Protein AF-0000000070071320 (afdb_homodimer)

Organism: Cricetulus griseus (NCBI:txid10029)

Structure (mmCIF, N/CA/C/O backbone):
data_AF-0000000070071320-model_v1
#
loop_
_entity.id
_entity.type
_entity.pdbx_description
1 polymer 'Interferon-induced protein with tetratricopeptide repeats 3-like isoform X3'
#
loop_
_atom_site.group_PDB
_atom_site.id
_atom_site.type_symbol
_atom_site.label_atom_id
_atom_site.label_alt_id
_atom_site.label_comp_id
_atom_site.label_asym_id
_atom_site.label_entity_id
_atom_site.label_seq_id
_atom_site.pdbx_PDB_ins_code
_atom_site.Cartn_x
_atom_site.Cartn_y
_atom_site.Cartn_z
_atom_site.occupancy
_atom_site.B_iso_or_equiv
_atom_site.auth_seq_id
_atom_site.auth_comp_id
_atom_site.auth_asym_id
_atom_site.auth_atom_id
_atom_site.pdbx_PDB_model_num
ATOM 1 N N . MET A 1 1 ? -38.062 -22 3.24 1 57.62 1 MET A N 1
ATOM 2 C CA . MET A 1 1 ? -36.844 -22.266 4.016 1 57.62 1 MET A CA 1
ATOM 3 C C . MET A 1 1 ? -35.594 -21.984 3.188 1 57.62 1 MET A C 1
ATOM 5 O O . MET A 1 1 ? -34.656 -21.344 3.66 1 57.62 1 MET A O 1
ATOM 9 N N . SER A 1 2 ? -35.719 -22.266 1.84 1 74.75 2 SER A N 1
ATOM 10 C CA . SER A 1 2 ? -34.594 -22.141 0.928 1 74.75 2 SER A CA 1
ATOM 11 C C . SER A 1 2 ? -34.312 -20.672 0.579 1 74.75 2 SER A C 1
ATOM 13 O O . SER A 1 2 ? -33.156 -20.234 0.573 1 74.75 2 SER A O 1
ATOM 15 N N . GLU A 1 3 ? -35.438 -19.891 0.581 1 81.62 3 GLU A N 1
ATOM 16 C CA . GLU A 1 3 ? -35.281 -18.5 0.172 1 81.62 3 GLU A CA 1
ATOM 17 C C . GLU A 1 3 ? -34.719 -17.656 1.31 1 81.62 3 GLU A C 1
ATOM 19 O O . GLU A 1 3 ? -33.906 -16.75 1.077 1 81.62 3 GLU A O 1
ATOM 24 N N . VAL A 1 4 ? -35.188 -18.062 2.486 1 84.44 4 VAL A N 1
ATOM 25 C CA . VAL A 1 4 ? -34.719 -17.359 3.668 1 84.44 4 VAL A CA 1
ATOM 26 C C . VAL A 1 4 ? -33.219 -17.594 3.844 1 84.44 4 VAL A C 1
ATOM 28 O O . VAL A 1 4 ? -32.469 -16.672 4.125 1 84.44 4 VAL A O 1
ATOM 31 N N . THR A 1 5 ? -32.875 -18.797 3.646 1 88.5 5 THR A N 1
ATOM 32 C CA . THR A 1 5 ? -31.469 -19.156 3.754 1 88.5 5 THR A CA 1
ATOM 33 C C . THR A 1 5 ? -30.656 -18.438 2.688 1 88.5 5 THR A C 1
ATOM 35 O O . THR A 1 5 ? -29.562 -17.953 2.967 1 88.5 5 THR A O 1
ATOM 38 N N . ARG A 1 6 ? -31.25 -18.344 1.583 1 90.88 6 ARG A N 1
ATOM 39 C CA . ARG A 1 6 ? -30.547 -17.688 0.484 1 90.88 6 ARG A CA 1
ATOM 40 C C . ARG A 1 6 ? -30.344 -16.203 0.784 1 90.88 6 ARG A C 1
ATOM 42 O O . ARG A 1 6 ? -29.25 -15.68 0.581 1 90.88 6 ARG A O 1
ATOM 49 N N . ASN A 1 7 ? -31.344 -15.586 1.256 1 91.19 7 ASN A N 1
ATOM 50 C CA . ASN A 1 7 ? -31.25 -14.164 1.584 1 91.19 7 ASN A CA 1
ATOM 51 C C . ASN A 1 7 ? -30.234 -13.906 2.697 1 91.19 7 ASN A C 1
ATOM 53 O O . ASN A 1 7 ? -29.5 -12.922 2.658 1 91.19 7 ASN A O 1
ATOM 57 N N . SER A 1 8 ? -30.281 -14.836 3.562 1 94.06 8 SER A N 1
ATOM 58 C CA . SER A 1 8 ? -29.328 -14.719 4.664 1 94.06 8 SER A CA 1
ATOM 59 C C . SER A 1 8 ? -27.891 -14.875 4.172 1 94.06 8 SER A C 1
ATOM 61 O O . SER A 1 8 ? -27.016 -14.086 4.531 1 94.06 8 SER A O 1
ATOM 63 N N . LEU A 1 9 ? -27.688 -15.852 3.346 1 95.75 9 LEU A N 1
ATOM 64 C CA . LEU A 1 9 ? -26.359 -16.125 2.818 1 95.75 9 LEU A CA 1
ATOM 65 C C . LEU A 1 9 ? -25.859 -14.961 1.966 1 95.75 9 LEU A C 1
ATOM 67 O O . LEU A 1 9 ? -24.672 -14.633 1.978 1 95.75 9 LEU A O 1
ATOM 71 N N . GLU A 1 10 ? -26.703 -14.297 1.288 1 94.81 10 GLU A N 1
ATOM 72 C CA . GLU A 1 10 ? -26.328 -13.18 0.43 1 94.81 10 GLU A CA 1
ATOM 73 C C . GLU A 1 10 ? -25.797 -12.008 1.25 1 94.81 10 GLU A C 1
ATOM 75 O O . GLU A 1 10 ? -24.984 -11.227 0.768 1 94.81 10 GLU A O 1
ATOM 80 N N . LYS A 1 11 ? -26.234 -11.969 2.469 1 93.81 11 LYS A N 1
ATOM 81 C CA . LYS A 1 11 ? -25.766 -10.906 3.357 1 93.81 11 LYS A CA 1
ATOM 82 C C . LYS A 1 11 ? -24.469 -11.297 4.043 1 93.81 11 LYS A C 1
ATOM 84 O O . LYS A 1 11 ? -23.641 -10.438 4.359 1 93.81 11 LYS A O 1
ATOM 89 N N . ILE A 1 12 ? -24.297 -12.555 4.211 1 96.06 12 ILE A N 1
ATOM 90 C CA . ILE A 1 12 ? -23.188 -13.039 5.012 1 96.06 12 ILE A CA 1
ATOM 91 C C . ILE A 1 12 ? -21.969 -13.258 4.121 1 96.06 12 ILE A C 1
ATOM 93 O O . ILE A 1 12 ? -20.844 -12.938 4.512 1 96.06 12 ILE A O 1
ATOM 97 N N . LEU A 1 13 ? -22.125 -13.75 2.904 1 96.38 13 LEU A N 1
ATOM 98 C CA . LEU A 1 13 ? -21.047 -14.203 2.029 1 96.38 13 LEU A CA 1
ATOM 99 C C . LEU A 1 13 ? -20.078 -13.07 1.722 1 96.38 13 LEU A C 1
ATOM 101 O O . LEU A 1 13 ? -18.859 -13.258 1.774 1 96.38 13 LEU A O 1
ATOM 105 N N . PRO A 1 14 ? -20.562 -11.852 1.537 1 93.38 14 PRO A N 1
ATOM 106 C CA . PRO A 1 14 ? -19.625 -10.758 1.247 1 93.38 14 PRO A CA 1
ATOM 107 C C . PRO A 1 14 ? -18.766 -10.383 2.447 1 93.38 14 PRO A C 1
ATOM 109 O O . PRO A 1 14 ? -17.781 -9.656 2.303 1 93.38 14 PRO A O 1
ATOM 112 N N . GLN A 1 15 ? -19.062 -10.898 3.609 1 93 15 GLN A N 1
ATOM 113 C CA . GLN A 1 15 ? -18.344 -10.555 4.824 1 93 15 GLN A CA 1
ATOM 114 C C . GLN A 1 15 ? -17.172 -11.516 5.051 1 93 15 GLN A C 1
ATOM 116 O O . GLN A 1 15 ? -16.312 -11.258 5.895 1 93 15 GLN A O 1
ATOM 121 N N . LEU A 1 16 ? -17.109 -12.586 4.289 1 95.38 16 LEU A N 1
ATOM 122 C CA . LEU A 1 16 ? -16.047 -13.578 4.434 1 95.38 16 LEU A CA 1
ATOM 123 C C . LEU A 1 16 ? -14.742 -13.07 3.812 1 95.38 16 LEU A C 1
ATOM 125 O O . LEU A 1 16 ? -14.766 -12.281 2.869 1 95.38 16 LEU A O 1
ATOM 129 N N . LYS A 1 17 ? -13.641 -13.43 4.383 1 93.94 17 LYS A N 1
ATOM 130 C CA . LYS A 1 17 ? -12.336 -13.117 3.809 1 93.94 17 LYS A CA 1
ATOM 131 C C . LYS A 1 17 ? -11.82 -14.281 2.969 1 93.94 17 LYS A C 1
ATOM 133 O O . LYS A 1 17 ? -11.281 -15.25 3.508 1 93.94 17 LYS A O 1
ATOM 138 N N . CYS A 1 18 ? -11.969 -14.141 1.734 1 96.56 18 CYS A N 1
ATOM 139 C CA . CYS A 1 18 ? -11.547 -15.172 0.799 1 96.56 18 CYS A CA 1
ATOM 140 C C . CYS A 1 18 ? -11.391 -14.609 -0.609 1 96.56 18 CYS A C 1
ATOM 142 O O . CYS A 1 18 ? -11.453 -13.398 -0.805 1 96.56 18 CYS A O 1
ATOM 144 N N . HIS A 1 19 ? -11.125 -15.461 -1.589 1 95.56 19 HIS A N 1
ATOM 145 C CA . HIS A 1 19 ? -10.797 -15.047 -2.949 1 95.56 19 HIS A CA 1
ATOM 146 C C . HIS A 1 19 ? -11.984 -14.352 -3.611 1 95.56 19 HIS A C 1
ATOM 148 O O . HIS A 1 19 ? -11.805 -13.484 -4.465 1 95.56 19 HIS A O 1
ATOM 154 N N . PHE A 1 20 ? -13.227 -14.688 -3.24 1 94 20 PHE A N 1
ATOM 155 C CA . PHE A 1 20 ? -14.438 -14.133 -3.836 1 94 20 PHE A CA 1
ATOM 156 C C . PHE A 1 20 ? -14.664 -12.703 -3.363 1 94 20 PHE A C 1
ATOM 158 O O . PHE A 1 20 ? -15.422 -11.953 -3.984 1 94 20 PHE A O 1
ATOM 165 N N . THR A 1 21 ? -14 -12.328 -2.262 1 92.69 21 THR A N 1
ATOM 166 C CA . THR A 1 21 ? -14.266 -11.023 -1.669 1 92.69 21 THR A CA 1
ATOM 167 C C . THR A 1 21 ? -13.031 -10.133 -1.742 1 92.69 21 THR A C 1
ATOM 169 O O . THR A 1 21 ? -13.086 -8.953 -1.389 1 92.69 21 THR A O 1
ATOM 172 N N . TRP A 1 22 ? -11.875 -10.602 -2.209 1 89.31 22 TRP A N 1
ATOM 173 C CA . TRP A 1 22 ? -10.625 -9.836 -2.268 1 89.31 22 TRP A CA 1
ATOM 174 C C . TRP A 1 22 ? -10.547 -9.031 -3.559 1 89.31 22 TRP A C 1
ATOM 176 O O . TRP A 1 22 ? -9.578 -8.305 -3.779 1 89.31 22 TRP A O 1
ATOM 186 N N . ASN A 1 23 ? -11.43 -8.992 -4.34 1 81.5 23 ASN A N 1
ATOM 187 C CA . ASN A 1 23 ? -11.438 -8.211 -5.574 1 81.5 23 ASN A CA 1
ATOM 188 C C . ASN A 1 23 ? -10.109 -8.328 -6.316 1 81.5 23 ASN A C 1
ATOM 190 O O . ASN A 1 23 ? -9.469 -7.312 -6.609 1 81.5 23 ASN A O 1
ATOM 194 N N . LEU A 1 24 ? -9.68 -9.5 -6.715 1 82.62 24 LEU A N 1
ATOM 195 C CA . LEU A 1 24 ? -8.352 -9.852 -7.211 1 82.62 24 LEU A CA 1
ATOM 196 C C . LEU A 1 24 ? -8.18 -9.414 -8.664 1 82.62 24 LEU A C 1
ATOM 198 O O . LEU A 1 24 ? -7.07 -9.117 -9.102 1 82.62 24 LEU A O 1
ATOM 202 N N . PHE A 1 25 ? -9.156 -9.555 -9.453 1 69.25 25 PHE A N 1
ATOM 203 C CA . PHE A 1 25 ? -8.945 -9.352 -10.883 1 69.25 25 PHE A CA 1
ATOM 204 C C . PHE A 1 25 ? -9.609 -8.055 -11.344 1 69.25 25 PHE A C 1
ATOM 206 O O . PHE A 1 25 ? -10.789 -7.82 -11.062 1 69.25 25 PHE A O 1
ATOM 213 N N . TRP A 1 26 ? -8.633 -6.953 -11.234 1 56.84 26 TRP A N 1
ATOM 214 C CA . TRP A 1 26 ? -9.078 -5.688 -11.82 1 56.84 26 TRP A CA 1
ATOM 215 C C . TRP A 1 26 ? -8.547 -5.527 -13.234 1 56.84 26 TRP A C 1
ATOM 217 O O . TRP A 1 26 ? -7.625 -6.234 -13.648 1 56.84 26 TRP A O 1
ATOM 227 N N . GLU A 1 27 ? -9.062 -4.555 -13.961 1 49.12 27 GLU A N 1
ATOM 228 C CA . GLU A 1 27 ? -8.625 -4.207 -15.312 1 49.12 27 GLU A CA 1
ATOM 229 C C . GLU A 1 27 ? -7.137 -3.861 -15.328 1 49.12 27 GLU A C 1
ATOM 231 O O . GLU A 1 27 ? -6.672 -3.043 -14.531 1 49.12 27 GLU A O 1
ATOM 236 N N . GLY A 1 28 ? -6.312 -4.574 -16.078 1 49.91 28 GLY A N 1
ATOM 237 C CA . GLY A 1 28 ? -4.961 -4.168 -16.422 1 49.91 28 GLY A CA 1
ATOM 238 C C . GLY A 1 28 ? -3.893 -4.883 -15.625 1 49.91 28 GLY A C 1
ATOM 239 O O . GLY A 1 28 ? -2.701 -4.754 -15.914 1 49.91 28 GLY A O 1
ATOM 240 N N . SER A 1 29 ? -4.422 -5.551 -14.523 1 54.91 29 SER A N 1
ATOM 241 C CA . SER A 1 29 ? -3.305 -5.98 -13.688 1 54.91 29 SER A CA 1
ATOM 242 C C . SER A 1 29 ? -3.172 -7.5 -13.688 1 54.91 29 SER A C 1
ATOM 244 O O . SER A 1 29 ? -2.445 -8.062 -12.859 1 54.91 29 SER A O 1
ATOM 246 N N . LEU A 1 30 ? -3.789 -8.117 -14.648 1 60.88 30 LEU A N 1
ATOM 247 C CA . LEU A 1 30 ? -3.682 -9.562 -14.5 1 60.88 30 LEU A CA 1
ATOM 248 C C . LEU A 1 30 ? -2.373 -10.078 -15.086 1 60.88 30 LEU A C 1
ATOM 250 O O . LEU A 1 30 ? -2.01 -9.719 -16.203 1 60.88 30 LEU A O 1
ATOM 254 N N . SER A 1 31 ? -1.612 -10.703 -14.203 1 62.91 31 SER A N 1
ATOM 255 C CA . SER A 1 31 ? -0.414 -11.391 -14.68 1 62.91 31 SER A CA 1
ATOM 256 C C . SER A 1 31 ? -0.754 -12.43 -15.742 1 62.91 31 SER A C 1
ATOM 258 O O . SER A 1 31 ? -1.836 -13.016 -15.719 1 62.91 31 SER A O 1
ATOM 260 N N . SER A 1 32 ? 0.033 -12.461 -16.672 1 65.75 32 SER A N 1
ATOM 261 C CA . SER A 1 32 ? -0.142 -13.438 -17.734 1 65.75 32 SER A CA 1
ATOM 262 C C . SER A 1 32 ? 0.033 -14.859 -17.219 1 65.75 32 SER A C 1
ATOM 264 O O . SER A 1 32 ? 0.873 -15.109 -16.359 1 65.75 32 SER A O 1
ATOM 266 N N . HIS A 1 33 ? -0.82 -15.789 -17.656 1 79.75 33 HIS A N 1
ATOM 267 C CA . HIS A 1 33 ? -0.725 -17.234 -17.422 1 79.75 33 HIS A CA 1
ATOM 268 C C . HIS A 1 33 ? -0.83 -17.547 -15.938 1 79.75 33 HIS A C 1
ATOM 270 O O . HIS A 1 33 ? -0.042 -18.344 -15.414 1 79.75 33 HIS A O 1
ATOM 276 N N . VAL A 1 34 ? -1.775 -16.938 -15.312 1 81.25 34 VAL A N 1
ATOM 277 C CA . VAL A 1 34 ? -1.874 -17.047 -13.859 1 81.25 34 VAL A CA 1
ATOM 278 C C . VAL A 1 34 ? -2.137 -18.5 -13.477 1 81.25 34 VAL A C 1
ATOM 280 O O . VAL A 1 34 ? -1.518 -19.016 -12.547 1 81.25 34 VAL A O 1
ATOM 283 N N . GLU A 1 35 ? -3.012 -19.203 -14.172 1 85.69 35 GLU A N 1
ATOM 284 C CA . GLU A 1 35 ? -3.346 -20.578 -13.828 1 85.69 35 GLU A CA 1
ATOM 285 C C . GLU A 1 35 ? -2.117 -21.484 -13.898 1 85.69 35 GLU A C 1
ATOM 287 O O . GLU A 1 35 ? -1.839 -22.25 -12.969 1 85.69 35 GLU A O 1
ATOM 292 N N . ASP A 1 36 ? -1.4 -21.406 -15.008 1 86.19 36 ASP A N 1
ATOM 293 C CA . ASP A 1 36 ? -0.208 -22.219 -15.188 1 86.19 36 ASP A CA 1
ATOM 294 C C . ASP A 1 36 ? 0.85 -21.891 -14.141 1 86.19 36 ASP A C 1
ATOM 296 O O . ASP A 1 36 ? 1.521 -22.797 -13.625 1 86.19 36 ASP A O 1
ATOM 300 N N . ARG A 1 37 ? 0.966 -20.688 -13.883 1 85.06 37 ARG A N 1
ATOM 301 C CA . ARG A 1 37 ? 1.95 -20.266 -12.891 1 85.06 37 ARG A CA 1
ATOM 302 C C . ARG A 1 37 ? 1.598 -20.797 -11.508 1 85.06 37 ARG A C 1
ATOM 304 O O . ARG A 1 37 ? 2.479 -21.234 -10.766 1 85.06 37 ARG A O 1
ATOM 311 N N . VAL A 1 38 ? 0.337 -20.75 -11.195 1 89.44 38 VAL A N 1
ATOM 312 C CA . VAL A 1 38 ? -0.12 -21.25 -9.898 1 89.44 38 VAL A CA 1
ATOM 313 C C . VAL A 1 38 ? 0.089 -22.75 -9.82 1 89.44 38 VAL A C 1
ATOM 315 O O . VAL A 1 38 ? 0.542 -23.281 -8.797 1 89.44 38 VAL A O 1
ATOM 318 N N . ARG A 1 39 ? -0.155 -23.438 -10.875 1 88.25 39 ARG A N 1
ATOM 319 C CA . ARG A 1 39 ? 0.037 -24.875 -10.914 1 88.25 39 ARG A CA 1
ATOM 320 C C . ARG A 1 39 ? 1.507 -25.25 -10.734 1 88.25 39 ARG A C 1
ATOM 322 O O . ARG A 1 39 ? 1.833 -26.203 -10.016 1 88.25 39 ARG A O 1
ATOM 329 N N . ASN A 1 40 ? 2.279 -24.516 -11.438 1 87 40 ASN A N 1
ATOM 330 C CA . ASN A 1 40 ? 3.713 -24.781 -11.328 1 87 40 ASN A CA 1
ATOM 331 C C . ASN A 1 40 ? 4.223 -24.516 -9.914 1 87 40 ASN A C 1
ATOM 333 O O . ASN A 1 40 ? 5.141 -25.188 -9.445 1 87 40 ASN A O 1
ATOM 337 N N . GLN A 1 41 ? 3.648 -23.5 -9.32 1 86.06 41 GLN A N 1
ATOM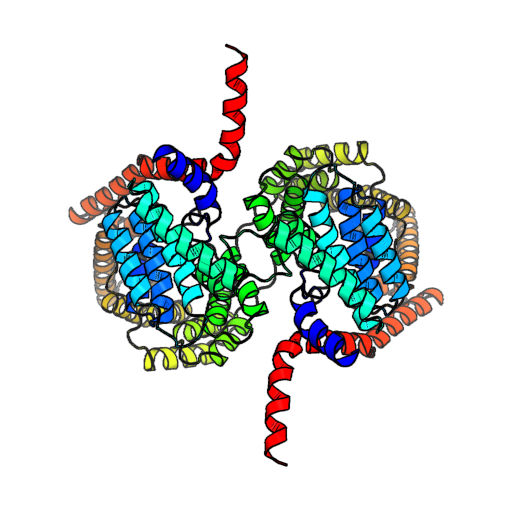 338 C CA . GLN A 1 41 ? 4.035 -23.203 -7.949 1 86.06 41 GLN A CA 1
ATOM 339 C C . GLN A 1 41 ? 3.625 -24.328 -7.004 1 86.06 41 GLN A C 1
ATOM 341 O O . GLN A 1 41 ? 4.34 -24.641 -6.047 1 86.06 41 GLN A O 1
ATOM 346 N N . ILE A 1 42 ? 2.494 -24.891 -7.164 1 86.31 42 ILE A N 1
ATOM 347 C CA . ILE A 1 42 ? 2.014 -26 -6.352 1 86.31 42 ILE A CA 1
ATOM 348 C C . ILE A 1 42 ? 2.994 -27.172 -6.441 1 86.31 42 ILE A C 1
ATOM 350 O O . ILE A 1 42 ? 3.283 -27.828 -5.438 1 86.31 42 ILE A O 1
ATOM 354 N N . ASP A 1 43 ? 3.592 -27.344 -7.52 1 81.88 43 ASP A N 1
ATOM 355 C CA . ASP A 1 43 ? 4.488 -28.469 -7.758 1 81.88 43 ASP A CA 1
ATOM 356 C C . ASP A 1 43 ? 5.832 -28.266 -7.062 1 81.88 43 ASP A C 1
ATOM 358 O O . ASP A 1 43 ? 6.469 -29.234 -6.637 1 81.88 43 ASP A O 1
ATOM 362 N N . ILE A 1 44 ? 6.199 -27 -6.953 1 74.81 44 ILE A N 1
ATOM 363 C CA . ILE A 1 44 ? 7.543 -26.719 -6.461 1 74.81 44 ILE A CA 1
ATOM 364 C C . ILE A 1 44 ? 7.484 -26.375 -4.973 1 74.81 44 ILE A C 1
ATOM 366 O O . ILE A 1 44 ? 8.469 -26.547 -4.254 1 74.81 44 ILE A O 1
ATOM 370 N N . LEU A 1 45 ? 6.367 -25.859 -4.547 1 65.88 45 LEU A N 1
ATOM 371 C CA . LEU A 1 45 ? 6.293 -25.25 -3.223 1 65.88 45 LEU A CA 1
ATOM 372 C C . LEU A 1 45 ? 6.129 -26.312 -2.146 1 65.88 45 LEU A C 1
ATOM 374 O O . LEU A 1 45 ? 5.684 -27.438 -2.434 1 65.88 45 LEU A O 1
ATOM 378 N N . ASN A 1 46 ? 6.617 -25.859 -0.958 1 63.47 46 ASN A N 1
ATOM 379 C CA . ASN A 1 46 ? 6.418 -26.672 0.237 1 63.47 46 ASN A CA 1
ATOM 380 C C . ASN A 1 46 ? 4.949 -26.703 0.655 1 63.47 46 ASN A C 1
ATOM 382 O O . ASN A 1 46 ? 4.148 -25.891 0.191 1 63.47 46 ASN A O 1
ATOM 386 N N . SER A 1 47 ? 4.57 -27.547 1.629 1 59.25 47 SER A N 1
ATOM 387 C CA . SER A 1 47 ? 3.223 -27.938 2.029 1 59.25 47 SER A CA 1
ATOM 388 C C . SER A 1 47 ? 2.436 -26.734 2.549 1 59.25 47 SER A C 1
ATOM 390 O O . SER A 1 47 ? 1.284 -26.531 2.16 1 59.25 47 SER A O 1
ATOM 392 N N . GLU A 1 48 ? 3.049 -25.875 3.336 1 62.28 48 GLU A N 1
ATOM 393 C CA . GLU A 1 48 ? 2.264 -24.828 3.977 1 62.28 48 GLU A CA 1
ATOM 394 C C . GLU A 1 48 ? 1.831 -23.766 2.965 1 62.28 48 GLU A C 1
ATOM 396 O O . GLU A 1 48 ? 0.75 -23.188 3.09 1 62.28 48 GLU A O 1
ATOM 401 N N . HIS A 1 49 ? 2.391 -23.734 1.912 1 78.38 49 HIS A N 1
ATOM 402 C CA . HIS A 1 49 ? 2.037 -22.703 0.931 1 78.38 49 HIS A CA 1
ATOM 403 C C . HIS A 1 49 ? 1.215 -23.297 -0.207 1 78.38 49 HIS A C 1
ATOM 405 O O . HIS A 1 49 ? 0.561 -22.562 -0.953 1 78.38 49 HIS A O 1
ATOM 411 N N . LYS A 1 50 ? 1.122 -24.625 -0.056 1 87.94 50 LYS A N 1
ATOM 412 C CA . LYS A 1 50 ? 0.375 -25.281 -1.123 1 87.94 50 LYS A CA 1
ATOM 413 C C . LYS A 1 50 ? -1.12 -25 -1.001 1 87.94 50 LYS A C 1
ATOM 415 O O . LYS A 1 50 ? -1.812 -24.844 -2.01 1 87.94 50 LYS A O 1
ATOM 420 N N . ALA A 1 51 ? -1.484 -24.953 0.289 1 91.56 51 ALA A N 1
ATOM 421 C CA . ALA A 1 51 ? -2.902 -24.688 0.519 1 91.56 51 ALA A CA 1
ATOM 422 C C . ALA A 1 51 ? -3.326 -23.359 -0.096 1 91.56 51 ALA A C 1
ATOM 424 O O . ALA A 1 51 ? -4.387 -23.266 -0.717 1 91.56 51 ALA A O 1
ATOM 425 N N . THR A 1 52 ? -2.506 -22.344 0.028 1 93.19 52 THR A N 1
ATOM 426 C CA . THR A 1 52 ? -2.781 -21.031 -0.515 1 93.19 52 THR A CA 1
ATOM 427 C C . THR A 1 52 ? -2.926 -21.078 -2.033 1 93.19 52 THR A C 1
ATOM 429 O O . THR A 1 52 ? -3.83 -20.469 -2.6 1 93.19 52 THR A O 1
ATOM 432 N N . MET A 1 53 ? -2.082 -21.875 -2.67 1 93.62 53 MET A N 1
ATOM 433 C CA . MET A 1 53 ? -2.109 -21.984 -4.125 1 93.62 53 MET A CA 1
ATOM 434 C C . MET A 1 53 ? -3.324 -22.781 -4.594 1 93.62 53 MET A C 1
ATOM 436 O O . MET A 1 53 ? -3.938 -22.438 -5.609 1 93.62 53 MET A O 1
ATOM 440 N N . PHE A 1 54 ? -3.623 -23.781 -3.842 1 95.5 54 PHE A N 1
ATOM 441 C CA . PHE A 1 54 ? -4.816 -24.547 -4.184 1 95.5 54 PHE A CA 1
ATOM 442 C C . PHE A 1 54 ? -6.066 -23.688 -4.043 1 95.5 54 PHE A C 1
ATOM 444 O O . PHE A 1 54 ? -6.992 -23.797 -4.848 1 95.5 54 PHE A O 1
ATOM 451 N N . ASN A 1 55 ? -6.102 -22.922 -3.037 1 96.69 55 ASN A N 1
ATOM 452 C CA . ASN A 1 55 ? -7.23 -22.031 -2.859 1 96.69 55 ASN A CA 1
ATOM 453 C C . ASN A 1 55 ? -7.371 -21.062 -4.035 1 96.69 55 ASN A C 1
ATOM 455 O O . ASN A 1 55 ? -8.477 -20.828 -4.531 1 96.69 55 ASN A O 1
ATOM 459 N N . LEU A 1 56 ? -6.285 -20.5 -4.441 1 95.12 56 LEU A N 1
ATOM 460 C CA . LEU A 1 56 ? -6.312 -19.594 -5.582 1 95.12 56 LEU A CA 1
ATOM 461 C C . LEU A 1 56 ? -6.723 -20.344 -6.852 1 95.12 56 LEU A C 1
ATOM 463 O O . LEU A 1 56 ? -7.516 -19.828 -7.645 1 95.12 56 LEU A O 1
ATOM 467 N N . LEU A 1 57 ? -6.16 -21.547 -7.004 1 94.56 57 LEU A N 1
ATOM 468 C CA . LEU A 1 57 ? -6.516 -22.344 -8.164 1 94.56 57 LEU A CA 1
ATOM 469 C C . LEU A 1 57 ? -8.016 -22.641 -8.188 1 94.56 57 LEU A C 1
ATOM 471 O O . LEU A 1 57 ? -8.633 -22.656 -9.258 1 94.56 57 LEU A O 1
ATOM 475 N N . ALA A 1 58 ? -8.547 -22.875 -7.02 1 97 58 ALA A N 1
ATOM 476 C CA . ALA A 1 58 ? -9.977 -23.125 -6.918 1 97 58 ALA A CA 1
ATOM 477 C C . ALA A 1 58 ? -10.781 -21.938 -7.434 1 97 58 ALA A C 1
ATOM 479 O O . ALA A 1 58 ? -11.766 -22.109 -8.164 1 97 58 ALA A O 1
ATOM 480 N N . TYR A 1 59 ? -10.398 -20.797 -7.098 1 95.44 59 TYR A N 1
ATOM 481 C CA . TYR A 1 59 ? -11.078 -19.594 -7.547 1 95.44 59 TYR A CA 1
ATOM 482 C C . TYR A 1 59 ? -10.953 -19.422 -9.055 1 95.44 59 TYR A C 1
ATOM 484 O O . TYR A 1 59 ? -11.914 -19.047 -9.727 1 95.44 59 TYR A O 1
ATOM 492 N N . ILE A 1 60 ? -9.781 -19.688 -9.602 1 90.06 60 ILE A N 1
ATOM 493 C CA . ILE A 1 60 ? -9.547 -19.594 -11.039 1 90.06 60 ILE A CA 1
ATOM 494 C C . ILE A 1 60 ? -10.438 -20.594 -11.766 1 90.06 60 ILE A C 1
ATOM 496 O O . ILE A 1 60 ? -11.062 -20.25 -12.773 1 90.06 60 ILE A O 1
ATOM 500 N N . LYS A 1 61 ? -10.508 -21.812 -11.258 1 92.75 61 LYS A N 1
ATOM 501 C CA . LYS A 1 61 ? -11.367 -22.828 -11.859 1 92.75 61 LYS A CA 1
ATOM 502 C C . LYS A 1 61 ? -12.836 -22.406 -11.82 1 92.75 61 LYS A C 1
ATOM 504 O O . LYS A 1 61 ? -13.578 -22.625 -12.773 1 92.75 61 LYS A O 1
ATOM 509 N N . TYR A 1 62 ? -13.219 -21.844 -10.719 1 93.62 62 TYR A N 1
ATOM 510 C CA . TYR A 1 62 ? -14.586 -21.328 -10.609 1 93.62 62 TYR A CA 1
ATOM 511 C C . TYR A 1 62 ? -14.867 -20.297 -11.68 1 93.62 62 TYR A C 1
ATOM 513 O O . TYR A 1 62 ? -15.922 -20.328 -12.32 1 93.62 62 TYR A O 1
ATOM 521 N N . LEU A 1 63 ? -13.914 -19.344 -11.891 1 86.12 63 LEU A N 1
ATOM 522 C CA . LEU A 1 63 ? -14.086 -18.297 -12.891 1 86.12 63 LEU A CA 1
ATOM 523 C C . LEU A 1 63 ? -14.227 -18.891 -14.289 1 86.12 63 LEU A C 1
ATOM 525 O O . LEU A 1 63 ? -14.914 -18.344 -15.141 1 86.12 63 LEU A O 1
ATOM 529 N N . ASP A 1 64 ? -13.594 -20.047 -14.453 1 83.94 64 ASP A N 1
ATOM 530 C CA . ASP A 1 64 ? -13.656 -20.719 -15.75 1 83.94 64 ASP A CA 1
ATOM 531 C C . ASP A 1 64 ? -14.922 -21.562 -15.867 1 83.94 64 ASP A C 1
ATOM 533 O O . ASP A 1 64 ? -15.125 -22.25 -16.875 1 83.94 64 ASP A O 1
ATOM 537 N N . GLY A 1 65 ? -15.727 -21.578 -14.867 1 87.88 65 GLY A N 1
ATOM 538 C CA . GLY A 1 65 ? -16.984 -22.297 -14.891 1 87.88 65 GLY A CA 1
ATOM 539 C C . GLY A 1 65 ? -16.844 -23.75 -14.469 1 87.88 65 GLY A C 1
ATOM 540 O O . GLY A 1 65 ? -17.812 -24.516 -14.555 1 87.88 65 GLY A O 1
ATOM 541 N N . GLU A 1 66 ? -15.672 -24.125 -14.094 1 92.75 66 GLU A N 1
ATOM 542 C CA . GLU A 1 66 ? -15.422 -25.5 -13.672 1 92.75 66 GLU A CA 1
ATOM 543 C C . GLU A 1 66 ? -15.617 -25.641 -12.164 1 92.75 66 GLU A C 1
ATOM 545 O O . GLU A 1 66 ? -14.648 -25.891 -11.438 1 92.75 66 GLU A O 1
ATOM 550 N N . LYS A 1 67 ? -16.812 -25.703 -11.695 1 96.25 67 LYS A N 1
ATOM 551 C CA . LYS A 1 67 ? -17.141 -25.656 -10.273 1 96.25 67 LYS A CA 1
ATOM 552 C C . LYS A 1 67 ? -16.703 -26.938 -9.562 1 96.25 67 LYS A C 1
ATOM 554 O O . LYS A 1 67 ? -16.203 -26.875 -8.438 1 96.25 67 LYS A O 1
ATOM 559 N N . GLU A 1 68 ? -16.875 -28.078 -10.234 1 97 68 GLU A N 1
ATOM 560 C CA . GLU A 1 68 ? -16.469 -29.328 -9.609 1 97 68 GLU A CA 1
ATOM 561 C C . GLU A 1 68 ? -14.953 -29.406 -9.445 1 97 68 GLU A C 1
ATOM 563 O O . GLU A 1 68 ? -14.453 -29.891 -8.43 1 97 68 GLU A O 1
ATOM 568 N N . ALA A 1 69 ? -14.305 -28.938 -10.508 1 96.38 69 ALA A N 1
ATOM 569 C CA . ALA A 1 69 ? -12.852 -28.875 -10.414 1 96.38 69 ALA A CA 1
ATOM 570 C C . ALA A 1 69 ? -12.406 -27.938 -9.305 1 96.38 69 ALA A C 1
ATOM 572 O O . ALA A 1 69 ? -11.398 -28.188 -8.633 1 96.38 69 ALA A O 1
ATOM 573 N N . ALA A 1 70 ? -13.148 -26.859 -9.125 1 97.62 70 ALA A N 1
ATOM 574 C CA . ALA A 1 70 ? -12.859 -25.922 -8.047 1 97.62 70 ALA A CA 1
ATOM 575 C C . ALA A 1 70 ? -12.969 -26.594 -6.684 1 97.62 70 ALA A C 1
ATOM 577 O O . ALA A 1 70 ? -12.102 -26.422 -5.824 1 97.62 70 ALA A O 1
ATOM 578 N N . LEU A 1 71 ? -14 -27.391 -6.473 1 98.44 71 LEU A N 1
ATOM 579 C CA . LEU A 1 71 ? -14.203 -28.078 -5.207 1 98.44 71 LEU A CA 1
ATOM 580 C C . LEU A 1 71 ? -13.078 -29.078 -4.945 1 98.44 71 LEU A C 1
ATOM 582 O O . LEU A 1 71 ? -12.656 -29.266 -3.803 1 98.44 71 LEU A O 1
ATOM 586 N N . GLU A 1 72 ? -12.664 -29.703 -6.012 1 98.06 72 GLU A N 1
ATOM 587 C CA . GLU A 1 72 ? -11.547 -30.625 -5.867 1 98.06 72 GLU A CA 1
ATOM 588 C C . GLU A 1 72 ? -10.281 -29.906 -5.41 1 98.06 72 GLU A C 1
ATOM 590 O O . GLU A 1 72 ? -9.531 -30.438 -4.582 1 98.06 72 GLU A O 1
ATOM 595 N N . CYS A 1 73 ? -10.016 -28.766 -6.012 1 97.56 73 CYS A N 1
ATOM 596 C CA . CYS A 1 73 ? -8.875 -27.969 -5.59 1 97.56 73 CYS A CA 1
ATOM 597 C C . CYS A 1 73 ? -8.977 -27.594 -4.117 1 97.56 73 CYS A C 1
ATOM 599 O O . CYS A 1 73 ? -7.98 -27.609 -3.396 1 97.56 73 CYS A O 1
ATOM 601 N N . LEU A 1 74 ? -10.188 -27.281 -3.607 1 98.12 74 LEU A N 1
ATOM 602 C CA . LEU A 1 74 ? -10.375 -26.922 -2.207 1 98.12 74 LEU A CA 1
ATOM 603 C C . LEU A 1 74 ? -10.125 -28.125 -1.297 1 98.12 74 LEU A C 1
ATOM 605 O O . LEU A 1 74 ? -9.594 -27.969 -0.194 1 98.12 74 LEU A O 1
ATOM 609 N N . ARG A 1 75 ? -10.516 -29.297 -1.72 1 97.12 75 ARG A N 1
ATOM 610 C CA . ARG A 1 75 ? -10.211 -30.5 -0.958 1 97.12 75 ARG A CA 1
ATOM 611 C C . ARG A 1 75 ? -8.711 -30.688 -0.792 1 97.12 75 ARG A C 1
ATOM 613 O O . ARG A 1 75 ? -8.234 -31.031 0.291 1 97.12 75 ARG A O 1
ATOM 620 N N . GLN A 1 76 ? -8.008 -30.453 -1.885 1 94.88 76 GLN A N 1
ATOM 621 C CA . GLN A 1 76 ? -6.551 -30.547 -1.833 1 94.88 76 GLN A CA 1
ATOM 622 C C . GLN A 1 76 ? -5.961 -29.484 -0.9 1 94.88 76 GLN A C 1
ATOM 624 O O . GLN A 1 76 ? -4.969 -29.75 -0.216 1 94.88 76 GLN A O 1
ATOM 629 N N . ALA A 1 77 ? -6.586 -28.25 -0.916 1 94.94 77 ALA A N 1
ATOM 630 C CA . ALA A 1 77 ? -6.141 -27.203 -0 1 94.94 77 ALA A CA 1
ATOM 631 C C . ALA A 1 77 ? -6.305 -27.641 1.453 1 94.94 77 ALA A C 1
ATOM 633 O O . ALA A 1 77 ? -5.406 -27.438 2.273 1 94.94 77 ALA A O 1
ATOM 634 N N . GLU A 1 78 ? -7.375 -28.25 1.777 1 92.62 78 GLU A N 1
ATOM 635 C CA . GLU A 1 78 ? -7.652 -28.703 3.137 1 92.62 78 GLU A CA 1
ATOM 636 C C . GLU A 1 78 ? -6.641 -29.75 3.584 1 92.62 78 GLU A C 1
ATOM 638 O O . GLU A 1 78 ? -6.172 -29.719 4.723 1 92.62 78 GLU A O 1
ATOM 643 N N . VAL A 1 79 ? -6.34 -30.641 2.689 1 90.38 79 VAL A N 1
ATOM 644 C CA . VAL A 1 79 ? -5.434 -31.75 3.002 1 90.38 79 VAL A CA 1
ATOM 645 C C . VAL A 1 79 ? -4.012 -31.219 3.166 1 90.38 79 VAL A C 1
ATOM 647 O O . VAL A 1 79 ? -3.23 -31.75 3.959 1 90.38 79 VAL A O 1
ATOM 650 N N . SER A 1 80 ? -3.709 -30.172 2.451 1 88.94 80 SER A N 1
ATOM 651 C CA . SER A 1 80 ? -2.354 -29.641 2.432 1 88.94 80 SER A CA 1
ATOM 652 C C . SER A 1 80 ? -2.039 -28.875 3.719 1 88.94 80 SER A C 1
ATOM 654 O O . SER A 1 80 ? -0.877 -28.578 4.004 1 88.94 80 SER A O 1
ATOM 656 N N . VAL A 1 81 ? -3.074 -28.453 4.449 1 85.88 81 VAL A N 1
ATOM 657 C CA . VAL A 1 81 ? -2.844 -27.75 5.711 1 85.88 81 VAL A CA 1
ATOM 658 C C . VAL A 1 81 ? -2.377 -28.75 6.773 1 85.88 81 VAL A C 1
ATOM 660 O O . VAL A 1 81 ? -3.051 -29.75 7.035 1 85.88 81 VAL A O 1
ATOM 663 N N . GLU A 1 82 ? -1.088 -28.656 7.156 1 73.38 82 GLU A N 1
ATOM 664 C CA . GLU A 1 82 ? -0.512 -29.562 8.148 1 73.38 82 GLU A CA 1
ATOM 665 C C . GLU A 1 82 ? -1.241 -29.453 9.484 1 73.38 82 GLU A C 1
ATOM 667 O O . GLU A 1 82 ? -1.521 -28.344 9.961 1 73.38 82 GLU A O 1
ATOM 672 N N . PRO A 1 83 ? -1.654 -30.609 9.859 1 67.62 83 PRO A N 1
ATOM 673 C CA . PRO A 1 83 ? -2.248 -30.578 11.203 1 67.62 83 PRO A CA 1
ATOM 674 C C . PRO A 1 83 ? -1.251 -30.141 12.273 1 67.62 83 PRO A C 1
ATOM 676 O O . PRO A 1 83 ? -0.225 -30.797 12.469 1 67.62 83 PRO A O 1
ATOM 679 N N . LYS A 1 84 ? -0.883 -28.984 12.234 1 61.78 84 LYS A N 1
ATOM 680 C CA . LYS A 1 84 ? -0.061 -28.594 13.375 1 61.78 84 LYS A CA 1
ATOM 681 C C . LYS A 1 84 ? -0.88 -28.578 14.664 1 61.78 84 LYS A C 1
ATOM 683 O O . LYS A 1 84 ? -2.078 -28.281 14.641 1 61.78 84 LYS A O 1
ATOM 688 N N . GLN A 1 85 ? -0.428 -29.297 15.609 1 57.69 85 GLN A N 1
ATOM 689 C CA . GLN A 1 85 ? -1.075 -29.453 16.906 1 57.69 85 GLN A CA 1
ATOM 690 C C . GLN A 1 85 ? -1.421 -28.094 17.516 1 57.69 85 GLN A C 1
ATOM 692 O O . GLN A 1 85 ? -1.944 -28.016 18.625 1 57.69 85 GLN A O 1
ATOM 697 N N . ASP A 1 86 ? -1.163 -27.031 16.797 1 62.44 86 ASP A N 1
ATOM 698 C CA . ASP A 1 86 ? -1.411 -25.781 17.516 1 62.44 86 ASP A CA 1
ATOM 699 C C . ASP A 1 86 ? -2.807 -25.25 17.203 1 62.44 86 ASP A C 1
ATOM 701 O O . ASP A 1 86 ? -3.428 -25.641 16.219 1 62.44 86 ASP A O 1
ATOM 705 N N . ASP A 1 87 ? -3.414 -24.766 18.156 1 60.41 87 ASP A N 1
ATOM 706 C CA . ASP A 1 87 ? -4.746 -24.172 18.188 1 60.41 87 ASP A CA 1
ATOM 707 C C . ASP A 1 87 ? -4.961 -23.234 17 1 60.41 87 ASP A C 1
ATOM 709 O O . ASP A 1 87 ? -6.094 -23.031 16.562 1 60.41 87 ASP A O 1
ATOM 713 N N . GLN A 1 88 ? -3.873 -22.984 16.266 1 72.56 88 GLN A N 1
ATOM 714 C CA . GLN A 1 88 ? -4.035 -21.969 15.219 1 72.56 88 GLN A CA 1
ATOM 715 C C . GLN A 1 88 ? -4.203 -22.625 13.852 1 72.56 88 GLN A C 1
ATOM 717 O O . GLN A 1 88 ? -4.398 -21.922 12.852 1 72.56 88 GLN A O 1
ATOM 722 N N . ALA A 1 89 ? -4.434 -23.938 13.906 1 80.5 89 ALA A N 1
ATOM 723 C CA . ALA A 1 89 ? -4.602 -24.656 12.648 1 80.5 89 ALA A CA 1
ATOM 724 C C . ALA A 1 89 ? -5.949 -24.328 12.008 1 80.5 89 ALA A C 1
ATOM 726 O O . ALA A 1 89 ? -6.055 -24.25 10.781 1 80.5 89 ALA A O 1
ATOM 727 N N . GLU A 1 90 ? -6.902 -24.078 12.875 1 88.38 90 GLU A N 1
ATOM 728 C CA . GLU A 1 90 ? -8.242 -23.812 12.367 1 88.38 90 GLU A CA 1
ATOM 729 C C . GLU A 1 90 ? -8.273 -22.516 11.57 1 88.38 90 GLU A C 1
ATOM 731 O O . GLU A 1 90 ? -9.016 -22.391 10.594 1 88.38 90 GLU A O 1
ATOM 736 N N . ILE A 1 91 ? -7.438 -21.625 11.938 1 91.12 91 ILE A N 1
ATOM 737 C CA . ILE A 1 91 ? -7.391 -20.328 11.281 1 91.12 91 ILE A CA 1
ATOM 738 C C . ILE A 1 91 ? -6.926 -20.484 9.836 1 91.12 91 ILE A C 1
ATOM 740 O O . ILE A 1 91 ? -7.402 -19.781 8.945 1 91.12 91 ILE A O 1
ATOM 744 N N . ARG A 1 92 ? -6.125 -21.516 9.625 1 90.19 92 ARG A N 1
ATOM 745 C CA . ARG A 1 92 ? -5.539 -21.734 8.305 1 90.19 92 ARG A CA 1
ATOM 746 C C . ARG A 1 92 ? -6.566 -22.297 7.332 1 90.19 92 ARG A C 1
ATOM 748 O O . ARG A 1 92 ? -6.34 -22.312 6.121 1 90.19 92 ARG A O 1
ATOM 755 N N . HIS A 1 93 ? -7.699 -22.688 7.898 1 93.88 93 HIS A N 1
ATOM 756 C CA . HIS A 1 93 ? -8.742 -23.25 7.055 1 93.88 93 HIS A CA 1
ATOM 757 C C . HIS A 1 93 ? -9.789 -22.203 6.695 1 93.88 93 HIS A C 1
ATOM 759 O O . HIS A 1 93 ? -10.664 -22.453 5.855 1 93.88 93 HIS A O 1
ATOM 765 N N . LEU A 1 94 ? -9.703 -21.031 7.242 1 95.62 94 LEU A N 1
ATOM 766 C CA . LEU A 1 94 ? -10.758 -20.031 7.113 1 95.62 94 LEU A CA 1
ATOM 767 C C . LEU A 1 94 ? -10.969 -19.656 5.652 1 95.62 94 LEU A C 1
ATOM 769 O O . LEU A 1 94 ? -12.109 -19.625 5.176 1 95.62 94 LEU A O 1
ATOM 773 N N . VAL A 1 95 ? -9.898 -19.406 4.926 1 96.5 95 VAL A N 1
ATOM 774 C CA . VAL A 1 95 ? -10.008 -18.984 3.535 1 96.5 95 VAL A CA 1
ATOM 775 C C . VAL A 1 95 ? -10.602 -20.109 2.695 1 96.5 95 VAL A C 1
ATOM 777 O O . VAL A 1 95 ? -11.477 -19.875 1.862 1 96.5 95 VAL A O 1
ATOM 780 N N . THR A 1 96 ? -10.102 -21.359 2.971 1 97.31 96 THR A N 1
ATOM 781 C CA . THR A 1 96 ? -10.617 -22.516 2.258 1 97.31 96 THR A CA 1
ATOM 782 C C . THR A 1 96 ? -12.117 -22.672 2.48 1 97.31 96 THR A C 1
ATOM 784 O O . THR A 1 96 ? -12.875 -22.875 1.528 1 97.31 96 THR A O 1
ATOM 787 N N . TRP A 1 97 ? -12.547 -22.547 3.715 1 98 97 TRP A N 1
ATOM 788 C CA . TRP A 1 97 ? -13.953 -22.688 4.059 1 98 97 TRP A CA 1
ATOM 789 C C . TRP A 1 97 ? -14.781 -21.562 3.457 1 98 97 TRP A C 1
ATOM 791 O O . TRP A 1 97 ? -15.922 -21.766 3.037 1 98 97 TRP A O 1
ATOM 801 N N . GLY A 1 98 ? -14.219 -20.359 3.473 1 98.31 98 GLY A N 1
ATOM 802 C CA . GLY A 1 98 ? -14.898 -19.266 2.787 1 98.31 98 GLY A CA 1
ATOM 803 C C . GLY A 1 98 ? -15.125 -19.547 1.311 1 98.31 98 GLY A C 1
ATOM 804 O O . GLY A 1 98 ? -16.219 -19.297 0.787 1 98.31 98 GLY A O 1
ATOM 805 N N . ASN A 1 99 ? -14.117 -20.047 0.629 1 98.44 99 ASN A N 1
ATOM 806 C CA . ASN A 1 99 ? -14.234 -20.391 -0.783 1 98.44 99 ASN A CA 1
ATOM 807 C C . ASN A 1 99 ? -15.281 -21.484 -1.007 1 98.44 99 ASN A C 1
ATOM 809 O O . ASN A 1 99 ? -16.062 -21.406 -1.955 1 98.44 99 ASN A O 1
ATOM 813 N N . TYR A 1 100 ? -15.273 -22.516 -0.095 1 98.62 100 TYR A N 1
ATOM 814 C CA . TYR A 1 100 ? -16.312 -23.531 -0.166 1 98.62 100 TYR A CA 1
ATOM 815 C C . TYR A 1 100 ? -17.703 -22.922 -0.118 1 98.62 100 TYR A C 1
ATOM 817 O O . TYR A 1 100 ? -18.562 -23.25 -0.929 1 98.62 100 TYR A O 1
ATOM 825 N N . ALA A 1 101 ? -17.906 -22.047 0.806 1 98.5 101 ALA A N 1
ATOM 826 C CA . ALA A 1 101 ? -19.219 -21.438 1.003 1 98.5 101 ALA A CA 1
ATOM 827 C C . ALA A 1 101 ? -19.688 -20.734 -0.266 1 98.5 101 ALA A C 1
ATOM 829 O O . ALA A 1 101 ? -20.828 -20.922 -0.701 1 98.5 101 ALA A O 1
ATOM 830 N N . TRP A 1 102 ? -18.797 -19.953 -0.896 1 97.88 102 TRP A N 1
ATOM 831 C CA . TRP A 1 102 ? -19.141 -19.219 -2.109 1 97.88 102 TRP A CA 1
ATOM 832 C C . TRP A 1 102 ? -19.453 -20.172 -3.252 1 97.88 102 TRP A C 1
ATOM 834 O O . TRP A 1 102 ? -20.453 -20 -3.955 1 97.88 102 TRP A O 1
ATOM 844 N N . ILE A 1 103 ? -18.625 -21.203 -3.467 1 98.25 103 ILE A N 1
ATOM 845 C CA . ILE A 1 103 ? -18.797 -22.109 -4.59 1 98.25 103 ILE A CA 1
ATOM 846 C C . ILE A 1 103 ? -20.094 -22.891 -4.418 1 98.25 103 ILE A C 1
ATOM 848 O O . ILE A 1 103 ? -20.891 -23.016 -5.355 1 98.25 103 ILE A O 1
ATOM 852 N N . TYR A 1 104 ? -20.391 -23.406 -3.23 1 98.19 104 TYR A N 1
ATOM 853 C CA . TYR A 1 104 ? -21.641 -24.125 -2.982 1 98.19 104 TYR A CA 1
ATOM 854 C C . TYR A 1 104 ? -22.844 -23.219 -3.176 1 98.19 104 TYR A C 1
ATOM 856 O O . TYR A 1 104 ? -23.875 -23.656 -3.705 1 98.19 104 TYR A O 1
ATOM 864 N N . TYR A 1 105 ? -22.781 -22 -2.713 1 97.81 105 TYR A N 1
ATOM 865 C CA . TYR A 1 105 ? -23.859 -21.047 -2.932 1 97.81 105 TYR A CA 1
ATOM 866 C C . TYR A 1 105 ? -24.172 -20.891 -4.418 1 97.81 105 TYR A C 1
ATOM 868 O O . TYR A 1 105 ? -25.328 -20.953 -4.828 1 97.81 105 TYR A O 1
ATOM 876 N N . HIS A 1 106 ? -23.078 -20.734 -5.246 1 96.38 106 HIS A N 1
ATOM 877 C CA . HIS A 1 106 ? -23.266 -20.531 -6.68 1 96.38 106 HIS A CA 1
ATOM 878 C C . HIS A 1 106 ? -23.734 -21.812 -7.363 1 96.38 106 HIS A C 1
ATOM 880 O O . HIS A 1 106 ? -24.328 -21.75 -8.445 1 96.38 106 HIS A O 1
ATOM 886 N N . MET A 1 107 ? -23.469 -22.969 -6.746 1 96.5 107 MET A N 1
ATOM 887 C CA . MET A 1 107 ? -23.953 -24.234 -7.266 1 96.5 107 MET A CA 1
ATOM 888 C C . MET A 1 107 ? -25.406 -24.469 -6.859 1 96.5 107 MET A C 1
ATOM 890 O O . MET A 1 107 ? -26.031 -25.438 -7.293 1 96.5 107 MET A O 1
ATOM 894 N N . GLY A 1 108 ? -25.938 -23.594 -5.996 1 95.12 108 GLY A N 1
ATOM 895 C CA . GLY A 1 108 ? -27.297 -23.734 -5.523 1 95.12 108 GLY A CA 1
ATOM 896 C C . GLY A 1 108 ? -27.438 -24.688 -4.355 1 95.12 108 GLY A C 1
ATOM 897 O O . GLY A 1 108 ? -28.547 -25.031 -3.945 1 95.12 108 GLY A O 1
ATOM 898 N N . ARG A 1 109 ? -26.344 -25.172 -3.816 1 96.75 109 ARG A N 1
ATOM 899 C CA . ARG A 1 109 ? -26.328 -26.047 -2.645 1 96.75 109 ARG A CA 1
ATOM 900 C C . ARG A 1 109 ? -26.234 -25.219 -1.359 1 96.75 109 ARG A C 1
ATOM 902 O O . ARG A 1 109 ? -25.188 -25.219 -0.695 1 96.75 109 ARG A O 1
ATOM 909 N N . LEU A 1 110 ? -27.281 -24.688 -0.867 1 97.19 110 LEU A N 1
ATOM 910 C CA . LEU A 1 110 ? -27.328 -23.672 0.177 1 97.19 110 LEU A CA 1
ATOM 911 C C . LEU A 1 110 ? -27.031 -24.266 1.543 1 97.19 110 LEU A C 1
ATOM 913 O O . LEU A 1 110 ? -26.438 -23.609 2.4 1 97.19 110 LEU A O 1
ATOM 917 N N . SER A 1 111 ? -27.453 -25.531 1.759 1 96.75 111 SER A N 1
ATOM 918 C CA . SER A 1 111 ? -27.203 -26.188 3.043 1 96.75 111 SER A CA 1
ATOM 919 C C . SER A 1 111 ? -25.703 -26.344 3.281 1 96.75 111 SER A C 1
ATOM 921 O O . SER A 1 111 ? -25.203 -26.094 4.383 1 96.75 111 SER A O 1
ATOM 923 N N . GLU A 1 112 ? -25 -26.797 2.273 1 97.31 112 GLU A N 1
ATOM 924 C CA . GLU A 1 112 ? -23.547 -26.938 2.375 1 97.31 112 GLU A CA 1
ATOM 925 C C . GLU A 1 112 ? -22.875 -25.578 2.555 1 97.31 112 GLU A C 1
ATOM 927 O O . GLU A 1 112 ? -21.938 -25.438 3.348 1 97.31 112 GLU A O 1
ATOM 932 N N . ALA A 1 113 ? -23.359 -24.609 1.816 1 97.94 113 ALA A N 1
ATOM 933 C CA . ALA A 1 113 ? -22.828 -23.25 1.957 1 97.94 113 ALA A CA 1
ATOM 934 C C . ALA A 1 113 ? -22.969 -22.75 3.393 1 97.94 113 ALA A C 1
ATOM 936 O O . ALA A 1 113 ? -22.016 -22.219 3.967 1 97.94 113 ALA A O 1
ATOM 937 N N . GLN A 1 114 ? -24.141 -23.016 3.955 1 97.69 114 GLN A N 1
ATOM 938 C CA . GLN A 1 114 ? -24.406 -22.594 5.324 1 97.69 114 GLN A CA 1
ATOM 939 C C . GLN A 1 114 ? -23.5 -23.328 6.312 1 97.69 114 GLN A C 1
ATOM 941 O O . GLN A 1 114 ? -23.047 -22.734 7.297 1 97.69 114 GLN A O 1
ATOM 946 N N . ALA A 1 115 ? -23.297 -24.562 6.078 1 98 115 ALA A N 1
ATOM 947 C CA . ALA A 1 115 ? -22.438 -25.344 6.965 1 98 115 ALA A CA 1
ATOM 948 C C . ALA A 1 115 ? -21.031 -24.75 7.031 1 98 115 ALA A C 1
ATOM 950 O O . ALA A 1 115 ? -20.438 -24.672 8.109 1 98 115 ALA A O 1
ATOM 951 N N . TYR A 1 116 ? -20.5 -24.391 5.91 1 98.25 116 TYR A N 1
ATOM 952 C CA . TYR A 1 116 ? -19.156 -23.812 5.883 1 98.25 116 TYR A CA 1
ATOM 953 C C . TYR A 1 116 ? -19.141 -22.422 6.492 1 98.25 116 TYR A C 1
ATOM 955 O O . TYR A 1 116 ? -18.172 -22.031 7.148 1 98.25 116 TYR A O 1
ATOM 963 N N . VAL A 1 117 ? -20.156 -21.625 6.281 1 97.88 117 VAL A N 1
ATOM 964 C CA . VAL A 1 117 ? -20.281 -20.328 6.922 1 97.88 117 VAL A CA 1
ATOM 965 C C . VAL A 1 117 ? -20.266 -20.484 8.438 1 97.88 117 VAL A C 1
ATOM 967 O O . VAL A 1 117 ? -19.625 -19.719 9.148 1 97.88 117 VAL A O 1
ATOM 970 N N . ASP A 1 118 ? -20.953 -21.484 8.891 1 98 118 ASP A N 1
ATOM 971 C CA . ASP A 1 118 ? -21 -21.75 10.328 1 98 118 ASP A CA 1
ATOM 972 C C . ASP A 1 118 ? -19.625 -22.125 10.867 1 98 118 ASP A C 1
ATOM 974 O O . ASP A 1 118 ? -19.25 -21.734 11.977 1 98 118 ASP A O 1
ATOM 978 N N . LYS A 1 119 ? -18.875 -22.891 10.109 1 97.06 119 LYS A N 1
ATOM 979 C CA . LYS A 1 119 ? -17.5 -23.219 10.492 1 97.06 119 LYS A CA 1
ATOM 980 C C . LYS A 1 119 ? -16.656 -21.953 10.641 1 97.06 119 LYS A C 1
ATOM 982 O O . LYS A 1 119 ? -15.93 -21.797 11.617 1 97.06 119 LYS A O 1
ATOM 987 N N . VAL A 1 120 ? -16.781 -21.078 9.641 1 97.44 120 VAL A N 1
ATOM 988 C CA . VAL A 1 120 ? -16.031 -19.828 9.656 1 97.44 120 VAL A CA 1
ATOM 989 C C . VAL A 1 120 ? -16.422 -19 10.883 1 97.44 120 VAL A C 1
ATOM 991 O O . VAL A 1 120 ? -15.555 -18.5 11.602 1 97.44 120 VAL A O 1
ATOM 994 N N . ARG A 1 121 ? -17.703 -18.922 11.117 1 97 121 ARG A N 1
ATOM 995 C CA . ARG A 1 121 ? -18.203 -18.141 12.25 1 97 121 ARG A CA 1
ATOM 996 C C . ARG A 1 121 ? -17.641 -18.656 13.562 1 97 121 ARG A C 1
ATOM 998 O O . ARG A 1 121 ? -17.203 -17.875 14.406 1 97 121 ARG A O 1
ATOM 1005 N N . HIS A 1 122 ? -17.688 -19.922 13.711 1 96.31 122 HIS A N 1
ATOM 1006 C CA . HIS A 1 122 ? -17.219 -20.547 14.945 1 96.31 122 HIS A CA 1
ATOM 1007 C C . HIS A 1 122 ? -15.766 -20.219 15.211 1 96.31 122 HIS A C 1
ATOM 1009 O O . HIS A 1 122 ? -15.406 -19.812 16.328 1 96.31 122 HIS A O 1
ATOM 1015 N N . VAL A 1 123 ? -14.938 -20.328 14.25 1 94.75 123 VAL A N 1
ATOM 1016 C CA . VAL A 1 123 ? -13.508 -20.078 14.391 1 94.75 123 VAL A CA 1
ATOM 1017 C C . VAL A 1 123 ? -13.258 -18.594 14.594 1 94.75 123 VAL A C 1
ATOM 1019 O O . VAL A 1 123 ? -12.43 -18.203 15.422 1 94.75 123 VAL A O 1
ATOM 1022 N N . CYS A 1 124 ? -13.945 -17.703 13.859 1 94.19 124 CYS A N 1
ATOM 1023 C CA . CYS A 1 124 ? -13.766 -16.266 13.977 1 94.19 124 CYS A CA 1
ATOM 1024 C C . CYS A 1 124 ? -14.164 -15.781 15.367 1 94.19 124 CYS A C 1
ATOM 1026 O O . CYS A 1 124 ? -13.492 -14.922 15.945 1 94.19 124 CYS A O 1
ATOM 1028 N N . GLU A 1 125 ? -15.219 -16.328 15.867 1 92.12 125 GLU A N 1
ATOM 1029 C CA . GLU A 1 125 ? -15.648 -15.961 17.203 1 92.12 125 GLU A CA 1
ATOM 1030 C C . GLU A 1 125 ? -14.633 -16.406 18.25 1 92.12 125 GLU A C 1
ATOM 1032 O O . GLU A 1 125 ? -14.375 -15.688 19.219 1 92.12 125 GLU A O 1
ATOM 1037 N N . LYS A 1 126 ? -14.133 -17.531 18.031 1 91 126 LYS A N 1
ATOM 1038 C CA . LYS A 1 126 ? -13.188 -18.125 18.969 1 91 126 LYS A CA 1
ATOM 1039 C C . LYS A 1 126 ? -11.898 -17.312 19.031 1 91 126 LYS A C 1
ATOM 1041 O O . LYS A 1 126 ? -11.297 -17.172 20.094 1 91 126 LYS A O 1
ATOM 1046 N N . TYR A 1 127 ? -11.5 -16.719 17.953 1 90.44 127 TYR A N 1
ATOM 1047 C CA . TYR A 1 127 ? -10.188 -16.094 17.891 1 90.44 127 TYR A CA 1
ATOM 1048 C C . TYR A 1 127 ? -10.312 -14.578 17.688 1 90.44 127 TYR A C 1
ATOM 1050 O O . TYR A 1 127 ? -9.328 -13.906 17.375 1 90.44 127 TYR A O 1
ATOM 1058 N N . ALA A 1 128 ? -11.461 -14.047 17.859 1 88.69 128 ALA A N 1
ATOM 1059 C CA . ALA A 1 128 ? -11.695 -12.617 17.672 1 88.69 128 ALA A CA 1
ATOM 1060 C C . ALA A 1 128 ? -10.953 -11.797 18.734 1 88.69 128 ALA A C 1
ATOM 1062 O O . ALA A 1 128 ? -10.891 -12.203 19.906 1 88.69 128 ALA A O 1
ATOM 1063 N N . ASN A 1 129 ? -10.297 -10.711 18.297 1 88.12 129 ASN A N 1
ATOM 1064 C CA . ASN A 1 129 ? -9.781 -9.711 19.234 1 88.12 129 ASN A CA 1
ATOM 1065 C C . ASN A 1 129 ? -10.898 -8.812 19.766 1 88.12 129 ASN A C 1
ATOM 1067 O O . ASN A 1 129 ? -11.477 -8.023 19.016 1 88.12 129 ASN A O 1
ATOM 1071 N N . PRO A 1 130 ? -11.188 -8.898 21.031 1 92.31 130 PRO A N 1
ATOM 1072 C CA . PRO A 1 130 ? -12.312 -8.133 21.578 1 92.31 130 PRO A CA 1
ATOM 1073 C C . PRO A 1 130 ? -12.023 -6.633 21.656 1 92.31 130 PRO A C 1
ATOM 1075 O O . PRO A 1 130 ? -12.922 -5.84 21.938 1 92.31 130 PRO A O 1
ATOM 1078 N N . TYR A 1 131 ? -10.805 -6.211 21.359 1 92.69 131 TYR A N 1
ATOM 1079 C CA . TYR A 1 131 ? -10.43 -4.812 21.531 1 92.69 131 TYR A CA 1
ATOM 1080 C C . TYR A 1 131 ? -10.203 -4.141 20.188 1 92.69 131 TYR A C 1
ATOM 1082 O O . TYR A 1 131 ? -9.656 -3.033 20.125 1 92.69 131 TYR A O 1
ATOM 1090 N N . SER A 1 132 ? -10.5 -4.797 19.203 1 89.88 132 SER A N 1
ATOM 1091 C CA . SER A 1 132 ? -10.32 -4.227 17.875 1 89.88 132 SER A CA 1
ATOM 1092 C C . SER A 1 132 ? -11.461 -4.633 16.938 1 89.88 132 SER A C 1
ATOM 1094 O O . SER A 1 132 ? -12.062 -5.699 17.109 1 89.88 132 SER A O 1
ATOM 1096 N N . VAL A 1 133 ? -11.797 -3.707 16.094 1 90.25 133 VAL A N 1
ATOM 1097 C CA . VAL A 1 133 ? -12.836 -3.973 15.094 1 90.25 133 VAL A CA 1
ATOM 1098 C C . VAL A 1 133 ? -12.391 -3.453 13.734 1 90.25 133 VAL A C 1
ATOM 1100 O O . VAL A 1 133 ? -11.656 -2.465 13.648 1 90.25 133 VAL A O 1
ATOM 1103 N N . GLU A 1 134 ? -12.734 -4.238 12.719 1 87.5 134 GLU A N 1
ATOM 1104 C CA . GLU A 1 134 ? -12.492 -3.771 11.352 1 87.5 134 GLU A CA 1
ATOM 1105 C C . GLU A 1 134 ? -13.633 -2.881 10.867 1 87.5 134 GLU A C 1
ATOM 1107 O O . GLU A 1 134 ? -14.773 -3.322 10.773 1 87.5 134 GLU A O 1
ATOM 1112 N N . CYS A 1 135 ? -13.352 -1.623 10.578 1 90.25 135 CYS A N 1
ATOM 1113 C CA . CYS A 1 135 ? -14.367 -0.721 10.039 1 90.25 135 CYS A CA 1
ATOM 1114 C C . CYS A 1 135 ? -13.727 0.412 9.25 1 90.25 135 CYS A C 1
ATOM 1116 O O . CYS A 1 135 ? -12.586 0.803 9.523 1 90.25 135 CYS A O 1
ATOM 1118 N N . PRO A 1 136 ? -14.469 0.909 8.258 1 91.69 136 PRO A N 1
ATOM 1119 C CA . PRO A 1 136 ? -13.922 1.953 7.383 1 91.69 136 PRO A CA 1
ATOM 1120 C C . PRO A 1 136 ? -13.555 3.225 8.148 1 91.69 136 PRO A C 1
ATOM 1122 O O . PRO A 1 136 ? -12.609 3.926 7.762 1 91.69 136 PRO A O 1
ATOM 1125 N N . GLU A 1 137 ? -14.25 3.51 9.242 1 90.88 137 GLU A N 1
ATOM 1126 C CA . GLU A 1 137 ? -13.969 4.711 10.023 1 90.88 137 GLU A CA 1
ATOM 1127 C C . GLU A 1 137 ? -12.57 4.668 10.633 1 90.88 137 GLU A C 1
ATOM 1129 O O . GLU A 1 137 ? -11.836 5.66 10.594 1 90.88 137 GLU A O 1
ATOM 1134 N N . LEU A 1 138 ? -12.219 3.535 11.133 1 92.94 138 LEU A N 1
ATOM 1135 C CA . LEU A 1 138 ? -10.898 3.373 11.727 1 92.94 138 LEU A CA 1
ATOM 1136 C C . LEU A 1 138 ? -9.812 3.4 10.656 1 92.94 138 LEU A C 1
ATOM 1138 O O . LEU A 1 138 ? -8.758 4.004 10.852 1 92.94 138 LEU A O 1
ATOM 1142 N N . ASP A 1 139 ? -10.109 2.758 9.562 1 93.44 139 ASP A N 1
ATOM 1143 C CA . ASP A 1 139 ? -9.164 2.773 8.453 1 93.44 139 ASP A CA 1
ATOM 1144 C C . ASP A 1 139 ? -8.922 4.195 7.953 1 93.44 139 ASP A C 1
ATOM 1146 O O . ASP A 1 139 ? -7.785 4.574 7.668 1 93.44 139 ASP A O 1
ATOM 1150 N N . CYS A 1 140 ? -9.977 4.91 7.859 1 93.75 140 CYS A N 1
ATOM 1151 C CA . CYS A 1 140 ? -9.875 6.289 7.395 1 93.75 140 CYS A CA 1
ATOM 1152 C C . CYS A 1 140 ? -9.062 7.133 8.367 1 93.75 140 CYS A C 1
ATOM 1154 O O . CYS A 1 140 ? -8.203 7.918 7.957 1 93.75 140 CYS A O 1
ATOM 1156 N N . GLU A 1 141 ? -9.328 7.012 9.633 1 93.69 141 GLU A N 1
ATOM 1157 C CA . GLU A 1 141 ? -8.586 7.762 10.648 1 93.69 141 GLU A CA 1
ATOM 1158 C C . GLU A 1 141 ? -7.102 7.418 10.617 1 93.69 141 GLU A C 1
ATOM 1160 O O . GLU A 1 141 ? -6.25 8.305 10.695 1 93.69 141 GLU A O 1
ATOM 1165 N N . GLU A 1 142 ? -6.848 6.184 10.555 1 94.25 142 GLU A N 1
ATOM 1166 C CA . GLU A 1 142 ? -5.453 5.762 10.438 1 94.25 142 GLU A CA 1
ATOM 1167 C C . GLU A 1 142 ? -4.809 6.324 9.18 1 94.25 142 GLU A C 1
ATOM 1169 O O . GLU A 1 142 ? -3.65 6.742 9.203 1 94.25 142 GLU A O 1
ATOM 1174 N N . GLY A 1 143 ? -5.559 6.285 8.086 1 95 143 GLY A N 1
ATOM 1175 C CA . GLY A 1 143 ? -5.07 6.84 6.832 1 95 143 GLY A CA 1
ATOM 1176 C C . GLY A 1 143 ? -4.668 8.297 6.941 1 95 143 GLY A C 1
ATOM 1177 O O . GLY A 1 143 ? -3.564 8.672 6.539 1 95 143 GLY A O 1
ATOM 1178 N N . TRP A 1 144 ? -5.543 9.047 7.512 1 93.31 144 TRP A N 1
ATOM 1179 C CA . TRP A 1 144 ? -5.262 10.469 7.668 1 93.31 144 TRP A CA 1
ATOM 1180 C C . TRP A 1 144 ? -4.062 10.688 8.586 1 93.31 144 TRP A C 1
ATOM 1182 O O . TRP A 1 144 ? -3.232 11.57 8.336 1 93.31 144 TRP A O 1
ATOM 1192 N N . THR A 1 145 ? -4.023 9.961 9.664 1 93.25 145 THR A N 1
ATOM 1193 C CA . THR A 1 145 ? -2.898 10.055 10.586 1 93.25 145 THR A CA 1
ATOM 1194 C C . THR A 1 145 ? -1.583 9.766 9.875 1 93.25 145 THR A C 1
ATOM 1196 O O . THR A 1 145 ? -0.624 10.531 9.984 1 93.25 145 THR A O 1
ATOM 1199 N N . ARG A 1 146 ? -1.587 8.711 9.133 1 91.56 146 ARG A N 1
ATOM 1200 C CA . ARG A 1 146 ? -0.376 8.312 8.422 1 91.56 146 ARG A CA 1
ATOM 1201 C C . ARG A 1 146 ? -0.011 9.328 7.348 1 91.56 146 ARG A C 1
ATOM 1203 O O . ARG A 1 146 ? 1.169 9.602 7.117 1 91.56 146 ARG A O 1
ATOM 1210 N N . LEU A 1 147 ? -1.002 9.852 6.711 1 91.75 147 LEU A N 1
ATOM 1211 C CA . LEU A 1 147 ? -0.774 10.875 5.695 1 91.75 147 LEU A CA 1
ATOM 1212 C C . LEU A 1 147 ? -0.079 12.094 6.297 1 91.75 147 LEU A C 1
ATOM 1214 O O . LEU A 1 147 ? 0.872 12.625 5.715 1 91.75 147 LEU A O 1
ATOM 1218 N N . LYS A 1 148 ? -0.551 12.477 7.457 1 88.88 148 LYS A N 1
ATOM 1219 C CA . LYS A 1 148 ? 0.025 13.641 8.125 1 88.88 148 LYS A CA 1
ATOM 1220 C C . LYS A 1 148 ? 1.45 13.359 8.594 1 88.88 148 LYS A C 1
ATOM 1222 O O . LYS A 1 148 ? 2.277 14.266 8.664 1 88.88 148 LYS A O 1
ATOM 1227 N N . CYS A 1 149 ? 1.726 12.117 8.812 1 86.5 149 CYS A N 1
ATOM 1228 C CA . CYS A 1 149 ? 3.051 11.727 9.281 1 86.5 149 CYS A CA 1
ATOM 1229 C C . CYS A 1 149 ? 3.977 11.43 8.102 1 86.5 149 CYS A C 1
ATOM 1231 O O . CYS A 1 149 ? 5.133 11.055 8.305 1 86.5 149 CYS A O 1
ATOM 1233 N N . GLY A 1 150 ? 3.498 11.539 6.953 1 85.31 150 GLY A N 1
ATOM 1234 C CA . GLY A 1 150 ? 4.336 11.375 5.777 1 85.31 150 GLY A CA 1
ATOM 1235 C C . GLY A 1 150 ? 4.414 9.938 5.301 1 85.31 150 GLY A C 1
ATOM 1236 O O . GLY A 1 150 ? 5.203 9.609 4.41 1 85.31 150 GLY A O 1
ATOM 1237 N N . ARG A 1 151 ? 3.609 9.062 5.863 1 87.31 151 ARG A N 1
ATOM 1238 C CA . ARG A 1 151 ? 3.561 7.66 5.457 1 87.31 151 ARG A CA 1
ATOM 1239 C C . ARG A 1 151 ? 2.523 7.445 4.359 1 87.31 151 ARG A C 1
ATOM 1241 O O . ARG A 1 151 ? 1.524 6.754 4.566 1 87.31 151 ARG A O 1
ATOM 1248 N N . ASN A 1 152 ? 2.863 7.844 3.209 1 90.75 152 ASN A N 1
ATOM 1249 C CA . ASN A 1 152 ? 1.888 8.008 2.137 1 90.75 152 ASN A CA 1
ATOM 1250 C C . ASN A 1 152 ? 1.413 6.664 1.596 1 90.75 152 ASN A C 1
ATOM 1252 O O . ASN A 1 152 ? 0.229 6.496 1.297 1 90.75 152 ASN A O 1
ATOM 1256 N N . GLU A 1 153 ? 2.354 5.645 1.424 1 89 153 GLU A N 1
ATOM 1257 C CA . GLU A 1 153 ? 1.949 4.348 0.897 1 89 153 GLU A CA 1
ATOM 1258 C C . GLU A 1 153 ? 0.973 3.648 1.84 1 89 153 GLU A C 1
ATOM 1260 O O . GLU A 1 153 ? -0.047 3.113 1.4 1 89 153 GLU A O 1
ATOM 1265 N N . ARG A 1 154 ? 1.286 3.664 3.086 1 89.56 154 ARG A N 1
ATOM 1266 C CA . ARG A 1 154 ? 0.404 3.049 4.074 1 89.56 154 ARG A CA 1
ATOM 1267 C C . ARG A 1 154 ? -0.92 3.801 4.168 1 89.56 154 ARG A C 1
ATOM 1269 O O . ARG A 1 154 ? -1.977 3.188 4.34 1 89.56 154 ARG A O 1
ATOM 1276 N N . ALA A 1 155 ? -0.795 5.129 4.141 1 93.31 155 ALA A N 1
ATOM 1277 C CA . ALA A 1 155 ? -2.014 5.934 4.145 1 93.31 155 ALA A CA 1
ATOM 1278 C C . ALA A 1 155 ? -2.926 5.551 2.98 1 93.31 155 ALA A C 1
ATOM 1280 O O . ALA A 1 155 ? -4.125 5.336 3.168 1 93.31 155 ALA A O 1
ATOM 1281 N N . LYS A 1 156 ? -2.365 5.465 1.809 1 93.69 156 LYS A N 1
ATOM 1282 C CA . LYS A 1 156 ? -3.119 5.074 0.621 1 93.69 156 LYS A CA 1
ATOM 1283 C C . LYS A 1 156 ? -3.84 3.746 0.837 1 93.69 156 LYS A C 1
ATOM 1285 O O . LYS A 1 156 ? -5.008 3.602 0.478 1 93.69 156 LYS A O 1
ATOM 1290 N N . MET A 1 157 ? -3.141 2.855 1.434 1 91.19 157 MET A N 1
ATOM 1291 C CA . MET A 1 157 ? -3.709 1.529 1.66 1 91.19 157 MET A CA 1
ATOM 1292 C C . MET A 1 157 ? -4.875 1.597 2.641 1 91.19 157 MET A C 1
ATOM 1294 O O . MET A 1 157 ? -5.875 0.898 2.473 1 91.19 157 MET A O 1
ATOM 1298 N N . CYS A 1 158 ? -4.738 2.369 3.633 1 93.94 158 CYS A N 1
ATOM 1299 C CA . CYS A 1 158 ? -5.824 2.553 4.59 1 93.94 158 CYS A CA 1
ATOM 1300 C C . CYS A 1 158 ? -7.07 3.098 3.904 1 93.94 158 CYS A C 1
ATOM 1302 O O . CYS A 1 158 ? -8.18 2.605 4.137 1 93.94 158 CYS A O 1
ATOM 1304 N N . PHE A 1 159 ? -6.91 4.066 3.033 1 95.94 159 PHE A N 1
ATOM 1305 C CA . PHE A 1 159 ? -8.039 4.672 2.344 1 95.94 159 PHE A CA 1
ATOM 1306 C C . PHE A 1 159 ? -8.672 3.688 1.367 1 95.94 159 PHE A C 1
ATOM 1308 O O . PHE A 1 159 ? -9.898 3.615 1.255 1 95.94 159 PHE A O 1
ATOM 1315 N N . LEU A 1 160 ? -7.812 2.979 0.675 1 91.38 160 LEU A N 1
ATOM 1316 C CA . LEU A 1 160 ? -8.328 1.977 -0.249 1 91.38 160 LEU A CA 1
ATOM 1317 C C . LEU A 1 160 ? -9.188 0.949 0.486 1 91.38 160 LEU A C 1
ATOM 1319 O O . LEU A 1 160 ? -10.266 0.587 0.021 1 91.38 160 LEU A O 1
ATOM 1323 N N . LYS A 1 161 ? -8.68 0.505 1.554 1 88.81 161 LYS A N 1
ATOM 1324 C CA . LYS A 1 161 ? -9.422 -0.465 2.352 1 88.81 161 LYS A CA 1
ATOM 1325 C C . LYS A 1 161 ? -10.766 0.109 2.805 1 88.81 161 LYS A C 1
ATOM 1327 O O . LYS A 1 161 ? -11.789 -0.567 2.732 1 88.81 161 LYS A O 1
ATOM 1332 N N . ALA A 1 162 ? -10.734 1.312 3.309 1 93.5 162 ALA A N 1
ATOM 1333 C CA . ALA A 1 162 ? -11.961 1.97 3.748 1 93.5 162 ALA A CA 1
ATOM 1334 C C . ALA A 1 162 ? -12.969 2.074 2.607 1 93.5 162 ALA A C 1
ATOM 1336 O O . ALA A 1 162 ? -14.164 1.842 2.803 1 93.5 162 ALA A O 1
ATOM 1337 N N . LEU A 1 163 ? -12.5 2.322 1.443 1 93.06 163 LEU A N 1
ATOM 1338 C CA . LEU A 1 163 ? -13.359 2.58 0.294 1 93.06 163 LEU A CA 1
ATOM 1339 C C . LEU A 1 163 ? -13.898 1.276 -0.281 1 93.06 163 LEU A C 1
ATOM 1341 O O . LEU A 1 163 ? -14.836 1.29 -1.083 1 93.06 163 LEU A O 1
ATOM 1345 N N . GLU A 1 164 ? -13.273 0.17 0.067 1 84.44 164 GLU A N 1
ATOM 1346 C CA . GLU A 1 164 ? -13.859 -1.116 -0.296 1 84.44 164 GLU A CA 1
ATOM 1347 C C . GLU A 1 164 ? -15.234 -1.293 0.343 1 84.44 164 GLU A C 1
ATOM 1349 O O . GLU A 1 164 ? -16.141 -1.847 -0.276 1 84.44 164 GLU A O 1
ATOM 1354 N N . GLU A 1 165 ? -15.383 -0.799 1.553 1 86 165 GLU A N 1
ATOM 1355 C CA . GLU A 1 165 ? -16.641 -0.929 2.283 1 86 165 GLU A CA 1
ATOM 1356 C C . GLU A 1 165 ? -17.562 0.26 2.016 1 86 165 GLU A C 1
ATOM 1358 O O . GLU A 1 165 ? -18.781 0.106 1.958 1 86 165 GLU A O 1
ATOM 1363 N N . LYS A 1 166 ? -16.953 1.454 1.882 1 91.06 166 LYS A N 1
ATOM 1364 C CA . LYS A 1 166 ? -17.703 2.672 1.599 1 91.06 166 LYS A CA 1
ATOM 1365 C C . LYS A 1 166 ? -17.172 3.377 0.359 1 91.06 166 LYS A C 1
ATOM 1367 O O . LYS A 1 166 ? -16.516 4.418 0.466 1 91.06 166 LYS A O 1
ATOM 1372 N N . PRO A 1 167 ? -17.531 2.975 -0.777 1 90.06 167 PRO A N 1
ATOM 1373 C CA . PRO A 1 167 ? -16.906 3.434 -2.02 1 90.06 167 PRO A CA 1
ATOM 1374 C C . PRO A 1 167 ? -17.172 4.91 -2.303 1 90.06 167 PRO A C 1
ATOM 1376 O O . PRO A 1 167 ? -16.406 5.551 -3.027 1 90.06 167 PRO A O 1
ATOM 1379 N N . SER A 1 168 ? -18.219 5.508 -1.766 1 93.62 168 SER A N 1
ATOM 1380 C CA . SER A 1 168 ? -18.547 6.891 -2.078 1 93.62 168 SER A CA 1
ATOM 1381 C C . SER A 1 168 ? -18.281 7.809 -0.888 1 93.62 168 SER A C 1
ATOM 1383 O O . SER A 1 168 ? -18.891 8.867 -0.765 1 93.62 168 SER A O 1
ATOM 1385 N N . ASP A 1 169 ? -17.438 7.32 -0.014 1 93.25 169 ASP A N 1
ATOM 1386 C CA . ASP A 1 169 ? -17.094 8.18 1.114 1 93.25 169 ASP A CA 1
ATOM 1387 C C . ASP A 1 169 ? -16.219 9.352 0.667 1 93.25 169 ASP A C 1
ATOM 1389 O O . ASP A 1 169 ? -15.109 9.148 0.185 1 93.25 169 ASP A O 1
ATOM 1393 N N . PRO A 1 170 ? -16.656 10.547 0.794 1 93 170 PRO A N 1
ATOM 1394 C CA . PRO A 1 170 ? -15.922 11.703 0.264 1 93 170 PRO A CA 1
ATOM 1395 C C . PRO A 1 170 ? -14.594 11.938 0.987 1 93 170 PRO A C 1
ATOM 1397 O O . PRO A 1 170 ? -13.609 12.32 0.359 1 93 170 PRO A O 1
ATOM 1400 N N . GLU A 1 171 ? -14.578 11.734 2.244 1 91.25 171 GLU A N 1
ATOM 1401 C CA . GLU A 1 171 ? -13.383 11.992 3.037 1 91.25 171 GLU A CA 1
ATOM 1402 C C . GLU A 1 171 ? -12.258 11.023 2.672 1 91.25 171 GLU A C 1
ATOM 1404 O O . GLU A 1 171 ? -11.125 11.445 2.441 1 91.25 171 GLU A O 1
ATOM 1409 N N . CYS A 1 172 ? -12.625 9.789 2.617 1 94.12 172 CYS A N 1
ATOM 1410 C CA . CYS A 1 172 ? -11.633 8.773 2.281 1 94.12 172 CYS A CA 1
ATOM 1411 C C . CYS A 1 172 ? -11.172 8.914 0.834 1 94.12 172 CYS A C 1
ATOM 1413 O O . CYS A 1 172 ? -10.008 8.672 0.521 1 94.12 172 CYS A O 1
ATOM 1415 N N . SER A 1 173 ? -12.094 9.281 0.008 1 95.5 173 SER A N 1
ATOM 1416 C CA . SER A 1 173 ? -11.734 9.508 -1.387 1 95.5 173 SER A CA 1
ATOM 1417 C C . SER A 1 173 ? -10.742 10.656 -1.519 1 95.5 173 SER A C 1
ATOM 1419 O O . SER A 1 173 ? -9.797 10.578 -2.311 1 95.5 173 SER A O 1
ATOM 1421 N N . SER A 1 174 ? -10.953 11.695 -0.803 1 94.81 174 SER A N 1
ATOM 1422 C CA . SER A 1 174 ? -10.008 12.812 -0.795 1 94.81 174 SER A CA 1
ATOM 1423 C C . SER A 1 174 ? -8.641 12.367 -0.284 1 94.81 174 SER A C 1
ATOM 1425 O O . SER A 1 174 ? -7.613 12.734 -0.857 1 94.81 174 SER A O 1
ATOM 1427 N N . GLY A 1 175 ? -8.695 11.625 0.843 1 95.75 175 GLY A N 1
ATOM 1428 C CA . GLY A 1 175 ? -7.445 11.094 1.368 1 95.75 175 GLY A CA 1
ATOM 1429 C C . GLY A 1 175 ? -6.691 10.242 0.365 1 95.75 175 GLY A C 1
ATOM 1430 O O . GLY A 1 175 ? -5.48 10.398 0.203 1 95.75 175 GLY A O 1
ATOM 1431 N N . LEU A 1 176 ? -7.422 9.406 -0.285 1 96.06 176 LEU A N 1
ATOM 1432 C CA . LEU A 1 176 ? -6.824 8.562 -1.312 1 96.06 176 LEU A CA 1
ATOM 1433 C C . LEU A 1 176 ? -6.211 9.406 -2.424 1 96.06 176 LEU A C 1
ATOM 1435 O O . LEU A 1 176 ? -5.094 9.133 -2.869 1 96.06 176 LEU A O 1
ATOM 1439 N N . ALA A 1 177 ? -6.934 10.391 -2.883 1 96.5 177 ALA A N 1
ATOM 1440 C CA . ALA A 1 177 ? -6.469 11.258 -3.961 1 96.5 177 ALA A CA 1
ATOM 1441 C C . ALA A 1 177 ? -5.191 11.992 -3.561 1 96.5 177 ALA A C 1
ATOM 1443 O O . ALA A 1 177 ? -4.238 12.062 -4.34 1 96.5 177 ALA A O 1
ATOM 1444 N N . ILE A 1 178 ? -5.121 12.492 -2.375 1 95.75 178 ILE A N 1
ATOM 1445 C CA . ILE A 1 178 ? -3.971 13.242 -1.877 1 95.75 178 ILE A CA 1
ATOM 1446 C C . ILE A 1 178 ? -2.768 12.305 -1.748 1 95.75 178 ILE A C 1
ATOM 1448 O O . ILE A 1 178 ? -1.672 12.633 -2.213 1 95.75 178 ILE A O 1
ATOM 1452 N N . ALA A 1 179 ? -3 11.18 -1.124 1 94.69 179 ALA A N 1
ATOM 1453 C CA . ALA A 1 179 ? -1.917 10.211 -0.969 1 94.69 179 ALA A CA 1
ATOM 1454 C C . ALA A 1 179 ? -1.356 9.789 -2.324 1 94.69 179 ALA A C 1
ATOM 1456 O O . ALA A 1 179 ? -0.138 9.727 -2.506 1 94.69 179 ALA A O 1
ATOM 1457 N N . THR A 1 180 ? -2.236 9.539 -3.24 1 94.75 180 THR A N 1
ATOM 1458 C CA . THR A 1 180 ? -1.831 9.117 -4.578 1 94.75 180 THR A CA 1
ATOM 1459 C C . THR A 1 180 ? -1.037 10.219 -5.27 1 94.75 180 THR A C 1
ATOM 1461 O O . THR A 1 180 ? -0.035 9.945 -5.938 1 94.75 180 THR A O 1
ATOM 1464 N N . SER A 1 181 ? -1.503 11.383 -5.145 1 94.75 181 SER A N 1
ATOM 1465 C CA . SER A 1 181 ? -0.811 12.523 -5.727 1 94.75 181 SER A CA 1
ATOM 1466 C C . SER A 1 181 ? 0.6 12.664 -5.164 1 94.75 181 SER A C 1
ATOM 1468 O O . SER A 1 181 ? 1.549 12.914 -5.91 1 94.75 181 SER A O 1
ATOM 1470 N N . ARG A 1 182 ? 0.724 12.508 -3.877 1 92.75 182 ARG A N 1
ATOM 1471 C CA . ARG A 1 182 ? 2.027 12.625 -3.23 1 92.75 182 ARG A CA 1
ATOM 1472 C C . ARG A 1 182 ? 2.963 11.508 -3.682 1 92.75 182 ARG A C 1
ATOM 1474 O O . ARG A 1 182 ? 4.152 11.742 -3.912 1 92.75 182 ARG A O 1
ATOM 1481 N N . LEU A 1 183 ? 2.441 10.398 -3.82 1 90.81 183 LEU A N 1
ATOM 1482 C CA . LEU A 1 183 ? 3.238 9.258 -4.246 1 90.81 183 LEU A CA 1
ATOM 1483 C C . LEU A 1 183 ? 3.689 9.414 -5.695 1 90.81 183 LEU A C 1
ATOM 1485 O O . LEU A 1 183 ? 4.773 8.953 -6.066 1 90.81 183 LEU A O 1
ATOM 1489 N N . GLU A 1 184 ? 2.852 9.992 -6.461 1 89.44 184 GLU A N 1
ATOM 1490 C CA . GLU A 1 184 ? 3.242 10.258 -7.844 1 89.44 184 GLU A CA 1
ATOM 1491 C C . GLU A 1 184 ? 4.383 11.273 -7.906 1 89.44 184 GLU A C 1
ATOM 1493 O O . GLU A 1 184 ? 5.281 11.148 -8.742 1 89.44 184 GLU A O 1
ATOM 1498 N N . GLU A 1 185 ? 4.301 12.234 -7.055 1 87.44 185 GLU A N 1
ATOM 1499 C CA . GLU A 1 185 ? 5.34 13.258 -7.031 1 87.44 185 GLU A CA 1
ATOM 1500 C C . GLU A 1 185 ? 6.645 12.711 -6.469 1 87.44 185 GLU A C 1
ATOM 1502 O O . GLU A 1 185 ? 7.723 13.008 -6.98 1 87.44 185 GLU A O 1
ATOM 1507 N N . GLN A 1 186 ? 6.469 12.008 -5.418 1 85.38 186 GLN A N 1
ATOM 1508 C CA . GLN A 1 186 ? 7.629 11.398 -4.781 1 85.38 186 GLN A CA 1
ATOM 1509 C C . GLN A 1 186 ? 7.355 9.938 -4.43 1 85.38 186 GLN A C 1
ATOM 1511 O O . GLN A 1 186 ? 6.965 9.625 -3.303 1 85.38 186 GLN A O 1
ATOM 1516 N N . PRO A 1 187 ? 7.707 9.062 -5.348 1 82.56 187 PRO A N 1
ATOM 1517 C CA . PRO A 1 187 ? 7.512 7.645 -5.059 1 82.56 187 PRO A CA 1
ATOM 1518 C C . PRO A 1 187 ? 8.312 7.172 -3.85 1 82.56 187 PRO A C 1
ATOM 1520 O O . PRO A 1 187 ? 9.414 7.668 -3.604 1 82.56 187 PRO A O 1
ATOM 1523 N N . GLU A 1 188 ? 7.73 6.277 -3.145 1 80.94 188 GLU A N 1
ATOM 1524 C CA . GLU A 1 188 ? 8.422 5.719 -1.989 1 80.94 188 GLU A CA 1
ATOM 1525 C C . GLU A 1 188 ? 9.641 4.906 -2.418 1 80.94 188 GLU A C 1
ATOM 1527 O O . GLU A 1 188 ? 9.586 4.164 -3.398 1 80.94 188 GLU A O 1
ATOM 1532 N N . LYS A 1 189 ? 10.68 5.191 -1.697 1 78.75 189 LYS A N 1
ATOM 1533 C CA . LYS A 1 189 ? 11.875 4.398 -1.968 1 78.75 189 LYS A CA 1
ATOM 1534 C C . LYS A 1 189 ? 11.688 2.953 -1.512 1 78.75 189 LYS A C 1
ATOM 1536 O O . LYS A 1 189 ? 11.164 2.703 -0.421 1 78.75 189 LYS A O 1
ATOM 1541 N N . GLN A 1 190 ? 11.953 2.051 -2.424 1 79.31 190 GLN A N 1
ATOM 1542 C CA . GLN A 1 190 ? 11.906 0.63 -2.096 1 79.31 190 GLN A CA 1
ATOM 1543 C C . GLN A 1 190 ? 13.281 0.113 -1.679 1 79.31 190 GLN A C 1
ATOM 1545 O O . GLN A 1 190 ? 14.289 0.471 -2.281 1 79.31 190 GLN A O 1
ATOM 1550 N N . PHE A 1 191 ? 13.328 -0.616 -0.628 1 84 191 PHE A N 1
ATOM 1551 C CA . PHE A 1 191 ? 14.578 -1.199 -0.16 1 84 191 PHE A CA 1
ATOM 1552 C C . PHE A 1 191 ? 14.578 -2.711 -0.357 1 84 191 PHE A C 1
ATOM 1554 O O . PHE A 1 191 ? 14.633 -3.469 0.614 1 84 191 PHE A O 1
ATOM 1561 N N . ALA A 1 192 ? 14.664 -3.059 -1.608 1 91.12 192 ALA A N 1
ATOM 1562 C CA . ALA A 1 192 ? 14.516 -4.465 -1.979 1 91.12 192 ALA A CA 1
ATOM 1563 C C . ALA A 1 192 ? 15.68 -5.297 -1.458 1 91.12 192 ALA A C 1
ATOM 1565 O O . ALA A 1 192 ? 15.492 -6.414 -0.975 1 91.12 192 ALA A O 1
ATOM 1566 N N . VAL A 1 193 ? 16.891 -4.75 -1.499 1 93.75 193 VAL A N 1
ATOM 1567 C CA . VAL A 1 193 ? 18.078 -5.5 -1.087 1 93.75 193 VAL A CA 1
ATOM 1568 C C . VAL A 1 193 ? 17.969 -5.852 0.396 1 93.75 193 VAL A C 1
ATOM 1570 O O . VAL A 1 193 ? 18.203 -7 0.785 1 93.75 193 VAL A O 1
ATOM 1573 N N . ASP A 1 194 ? 17.578 -4.895 1.183 1 92.38 194 ASP A N 1
ATOM 1574 C CA . ASP A 1 194 ? 17.438 -5.121 2.617 1 92.38 194 ASP A CA 1
ATOM 1575 C C . ASP A 1 194 ? 16.359 -6.164 2.906 1 92.38 194 ASP A C 1
ATOM 1577 O O . ASP A 1 194 ? 16.547 -7.039 3.754 1 92.38 194 ASP A O 1
ATOM 1581 N N . ALA A 1 195 ? 15.281 -6.008 2.24 1 93.69 195 ALA A N 1
ATOM 1582 C CA . ALA A 1 195 ? 14.18 -6.949 2.422 1 93.69 195 ALA A CA 1
ATOM 1583 C C . ALA A 1 195 ? 14.594 -8.359 2.008 1 93.69 195 ALA A C 1
ATOM 1585 O O . ALA A 1 195 ? 14.258 -9.336 2.686 1 93.69 195 ALA A O 1
ATOM 1586 N N . LEU A 1 196 ? 15.289 -8.477 0.936 1 97 196 LEU A N 1
ATOM 1587 C CA . LEU A 1 196 ? 15.75 -9.773 0.444 1 97 196 LEU A CA 1
ATOM 1588 C C . LEU A 1 196 ? 16.766 -10.391 1.401 1 97 196 LEU A C 1
ATOM 1590 O O . LEU A 1 196 ? 16.703 -11.586 1.687 1 97 196 LEU A O 1
ATOM 1594 N N . LYS A 1 197 ? 17.656 -9.594 1.901 1 95.81 197 LYS A N 1
ATOM 1595 C CA . LYS A 1 197 ? 18.641 -10.086 2.869 1 95.81 197 LYS A CA 1
ATOM 1596 C C . LYS A 1 197 ? 17.953 -10.594 4.133 1 95.81 197 LYS A C 1
ATOM 1598 O O . LYS A 1 197 ? 18.312 -11.641 4.668 1 95.81 197 LYS A O 1
ATOM 1603 N N . GLN A 1 198 ? 17 -9.852 4.586 1 94.94 198 GLN A N 1
ATOM 1604 C CA . GLN A 1 198 ? 16.25 -10.266 5.77 1 94.94 198 GLN A CA 1
ATOM 1605 C C . GLN A 1 198 ? 15.516 -11.578 5.523 1 94.94 198 GLN A C 1
ATOM 1607 O O . GLN A 1 198 ? 15.492 -12.461 6.391 1 94.94 198 GLN A O 1
ATOM 1612 N N . ALA A 1 199 ? 14.867 -11.672 4.398 1 95.88 199 ALA A N 1
ATOM 1613 C CA . ALA A 1 199 ? 14.164 -12.906 4.047 1 95.88 199 ALA A CA 1
ATOM 1614 C C . ALA A 1 199 ? 15.117 -14.094 4.02 1 95.88 199 ALA A C 1
ATOM 1616 O O . ALA A 1 199 ? 14.781 -15.18 4.496 1 95.88 199 ALA A O 1
ATOM 1617 N N . MET A 1 200 ? 16.281 -13.883 3.512 1 95.25 200 MET A N 1
ATOM 1618 C CA . MET A 1 200 ? 17.281 -14.945 3.441 1 95.25 200 MET A CA 1
ATOM 1619 C C . MET A 1 200 ? 17.75 -15.352 4.836 1 95.25 200 MET A C 1
ATOM 1621 O O . MET A 1 200 ? 18.016 -16.531 5.09 1 95.25 200 MET A O 1
ATOM 1625 N N . GLU A 1 201 ? 17.859 -14.391 5.707 1 95.31 201 GLU A N 1
ATOM 1626 C CA . GLU A 1 201 ? 18.25 -14.664 7.086 1 95.31 201 GLU A CA 1
ATOM 1627 C C . GLU A 1 201 ? 17.219 -15.531 7.797 1 95.31 201 GLU A C 1
ATOM 1629 O O . GLU A 1 201 ? 17.562 -16.422 8.57 1 95.31 201 GLU A O 1
ATOM 1634 N N . LEU A 1 202 ? 16.047 -15.234 7.527 1 94.69 202 LEU A N 1
ATOM 1635 C CA . LEU A 1 202 ? 14.961 -15.938 8.195 1 94.69 202 LEU A CA 1
ATOM 1636 C C . LEU A 1 202 ? 14.711 -17.297 7.547 1 94.69 202 LEU A C 1
ATOM 1638 O O . LEU A 1 202 ? 14.242 -18.234 8.203 1 94.69 202 LEU A O 1
ATOM 1642 N N . ASN A 1 203 ? 14.969 -17.453 6.273 1 92.5 203 ASN A N 1
ATOM 1643 C CA . ASN A 1 203 ? 14.844 -18.703 5.531 1 92.5 203 ASN A CA 1
ATOM 1644 C C . ASN A 1 203 ? 15.961 -18.859 4.504 1 92.5 203 ASN A C 1
ATOM 1646 O O . ASN A 1 203 ? 15.773 -18.562 3.322 1 92.5 203 ASN A O 1
ATOM 1650 N N . ALA A 1 204 ? 16.938 -19.438 4.883 1 91.12 204 ALA A N 1
ATOM 1651 C CA . ALA A 1 204 ? 18.125 -19.594 4.055 1 91.12 204 ALA A CA 1
ATOM 1652 C C . ALA A 1 204 ? 17.891 -20.609 2.934 1 91.12 204 ALA A C 1
ATOM 1654 O O . ALA A 1 204 ? 18.641 -20.656 1.963 1 91.12 204 ALA A O 1
ATOM 1655 N N . GLU A 1 205 ? 16.875 -21.328 2.959 1 90.25 205 GLU A N 1
ATOM 1656 C CA . GLU A 1 205 ? 16.609 -22.391 1.985 1 90.25 205 GLU A CA 1
ATOM 1657 C C . GLU A 1 205 ? 15.805 -21.859 0.801 1 90.25 205 GLU A C 1
ATOM 1659 O O . GLU A 1 205 ? 15.609 -22.562 -0.188 1 90.25 205 GLU A O 1
ATOM 1664 N N . ASN A 1 206 ? 15.383 -20.703 0.912 1 91.56 206 ASN A N 1
ATOM 1665 C CA . ASN A 1 206 ? 14.641 -20.109 -0.192 1 91.56 206 ASN A CA 1
ATOM 1666 C C . ASN A 1 206 ? 15.57 -19.625 -1.295 1 91.56 206 ASN A C 1
ATOM 1668 O O . ASN A 1 206 ? 15.984 -18.453 -1.286 1 91.56 206 ASN A O 1
ATOM 1672 N N . GLN A 1 207 ? 15.797 -20.453 -2.275 1 94.44 207 GLN A N 1
ATOM 1673 C CA . GLN A 1 207 ? 16.766 -20.141 -3.324 1 94.44 207 GLN A CA 1
ATOM 1674 C C . GLN A 1 207 ? 16.219 -19.094 -4.285 1 94.44 207 GLN A C 1
ATOM 1676 O O . GLN A 1 207 ? 16.984 -18.391 -4.949 1 94.44 207 GLN A O 1
ATOM 1681 N N . TYR A 1 208 ? 14.938 -19.047 -4.387 1 93.69 208 TYR A N 1
ATOM 1682 C CA . TYR A 1 208 ? 14.352 -18.016 -5.242 1 93.69 208 TYR A CA 1
ATOM 1683 C C . TYR A 1 208 ? 14.695 -16.625 -4.73 1 93.69 208 TYR A C 1
ATOM 1685 O O . TYR A 1 208 ? 15.062 -15.75 -5.512 1 93.69 208 TYR A O 1
ATOM 1693 N N . VAL A 1 209 ? 14.555 -16.375 -3.461 1 95.88 209 VAL A N 1
ATOM 1694 C CA . VAL A 1 209 ? 14.898 -15.102 -2.852 1 95.88 209 VAL A CA 1
ATOM 1695 C C . VAL A 1 209 ? 16.375 -14.805 -3.066 1 95.88 209 VAL A C 1
ATOM 1697 O O . VAL A 1 209 ? 16.766 -13.664 -3.307 1 95.88 209 VAL A O 1
ATOM 1700 N N . LYS A 1 210 ? 17.156 -15.805 -3.041 1 96.62 210 LYS A N 1
ATOM 1701 C CA . LYS A 1 210 ? 18.594 -15.672 -3.229 1 96.62 210 LYS A CA 1
ATOM 1702 C C . LYS A 1 210 ? 18.922 -15.148 -4.621 1 96.62 210 LYS A C 1
ATOM 1704 O O . LYS A 1 210 ? 19.75 -14.234 -4.773 1 96.62 210 LYS A O 1
ATOM 1709 N N . VAL A 1 211 ? 18.344 -15.695 -5.59 1 97.56 211 VAL A N 1
ATOM 1710 C CA . VAL A 1 211 ? 18.641 -15.266 -6.949 1 97.56 211 VAL A CA 1
ATOM 1711 C C . VAL A 1 211 ? 18.062 -13.875 -7.199 1 97.56 211 VAL A C 1
ATOM 1713 O O . VAL A 1 211 ? 18.609 -13.094 -7.977 1 97.56 211 VAL A O 1
ATOM 1716 N N . LEU A 1 212 ? 16.969 -13.547 -6.59 1 97.44 212 LEU A N 1
ATOM 1717 C CA . LEU A 1 212 ? 16.469 -12.18 -6.68 1 97.44 212 LEU A CA 1
ATOM 1718 C C . LEU A 1 212 ? 17.469 -11.188 -6.098 1 97.44 212 LEU A C 1
ATOM 1720 O O . LEU A 1 212 ? 17.688 -10.109 -6.664 1 97.44 212 LEU A O 1
ATOM 1724 N N . LEU A 1 213 ? 18.031 -11.562 -4.949 1 97.88 213 LEU A N 1
ATOM 1725 C CA . LEU A 1 213 ? 19.062 -10.719 -4.363 1 97.88 213 LEU A CA 1
ATOM 1726 C C . LEU A 1 213 ? 20.234 -10.555 -5.32 1 97.88 213 LEU A C 1
ATOM 1728 O O . LEU A 1 213 ? 20.766 -9.453 -5.465 1 97.88 213 LEU A O 1
ATOM 1732 N N . ALA A 1 214 ? 20.578 -11.617 -5.961 1 98.25 214 ALA A N 1
ATOM 1733 C CA . ALA A 1 214 ? 21.672 -11.578 -6.926 1 98.25 214 ALA A CA 1
ATOM 1734 C C . ALA A 1 214 ? 21.391 -10.57 -8.039 1 98.25 214 ALA A C 1
ATOM 1736 O O . ALA A 1 214 ? 22.281 -9.805 -8.422 1 98.25 214 ALA A O 1
ATOM 1737 N N . LEU A 1 215 ? 20.188 -10.617 -8.555 1 97.69 215 LEU A N 1
ATOM 1738 C CA . LEU A 1 215 ? 19.781 -9.688 -9.609 1 97.69 215 LEU A CA 1
ATOM 1739 C C . LEU A 1 215 ? 19.875 -8.242 -9.117 1 97.69 215 LEU A C 1
ATOM 1741 O O . LEU A 1 215 ? 20.297 -7.355 -9.859 1 97.69 215 LEU A O 1
ATOM 1745 N N . LYS A 1 216 ? 19.5 -7.988 -7.891 1 96.62 216 LYS A N 1
ATOM 1746 C CA . LYS A 1 216 ? 19.578 -6.641 -7.332 1 96.62 216 LYS A CA 1
ATOM 1747 C C . LYS A 1 216 ? 21.016 -6.191 -7.156 1 96.62 216 LYS A C 1
ATOM 1749 O O . LYS A 1 216 ? 21.359 -5.039 -7.43 1 96.62 216 LYS A O 1
ATOM 1754 N N . LEU A 1 217 ? 21.828 -7.078 -6.699 1 96.94 217 LEU A N 1
ATOM 1755 C CA . LEU A 1 217 ? 23.25 -6.773 -6.535 1 96.94 217 LEU A CA 1
ATOM 1756 C C . LEU A 1 217 ? 23.891 -6.465 -7.879 1 96.94 217 LEU A C 1
ATOM 1758 O O . LEU A 1 217 ? 24.734 -5.566 -7.98 1 96.94 217 LEU A O 1
ATOM 1762 N N . GLN A 1 218 ? 23.484 -7.195 -8.883 1 97 218 GLN A N 1
ATOM 1763 C CA . GLN A 1 218 ? 23.969 -6.918 -10.227 1 97 218 GLN A CA 1
ATOM 1764 C C . GLN A 1 218 ? 23.625 -5.488 -10.648 1 97 218 GLN A C 1
ATOM 1766 O O . GLN A 1 218 ? 24.484 -4.777 -11.18 1 97 218 GLN A O 1
ATOM 1771 N N . LYS A 1 219 ? 22.469 -5.09 -10.492 1 94.62 219 LYS A N 1
ATOM 1772 C CA . LYS A 1 219 ? 22.016 -3.75 -10.844 1 94.62 219 LYS A CA 1
ATOM 1773 C C . LYS A 1 219 ? 22.797 -2.682 -10.086 1 94.62 219 LYS A C 1
ATOM 1775 O O . LYS A 1 219 ? 23.047 -1.592 -10.609 1 94.62 219 LYS A O 1
ATOM 1780 N N . MET A 1 220 ? 23.266 -3.061 -8.922 1 94.19 220 MET A N 1
ATOM 1781 C CA . MET A 1 220 ? 23.984 -2.125 -8.07 1 94.19 220 MET A CA 1
ATOM 1782 C C . MET A 1 220 ? 25.484 -2.158 -8.375 1 94.19 220 MET A C 1
ATOM 1784 O O . MET A 1 220 ? 26.266 -1.483 -7.707 1 94.19 220 MET A O 1
ATOM 1788 N N . GLY A 1 221 ? 25.922 -3.014 -9.234 1 95.31 221 GLY A N 1
ATOM 1789 C CA . GLY A 1 221 ? 27.312 -3.074 -9.656 1 95.31 221 GLY A CA 1
ATOM 1790 C C . GLY A 1 221 ? 28.125 -4.102 -8.898 1 95.31 221 GLY A C 1
ATOM 1791 O O . GLY A 1 221 ? 29.344 -4.195 -9.078 1 95.31 221 GLY A O 1
ATOM 1792 N N . GLU A 1 222 ? 27.453 -4.762 -8.031 1 96.25 222 GLU A N 1
ATOM 1793 C CA . GLU A 1 222 ? 28.109 -5.836 -7.301 1 96.25 222 GLU A CA 1
ATOM 1794 C C . GLU A 1 222 ? 27.906 -7.18 -7.988 1 96.25 222 GLU A C 1
ATOM 1796 O O . GLU A 1 222 ? 27.484 -8.148 -7.355 1 96.25 222 GLU A O 1
ATOM 1801 N N . GLU A 1 223 ? 28.234 -7.32 -9.195 1 96.62 223 GLU A N 1
ATOM 1802 C CA . GLU A 1 223 ? 27.922 -8.453 -10.062 1 96.62 223 GLU A CA 1
ATOM 1803 C C . GLU A 1 223 ? 28.641 -9.719 -9.586 1 96.62 223 GLU A C 1
ATOM 1805 O O . GLU A 1 223 ? 28.078 -10.82 -9.664 1 96.62 223 GLU A O 1
ATOM 1810 N N . ALA A 1 224 ? 29.859 -9.602 -9.109 1 97.12 224 ALA A N 1
ATOM 1811 C CA . ALA A 1 224 ? 30.625 -10.766 -8.664 1 97.12 224 ALA A CA 1
ATOM 1812 C C . ALA A 1 224 ? 29.922 -11.461 -7.496 1 97.12 224 ALA A C 1
ATOM 1814 O O . ALA A 1 224 ? 29.828 -12.688 -7.469 1 97.12 224 ALA A O 1
ATOM 1815 N N . GLU A 1 225 ? 29.562 -10.664 -6.598 1 97.19 225 GLU A N 1
ATOM 1816 C CA . GLU A 1 225 ? 28.828 -11.227 -5.469 1 97.19 225 GLU A CA 1
ATOM 1817 C C . GLU A 1 225 ? 27.516 -11.859 -5.922 1 97.19 225 GLU A C 1
ATOM 1819 O O . GLU A 1 225 ? 27.141 -12.922 -5.434 1 97.19 225 GLU A O 1
ATOM 1824 N N . GLY A 1 226 ? 26.844 -11.18 -6.805 1 97.94 226 GLY A N 1
ATOM 1825 C CA . GLY A 1 226 ? 25.625 -11.734 -7.379 1 97.94 226 GLY A CA 1
ATOM 1826 C C . GLY A 1 226 ? 25.844 -13.086 -8.047 1 97.94 226 GLY A C 1
ATOM 1827 O O . GLY A 1 226 ? 25.047 -14 -7.875 1 97.94 226 GLY A O 1
ATOM 1828 N N . GLU A 1 227 ? 26.891 -13.18 -8.727 1 97.81 227 GLU A N 1
ATOM 1829 C CA . GLU A 1 227 ? 27.188 -14.422 -9.438 1 97.81 227 GLU A CA 1
ATOM 1830 C C . GLU A 1 227 ? 27.453 -15.57 -8.461 1 97.81 227 GLU A C 1
ATOM 1832 O O . GLU A 1 227 ? 27.078 -16.719 -8.719 1 97.81 227 GLU A O 1
ATOM 1837 N N . ARG A 1 228 ? 28.094 -15.273 -7.383 1 98.12 228 ARG A N 1
ATOM 1838 C CA . ARG A 1 228 ? 28.312 -16.281 -6.348 1 98.12 228 ARG A CA 1
ATOM 1839 C C . ARG A 1 228 ? 26.984 -16.797 -5.801 1 98.12 228 ARG A C 1
ATOM 1841 O O . ARG A 1 228 ? 26.812 -17.984 -5.566 1 98.12 228 ARG A O 1
ATOM 1848 N N . LEU A 1 229 ? 26.094 -15.891 -5.57 1 98.19 229 LEU A N 1
ATOM 1849 C CA . LEU A 1 229 ? 24.766 -16.266 -5.09 1 98.19 229 LEU A CA 1
ATOM 1850 C C . LEU A 1 229 ? 24.047 -17.141 -6.109 1 98.19 229 LEU A C 1
ATOM 1852 O O . LEU A 1 229 ? 23.375 -18.109 -5.742 1 98.19 229 LEU A O 1
ATOM 1856 N N . ILE A 1 230 ? 24.141 -16.812 -7.406 1 98.44 230 ILE A N 1
ATOM 1857 C CA . ILE A 1 230 ? 23.516 -17.578 -8.477 1 98.44 230 ILE A CA 1
ATOM 1858 C C . ILE A 1 230 ? 24.094 -19 -8.484 1 98.44 230 ILE A C 1
ATOM 1860 O O . ILE A 1 230 ? 23.328 -19.969 -8.531 1 98.44 230 ILE A O 1
ATOM 1864 N N . ASP A 1 231 ? 25.375 -19.047 -8.375 1 97.94 231 ASP A N 1
ATOM 1865 C CA . ASP A 1 231 ? 26.031 -20.359 -8.391 1 97.94 231 ASP A CA 1
ATOM 1866 C C . ASP A 1 231 ? 25.562 -21.219 -7.207 1 97.94 231 ASP A C 1
ATOM 1868 O O . ASP A 1 231 ? 25.297 -22.406 -7.363 1 97.94 231 ASP A O 1
ATOM 1872 N N . ASP A 1 232 ? 25.5 -20.609 -6.129 1 97.88 232 ASP A N 1
ATOM 1873 C CA . ASP A 1 232 ? 25.062 -21.328 -4.93 1 97.88 232 ASP A CA 1
ATOM 1874 C C . ASP A 1 232 ? 23.625 -21.797 -5.074 1 97.88 232 ASP A C 1
ATOM 1876 O O . ASP A 1 232 ? 23.297 -22.922 -4.723 1 97.88 232 ASP A O 1
ATOM 1880 N N . ALA A 1 233 ? 22.734 -20.953 -5.562 1 97.44 233 ALA A N 1
ATOM 1881 C CA . ALA A 1 233 ? 21.328 -21.281 -5.746 1 97.44 233 ALA A CA 1
ATOM 1882 C C . ALA A 1 233 ? 21.156 -22.438 -6.738 1 97.44 233 ALA A C 1
ATOM 1884 O O . ALA A 1 233 ? 20.359 -23.344 -6.52 1 97.44 233 ALA A O 1
ATOM 1885 N N . LEU A 1 234 ? 21.938 -22.406 -7.828 1 97.31 234 LEU A N 1
ATOM 1886 C CA . LEU A 1 234 ? 21.844 -23.422 -8.859 1 97.31 234 LEU A CA 1
ATOM 1887 C C . LEU A 1 234 ? 22.375 -24.766 -8.352 1 97.31 234 LEU A C 1
ATOM 1889 O O . LEU A 1 234 ? 21.938 -25.812 -8.812 1 97.31 234 LEU A O 1
ATOM 1893 N N . ARG A 1 235 ? 23.281 -24.703 -7.438 1 97.44 235 ARG A N 1
ATOM 1894 C CA . ARG A 1 235 ? 23.797 -25.938 -6.816 1 97.44 235 ARG A CA 1
ATOM 1895 C C . ARG A 1 235 ? 22.734 -26.562 -5.91 1 97.44 235 ARG A C 1
ATOM 1897 O O . ARG A 1 235 ? 22.562 -27.781 -5.906 1 97.44 235 ARG A O 1
ATOM 1904 N N . LYS A 1 236 ? 22.047 -25.797 -5.199 1 95.38 236 LYS A N 1
ATOM 1905 C CA . LYS A 1 236 ? 21.094 -26.266 -4.195 1 95.38 236 LYS A CA 1
ATOM 1906 C C . LYS A 1 236 ? 19.75 -26.609 -4.828 1 95.38 236 LYS A C 1
ATOM 1908 O O . LYS A 1 236 ? 19.031 -27.5 -4.355 1 95.38 236 LYS A O 1
ATOM 1913 N N . ALA A 1 237 ? 19.375 -25.844 -5.828 1 93.5 237 ALA A N 1
ATOM 1914 C CA . ALA A 1 237 ? 18.125 -26.062 -6.527 1 93.5 237 ALA A CA 1
ATOM 1915 C C . ALA A 1 237 ? 18.328 -26.078 -8.039 1 93.5 237 ALA A C 1
ATOM 1917 O O . ALA A 1 237 ? 17.828 -25.203 -8.742 1 93.5 237 ALA A O 1
ATOM 1918 N N . PRO A 1 238 ? 18.906 -27.062 -8.531 1 93.62 238 PRO A N 1
ATOM 1919 C CA . PRO A 1 238 ? 19.344 -27.078 -9.93 1 93.62 238 PRO A CA 1
ATOM 1920 C C . PRO A 1 238 ? 18.172 -27.125 -10.914 1 93.62 238 PRO A C 1
ATOM 1922 O O . PRO A 1 238 ? 18.297 -26.672 -12.055 1 93.62 238 PRO A O 1
ATOM 1925 N N . ASP A 1 239 ? 17 -27.625 -10.477 1 91.44 239 ASP A N 1
ATOM 1926 C CA . ASP A 1 239 ? 15.914 -27.812 -11.438 1 91.44 239 ASP A CA 1
ATOM 1927 C C . ASP A 1 239 ? 14.703 -26.969 -11.062 1 91.44 239 ASP A C 1
ATOM 1929 O O . ASP A 1 239 ? 13.609 -27.172 -11.602 1 91.44 239 ASP A O 1
ATOM 1933 N N . GLN A 1 240 ? 14.852 -26.109 -10.156 1 91.19 240 GLN A N 1
ATOM 1934 C CA . GLN A 1 240 ? 13.742 -25.234 -9.797 1 91.19 240 GLN A CA 1
ATOM 1935 C C . GLN A 1 240 ? 13.531 -24.156 -10.852 1 91.19 240 GLN A C 1
ATOM 1937 O O . GLN A 1 240 ? 14.383 -23.281 -11.039 1 91.19 240 GLN A O 1
ATOM 1942 N N . ALA A 1 241 ? 12.383 -24.219 -11.477 1 90 241 ALA A N 1
ATOM 1943 C CA . ALA A 1 241 ? 12.125 -23.453 -12.695 1 90 241 ALA A CA 1
ATOM 1944 C C . ALA A 1 241 ? 12.266 -21.953 -12.438 1 90 241 ALA A C 1
ATOM 1946 O O . ALA A 1 241 ? 12.836 -21.219 -13.258 1 90 241 ALA A O 1
ATOM 1947 N N . ASP A 1 242 ? 11.719 -21.438 -11.352 1 89.81 242 ASP A N 1
ATOM 1948 C CA . ASP A 1 242 ? 11.742 -20 -11.102 1 89.81 242 ASP A CA 1
ATOM 1949 C C . ASP A 1 242 ? 13.164 -19.531 -10.789 1 89.81 242 ASP A C 1
ATOM 1951 O O . ASP A 1 242 ? 13.547 -18.422 -11.156 1 89.81 242 ASP A O 1
ATOM 1955 N N . VAL A 1 243 ? 13.961 -20.328 -10.156 1 94.06 243 VAL A N 1
ATOM 1956 C CA . VAL A 1 243 ? 15.367 -20.031 -9.906 1 94.06 243 VAL A CA 1
ATOM 1957 C C . VAL A 1 243 ? 16.125 -19.984 -11.227 1 94.06 243 VAL A C 1
ATOM 1959 O O . VAL A 1 243 ? 16.891 -19.047 -11.477 1 94.06 243 VAL A O 1
ATOM 1962 N N . LEU A 1 244 ? 15.852 -20.969 -12.008 1 95.19 244 LEU A N 1
ATOM 1963 C CA . LEU A 1 244 ? 16.5 -21.047 -13.305 1 95.19 244 LEU A CA 1
ATOM 1964 C C . LEU A 1 244 ? 16.156 -19.844 -14.164 1 95.19 244 LEU A C 1
ATOM 1966 O O . LEU A 1 244 ? 17.031 -19.297 -14.852 1 95.19 244 LEU A O 1
ATOM 1970 N N . GLN A 1 245 ? 14.977 -19.438 -14.156 1 93.31 245 GLN A N 1
ATOM 1971 C CA . GLN A 1 245 ? 14.547 -18.297 -14.938 1 93.31 245 GLN A CA 1
ATOM 1972 C C . GLN A 1 245 ? 15.273 -17.016 -14.5 1 93.31 245 GLN A C 1
ATOM 1974 O O . GLN A 1 245 ? 15.734 -16.234 -15.328 1 93.31 245 GLN A O 1
ATOM 1979 N N . LYS A 1 246 ? 15.375 -16.797 -13.203 1 95.19 246 LYS A N 1
ATOM 1980 C CA . LYS A 1 246 ? 16.031 -15.586 -12.703 1 95.19 246 LYS A CA 1
ATOM 1981 C C . LYS A 1 246 ? 17.547 -15.656 -12.93 1 95.19 246 LYS A C 1
ATOM 1983 O O . LYS A 1 246 ? 18.188 -14.633 -13.203 1 95.19 246 LYS A O 1
ATOM 1988 N N . ALA A 1 247 ? 18.078 -16.844 -12.789 1 97.38 247 ALA A N 1
ATOM 1989 C CA . ALA A 1 247 ? 19.484 -17.016 -13.133 1 97.38 247 ALA A CA 1
ATOM 1990 C C . ALA A 1 247 ? 19.734 -16.703 -14.602 1 97.38 247 ALA A C 1
ATOM 1992 O O . ALA A 1 247 ? 20.75 -16.078 -14.938 1 97.38 247 ALA A O 1
ATOM 1993 N N . SER A 1 248 ? 18.812 -17.188 -15.414 1 96.31 248 SER A N 1
ATOM 1994 C CA . SER A 1 248 ? 18.906 -16.859 -16.828 1 96.31 248 SER A CA 1
ATOM 1995 C C . SER A 1 248 ? 18.906 -15.344 -17.047 1 96.31 248 SER A C 1
ATOM 1997 O O . SER A 1 248 ? 19.703 -14.82 -17.828 1 96.31 248 SER A O 1
ATOM 1999 N N . GLN A 1 249 ? 18.047 -14.648 -16.422 1 95.19 249 GLN A N 1
ATOM 2000 C CA . GLN A 1 249 ? 17.953 -13.195 -16.516 1 95.19 249 GLN A CA 1
ATOM 2001 C C . GLN A 1 249 ? 19.281 -12.547 -16.109 1 95.19 249 GLN A C 1
ATOM 2003 O O . GLN A 1 249 ? 19.719 -11.57 -16.719 1 95.19 249 GLN A O 1
ATOM 2008 N N . PHE A 1 250 ? 19.906 -13.07 -15.031 1 97.69 250 PHE A N 1
ATOM 2009 C CA . PHE A 1 250 ? 21.188 -12.578 -14.539 1 97.69 250 PHE A CA 1
ATOM 2010 C C . PHE A 1 250 ? 22.25 -12.648 -15.633 1 97.69 250 PHE A C 1
ATOM 2012 O O . PHE A 1 250 ? 22.953 -11.672 -15.883 1 97.69 250 PHE A O 1
ATOM 2019 N N . TYR A 1 251 ? 22.281 -13.711 -16.312 1 96.38 251 TYR A N 1
ATOM 2020 C CA . TYR A 1 251 ? 23.328 -13.922 -17.328 1 96.38 251 TYR A CA 1
ATOM 2021 C C . TYR A 1 251 ? 22.984 -13.188 -18.625 1 96.38 251 TYR A C 1
ATOM 2023 O O . TYR A 1 251 ? 23.875 -12.789 -19.375 1 96.38 251 TYR A O 1
ATOM 2031 N N . GLN A 1 252 ? 21.703 -13.07 -18.891 1 93.56 252 GLN A N 1
ATOM 2032 C CA . GLN A 1 252 ? 21.328 -12.211 -20.016 1 93.56 252 GLN A CA 1
ATOM 2033 C C . GLN A 1 252 ? 21.844 -10.789 -19.828 1 93.56 252 GLN A C 1
ATOM 2035 O O . GLN A 1 252 ? 22.422 -10.211 -20.75 1 93.56 252 GLN A O 1
ATOM 2040 N N . LYS A 1 253 ? 21.672 -10.289 -18.672 1 93.88 253 LYS A N 1
ATOM 2041 C CA . LYS A 1 253 ? 22.109 -8.93 -18.359 1 93.88 253 LYS A CA 1
ATOM 2042 C C . LYS A 1 253 ? 23.625 -8.828 -18.359 1 93.88 253 LYS A C 1
ATOM 2044 O O . LYS A 1 253 ? 24.188 -7.781 -18.688 1 93.88 253 LYS A O 1
ATOM 2049 N N . LYS A 1 254 ? 24.234 -9.914 -18.016 1 93.81 254 LYS A N 1
ATOM 2050 C CA . LYS A 1 254 ? 25.703 -9.977 -18 1 93.81 254 LYS A CA 1
ATOM 2051 C C . LYS A 1 254 ? 26.25 -10.094 -19.422 1 93.81 254 LYS A C 1
ATOM 2053 O O . LYS A 1 254 ? 27.453 -9.938 -19.625 1 93.81 254 LYS A O 1
ATOM 2058 N N . GLY A 1 255 ? 25.375 -10.414 -20.438 1 90.56 255 GLY A N 1
ATOM 2059 C CA . GLY A 1 255 ? 25.781 -10.516 -21.828 1 90.56 255 GLY A CA 1
ATOM 2060 C C . GLY A 1 255 ? 26.172 -11.93 -22.234 1 90.56 255 GLY A C 1
ATOM 2061 O O . GLY A 1 255 ? 26.625 -12.156 -23.359 1 90.56 255 GLY A O 1
ATOM 2062 N N . ASN A 1 256 ? 26.062 -12.805 -21.266 1 92.19 256 ASN A N 1
ATOM 2063 C CA . ASN A 1 256 ? 26.312 -14.211 -21.594 1 92.19 256 ASN A CA 1
ATOM 2064 C C . ASN A 1 256 ? 25.047 -14.906 -22.062 1 92.19 256 ASN A C 1
ATOM 2066 O O . ASN A 1 256 ? 24.469 -15.719 -21.344 1 92.19 256 ASN A O 1
ATOM 2070 N N . LEU A 1 257 ? 24.641 -14.734 -23.297 1 90.88 257 LEU A N 1
ATOM 2071 C CA . LEU A 1 257 ? 23.344 -15.148 -23.844 1 90.88 257 LEU A CA 1
ATOM 2072 C C . LEU A 1 257 ? 23.281 -16.672 -23.984 1 90.88 257 LEU A C 1
ATOM 2074 O O . LEU A 1 257 ? 22.219 -17.266 -23.812 1 90.88 257 LEU A O 1
ATOM 2078 N N . ASP A 1 258 ? 24.312 -17.281 -24.297 1 89 258 ASP A N 1
ATOM 2079 C CA . ASP A 1 258 ? 24.312 -18.734 -24.438 1 89 258 ASP A CA 1
ATOM 2080 C C . ASP A 1 258 ? 23.984 -19.422 -23.094 1 89 258 ASP A C 1
ATOM 2082 O O . ASP A 1 258 ? 23.156 -20.328 -23.047 1 89 258 ASP A O 1
ATOM 2086 N N . ARG A 1 259 ? 24.672 -18.969 -22.094 1 93.44 259 ARG A N 1
ATOM 2087 C CA . ARG A 1 259 ? 24.391 -19.516 -20.781 1 93.44 259 ARG A CA 1
ATOM 2088 C C . ARG A 1 259 ? 22.953 -19.203 -20.359 1 93.44 259 ARG A C 1
ATOM 2090 O O . ARG A 1 259 ? 22.281 -20.047 -19.766 1 93.44 259 ARG A O 1
ATOM 2097 N N . ALA A 1 260 ? 22.531 -18 -20.609 1 95.31 260 ALA A N 1
ATOM 2098 C CA . ALA A 1 260 ? 21.156 -17.594 -20.297 1 95.31 260 ALA A CA 1
ATOM 2099 C C . ALA A 1 260 ? 20.156 -18.516 -20.969 1 95.31 260 ALA A C 1
ATOM 2101 O O . ALA A 1 260 ? 19.203 -18.984 -20.328 1 95.31 260 ALA A O 1
ATOM 2102 N N . ASN A 1 261 ? 20.375 -18.781 -22.234 1 91.31 261 ASN A N 1
ATOM 2103 C CA . ASN A 1 261 ? 19.453 -19.625 -23 1 91.31 261 ASN A CA 1
ATOM 2104 C C . ASN A 1 261 ? 19.469 -21.062 -22.5 1 91.31 261 ASN A C 1
ATOM 2106 O O . ASN A 1 261 ? 18.422 -21.719 -22.453 1 91.31 261 ASN A O 1
ATOM 2110 N N . THR A 1 262 ? 20.625 -21.547 -22.172 1 93.19 262 THR A N 1
ATOM 2111 C CA . THR A 1 262 ? 20.734 -22.906 -21.641 1 93.19 262 THR A CA 1
ATOM 2112 C C . THR A 1 262 ? 19.922 -23.047 -20.359 1 93.19 262 THR A C 1
ATOM 2114 O O . THR A 1 262 ? 19.234 -24.047 -20.172 1 93.19 262 THR A O 1
ATOM 2117 N N . LEU A 1 263 ? 20.062 -22.125 -19.469 1 96.38 263 LEU A N 1
ATOM 2118 C CA . LEU A 1 263 ? 19.328 -22.141 -18.219 1 96.38 263 LEU A CA 1
ATOM 2119 C C . LEU A 1 263 ? 17.828 -22.078 -18.469 1 96.38 263 LEU A C 1
ATOM 2121 O O . LEU A 1 263 ? 17.047 -22.75 -17.797 1 96.38 263 LEU A O 1
ATOM 2125 N N . LEU A 1 264 ? 17.375 -21.297 -19.422 1 94.31 264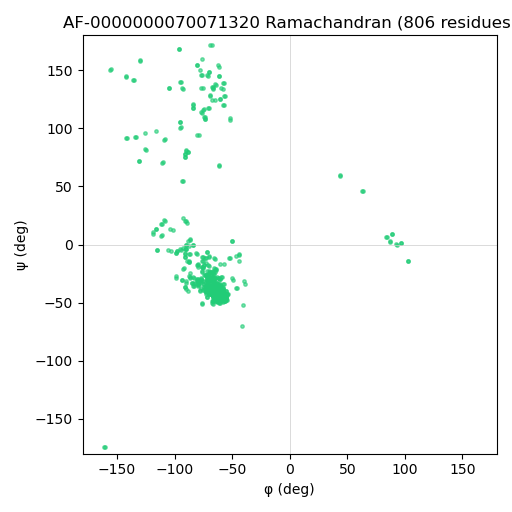 LEU A N 1
ATOM 2126 C CA . LEU A 1 264 ? 15.953 -21.156 -19.734 1 94.31 264 LEU A CA 1
ATOM 2127 C C . LEU A 1 264 ? 15.398 -22.453 -20.312 1 94.31 264 LEU A C 1
ATOM 2129 O O . LEU A 1 264 ? 14.266 -22.844 -20.016 1 94.31 264 LEU A O 1
ATOM 2133 N N . VAL A 1 265 ? 16.141 -23.109 -21.109 1 91.69 265 VAL A N 1
ATOM 2134 C CA . VAL A 1 265 ? 15.727 -24.391 -21.672 1 91.69 265 VAL A CA 1
ATOM 2135 C C . VAL A 1 265 ? 15.625 -25.422 -20.562 1 91.69 265 VAL A C 1
ATOM 2137 O O . VAL A 1 265 ? 14.719 -26.266 -20.562 1 91.69 265 VAL A O 1
ATOM 2140 N N . ARG A 1 266 ? 16.562 -25.391 -19.656 1 93.94 266 ARG A N 1
ATOM 2141 C CA . ARG A 1 266 ? 16.484 -26.266 -18.5 1 93.94 266 ARG A CA 1
ATOM 2142 C C . ARG A 1 266 ? 15.219 -26 -17.688 1 93.94 266 ARG A C 1
ATOM 2144 O O . ARG A 1 266 ? 14.578 -26.938 -17.203 1 93.94 266 ARG A O 1
ATOM 2151 N N . ALA A 1 267 ? 14.922 -24.734 -17.531 1 93.81 267 ALA A N 1
ATOM 2152 C CA . ALA A 1 267 ? 13.688 -24.375 -16.828 1 93.81 267 ALA A CA 1
ATOM 2153 C C . ALA A 1 267 ? 12.461 -24.938 -17.547 1 93.81 267 ALA A C 1
ATOM 2155 O O . ALA A 1 267 ? 11.539 -25.438 -16.906 1 93.81 267 ALA A O 1
ATOM 2156 N N . LEU A 1 268 ? 12.445 -24.859 -18.828 1 91.62 268 LEU A N 1
ATOM 2157 C CA . LEU A 1 268 ? 11.352 -25.391 -19.625 1 91.62 268 LEU A CA 1
ATOM 2158 C C . LEU A 1 268 ? 11.203 -26.891 -19.422 1 91.62 268 LEU A C 1
ATOM 2160 O O . LEU A 1 268 ? 10.078 -27.406 -19.312 1 91.62 268 LEU A O 1
ATOM 2164 N N . ARG A 1 269 ? 12.281 -27.562 -19.328 1 90.62 269 ARG A N 1
ATOM 2165 C CA . ARG A 1 269 ? 12.273 -29.016 -19.156 1 90.62 269 ARG A CA 1
ATOM 2166 C C . ARG A 1 269 ? 11.797 -29.406 -17.766 1 90.62 269 ARG A C 1
ATOM 2168 O O . ARG A 1 269 ? 11.18 -30.453 -17.578 1 90.62 269 ARG A O 1
ATOM 2175 N N . SER A 1 270 ? 12.023 -28.531 -16.859 1 90.19 270 SER A N 1
ATOM 2176 C CA . SER A 1 270 ? 11.719 -28.844 -15.469 1 90.19 270 SER A CA 1
ATOM 2177 C C . SER A 1 270 ? 10.305 -28.391 -15.102 1 90.19 270 SER A C 1
ATOM 2179 O O . SER A 1 270 ? 9.883 -28.531 -13.953 1 90.19 270 SER A O 1
ATOM 2181 N N . THR A 1 271 ? 9.641 -27.781 -15.969 1 89.38 271 THR A N 1
ATOM 2182 C CA . THR A 1 271 ? 8.312 -27.234 -15.688 1 89.38 271 THR A CA 1
ATOM 2183 C C . THR A 1 271 ? 7.23 -28.094 -16.328 1 89.38 271 THR A C 1
ATOM 2185 O O . THR A 1 271 ? 7.379 -28.562 -17.453 1 89.38 271 THR A O 1
ATOM 2188 N N . GLU A 1 272 ? 6.176 -28.359 -15.516 1 85.5 272 GLU A N 1
ATOM 2189 C CA . GLU A 1 272 ? 5.074 -29.172 -16.031 1 85.5 272 GLU A CA 1
ATOM 2190 C C . GLU A 1 272 ? 4.188 -28.359 -16.969 1 85.5 272 GLU A C 1
ATOM 2192 O O . GLU A 1 272 ? 3.875 -28.812 -18.078 1 85.5 272 GLU A O 1
ATOM 2197 N N . ASN A 1 273 ? 3.748 -27.203 -16.516 1 85.31 273 ASN A N 1
ATOM 2198 C CA . ASN A 1 273 ? 2.973 -26.281 -17.344 1 85.31 273 ASN A CA 1
ATOM 2199 C C . ASN A 1 273 ? 3.863 -25.219 -17.984 1 85.31 273 ASN A C 1
ATOM 2201 O O . ASN A 1 273 ? 4.117 -24.172 -17.391 1 85.31 273 ASN A O 1
ATOM 2205 N N . LYS A 1 274 ? 4.113 -25.344 -19.25 1 87 274 LYS A N 1
ATOM 2206 C CA . LYS A 1 274 ? 5.238 -24.672 -19.891 1 87 274 LYS A CA 1
ATOM 2207 C C . LYS A 1 274 ? 4.793 -23.391 -20.594 1 87 274 LYS A C 1
ATOM 2209 O O . LYS A 1 274 ? 5.621 -22.594 -21.031 1 87 274 LYS A O 1
ATOM 2214 N N . THR A 1 275 ? 3.613 -23.141 -20.672 1 80.94 275 THR A N 1
ATOM 2215 C CA . THR A 1 275 ? 3.061 -22.094 -21.531 1 80.94 275 THR A CA 1
ATOM 2216 C C . THR A 1 275 ? 3.689 -20.75 -21.203 1 80.94 275 THR A C 1
ATOM 2218 O O . THR A 1 275 ? 4.074 -20 -22.094 1 80.94 275 THR A O 1
ATOM 2221 N N . PRO A 1 276 ? 3.844 -20.406 -19.906 1 80.56 276 PRO A N 1
ATOM 2222 C CA . PRO A 1 276 ? 4.422 -19.094 -19.609 1 80.56 276 PRO A CA 1
ATOM 2223 C C . PRO A 1 276 ? 5.863 -18.953 -20.094 1 80.56 276 PRO A C 1
ATOM 2225 O O . PRO A 1 276 ? 6.34 -17.844 -20.328 1 80.56 276 PRO A O 1
ATOM 2228 N N . LEU A 1 277 ? 6.504 -20.078 -20.297 1 87.56 277 LEU A N 1
ATOM 2229 C CA . LEU A 1 277 ? 7.93 -20.062 -20.594 1 87.56 277 LEU A CA 1
ATOM 2230 C C . LEU A 1 277 ? 8.156 -20.031 -22.109 1 87.56 277 LEU A C 1
ATOM 2232 O O . LEU A 1 277 ? 9.234 -19.641 -22.562 1 87.56 277 LEU A O 1
ATOM 2236 N N . TYR A 1 278 ? 7.16 -20.453 -22.859 1 85.56 278 TYR A N 1
ATOM 2237 C CA . TYR A 1 278 ? 7.34 -20.5 -24.312 1 85.56 278 TYR A CA 1
ATOM 2238 C C . TYR A 1 278 ? 7.613 -19.109 -24.875 1 85.56 278 TYR A C 1
ATOM 2240 O O . TYR A 1 278 ? 8.531 -18.922 -25.672 1 85.56 278 TYR A O 1
ATOM 2248 N N . SER A 1 279 ? 6.809 -18.188 -24.438 1 81.88 279 SER A N 1
ATOM 2249 C CA . SER A 1 279 ? 6.988 -16.812 -24.922 1 81.88 279 SER A CA 1
ATOM 2250 C C . SER A 1 279 ? 8.352 -16.266 -24.5 1 81.88 279 SER A C 1
ATOM 2252 O O . SER A 1 279 ? 8.984 -15.531 -25.266 1 81.88 279 SER A O 1
ATOM 2254 N N . LEU A 1 280 ? 8.734 -16.594 -23.344 1 84.75 280 LEU A N 1
ATOM 2255 C CA . LEU A 1 280 ? 10.016 -16.094 -22.844 1 84.75 280 LEU A CA 1
ATOM 2256 C C . LEU A 1 280 ? 11.172 -16.656 -23.656 1 84.75 280 LEU A C 1
ATOM 2258 O O . LEU A 1 280 ? 12.094 -15.922 -24.031 1 84.75 280 LEU A O 1
ATOM 2262 N N . VAL A 1 281 ? 11.148 -17.922 -23.906 1 88.38 281 VAL A N 1
ATOM 2263 C CA . VAL A 1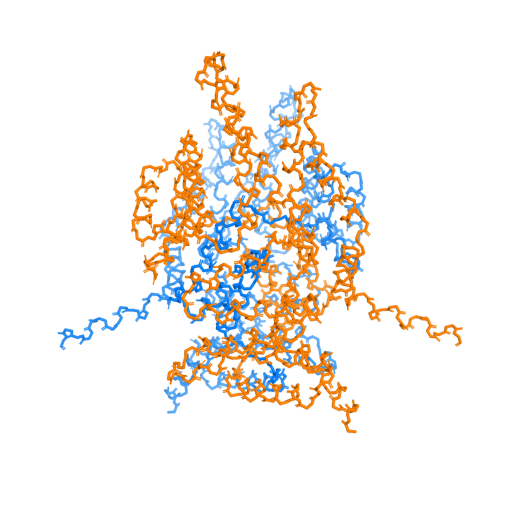 281 ? 12.203 -18.578 -24.672 1 88.38 281 VAL A CA 1
ATOM 2264 C C . VAL A 1 281 ? 12.227 -18.031 -26.094 1 88.38 281 VAL A C 1
ATOM 2266 O O . VAL A 1 281 ? 13.297 -17.766 -26.641 1 88.38 281 VAL A O 1
ATOM 2269 N N . MET A 1 282 ? 11.039 -17.859 -26.578 1 85.88 282 MET A N 1
ATOM 2270 C CA . MET A 1 282 ? 10.914 -17.297 -27.922 1 85.88 282 MET A CA 1
ATOM 2271 C C . MET A 1 282 ? 11.594 -15.93 -28 1 85.88 282 MET A C 1
ATOM 2273 O O . MET A 1 282 ? 12.367 -15.672 -28.922 1 85.88 282 MET A O 1
ATOM 2277 N N . CYS A 1 283 ? 11.352 -15.109 -27.078 1 84.06 283 CYS A N 1
ATOM 2278 C CA . CYS A 1 283 ? 11.898 -13.758 -27.047 1 84.06 283 CYS A CA 1
ATOM 2279 C C . CYS A 1 283 ? 13.414 -13.797 -26.891 1 84.06 283 CYS A C 1
ATOM 2281 O O . CYS A 1 283 ? 14.125 -12.984 -27.5 1 84.06 283 CYS A O 1
ATOM 2283 N N . ARG A 1 284 ? 13.891 -14.711 -26.141 1 88.38 284 ARG A N 1
ATOM 2284 C CA . ARG A 1 284 ? 15.328 -14.805 -25.906 1 88.38 284 ARG A CA 1
ATOM 2285 C C . ARG A 1 284 ? 16.062 -15.281 -27.156 1 88.38 284 ARG A C 1
ATOM 2287 O O . ARG A 1 284 ? 17.156 -14.797 -27.453 1 88.38 284 ARG A O 1
ATOM 2294 N N . TYR A 1 285 ? 15.484 -16.188 -27.828 1 87.94 285 TYR A N 1
ATOM 2295 C CA . TYR A 1 285 ? 16.094 -16.641 -29.062 1 87.94 285 TYR A CA 1
ATOM 2296 C C . TYR A 1 285 ? 16.062 -15.555 -30.125 1 87.94 285 TYR A C 1
ATOM 2298 O O . TYR A 1 285 ? 17.016 -15.391 -30.891 1 87.94 285 TYR A O 1
ATOM 2306 N N . ARG A 1 286 ? 15 -14.875 -30.141 1 84.38 286 ARG A N 1
ATOM 2307 C CA . ARG A 1 286 ? 14.914 -13.734 -31.047 1 84.38 286 ARG A CA 1
ATOM 2308 C C . ARG A 1 286 ? 16.031 -12.734 -30.781 1 84.38 286 ARG A C 1
ATOM 2310 O O . ARG A 1 286 ? 16.656 -12.234 -31.703 1 84.38 286 ARG A O 1
ATOM 2317 N N . GLU A 1 287 ? 16.203 -12.438 -29.516 1 85.31 287 GLU A N 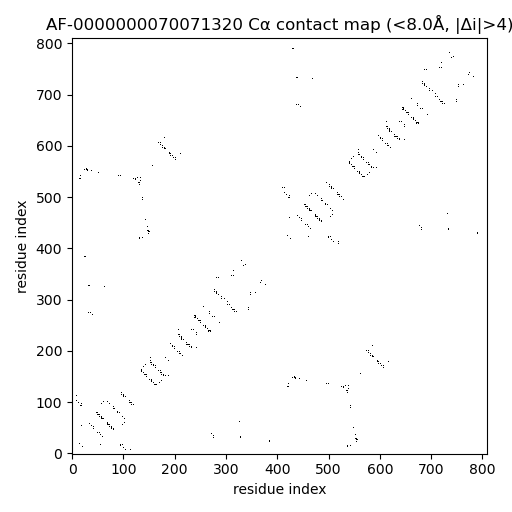1
ATOM 2318 C CA . GLU A 1 287 ? 17.234 -11.492 -29.141 1 85.31 287 GLU A CA 1
ATOM 2319 C C . GLU A 1 287 ? 18.625 -12 -29.531 1 85.31 287 GLU A C 1
ATOM 2321 O O . GLU A 1 287 ? 19.469 -11.227 -29.969 1 85.31 287 GLU A O 1
ATOM 2326 N N . ARG A 1 288 ? 18.875 -13.289 -29.328 1 88 288 ARG A N 1
ATOM 2327 C CA . ARG A 1 288 ? 20.156 -13.883 -29.719 1 88 288 ARG A CA 1
ATOM 2328 C C . ARG A 1 288 ? 20.344 -13.82 -31.234 1 88 288 ARG A C 1
ATOM 2330 O O . ARG A 1 288 ? 21.453 -13.586 -31.719 1 88 288 ARG A O 1
ATOM 2337 N N . LEU A 1 289 ? 19.266 -14.008 -31.938 1 86.19 289 LEU A N 1
ATOM 2338 C CA . LEU A 1 289 ? 19.297 -13.93 -33.406 1 86.19 289 LEU A CA 1
ATOM 2339 C C . LEU A 1 289 ? 19.656 -12.516 -33.844 1 86.19 289 LEU A C 1
ATOM 2341 O O . LEU A 1 289 ? 20.469 -12.344 -34.75 1 86.19 289 LEU A O 1
ATOM 2345 N N . LYS A 1 290 ? 19.078 -11.562 -33.219 1 84.69 290 LYS A N 1
ATOM 2346 C CA . LYS A 1 290 ? 19.359 -10.172 -33.531 1 84.69 290 LYS A CA 1
ATOM 2347 C C . LYS A 1 290 ? 20.812 -9.812 -33.25 1 84.69 290 LYS A C 1
ATOM 2349 O O . LYS A 1 290 ? 21.438 -9.047 -33.969 1 84.69 290 LYS A O 1
ATOM 2354 N N . GLN A 1 291 ? 21.297 -10.344 -32.219 1 85.69 291 GLN A N 1
ATOM 2355 C CA . GLN A 1 291 ? 22.672 -10.094 -31.812 1 85.69 291 GLN A CA 1
ATOM 2356 C C . GLN A 1 291 ? 23.641 -10.672 -32.844 1 85.69 291 GLN A C 1
ATOM 2358 O O . GLN A 1 291 ? 24.656 -10.047 -33.156 1 85.69 291 GLN A O 1
ATOM 2363 N N . LEU A 1 292 ? 23.391 -11.883 -33.344 1 86.12 292 LEU A N 1
ATOM 2364 C CA . LEU A 1 292 ? 24.25 -12.539 -34.312 1 86.12 292 LEU A CA 1
ATOM 2365 C C . LEU A 1 292 ? 24.219 -11.805 -35.656 1 86.12 292 LEU A C 1
ATOM 2367 O O . LEU A 1 292 ? 25.219 -11.758 -36.344 1 86.12 292 LEU A O 1
ATOM 2371 N N . GLN A 1 293 ? 23.109 -11.219 -35.906 1 83.81 293 GLN A N 1
ATOM 2372 C CA . GLN A 1 293 ? 22.969 -10.469 -37.156 1 83.81 293 GLN A CA 1
ATOM 2373 C C . GLN A 1 293 ? 23.797 -9.188 -37.094 1 83.81 293 GLN A C 1
ATOM 2375 O O . GLN A 1 293 ? 24.266 -8.719 -38.156 1 83.81 293 GLN A O 1
ATOM 2380 N N . LYS A 1 294 ? 23.953 -8.688 -35.938 1 84.12 294 LYS A N 1
ATOM 2381 C CA . LYS A 1 294 ? 24.656 -7.422 -35.812 1 84.12 294 LYS A CA 1
ATOM 2382 C C . LYS A 1 294 ? 26.172 -7.648 -35.688 1 84.12 294 LYS A C 1
ATOM 2384 O O . LYS A 1 294 ? 26.953 -6.723 -35.875 1 84.12 294 LYS A O 1
ATOM 2389 N N . THR A 1 295 ? 26.484 -8.891 -35.406 1 79.69 295 THR A N 1
ATOM 2390 C CA . THR A 1 295 ? 27.906 -9.18 -35.281 1 79.69 295 THR A CA 1
ATOM 2391 C C . THR A 1 295 ? 28.594 -9.25 -36.625 1 79.69 295 THR A C 1
ATOM 2393 O O . THR A 1 295 ? 27.984 -9.656 -37.625 1 79.69 295 THR A O 1
ATOM 2396 N N . GLY A 1 296 ? 29.703 -8.688 -36.875 1 73.94 296 GLY A N 1
ATOM 2397 C CA . GLY A 1 296 ? 30.5 -8.57 -38.062 1 73.94 296 GLY A CA 1
ATOM 2398 C C . GLY A 1 296 ? 30.719 -9.898 -38.75 1 73.94 296 GLY A C 1
ATOM 2399 O O . GLY A 1 296 ? 31 -9.945 -39.969 1 73.94 296 GLY A O 1
ATOM 2400 N N . ASN A 1 297 ? 30.766 -10.992 -38.125 1 76.5 297 ASN A N 1
ATOM 2401 C CA . ASN A 1 297 ? 31.016 -12.305 -38.719 1 76.5 297 ASN A CA 1
ATOM 2402 C C . ASN A 1 297 ? 29.703 -12.992 -39.125 1 76.5 297 ASN A C 1
ATOM 2404 O O . ASN A 1 297 ? 29.641 -14.227 -39.156 1 76.5 297 ASN A O 1
ATOM 2408 N N . ALA A 1 298 ? 28.609 -12.195 -39.281 1 76.44 298 ALA A N 1
ATOM 2409 C CA . ALA A 1 298 ? 27.281 -12.719 -39.594 1 76.44 298 ALA A CA 1
ATOM 2410 C C . ALA A 1 298 ? 27.297 -13.523 -40.875 1 76.44 298 ALA A C 1
ATOM 2412 O O . ALA A 1 298 ? 26.484 -14.43 -41.062 1 76.44 298 ALA A O 1
ATOM 2413 N N . GLY A 1 299 ? 28.344 -13.32 -41.625 1 75.94 299 GLY A N 1
ATOM 2414 C CA . GLY A 1 299 ? 28.391 -13.961 -42.938 1 75.94 299 GLY A CA 1
ATOM 2415 C C . GLY A 1 299 ? 29.141 -15.273 -42.938 1 75.94 299 GLY A C 1
ATOM 2416 O O . GLY A 1 299 ? 29.125 -16 -43.938 1 75.94 299 GLY A O 1
ATOM 2417 N N . SER A 1 300 ? 29.734 -15.633 -41.781 1 85.5 300 SER A N 1
ATOM 2418 C CA . SER A 1 300 ? 30.453 -16.891 -41.719 1 85.5 300 SER A CA 1
ATOM 2419 C C . SER A 1 300 ? 29.5 -18.078 -41.781 1 85.5 300 SER A C 1
ATOM 2421 O O . SER A 1 300 ? 28.328 -17.953 -41.406 1 85.5 300 SER A O 1
ATOM 2423 N N . SER A 1 301 ? 29.906 -19.203 -42.344 1 86 301 SER A N 1
ATOM 2424 C CA . SER A 1 301 ? 29.078 -20.391 -42.469 1 86 301 SER A CA 1
ATOM 2425 C C . SER A 1 301 ? 28.547 -20.844 -41.094 1 86 301 SER A C 1
ATOM 2427 O O . SER A 1 301 ? 27.391 -21.234 -40.969 1 86 301 SER A O 1
ATOM 2429 N N . ASP A 1 302 ? 29.438 -20.734 -40.188 1 86.69 302 ASP A N 1
ATOM 2430 C CA . ASP A 1 302 ? 29.047 -21.125 -38.844 1 86.69 302 ASP A CA 1
ATOM 2431 C C . ASP A 1 302 ? 27.953 -20.203 -38.312 1 86.69 302 ASP A C 1
ATOM 2433 O O . ASP A 1 302 ? 27.016 -20.656 -37.656 1 86.69 302 ASP A O 1
ATOM 2437 N N . SER A 1 303 ? 28.047 -18.938 -38.562 1 86.62 303 SER A N 1
ATOM 2438 C CA . SER A 1 303 ? 27.094 -17.953 -38.094 1 86.62 303 SER A CA 1
ATOM 2439 C C . SER A 1 303 ? 25.734 -18.109 -38.781 1 86.62 303 SER A C 1
ATOM 2441 O O . SER A 1 303 ? 24.688 -17.953 -38.156 1 86.62 303 SER A O 1
ATOM 2443 N N . LEU A 1 304 ? 25.844 -18.453 -40 1 86.75 304 LEU A N 1
ATOM 2444 C CA . LEU A 1 304 ? 24.609 -18.641 -40.781 1 86.75 304 LEU A CA 1
ATOM 2445 C C . LEU A 1 304 ? 23.859 -19.875 -40.312 1 86.75 304 LEU A C 1
ATOM 2447 O O . LEU A 1 304 ? 22.625 -19.859 -40.25 1 86.75 304 LEU A O 1
ATOM 2451 N N . GLU A 1 305 ? 24.594 -20.891 -40.062 1 90.19 305 GLU A N 1
ATOM 2452 C CA . GLU A 1 305 ? 23.969 -22.109 -39.531 1 90.19 305 GLU A CA 1
ATOM 2453 C C . GLU A 1 305 ? 23.312 -21.859 -38.188 1 90.19 305 GLU A C 1
ATOM 2455 O O . GLU A 1 305 ? 22.203 -22.328 -37.938 1 90.19 305 GLU A O 1
ATOM 2460 N N . LYS A 1 306 ? 24.047 -21.188 -37.406 1 88.88 306 LYS A N 1
ATOM 2461 C CA . LYS A 1 306 ? 23.516 -20.875 -36.062 1 88.88 306 LYS A CA 1
ATOM 2462 C C . LYS A 1 306 ? 22.281 -19.984 -36.156 1 88.88 306 LYS A C 1
ATOM 2464 O O . LYS A 1 306 ? 21.328 -20.156 -35.406 1 88.88 306 LYS A O 1
ATOM 2469 N N . MET A 1 307 ? 22.266 -19.078 -37.031 1 87.69 307 MET A N 1
ATOM 2470 C CA . MET A 1 307 ? 21.125 -18.188 -37.219 1 87.69 307 MET A CA 1
ATOM 2471 C C . MET A 1 307 ? 19.891 -18.953 -37.688 1 87.69 307 MET A C 1
ATOM 2473 O O . MET A 1 307 ? 18.781 -18.672 -37.25 1 87.69 307 MET A O 1
ATOM 2477 N N . GLU A 1 308 ? 20.188 -19.844 -38.531 1 86.81 308 GLU A N 1
ATOM 2478 C CA . GLU A 1 308 ? 19.062 -20.656 -39.031 1 86.81 308 GLU A CA 1
ATOM 2479 C C . GLU A 1 308 ? 18.5 -21.531 -37.938 1 86.81 308 GLU A C 1
ATOM 2481 O O . GLU A 1 308 ? 17.281 -21.719 -37.844 1 86.81 308 GLU A O 1
ATOM 2486 N N . GLU A 1 309 ? 19.375 -22.094 -37.219 1 89.88 309 GLU A N 1
ATOM 2487 C CA . GLU A 1 309 ? 18.922 -22.891 -36.062 1 89.88 309 GLU A CA 1
ATOM 2488 C C . GLU A 1 309 ? 18.094 -22.047 -35.125 1 89.88 309 GLU A C 1
ATOM 2490 O O . GLU A 1 309 ? 17.031 -22.5 -34.656 1 89.88 309 GLU A O 1
ATOM 2495 N N . LEU A 1 310 ? 18.562 -20.891 -34.812 1 88.75 310 LEU A N 1
ATOM 2496 C CA . LEU A 1 310 ? 17.859 -19.984 -33.906 1 88.75 310 LEU A CA 1
ATOM 2497 C C . LEU A 1 310 ? 16.516 -19.578 -34.5 1 88.75 310 LEU A C 1
ATOM 2499 O O . LEU A 1 310 ? 15.531 -19.422 -33.75 1 88.75 310 LEU A O 1
ATOM 2503 N N . ARG A 1 311 ? 16.453 -19.375 -35.75 1 86 311 ARG A N 1
ATOM 2504 C CA . ARG A 1 311 ? 15.211 -19.031 -36.438 1 86 311 ARG A CA 1
ATOM 2505 C C . ARG A 1 311 ? 14.188 -20.141 -36.281 1 86 311 ARG A C 1
ATOM 2507 O O . ARG A 1 311 ? 13.016 -19.891 -36 1 86 311 ARG A O 1
ATOM 2514 N N . GLN A 1 312 ? 14.672 -21.375 -36.469 1 87.38 312 GLN A N 1
ATOM 2515 C CA . GLN A 1 312 ? 13.781 -22.516 -36.375 1 87.38 312 GLN A CA 1
ATOM 2516 C C . GLN A 1 312 ? 13.266 -22.688 -34.938 1 87.38 312 GLN A C 1
ATOM 2518 O O . GLN A 1 312 ? 12.094 -23 -34.75 1 87.38 312 GLN A O 1
ATOM 2523 N N . LEU A 1 313 ? 14.148 -22.531 -34.062 1 88.88 313 LEU A N 1
ATOM 2524 C CA . LEU A 1 313 ? 13.758 -22.656 -32.656 1 88.88 313 LEU A CA 1
ATOM 2525 C C . LEU A 1 313 ? 12.758 -21.562 -32.281 1 88.88 313 LEU A C 1
ATOM 2527 O O . LEU A 1 313 ? 11.781 -21.828 -31.578 1 88.88 313 LEU A O 1
ATOM 2531 N N . THR A 1 314 ? 12.984 -20.344 -32.688 1 86 314 THR A N 1
ATOM 2532 C CA . THR A 1 314 ? 12.062 -19.25 -32.438 1 86 314 THR A CA 1
ATOM 2533 C C . THR A 1 314 ? 10.68 -19.547 -33 1 86 314 THR A C 1
ATOM 2535 O O . THR A 1 314 ? 9.664 -19.312 -32.344 1 86 314 THR A O 1
ATOM 2538 N N . MET A 1 315 ? 10.633 -20.125 -34.156 1 83.62 315 MET A N 1
ATOM 2539 C CA . MET A 1 315 ? 9.367 -20.484 -34.781 1 83.62 315 MET A CA 1
ATOM 2540 C C . MET A 1 315 ? 8.656 -21.578 -34 1 83.62 315 MET A C 1
ATOM 2542 O O . MET A 1 315 ? 7.434 -21.547 -33.844 1 83.62 315 MET A O 1
ATOM 2546 N N . GLU A 1 316 ? 9.375 -22.531 -33.625 1 86.25 316 GLU A N 1
ATOM 2547 C CA . GLU A 1 316 ? 8.805 -23.641 -32.875 1 86.25 316 GLU A CA 1
ATOM 2548 C C . GLU A 1 316 ? 8.172 -23.156 -31.562 1 86.25 316 GLU A C 1
ATOM 2550 O O . GLU A 1 316 ? 7.051 -23.547 -31.234 1 86.25 316 GLU A O 1
ATOM 2555 N N . TYR A 1 317 ? 8.891 -22.375 -30.875 1 86.81 317 TYR A N 1
ATOM 2556 C CA . TYR A 1 317 ? 8.367 -21.891 -29.594 1 86.81 317 TYR A CA 1
ATOM 2557 C C . TYR A 1 317 ? 7.246 -20.891 -29.812 1 86.81 317 TYR A C 1
ATOM 2559 O O . TYR A 1 317 ? 6.34 -20.766 -28.984 1 86.81 317 TYR A O 1
ATOM 2567 N N . MET A 1 318 ? 7.277 -20.156 -30.859 1 81.81 318 MET A N 1
ATOM 2568 C CA . MET A 1 318 ? 6.148 -19.312 -31.234 1 81.81 318 MET A CA 1
ATOM 2569 C C . MET A 1 318 ? 4.891 -20.141 -31.453 1 81.81 318 MET A C 1
ATOM 2571 O O . MET A 1 318 ? 3.803 -19.766 -31.031 1 81.81 318 MET A O 1
ATOM 2575 N N . ARG A 1 319 ? 5.043 -21.234 -32.094 1 81.62 319 ARG A N 1
ATOM 2576 C CA . ARG A 1 319 ? 3.928 -22.141 -32.344 1 81.62 319 ARG A CA 1
ATOM 2577 C C . ARG A 1 319 ? 3.342 -22.656 -31.047 1 81.62 319 ARG A C 1
ATOM 2579 O O . ARG A 1 319 ? 2.121 -22.703 -30.891 1 81.62 319 ARG A O 1
ATOM 2586 N N . GLN A 1 320 ? 4.254 -23.031 -30.25 1 83.25 320 GLN A N 1
ATOM 2587 C CA . GLN A 1 320 ? 3.805 -23.547 -28.953 1 83.25 320 GLN A CA 1
ATOM 2588 C C . GLN A 1 320 ? 3.086 -22.453 -28.156 1 83.25 320 GLN A C 1
ATOM 2590 O O . GLN A 1 320 ? 2.086 -22.734 -27.484 1 83.25 320 GLN A O 1
ATOM 2595 N N . ALA A 1 321 ? 3.621 -21.266 -28.172 1 79.06 321 ALA A N 1
ATOM 2596 C CA . ALA A 1 321 ? 3.029 -20.156 -27.438 1 79.06 321 ALA A CA 1
ATOM 2597 C C . ALA A 1 321 ? 1.633 -19.828 -27.969 1 79.06 321 ALA A C 1
ATOM 2599 O O . ALA A 1 321 ? 0.755 -19.422 -27.203 1 79.06 321 ALA A O 1
ATOM 2600 N N . LEU A 1 322 ? 1.408 -20.094 -29.203 1 76.5 322 LEU A N 1
ATOM 2601 C CA . LEU A 1 322 ? 0.14 -19.75 -29.844 1 76.5 322 LEU A CA 1
ATOM 2602 C C . LEU A 1 322 ? -0.882 -20.859 -29.656 1 76.5 322 LEU A C 1
ATOM 2604 O O . LEU A 1 322 ? -2.08 -20.656 -29.859 1 76.5 322 LEU A O 1
ATOM 2608 N N . GLN A 1 323 ? -0.5 -22.047 -29.266 1 75.19 323 GLN A N 1
ATOM 2609 C CA . GLN A 1 323 ? -1.398 -23.188 -29.109 1 75.19 323 GLN A CA 1
ATOM 2610 C C . GLN A 1 323 ? -1.97 -23.234 -27.688 1 75.19 323 GLN A C 1
ATOM 2612 O O . GLN A 1 323 ? -2.695 -24.172 -27.328 1 75.19 323 GLN A O 1
ATOM 2617 N N . ARG A 1 324 ? -1.968 -22.266 -27 1 71.75 324 ARG A N 1
ATOM 2618 C CA . ARG A 1 324 ? -2.436 -22.266 -25.609 1 71.75 324 ARG A CA 1
ATOM 2619 C C . ARG A 1 324 ? -3.953 -22.406 -25.547 1 71.75 324 ARG A C 1
ATOM 2621 O O . ARG A 1 324 ? -4.66 -21.969 -26.453 1 71.75 324 ARG A O 1
ATOM 2628 N N . LYS A 1 325 ? -4.312 -23.141 -24.422 1 67.12 325 LYS A N 1
ATOM 2629 C CA . LYS A 1 325 ? -5.742 -23.297 -24.188 1 67.12 325 LYS A CA 1
ATOM 2630 C C . LYS A 1 325 ? -6.43 -21.953 -24.016 1 67.12 325 LYS A C 1
ATOM 2632 O O . LYS A 1 325 ? -5.883 -21.047 -23.375 1 67.12 325 LYS A O 1
ATOM 2637 N N . GLN A 1 326 ? -7.527 -21.859 -24.688 1 64.62 326 GLN A N 1
ATOM 2638 C CA . GLN A 1 326 ? -8.328 -20.656 -24.578 1 64.62 326 GLN A CA 1
ATOM 2639 C C . GLN A 1 326 ? -9.062 -20.578 -23.25 1 64.62 326 GLN A C 1
ATOM 2641 O O . GLN A 1 326 ? -9.711 -21.547 -22.844 1 64.62 326 GLN A O 1
ATOM 2646 N N . SER A 1 327 ? -8.672 -19.766 -22.422 1 67.88 327 SER A N 1
ATOM 2647 C CA . SER A 1 327 ? -9.375 -19.484 -21.172 1 67.88 327 SER A CA 1
ATOM 2648 C C . SER A 1 327 ? -9.57 -17.984 -20.969 1 67.88 327 SER A C 1
ATOM 2650 O O . SER A 1 327 ? -8.914 -17.188 -21.641 1 67.88 327 SER A O 1
ATOM 2652 N N . ARG A 1 328 ? -10.562 -17.672 -20.141 1 65.25 328 ARG A N 1
ATOM 2653 C CA . ARG A 1 328 ? -10.828 -16.266 -19.844 1 65.25 328 ARG A CA 1
ATOM 2654 C C . ARG A 1 328 ? -9.57 -15.57 -19.344 1 65.25 328 ARG A C 1
ATOM 2656 O O . ARG A 1 328 ? -9.266 -14.453 -19.766 1 65.25 328 ARG A O 1
ATOM 2663 N N . LEU A 1 329 ? -8.875 -16.219 -18.516 1 70.25 329 LEU A N 1
ATOM 2664 C CA . LEU A 1 329 ? -7.688 -15.617 -17.922 1 70.25 329 LEU A CA 1
ATOM 2665 C C . LEU A 1 329 ? -6.527 -15.625 -18.906 1 70.25 329 LEU A C 1
ATOM 2667 O O . LEU A 1 329 ? -5.691 -14.719 -18.906 1 70.25 329 LEU A O 1
ATOM 2671 N N . ASN A 1 330 ? -6.496 -16.594 -19.797 1 69.31 330 ASN A N 1
ATOM 2672 C CA . ASN A 1 330 ? -5.438 -16.688 -20.797 1 69.31 330 ASN A CA 1
ATOM 2673 C C . ASN A 1 330 ? -5.59 -15.602 -21.875 1 69.31 330 ASN A C 1
ATOM 2675 O O . ASN A 1 330 ? -4.602 -15.18 -22.469 1 69.31 330 ASN A O 1
ATOM 2679 N N . SER A 1 331 ? -6.824 -15.234 -21.984 1 65.19 331 SER A N 1
ATOM 2680 C CA . SER A 1 331 ? -7.055 -14.203 -22.984 1 65.19 331 SER A CA 1
ATOM 2681 C C . SER A 1 331 ? -6.324 -12.914 -22.625 1 65.19 331 SER A C 1
ATOM 2683 O O . SER A 1 331 ? -5.793 -12.234 -23.516 1 65.19 331 SER A O 1
ATOM 2685 N N . TYR A 1 332 ? -6.223 -12.664 -21.438 1 63.62 332 TYR A N 1
ATOM 2686 C CA . TYR A 1 332 ? -5.496 -11.477 -20.984 1 63.62 332 TYR A CA 1
ATOM 2687 C C . TYR A 1 332 ? -4 -11.633 -21.234 1 63.62 332 TYR A C 1
ATOM 2689 O O . TYR A 1 332 ? -3.338 -10.688 -21.672 1 63.62 332 TYR A O 1
ATOM 2697 N N . SER A 1 333 ? -3.553 -12.797 -20.938 1 65.69 333 SER A N 1
ATOM 2698 C CA . SER A 1 333 ? -2.139 -13.094 -21.141 1 65.69 333 SER A CA 1
ATOM 2699 C C . SER A 1 333 ? -1.754 -12.961 -22.609 1 65.69 333 SER A C 1
ATOM 2701 O O . SER A 1 333 ? -0.66 -12.492 -22.922 1 65.69 333 SER A O 1
ATOM 2703 N N . ASP A 1 334 ? -2.697 -13.297 -23.438 1 64.31 334 ASP A N 1
ATOM 2704 C CA . ASP A 1 334 ? -2.461 -13.211 -24.875 1 64.31 334 ASP A CA 1
ATOM 2705 C C . ASP A 1 334 ? -2.244 -11.758 -25.312 1 64.31 334 ASP A C 1
ATOM 2707 O O . ASP A 1 334 ? -1.377 -11.477 -26.141 1 64.31 334 ASP A O 1
ATOM 2711 N N . LEU A 1 335 ? -2.98 -10.969 -24.703 1 63.75 335 LEU A N 1
ATOM 2712 C CA . LEU A 1 335 ? -2.883 -9.555 -25.047 1 63.75 335 LEU A CA 1
ATOM 2713 C C . LEU A 1 335 ? -1.518 -8.992 -24.672 1 63.75 335 LEU A C 1
ATOM 2715 O O . LEU A 1 335 ? -0.982 -8.125 -25.359 1 63.75 335 LEU A O 1
ATOM 2719 N N . ILE A 1 336 ? -0.989 -9.562 -23.688 1 64.69 336 ILE A N 1
ATOM 2720 C CA . ILE A 1 336 ? 0.299 -9.086 -23.203 1 64.69 336 ILE A CA 1
ATOM 2721 C C . ILE A 1 336 ? 1.421 -9.633 -24.078 1 64.69 336 ILE A C 1
ATOM 2723 O O . ILE A 1 336 ? 2.393 -8.938 -24.359 1 64.69 336 ILE A O 1
ATOM 2727 N N . ASP A 1 337 ? 1.216 -10.828 -24.547 1 69.56 337 ASP A N 1
ATOM 2728 C CA . ASP A 1 337 ? 2.277 -11.508 -25.281 1 69.56 337 ASP A CA 1
ATOM 2729 C C . ASP A 1 337 ? 2.232 -11.148 -26.766 1 69.56 337 ASP A C 1
ATOM 2731 O O . ASP A 1 337 ? 3.217 -11.336 -27.484 1 69.56 337 ASP A O 1
ATOM 2735 N N . TYR A 1 338 ? 1.223 -10.477 -27.156 1 67.94 338 TYR A N 1
ATOM 2736 C CA . TYR A 1 338 ? 0.987 -10.25 -28.578 1 67.94 338 TYR A CA 1
ATOM 2737 C C . TYR A 1 338 ? 2.088 -9.383 -29.188 1 67.94 338 TYR A C 1
ATOM 2739 O O . TYR A 1 338 ? 2.625 -9.695 -30.25 1 67.94 338 TYR A O 1
ATOM 2747 N N . PRO A 1 339 ? 2.41 -8.438 -28.438 1 70.12 339 PRO A N 1
ATOM 2748 C CA . PRO A 1 339 ? 3.445 -7.598 -29.047 1 70.12 339 PRO A CA 1
ATOM 2749 C C . PRO A 1 339 ? 4.742 -8.359 -29.312 1 70.12 339 PRO A C 1
ATOM 2751 O O . PRO A 1 339 ? 5.395 -8.148 -30.344 1 70.12 339 PRO A O 1
ATOM 2754 N N . GLU A 1 340 ? 5.02 -9.242 -28.453 1 73.25 340 GLU A N 1
ATOM 2755 C CA . GLU A 1 340 ? 6.262 -9.992 -28.609 1 73.25 340 GLU A CA 1
ATOM 2756 C C . GLU A 1 340 ? 6.145 -11.023 -29.734 1 73.25 340 GLU A C 1
ATOM 2758 O O . GLU A 1 340 ? 7.105 -11.258 -30.469 1 73.25 340 GLU A O 1
ATOM 2763 N N . VAL A 1 341 ? 5.012 -11.578 -29.828 1 71.81 341 VAL A N 1
ATOM 2764 C CA . VAL A 1 341 ? 4.762 -12.531 -30.906 1 71.81 341 VAL A CA 1
ATOM 2765 C C . VAL A 1 341 ? 4.82 -11.828 -32.25 1 71.81 341 VAL A C 1
ATOM 2767 O O . VAL A 1 341 ? 5.383 -12.359 -33.219 1 71.81 341 VAL A O 1
ATOM 2770 N N . LYS A 1 342 ? 4.285 -10.633 -32.219 1 71.5 342 LYS A N 1
ATOM 2771 C CA . LYS A 1 342 ? 4.305 -9.844 -33.438 1 71.5 342 LYS A CA 1
ATOM 2772 C C . LYS A 1 342 ? 5.734 -9.516 -33.875 1 71.5 342 LYS A C 1
ATOM 2774 O O . LYS A 1 342 ? 6.082 -9.633 -35.062 1 71.5 342 LYS A O 1
ATOM 2779 N N . ARG A 1 343 ? 6.473 -9.18 -32.969 1 75.38 343 ARG A N 1
ATOM 2780 C CA . ARG A 1 343 ? 7.867 -8.844 -33.25 1 75.38 343 ARG A CA 1
ATOM 2781 C C . ARG A 1 343 ? 8.633 -10.07 -33.75 1 75.38 343 ARG A C 1
ATOM 2783 O O . ARG A 1 343 ? 9.477 -9.953 -34.625 1 75.38 343 ARG A O 1
ATOM 2790 N N . CYS A 1 344 ? 8.336 -11.133 -33.188 1 75.44 344 CYS A N 1
ATOM 2791 C CA . CYS A 1 344 ? 8.992 -12.367 -33.625 1 75.44 344 CYS A CA 1
ATOM 2792 C C . CYS A 1 344 ? 8.562 -12.766 -35.031 1 75.44 344 CYS A C 1
ATOM 2794 O O . CYS A 1 344 ? 9.383 -13.219 -35.812 1 75.44 344 CYS A O 1
ATOM 2796 N N . CYS A 1 345 ? 7.352 -12.523 -35.25 1 71.88 345 CYS A N 1
ATOM 2797 C CA . CYS A 1 345 ? 6.84 -12.812 -36.594 1 71.88 345 CYS A CA 1
ATOM 2798 C C . CYS A 1 345 ? 7.531 -11.953 -37.656 1 71.88 345 CYS A C 1
ATOM 2800 O O . CYS A 1 345 ? 7.902 -12.453 -38.719 1 71.88 345 CYS A O 1
ATOM 2802 N N . GLN A 1 346 ? 7.688 -10.75 -37.281 1 73.12 346 GLN A N 1
ATOM 2803 C CA . GLN A 1 346 ? 8.328 -9.828 -38.219 1 73.12 346 GLN A CA 1
ATOM 2804 C C . GLN A 1 346 ? 9.781 -10.219 -38.469 1 73.12 346 GLN A C 1
ATOM 2806 O O . GLN A 1 346 ? 10.281 -10.086 -39.562 1 73.12 346 GLN A O 1
ATOM 2811 N N . LEU A 1 347 ? 10.359 -10.695 -37.5 1 74.81 347 LEU A N 1
ATOM 2812 C CA . LEU A 1 347 ? 11.773 -11.055 -37.625 1 74.81 347 LEU A CA 1
ATOM 2813 C C . LEU A 1 347 ? 11.945 -12.352 -38.375 1 74.81 347 LEU A C 1
ATOM 2815 O O . LEU A 1 347 ? 12.883 -12.492 -39.188 1 74.81 347 LEU A O 1
ATOM 2819 N N . VAL A 1 348 ? 11.07 -13.219 -38.125 1 71.12 348 VAL A N 1
ATOM 2820 C CA . VAL A 1 348 ? 11.234 -14.547 -38.719 1 71.12 348 VAL A CA 1
ATOM 2821 C C . VAL A 1 348 ? 10.695 -14.555 -40.125 1 71.12 348 VAL A C 1
ATOM 2823 O O . VAL A 1 348 ? 11.258 -15.227 -41 1 71.12 348 VAL A O 1
ATOM 2826 N N . PHE A 1 349 ? 9.609 -13.727 -40.344 1 64 349 PHE A N 1
ATOM 2827 C CA . PHE A 1 349 ? 8.977 -13.734 -41.656 1 64 349 PHE A CA 1
ATOM 2828 C C . PHE A 1 349 ? 9.664 -12.758 -42.594 1 64 349 PHE A C 1
ATOM 2830 O O . PHE A 1 349 ? 9.438 -12.789 -43.812 1 64 349 PHE A O 1
ATOM 2837 N N . GLY A 1 350 ? 10.297 -11.789 -42.188 1 57.81 350 GLY A N 1
ATOM 2838 C CA . GLY A 1 350 ? 10.883 -10.781 -43.062 1 57.81 350 GLY A CA 1
ATOM 2839 C C . GLY A 1 350 ? 11.633 -11.375 -44.219 1 57.81 350 GLY A C 1
ATOM 2840 O O . GLY A 1 350 ? 12.109 -10.648 -45.094 1 57.81 350 GLY A O 1
ATOM 2841 N N . LYS A 1 351 ? 11.82 -12.594 -44.188 1 52.69 351 LYS A N 1
ATOM 2842 C CA . LYS A 1 351 ? 12.445 -13.055 -45.406 1 52.69 351 LYS A CA 1
ATOM 2843 C C . LYS A 1 351 ? 11.414 -13.156 -46.531 1 52.69 351 LYS A C 1
ATOM 2845 O O . LYS A 1 351 ? 10.211 -13.234 -46.281 1 52.69 351 LYS A O 1
ATOM 2850 N N . GLU A 1 352 ? 11.742 -12.984 -47.875 1 54.5 352 GLU A N 1
ATOM 2851 C CA . GLU A 1 352 ? 11.078 -12.836 -49.156 1 54.5 352 GLU A CA 1
ATOM 2852 C C . GLU A 1 352 ? 9.883 -13.773 -49.281 1 54.5 352 GLU A C 1
ATOM 2854 O O . GLU A 1 352 ? 8.859 -13.406 -49.875 1 54.5 352 GLU A O 1
ATOM 2859 N N . SER A 1 353 ? 9.953 -15.086 -49.062 1 56.47 353 SER A N 1
ATOM 2860 C CA . SER A 1 353 ? 8.836 -15.992 -49.312 1 56.47 353 SER A CA 1
ATOM 2861 C C . SER A 1 353 ? 8.516 -16.812 -48.062 1 56.47 353 SER A C 1
ATOM 2863 O O . SER A 1 353 ? 9.273 -17.719 -47.719 1 56.47 353 SER A O 1
ATOM 2865 N N . PRO A 1 354 ? 7.551 -16.391 -47.25 1 60.38 354 PRO A N 1
ATOM 2866 C CA . PRO A 1 354 ? 7.211 -17.141 -46.062 1 60.38 354 PRO A CA 1
ATOM 2867 C C . PRO A 1 354 ? 6.809 -18.594 -46.344 1 60.38 354 PRO A C 1
ATOM 2869 O O . PRO A 1 354 ? 6.133 -18.844 -47.344 1 60.38 354 PRO A O 1
ATOM 2872 N N . SER A 1 355 ? 7.371 -19.562 -45.719 1 67.88 355 SER A N 1
ATOM 2873 C CA . SER A 1 355 ? 7 -20.969 -45.812 1 67.88 355 SER A CA 1
ATOM 2874 C C . SER A 1 355 ? 5.566 -21.203 -45.344 1 67.88 355 SER A C 1
ATOM 2876 O O . SER A 1 355 ? 4.953 -20.312 -44.75 1 67.88 355 SER A O 1
ATOM 2878 N N . ALA A 1 356 ? 4.98 -22.219 -45.875 1 68 356 ALA A N 1
ATOM 2879 C CA . ALA A 1 356 ? 3.631 -22.609 -45.469 1 68 356 ALA A CA 1
ATOM 2880 C C . ALA A 1 356 ? 3.488 -22.609 -43.938 1 68 356 ALA A C 1
ATOM 2882 O O . ALA A 1 356 ? 2.461 -22.172 -43.406 1 68 356 ALA A O 1
ATOM 2883 N N . GLU A 1 357 ? 4.57 -23.047 -43.344 1 69.25 357 GLU A N 1
ATOM 2884 C CA . GLU A 1 357 ? 4.543 -23.109 -41.906 1 69.25 357 GLU A CA 1
ATOM 2885 C C . GLU A 1 357 ? 4.5 -21.703 -41.281 1 69.25 357 GLU A C 1
ATOM 2887 O O . GLU A 1 357 ? 3.785 -21.469 -40.312 1 69.25 357 GLU A O 1
ATOM 2892 N N . GLU A 1 358 ? 5.211 -20.844 -41.906 1 68.44 358 GLU A N 1
ATOM 2893 C CA . GLU A 1 358 ? 5.254 -19.469 -41.438 1 68.44 358 GLU A CA 1
ATOM 2894 C C . GLU A 1 358 ? 3.9 -18.781 -41.625 1 68.44 358 GLU A C 1
ATOM 2896 O O . GLU A 1 358 ? 3.461 -18.031 -40.75 1 68.44 358 GLU A O 1
ATOM 2901 N N . GLN A 1 359 ? 3.301 -19.109 -42.719 1 67.56 359 GLN A N 1
ATOM 2902 C CA . GLN A 1 359 ? 1.989 -18.547 -43 1 67.56 359 GLN A CA 1
ATOM 2903 C C . GLN A 1 359 ? 0.949 -19.031 -42 1 67.56 359 GLN A C 1
ATOM 2905 O O . GLN A 1 359 ? 0.101 -18.25 -41.531 1 67.56 359 GLN A O 1
ATOM 2910 N N . GLN A 1 360 ? 1.089 -20.281 -41.656 1 69.69 360 GLN A N 1
ATOM 2911 C CA . GLN A 1 360 ? 0.155 -20.844 -40.688 1 69.69 360 GLN A CA 1
ATOM 2912 C C . GLN A 1 360 ? 0.33 -20.203 -39.312 1 69.69 360 GLN A C 1
ATOM 2914 O O . GLN A 1 360 ? -0.65 -19.953 -38.594 1 69.69 360 GLN A O 1
ATOM 2919 N N . LEU A 1 361 ? 1.568 -20 -38.938 1 67.75 361 LEU A N 1
ATOM 2920 C CA . LEU A 1 361 ? 1.85 -19.375 -37.656 1 67.75 361 LEU A CA 1
ATOM 2921 C C . LEU A 1 361 ? 1.308 -17.953 -37.625 1 67.75 361 LEU A C 1
ATOM 2923 O O . LEU A 1 361 ? 0.738 -17.531 -36.594 1 67.75 361 LEU A O 1
ATOM 2927 N N . TYR A 1 362 ? 1.47 -17.312 -38.75 1 65.12 362 TYR A N 1
ATOM 2928 C CA . TYR A 1 362 ? 0.957 -15.945 -38.812 1 65.12 362 TYR A CA 1
ATOM 2929 C C . TYR A 1 362 ? -0.563 -15.93 -38.719 1 65.12 362 TYR A C 1
ATOM 2931 O O . TYR A 1 362 ? -1.14 -15.07 -38.062 1 65.12 362 TYR A O 1
ATOM 2939 N N . GLN A 1 363 ? -1.09 -16.891 -39.344 1 66.88 363 GLN A N 1
ATOM 2940 C CA . GLN A 1 363 ? -2.547 -16.969 -39.281 1 66.88 363 GLN A CA 1
ATOM 2941 C C . GLN A 1 363 ? -3.045 -17.266 -37.875 1 66.88 363 GLN A C 1
ATOM 2943 O O . GLN A 1 363 ? -4.055 -16.703 -37.438 1 66.88 363 GLN A O 1
ATOM 2948 N N . SER A 1 364 ? -2.346 -18.141 -37.281 1 66.5 364 SER A N 1
ATOM 2949 C CA . SER A 1 364 ? -2.715 -18.453 -35.875 1 66.5 364 SER A CA 1
ATOM 2950 C C . SER A 1 364 ? -2.619 -17.203 -35 1 66.5 364 SER A C 1
ATOM 2952 O O . SER A 1 364 ? -3.477 -16.984 -34.156 1 66.5 364 SER A O 1
ATOM 2954 N N . TYR A 1 365 ? -1.564 -16.547 -35.219 1 65.19 365 TYR A N 1
ATOM 2955 C CA . TYR A 1 365 ? -1.38 -15.305 -34.5 1 65.19 365 TYR A CA 1
ATOM 2956 C C . TYR A 1 365 ? -2.518 -14.336 -34.781 1 65.19 365 TYR A C 1
ATOM 2958 O O . TYR A 1 365 ? -3.066 -13.727 -33.875 1 65.19 365 TYR A O 1
ATOM 2966 N N . CYS A 1 366 ? -2.908 -14.234 -36.031 1 62.84 366 CYS A N 1
ATOM 2967 C CA . CYS A 1 366 ? -3.982 -13.328 -36.438 1 62.84 366 CYS A CA 1
ATOM 2968 C C . CYS A 1 366 ? -5.312 -13.773 -35.812 1 62.84 366 CYS A C 1
ATOM 2970 O O . CYS A 1 366 ? -6.102 -12.938 -35.375 1 62.84 366 CYS A O 1
ATOM 2972 N N . ASN A 1 367 ? -5.52 -15.016 -35.781 1 63.72 367 ASN A N 1
ATOM 2973 C CA . ASN A 1 367 ? -6.746 -15.57 -35.219 1 63.72 367 ASN A CA 1
ATOM 2974 C C . ASN A 1 367 ? -6.855 -15.281 -33.719 1 63.72 367 ASN A C 1
ATOM 2976 O O . ASN A 1 367 ? -7.938 -14.953 -33.219 1 63.72 367 ASN A O 1
ATOM 2980 N N . LEU A 1 368 ? -5.77 -15.469 -33.125 1 64.62 368 LEU A N 1
ATOM 2981 C CA . LEU A 1 368 ? -5.766 -15.203 -31.703 1 64.62 368 LEU A CA 1
ATOM 2982 C C . LEU A 1 368 ? -6.066 -13.734 -31.422 1 64.62 368 LEU A C 1
ATOM 2984 O O . LEU A 1 368 ? -6.793 -13.414 -30.484 1 64.62 368 LEU A O 1
ATOM 2988 N N . GLN A 1 369 ? -5.516 -12.859 -32.281 1 62.72 369 GLN A N 1
ATOM 2989 C CA . GLN A 1 369 ? -5.77 -11.43 -32.125 1 62.72 369 GLN A CA 1
ATOM 2990 C C . GLN A 1 369 ? -7.246 -11.109 -32.344 1 62.72 369 GLN A C 1
ATOM 2992 O O . GLN A 1 369 ? -7.82 -10.312 -31.578 1 62.72 369 GLN A O 1
ATOM 2997 N N . GLU A 1 370 ? -7.762 -11.719 -33.375 1 62.5 370 GLU A N 1
ATOM 2998 C CA . GLU A 1 370 ? -9.164 -11.492 -33.688 1 62.5 370 GLU A CA 1
ATOM 2999 C C . GLU A 1 370 ? -10.07 -12 -32.562 1 62.5 370 GLU A C 1
ATOM 3001 O O . GLU A 1 370 ? -11.078 -11.367 -32.25 1 62.5 370 GLU A O 1
ATOM 3006 N N . TYR A 1 371 ? -9.727 -13.125 -32.125 1 60.56 371 TYR A N 1
ATOM 3007 C CA . TYR A 1 371 ? -10.492 -13.695 -31 1 60.56 371 TYR A CA 1
ATOM 3008 C C . TYR A 1 371 ? -10.516 -12.734 -29.812 1 60.56 371 TYR A C 1
ATOM 3010 O O . TYR A 1 371 ? -11.562 -12.531 -29.203 1 60.56 371 TYR A O 1
ATOM 3018 N N . HIS A 1 372 ? -9.375 -12.227 -29.547 1 59.84 372 HIS A N 1
ATOM 3019 C CA . HIS A 1 372 ? -9.297 -11.344 -28.391 1 59.84 372 HIS A CA 1
ATOM 3020 C C . HIS A 1 372 ? -9.992 -10.016 -28.672 1 59.84 372 HIS A C 1
ATOM 3022 O O . HIS A 1 372 ? -10.508 -9.375 -27.75 1 59.84 372 HIS A O 1
ATOM 3028 N N . GLN A 1 373 ? -9.852 -9.641 -29.891 1 57.78 373 GLN A N 1
ATOM 3029 C CA . GLN A 1 373 ? -10.547 -8.406 -30.234 1 57.78 373 GLN A CA 1
ATOM 3030 C C . GLN A 1 373 ? -12.062 -8.586 -30.156 1 57.78 373 GLN A C 1
ATOM 3032 O O . GLN A 1 373 ? -12.781 -7.648 -29.797 1 57.78 373 GLN A O 1
ATOM 3037 N N . ARG A 1 374 ? -12.516 -9.773 -30.562 1 53.16 374 ARG A N 1
ATOM 3038 C CA . ARG A 1 374 ? -13.945 -10.047 -30.609 1 53.16 374 ARG A CA 1
ATOM 3039 C C . ARG A 1 374 ? -14.445 -10.617 -29.297 1 53.16 374 ARG A C 1
ATOM 3041 O O . ARG A 1 374 ? -15.656 -10.688 -29.062 1 53.16 374 ARG A O 1
ATOM 3048 N N . SER A 1 375 ? -13.664 -11.328 -28.688 1 50.03 375 SER A N 1
ATOM 3049 C CA . SER A 1 375 ? -14.047 -12.227 -27.609 1 50.03 375 SER A CA 1
ATOM 3050 C C . SER A 1 375 ? -14.867 -11.492 -26.547 1 50.03 375 SER A C 1
ATOM 3052 O O . SER A 1 375 ? -14.469 -10.43 -26.078 1 50.03 375 SER A O 1
ATOM 3054 N N . GLU A 1 376 ? -15.969 -11.797 -26.547 1 49.19 376 GLU A N 1
ATOM 3055 C CA . GLU A 1 376 ? -16.938 -11.578 -25.484 1 49.19 376 GLU A CA 1
ATOM 3056 C C . GLU A 1 376 ? -16.328 -11.812 -24.109 1 49.19 376 GLU A C 1
ATOM 3058 O O . GLU A 1 376 ? -16.703 -11.156 -23.141 1 49.19 376 GLU A O 1
ATOM 3063 N N . GLY A 1 377 ? -15.492 -12.625 -24.078 1 45.97 377 GLY A N 1
ATOM 3064 C CA . GLY A 1 377 ? -14.812 -12.914 -22.828 1 45.97 377 GLY A CA 1
ATOM 3065 C C . GLY A 1 377 ? -14.016 -11.742 -22.297 1 45.97 377 GLY A C 1
ATOM 3066 O O . GLY A 1 377 ? -14.094 -11.43 -21.094 1 45.97 377 GLY A O 1
ATOM 3067 N N . LEU A 1 378 ? -13.234 -11.086 -23.203 1 51.22 378 LEU A N 1
ATOM 3068 C CA . LEU A 1 378 ? -12.594 -9.836 -22.812 1 51.22 378 LEU A CA 1
ATOM 3069 C C . LEU A 1 378 ? -13.633 -8.766 -22.5 1 51.22 378 LEU A C 1
ATOM 3071 O O . LEU A 1 378 ? -13.484 -8.008 -21.531 1 51.22 378 LEU A O 1
ATOM 3075 N N . ALA A 1 379 ? -14.641 -8.758 -23.359 1 50.59 379 ALA A N 1
ATOM 3076 C CA . ALA A 1 379 ? -15.758 -7.879 -23.031 1 50.59 379 ALA A CA 1
ATOM 3077 C C . ALA A 1 379 ? -16.438 -8.312 -21.734 1 50.59 379 ALA A C 1
ATOM 3079 O O . ALA A 1 379 ? -16.75 -7.477 -20.875 1 50.59 379 ALA A O 1
ATOM 3080 N N . ALA A 1 380 ? -16.719 -9.5 -21.625 1 46.75 380 ALA A N 1
ATOM 3081 C CA . ALA A 1 380 ? -17.328 -10.055 -20.406 1 46.75 380 ALA A CA 1
ATOM 3082 C C . ALA A 1 380 ? -16.391 -9.891 -19.203 1 46.75 380 ALA A C 1
ATOM 3084 O O . ALA A 1 380 ? -16.844 -9.555 -18.109 1 46.75 380 ALA A O 1
ATOM 3085 N N . LEU A 1 381 ? -15.219 -10.172 -19.438 1 44.78 381 LEU A N 1
ATOM 3086 C CA . LEU A 1 381 ? -14.234 -9.891 -18.391 1 44.78 381 LEU A CA 1
ATOM 3087 C C . LEU A 1 381 ? -14.148 -8.391 -18.109 1 44.78 381 LEU A C 1
ATOM 3089 O O . LEU A 1 381 ? -14.062 -7.969 -16.969 1 44.78 381 LEU A O 1
ATOM 3093 N N . LYS A 1 382 ? -14.18 -7.664 -19.25 1 49.75 382 LYS A N 1
ATOM 3094 C CA . LYS A 1 382 ? -14.289 -6.223 -19.062 1 49.75 382 LYS A CA 1
ATOM 3095 C C . LYS A 1 382 ? -15.586 -5.863 -18.344 1 49.75 382 LYS A C 1
ATOM 3097 O O . LYS A 1 382 ? -15.594 -5 -17.453 1 49.75 382 LYS A O 1
ATOM 3102 N N . GLU A 1 383 ? -16.641 -6.539 -18.781 1 46.34 383 GLU A N 1
ATOM 3103 C CA . GLU A 1 383 ? -17.922 -6.359 -18.109 1 46.34 383 GLU A CA 1
ATOM 3104 C C . GLU A 1 383 ? -17.875 -6.922 -16.688 1 46.34 383 GLU A C 1
ATOM 3106 O O . GLU A 1 383 ? -18.406 -6.316 -15.758 1 46.34 383 GLU A O 1
ATOM 3111 N N . LEU A 1 384 ? -17.453 -8.062 -16.578 1 41.5 384 LEU A N 1
ATOM 3112 C CA . LEU A 1 384 ? -17.25 -8.641 -15.25 1 41.5 384 LEU A CA 1
ATOM 3113 C C . LEU A 1 384 ? -16.328 -7.766 -14.414 1 41.5 384 LEU A C 1
ATOM 3115 O O . LEU A 1 384 ? -16.594 -7.531 -13.227 1 41.5 384 LEU A O 1
ATOM 3119 N N . LEU A 1 385 ? -15.336 -7.41 -15.062 1 41.34 385 LEU A N 1
ATOM 3120 C CA . LEU A 1 385 ? -14.445 -6.473 -14.391 1 41.34 385 LEU A CA 1
ATOM 3121 C C . LEU A 1 385 ? -15.125 -5.125 -14.18 1 41.34 385 LEU A C 1
ATOM 3123 O O . LEU A 1 385 ? -14.891 -4.453 -13.172 1 41.34 385 LEU A O 1
ATOM 3127 N N . LYS A 1 386 ? -15.883 -4.66 -15.195 1 44.06 386 LYS A N 1
ATOM 3128 C CA . LYS A 1 386 ? -16.734 -3.494 -14.992 1 44.06 386 LYS A CA 1
ATOM 3129 C C . LYS A 1 386 ? -17.812 -3.773 -13.938 1 44.06 386 LYS A C 1
ATOM 3131 O O . LYS A 1 386 ? -18.141 -2.902 -13.125 1 44.06 386 LYS A O 1
ATOM 3136 N N . SER A 1 387 ? -18.516 -4.863 -14.07 1 39.16 387 SER A N 1
ATOM 3137 C CA . SER A 1 387 ? -19.547 -5.227 -13.094 1 39.16 387 SER A CA 1
ATOM 3138 C C . SER A 1 387 ? -18.938 -5.438 -11.711 1 39.16 387 SER A C 1
ATOM 3140 O O . SER A 1 387 ? -19.578 -5.16 -10.695 1 39.16 387 SER A O 1
ATOM 3142 N N . CYS A 1 388 ? -17.844 -6.051 -11.672 1 35.12 388 CYS A N 1
ATOM 3143 C CA . CYS A 1 388 ? -17.156 -6.07 -10.383 1 35.12 388 CYS A CA 1
ATOM 3144 C C . CYS A 1 388 ? -16.703 -4.668 -9.984 1 35.12 388 CYS A C 1
ATOM 3146 O O . CYS A 1 388 ? -16.609 -4.355 -8.797 1 35.12 388 CYS A O 1
ATOM 3148 N N . SER A 1 389 ? -16.375 -3.84 -10.914 1 34.25 389 SER A N 1
ATOM 3149 C CA . SER A 1 389 ? -16.219 -2.418 -10.617 1 34.25 389 SER A CA 1
ATOM 3150 C C . SER A 1 389 ? -17.578 -1.757 -10.398 1 34.25 389 SER A C 1
ATOM 3152 O O . SER A 1 389 ? -17.672 -0.75 -9.695 1 34.25 389 SER A O 1
ATOM 3154 N N . LEU A 1 390 ? -18.641 -2.111 -11.219 1 32.91 390 LEU A N 1
ATOM 3155 C CA . LEU A 1 390 ? -19.953 -1.508 -11.102 1 32.91 390 LEU A CA 1
ATOM 3156 C C . LEU A 1 390 ? -20.672 -2 -9.844 1 32.91 390 LEU A C 1
ATOM 3158 O O . LEU A 1 390 ? -21.75 -1.513 -9.5 1 32.91 390 LEU A O 1
ATOM 3162 N N . THR A 1 391 ? -20.406 -3.119 -9.328 1 32.38 391 THR A N 1
ATOM 3163 C CA . THR A 1 391 ? -21.125 -3.277 -8.07 1 32.38 391 THR A CA 1
ATOM 3164 C C . THR A 1 391 ? -20.875 -2.082 -7.156 1 32.38 391 THR A C 1
ATOM 3166 O O . THR A 1 391 ? -21.547 -1.935 -6.129 1 32.38 391 THR A O 1
ATOM 3169 N N . GLU A 1 392 ? -19.922 -1.292 -7.527 1 30.14 392 GLU A N 1
ATOM 3170 C CA . GLU A 1 392 ? -20.078 -0.004 -6.859 1 30.14 392 GLU A CA 1
ATO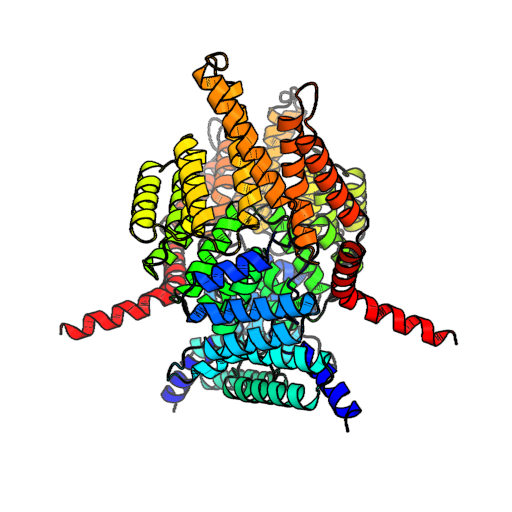M 3171 C C . GLU A 1 392 ? -21.156 0.845 -7.543 1 30.14 392 GLU A C 1
ATOM 3173 O O . GLU A 1 392 ? -21.828 1.641 -6.891 1 30.14 392 GLU A O 1
ATOM 3178 N N . THR A 1 393 ? -21.391 0.754 -8.93 1 30.83 393 THR A N 1
ATOM 3179 C CA . THR A 1 393 ? -22.359 1.689 -9.5 1 30.83 393 THR A CA 1
ATOM 3180 C C . THR A 1 393 ? -23.75 1.064 -9.555 1 30.83 393 THR A C 1
ATOM 3182 O O . THR A 1 393 ? -24.734 1.76 -9.789 1 30.83 393 THR A O 1
ATOM 3185 N N . ALA A 1 394 ? -24.047 -0.219 -9.703 1 32.97 394 ALA A N 1
ATOM 3186 C CA . ALA A 1 394 ? -25.422 -0.641 -9.93 1 32.97 394 ALA A CA 1
ATOM 3187 C C . ALA A 1 394 ? -26.297 -0.335 -8.719 1 32.97 394 ALA A C 1
ATOM 3189 O O . ALA A 1 394 ? -27.531 -0.411 -8.789 1 32.97 394 ALA A O 1
ATOM 3190 N N . SER A 1 395 ? -25.828 -0.2 -7.52 1 31.41 395 SER A N 1
ATOM 3191 C CA . SER A 1 395 ? -26.891 0.141 -6.574 1 31.41 395 SER A CA 1
ATOM 3192 C C . SER A 1 395 ? -27.484 1.512 -6.879 1 31.41 395 SER A C 1
ATOM 3194 O O . SER A 1 395 ? -28.516 1.882 -6.324 1 31.41 395 SER A O 1
ATOM 3196 N N . ILE A 1 396 ? -26.859 2.326 -7.746 1 29.55 396 ILE A N 1
ATOM 3197 C CA . ILE A 1 396 ? -27.5 3.629 -7.887 1 29.55 396 ILE A CA 1
ATOM 3198 C C . ILE A 1 396 ? -28.625 3.545 -8.922 1 29.55 396 ILE A C 1
ATOM 3200 O O . ILE A 1 396 ? -29.641 4.223 -8.789 1 29.55 396 ILE A O 1
ATOM 3204 N N . GLU A 1 397 ? -28.609 2.773 -9.961 1 30.7 397 GLU A N 1
ATOM 3205 C CA . GLU A 1 397 ? -29.641 2.986 -10.977 1 30.7 397 GLU A CA 1
ATOM 3206 C C . GLU A 1 397 ? -30.938 2.271 -10.602 1 30.7 397 GLU A C 1
ATOM 3208 O O . GLU A 1 397 ? -32 2.604 -11.117 1 30.7 397 GLU A O 1
ATOM 3213 N N . LYS A 1 398 ? -31.031 1.182 -9.875 1 34.09 398 LYS A N 1
ATOM 3214 C CA . LYS A 1 398 ? -32.344 0.633 -9.648 1 34.09 398 LYS A CA 1
ATOM 3215 C C . LYS A 1 398 ? -33.219 1.596 -8.828 1 34.09 398 LYS A C 1
ATOM 3217 O O . LYS A 1 398 ? -34.438 1.462 -8.789 1 34.09 398 LYS A O 1
ATOM 3222 N N . GLU A 1 399 ? -32.688 2.562 -8.07 1 32.47 399 GLU A N 1
ATOM 3223 C CA . GLU A 1 399 ? -33.625 3.414 -7.355 1 32.47 399 GLU A CA 1
ATOM 3224 C C . GLU A 1 399 ? -34.281 4.434 -8.289 1 32.47 399 GLU A C 1
ATOM 3226 O O . GLU A 1 399 ? -35.344 4.984 -7.977 1 32.47 399 GLU A O 1
ATOM 3231 N N . GLY A 1 400 ? -33.75 4.742 -9.461 1 29.55 400 GLY A N 1
ATOM 3232 C CA . GLY A 1 400 ? -34.438 5.773 -10.227 1 29.55 400 GLY A CA 1
ATOM 3233 C C . GLY A 1 400 ? -35.656 5.254 -10.969 1 29.55 400 GLY A C 1
ATOM 3234 O O . GLY A 1 400 ? -36.5 6.035 -11.398 1 29.55 400 GLY A O 1
ATOM 3235 N N . MET A 1 401 ? -35.656 4.066 -11.406 1 30.94 401 MET A N 1
ATOM 3236 C CA . MET A 1 401 ? -36.781 3.793 -12.297 1 30.94 401 MET A CA 1
ATOM 3237 C C . MET A 1 401 ? -38.062 3.531 -11.492 1 30.94 401 MET A C 1
ATOM 3239 O O . MET A 1 401 ? -39.156 3.41 -12.07 1 30.94 401 MET A O 1
ATOM 3243 N N . LYS A 1 402 ? -38.062 3.189 -10.234 1 32.22 402 LYS A N 1
ATOM 3244 C CA . LYS A 1 402 ? -39.406 2.887 -9.695 1 32.22 402 LYS A CA 1
ATOM 3245 C C . LYS A 1 402 ? -40.25 4.148 -9.586 1 32.22 402 LYS A C 1
ATOM 3247 O O . LYS A 1 402 ? -41.438 4.082 -9.234 1 32.22 402 LYS A O 1
ATOM 3252 N N . GLU A 1 403 ? -39.688 5.355 -9.602 1 29.59 403 GLU A N 1
ATOM 3253 C CA . GLU A 1 403 ? -40.688 6.41 -9.375 1 29.59 403 GLU A CA 1
ATOM 3254 C C . GLU A 1 403 ? -41.531 6.66 -10.633 1 29.59 403 GLU A C 1
ATOM 3256 O O . GLU A 1 403 ? -42.531 7.336 -10.57 1 29.59 403 GLU A O 1
ATOM 3261 N N . GLN A 1 404 ? -41.062 6.355 -11.781 1 24.97 404 GLN A N 1
ATOM 3262 C CA . GLN A 1 404 ? -42 6.812 -12.789 1 24.97 404 GLN A CA 1
ATOM 3263 C C . GLN A 1 404 ? -43.062 5.754 -13.078 1 24.97 404 GLN A C 1
ATOM 3265 O O . GLN A 1 404 ? -44 5.988 -13.859 1 24.97 404 GLN A O 1
ATOM 3270 N N . ALA A 1 405 ? -43.094 4.68 -12.555 1 23.84 405 ALA A N 1
ATOM 3271 C CA . ALA A 1 405 ? -44.375 4.008 -12.805 1 23.84 405 ALA A CA 1
ATOM 3272 C C . ALA A 1 405 ? -45.375 4.328 -11.711 1 23.84 405 ALA A C 1
ATOM 3274 O O . ALA A 1 405 ? -45.031 4.387 -10.523 1 23.84 405 ALA A O 1
ATOM 3275 N N . MET B 1 1 ? -3.729 -5.645 43.781 1 58.16 1 MET B N 1
ATOM 3276 C CA . MET B 1 1 ? -4.805 -5.301 42.875 1 58.16 1 MET B CA 1
ATOM 3277 C C . MET B 1 1 ? -4.285 -4.426 41.719 1 58.16 1 MET B C 1
ATOM 3279 O O . MET B 1 1 ? -4.59 -4.676 40.562 1 58.16 1 MET B O 1
ATOM 3283 N N . SER B 1 2 ? -3.258 -3.557 42.062 1 75.19 2 SER B N 1
ATOM 3284 C CA . SER B 1 2 ? -2.709 -2.598 41.094 1 75.19 2 SER B CA 1
ATOM 3285 C C . SER B 1 2 ? -1.766 -3.275 40.125 1 75.19 2 SER B C 1
ATOM 3287 O O . SER B 1 2 ? -1.825 -3.016 38.906 1 75.19 2 SER B O 1
ATOM 3289 N N . GLU B 1 3 ? -1.111 -4.348 40.656 1 81.81 3 GLU B N 1
ATOM 3290 C CA . GLU B 1 3 ? -0.125 -4.996 39.781 1 81.81 3 GLU B CA 1
ATOM 3291 C C . GLU B 1 3 ? -0.796 -5.922 38.781 1 81.81 3 GLU B C 1
ATOM 3293 O O . GLU B 1 3 ? -0.354 -6.023 37.625 1 81.81 3 GLU B O 1
ATOM 3298 N N . VAL B 1 4 ? -1.857 -6.504 39.312 1 84.75 4 VAL B N 1
ATOM 3299 C CA . VAL B 1 4 ? -2.613 -7.395 38.438 1 84.75 4 VAL B CA 1
ATOM 3300 C C . VAL B 1 4 ? -3.244 -6.598 37.312 1 84.75 4 VAL B C 1
ATOM 3302 O O . VAL B 1 4 ? -3.205 -7.016 36.156 1 84.75 4 VAL B O 1
ATOM 3305 N N . THR B 1 5 ? -3.756 -5.508 37.688 1 88.44 5 THR B N 1
ATOM 3306 C CA . THR B 1 5 ? -4.363 -4.633 36.688 1 88.44 5 THR B CA 1
ATOM 3307 C C . THR B 1 5 ? -3.32 -4.145 35.688 1 88.44 5 THR B C 1
ATOM 3309 O O . THR B 1 5 ? -3.582 -4.098 34.5 1 88.44 5 THR B O 1
ATOM 3312 N N . ARG B 1 6 ? -2.201 -3.906 36.219 1 91 6 ARG B N 1
ATOM 3313 C CA . ARG B 1 6 ? -1.123 -3.426 35.375 1 91 6 ARG B CA 1
ATOM 3314 C C . ARG B 1 6 ? -0.702 -4.496 34.375 1 91 6 ARG B C 1
ATOM 3316 O O . ARG B 1 6 ? -0.542 -4.215 33.188 1 91 6 ARG B O 1
ATOM 3323 N N . ASN B 1 7 ? -0.548 -5.66 34.844 1 91.38 7 ASN B N 1
ATOM 3324 C CA . ASN B 1 7 ? -0.149 -6.766 33.969 1 91.38 7 ASN B CA 1
ATOM 3325 C C . ASN B 1 7 ? -1.203 -7.047 32.906 1 91.38 7 ASN B C 1
ATOM 3327 O O . ASN B 1 7 ? -0.867 -7.348 31.766 1 91.38 7 ASN B O 1
ATOM 3331 N N . SER B 1 8 ? -2.367 -6.914 33.375 1 94.19 8 SER B N 1
ATOM 3332 C CA . SER B 1 8 ? -3.461 -7.133 32.438 1 94.19 8 SER B CA 1
ATOM 3333 C C . SER B 1 8 ? -3.479 -6.059 31.359 1 94.19 8 SER B C 1
ATOM 3335 O O . SER B 1 8 ? -3.607 -6.367 30.172 1 94.19 8 SER B O 1
ATOM 3337 N N . LEU B 1 9 ? -3.311 -4.844 31.766 1 95.88 9 LEU B N 1
ATOM 3338 C CA . LEU B 1 9 ? -3.326 -3.725 30.828 1 95.88 9 LEU B CA 1
ATOM 3339 C C . LEU B 1 9 ? -2.164 -3.818 29.844 1 95.88 9 LEU B C 1
ATOM 3341 O O . LEU B 1 9 ? -2.307 -3.467 28.672 1 95.88 9 LEU B O 1
ATOM 3345 N N . GLU B 1 10 ? -1.072 -4.32 30.266 1 94.88 10 GLU B N 1
ATOM 3346 C CA . GLU B 1 10 ? 0.105 -4.445 29.406 1 94.88 10 GLU B CA 1
ATOM 3347 C C . GLU B 1 10 ? -0.14 -5.43 28.266 1 94.88 10 GLU B C 1
ATOM 3349 O O . GLU B 1 10 ? 0.444 -5.301 27.188 1 94.88 10 GLU B O 1
ATOM 3354 N N . LYS B 1 11 ? -1.032 -6.32 28.516 1 93.88 11 LYS B N 1
ATOM 3355 C CA . LYS B 1 11 ? -1.367 -7.301 27.484 1 93.88 11 LYS B CA 1
ATOM 3356 C C . LYS B 1 11 ? -2.449 -6.773 26.547 1 93.88 11 LYS B C 1
ATOM 3358 O O . LYS B 1 11 ? -2.492 -7.137 25.375 1 93.88 11 LYS B O 1
ATOM 3363 N N . ILE B 1 12 ? -3.25 -5.926 27.078 1 96.06 12 ILE B N 1
ATOM 3364 C CA . ILE B 1 12 ? -4.43 -5.48 26.359 1 96.06 12 ILE B CA 1
ATOM 3365 C C . ILE B 1 12 ? -4.086 -4.258 25.5 1 96.06 12 ILE B C 1
ATOM 3367 O O . ILE B 1 12 ? -4.52 -4.145 24.359 1 96.06 12 ILE B O 1
ATOM 3371 N N . LEU B 1 13 ? -3.273 -3.328 25.984 1 96.44 13 LEU B N 1
ATOM 3372 C CA . LEU B 1 13 ? -3.025 -2.018 25.391 1 96.44 13 LEU B CA 1
ATOM 3373 C C . LEU B 1 13 ? -2.447 -2.154 23.984 1 96.44 13 LEU B C 1
ATOM 3375 O O . LEU B 1 13 ? -2.879 -1.46 23.062 1 96.44 13 LEU B O 1
ATOM 3379 N N . PRO B 1 14 ? -1.573 -3.141 23.75 1 93.38 14 PRO B N 1
ATOM 3380 C CA . PRO B 1 14 ? -1.018 -3.283 22.406 1 93.38 14 PRO B CA 1
ATOM 3381 C C . PRO B 1 14 ? -2.053 -3.762 21.391 1 93.38 14 PRO B C 1
ATOM 3383 O O . PRO B 1 14 ? -1.807 -3.709 20.172 1 93.38 14 PRO B O 1
ATOM 3386 N N . GLN B 1 15 ? -3.207 -4.184 21.828 1 93.06 15 GLN B N 1
ATOM 3387 C CA . GLN B 1 15 ? -4.234 -4.719 20.953 1 93.06 15 GLN B CA 1
ATOM 3388 C C . GLN B 1 15 ? -5.176 -3.619 20.469 1 93.06 15 GLN B C 1
ATOM 3390 O O . GLN B 1 15 ? -5.973 -3.832 19.547 1 93.06 15 GLN B O 1
ATOM 3395 N N . LEU B 1 16 ? -5.078 -2.436 21.062 1 95.38 16 LEU B N 1
ATOM 3396 C CA . LEU B 1 16 ? -5.941 -1.319 20.688 1 95.38 16 LEU B CA 1
ATOM 3397 C C . LEU B 1 16 ? -5.492 -0.693 19.375 1 95.38 16 LEU B C 1
ATOM 3399 O O . LEU B 1 16 ? -4.309 -0.732 19.031 1 95.38 16 LEU B O 1
ATOM 3403 N N . LYS B 1 17 ? -6.41 -0.233 18.609 1 93.94 17 LYS B N 1
ATOM 3404 C CA . LYS B 1 17 ? -6.098 0.505 17.391 1 93.94 17 LYS B CA 1
ATOM 3405 C C . LYS B 1 17 ? -6.09 2.01 17.641 1 93.94 17 LYS B C 1
ATOM 3407 O O . LYS B 1 17 ? -7.145 2.645 17.672 1 93.94 17 LYS B O 1
ATOM 3412 N N . CYS B 1 18 ? -4.941 2.51 17.766 1 96.56 18 CYS B N 1
ATOM 3413 C CA . CYS B 1 18 ? -4.77 3.932 18.031 1 96.56 18 CYS B CA 1
ATOM 3414 C C . CYS B 1 18 ? -3.354 4.383 17.703 1 96.56 18 CYS B C 1
ATOM 3416 O O . CYS B 1 18 ? -2.58 3.631 17.109 1 96.56 18 CYS B O 1
ATOM 3418 N N . HIS B 1 19 ? -3.021 5.625 18 1 95.56 19 HIS B N 1
ATOM 3419 C CA . HIS B 1 19 ? -1.759 6.238 17.609 1 95.56 19 HIS B CA 1
ATOM 3420 C C . HIS B 1 19 ? -0.575 5.547 18.281 1 95.56 19 HIS B C 1
ATOM 3422 O O . HIS B 1 19 ? 0.523 5.508 17.719 1 95.56 19 HIS B O 1
ATOM 3428 N N . PHE B 1 20 ? -0.757 4.965 19.484 1 94 20 PHE B N 1
ATOM 3429 C CA . PHE B 1 20 ? 0.31 4.32 20.234 1 94 20 PHE B CA 1
ATOM 3430 C C . PHE B 1 20 ? 0.672 2.973 19.609 1 94 20 PHE B C 1
ATOM 3432 O O . PHE B 1 20 ? 1.745 2.43 19.891 1 94 20 PHE B O 1
ATOM 3439 N N . THR B 1 21 ? -0.226 2.455 18.781 1 92.62 21 THR B N 1
ATOM 3440 C CA . THR B 1 21 ? -0.016 1.11 18.266 1 92.62 21 THR B CA 1
ATOM 3441 C C . THR B 1 21 ? 0.182 1.144 16.75 1 92.62 21 THR B C 1
ATOM 3443 O O . THR B 1 21 ? 0.479 0.118 16.125 1 92.62 21 THR B O 1
ATOM 3446 N N . TRP B 1 22 ? 0.068 2.275 16.047 1 89.25 22 TRP B N 1
ATOM 3447 C CA . TRP B 1 22 ? 0.186 2.389 14.602 1 89.25 22 TRP B CA 1
ATOM 3448 C C . TRP B 1 22 ? 1.642 2.582 14.188 1 89.25 22 TRP B C 1
ATOM 3450 O O . TRP B 1 22 ? 1.948 2.668 13 1 89.25 22 TRP B O 1
ATOM 3460 N N . ASN B 1 23 ? 2.535 2.547 14.969 1 81.5 23 ASN B N 1
ATOM 3461 C CA . ASN B 1 23 ? 3.951 2.68 14.641 1 81.5 23 ASN B CA 1
ATOM 3462 C C . ASN B 1 23 ? 4.191 3.805 13.641 1 81.5 23 ASN B C 1
ATOM 3464 O O . ASN B 1 23 ? 4.781 3.584 12.578 1 81.5 23 ASN B O 1
ATOM 3468 N N . LEU B 1 24 ? 3.834 5.035 13.945 1 82.75 24 LEU B N 1
ATOM 3469 C CA . LEU B 1 24 ? 3.75 6.188 13.055 1 82.75 24 LEU B CA 1
ATOM 3470 C C . LEU B 1 24 ? 5.133 6.762 12.773 1 82.75 24 LEU B C 1
ATOM 3472 O O . LEU B 1 24 ? 5.371 7.336 11.711 1 82.75 24 LEU B O 1
ATOM 3476 N N . PHE B 1 25 ? 5.973 6.809 13.719 1 69.31 25 PHE B N 1
ATOM 3477 C CA . PHE B 1 25 ? 7.219 7.547 13.531 1 69.31 25 PHE B CA 1
ATOM 3478 C C . PHE B 1 25 ? 8.398 6.59 13.422 1 69.31 25 PHE B C 1
ATOM 3480 O O . PHE B 1 25 ? 8.578 5.715 14.273 1 69.31 25 PHE B O 1
ATOM 3487 N N . TRP B 1 26 ? 8.594 6.242 12.008 1 56.75 26 TRP B N 1
ATOM 3488 C CA . TRP B 1 26 ? 9.805 5.473 11.742 1 56.75 26 TRP B CA 1
ATOM 3489 C C . TRP B 1 26 ? 10.945 6.391 11.297 1 56.75 26 TRP B C 1
ATOM 3491 O O . TRP B 1 26 ? 10.711 7.539 10.914 1 56.75 26 TRP B O 1
ATOM 3501 N N . GLU B 1 27 ? 12.148 5.871 11.258 1 48.91 27 GLU B N 1
ATOM 3502 C CA . GLU B 1 27 ? 13.344 6.57 10.789 1 48.91 27 GLU B CA 1
ATOM 3503 C C . GLU B 1 27 ? 13.164 7.062 9.359 1 48.91 27 GLU B C 1
ATOM 3505 O O . GLU B 1 27 ? 12.766 6.297 8.477 1 48.91 27 GLU B O 1
ATOM 3510 N N . GLY B 1 28 ? 13.25 8.367 9.102 1 49.75 28 GLY B N 1
ATOM 3511 C CA . GLY B 1 28 ? 13.422 8.93 7.773 1 49.75 28 GLY B CA 1
ATOM 3512 C C . GLY B 1 28 ? 12.141 9.508 7.203 1 49.75 28 GLY B C 1
ATOM 3513 O O . GLY B 1 28 ? 12.164 10.156 6.156 1 49.75 28 GLY B O 1
ATOM 3514 N N . SER B 1 29 ? 11.023 9.094 7.922 1 54.56 29 SER B N 1
ATOM 3515 C CA . SER B 1 29 ? 9.836 9.484 7.16 1 54.56 29 SER B CA 1
ATOM 3516 C C . SER B 1 29 ? 9.07 10.594 7.871 1 54.56 29 SER B C 1
ATOM 3518 O O . SER B 1 29 ? 7.922 10.883 7.52 1 54.56 29 SER B O 1
ATOM 3520 N N . LEU B 1 30 ? 9.719 11.234 8.781 1 60.56 30 LEU B N 1
ATOM 3521 C CA . LEU B 1 30 ? 8.867 12.203 9.469 1 60.56 30 LEU B CA 1
ATOM 3522 C C . LEU B 1 30 ? 8.797 13.516 8.695 1 60.56 30 LEU B C 1
ATOM 3524 O O . LEU B 1 30 ? 9.82 14.047 8.273 1 60.56 30 LEU B O 1
ATOM 3528 N N . SER B 1 31 ? 7.566 13.836 8.336 1 62.97 31 SER B N 1
ATOM 3529 C CA . SER B 1 31 ? 7.336 15.141 7.73 1 62.97 31 SER B CA 1
ATOM 3530 C C . SER B 1 31 ? 7.789 16.266 8.656 1 62.97 31 SER B C 1
ATOM 3532 O O . SER B 1 31 ? 7.742 16.125 9.883 1 62.97 31 SER B O 1
ATOM 3534 N N . SER B 1 32 ? 8.359 17.188 8.094 1 65.69 32 SER B N 1
ATOM 3535 C CA . SER B 1 32 ? 8.812 18.359 8.844 1 65.69 32 SER B CA 1
ATOM 3536 C C . SER B 1 32 ? 7.633 19.125 9.438 1 65.69 32 SER B C 1
ATOM 3538 O O . SER B 1 32 ? 6.574 19.219 8.805 1 65.69 32 SER B O 1
ATOM 3540 N N . HIS B 1 33 ? 7.75 19.562 10.68 1 79.56 33 HIS B N 1
ATOM 3541 C CA . HIS B 1 33 ? 6.828 20.469 11.367 1 79.56 33 HIS B CA 1
ATOM 3542 C C . HIS B 1 33 ? 5.453 19.828 11.523 1 79.56 33 HIS B C 1
ATOM 3544 O O . HIS B 1 33 ? 4.434 20.469 11.242 1 79.56 33 HIS B O 1
ATOM 3550 N N . VAL B 1 34 ? 5.465 18.609 11.938 1 81.12 34 VAL B N 1
ATOM 3551 C CA . VAL B 1 34 ? 4.219 17.859 11.984 1 81.12 34 VAL B CA 1
ATOM 3552 C C . VAL B 1 34 ? 3.246 18.516 12.961 1 81.12 34 VAL B C 1
ATOM 3554 O O . VAL B 1 34 ? 2.059 18.656 12.656 1 81.12 34 VAL B O 1
ATOM 3557 N N . GLU B 1 35 ? 3.693 18.953 14.125 1 85.69 35 GLU B N 1
ATOM 3558 C CA . GLU B 1 35 ? 2.811 19.531 15.125 1 85.69 35 GLU B CA 1
ATOM 3559 C C . GLU B 1 35 ? 2.131 20.797 14.578 1 85.69 35 GLU B C 1
ATOM 3561 O O . GLU B 1 35 ? 0.911 20.938 14.688 1 85.69 35 GLU B O 1
ATOM 3566 N N . ASP B 1 36 ? 2.928 21.688 14.016 1 86.19 36 ASP B N 1
ATOM 3567 C CA . ASP B 1 36 ? 2.387 22.938 13.469 1 86.19 36 ASP B CA 1
ATOM 3568 C C . ASP B 1 36 ? 1.409 22.656 12.328 1 86.19 36 ASP B C 1
ATOM 3570 O O . ASP B 1 36 ? 0.376 23.312 12.211 1 86.19 36 ASP B O 1
ATOM 3574 N N . ARG B 1 37 ? 1.766 21.75 11.57 1 84.94 37 ARG B N 1
ATOM 3575 C CA . ARG B 1 37 ? 0.903 21.391 10.445 1 84.94 37 ARG B CA 1
ATOM 3576 C C . ARG B 1 37 ? -0.432 20.844 10.93 1 84.94 37 ARG B C 1
ATOM 3578 O O . ARG B 1 37 ? -1.482 21.156 10.367 1 84.94 37 ARG B O 1
ATOM 3585 N N . VAL B 1 38 ? -0.366 20.031 11.93 1 89.38 38 VAL B N 1
ATOM 3586 C CA . VAL B 1 38 ? -1.58 19.438 12.492 1 89.38 38 VAL B CA 1
ATOM 3587 C C . VAL B 1 38 ? -2.436 20.547 13.125 1 89.38 38 VAL B C 1
ATOM 3589 O O . VAL B 1 38 ? -3.656 20.562 12.953 1 89.38 38 VAL B O 1
ATOM 3592 N N . ARG B 1 39 ? -1.83 21.453 13.773 1 88.31 39 ARG B N 1
ATOM 3593 C CA . ARG B 1 39 ? -2.549 22.562 14.398 1 88.31 39 ARG B CA 1
ATOM 3594 C C . ARG B 1 39 ? -3.238 23.422 13.352 1 88.31 39 ARG B C 1
ATOM 3596 O O . ARG B 1 39 ? -4.379 23.844 13.547 1 88.31 39 ARG B O 1
ATOM 3603 N N . ASN B 1 40 ? -2.482 23.688 12.359 1 86.94 40 ASN B N 1
ATOM 3604 C CA . ASN B 1 40 ? -3.051 24.5 11.297 1 86.94 40 ASN B CA 1
ATOM 3605 C C . ASN B 1 40 ? -4.234 23.812 10.625 1 86.94 40 ASN B C 1
ATOM 3607 O O . ASN B 1 40 ? -5.18 24.469 10.188 1 86.94 40 ASN B O 1
ATOM 3611 N N . GLN B 1 41 ? -4.098 22.516 10.508 1 85.81 41 GLN B N 1
ATOM 3612 C CA . GLN B 1 41 ? -5.199 21.766 9.922 1 85.81 41 GLN B CA 1
ATOM 3613 C C . GLN B 1 41 ? -6.438 21.828 10.812 1 85.81 41 GLN B C 1
ATOM 3615 O O . GLN B 1 41 ? -7.562 21.859 10.312 1 85.81 41 GLN B O 1
ATOM 3620 N N . ILE B 1 42 ? -6.297 21.734 12.078 1 86.31 42 ILE B N 1
ATOM 3621 C CA . ILE B 1 42 ? -7.402 21.828 13.031 1 86.31 42 ILE B CA 1
ATOM 3622 C C . ILE B 1 42 ? -8.133 23.156 12.852 1 86.31 42 ILE B C 1
ATOM 3624 O O . ILE B 1 42 ? -9.367 23.203 12.898 1 86.31 42 ILE B O 1
ATOM 3628 N N . ASP B 1 43 ? -7.461 24.141 12.523 1 81.94 43 ASP B N 1
ATOM 3629 C CA . ASP B 1 43 ? -8.023 25.484 12.398 1 81.94 43 ASP B CA 1
ATOM 3630 C C . ASP B 1 43 ? -8.844 25.625 11.117 1 81.94 43 ASP B C 1
ATOM 3632 O O . ASP B 1 43 ? -9.82 26.375 11.078 1 81.94 43 ASP B O 1
ATOM 3636 N N . ILE B 1 44 ? -8.414 24.891 10.117 1 74.69 44 ILE B N 1
ATOM 3637 C CA . ILE B 1 44 ? -9.016 25.094 8.797 1 74.69 44 ILE B CA 1
ATOM 3638 C C . ILE B 1 44 ? -10.078 24.031 8.555 1 74.69 44 ILE B C 1
ATOM 3640 O O . ILE B 1 44 ? -11 24.234 7.766 1 74.69 44 ILE B O 1
ATOM 3644 N N . LEU B 1 45 ? -9.906 22.875 9.156 1 66 45 LEU B N 1
ATOM 3645 C CA . LEU B 1 45 ? -10.703 21.719 8.789 1 66 45 LEU B CA 1
ATOM 3646 C C . LEU B 1 45 ? -12.078 21.766 9.445 1 66 45 LEU B C 1
ATOM 3648 O O . LEU B 1 45 ? -12.266 22.453 10.453 1 66 45 LEU B O 1
ATOM 3652 N N . ASN B 1 46 ? -12.984 21.062 8.703 1 63.03 46 ASN B N 1
ATOM 3653 C CA . ASN B 1 46 ? -14.328 20.859 9.234 1 63.03 46 ASN B CA 1
ATOM 3654 C C . ASN B 1 46 ? -14.312 19.938 10.453 1 63.03 46 ASN B C 1
ATOM 3656 O O . ASN B 1 46 ? -13.32 19.25 10.711 1 63.03 46 ASN B O 1
ATOM 3660 N N . SER B 1 47 ? -15.438 19.781 11.156 1 59.22 47 SER B N 1
ATOM 3661 C CA . SER B 1 47 ? -15.617 19.172 12.469 1 59.22 47 SER B CA 1
ATOM 3662 C C . SER B 1 47 ? -15.25 17.688 12.438 1 59.22 47 SER B C 1
ATOM 3664 O O . SER B 1 47 ? -14.539 17.203 13.32 1 59.22 47 SER B O 1
ATOM 3666 N N . GLU B 1 48 ? -15.648 16.969 11.422 1 61.97 48 GLU B N 1
ATOM 3667 C CA . GLU B 1 48 ? -15.461 15.516 11.461 1 61.97 48 GLU B CA 1
ATOM 3668 C C . GLU B 1 48 ? -13.984 15.148 11.32 1 61.97 48 GLU B C 1
ATOM 3670 O O . GLU B 1 48 ? -13.523 14.172 11.922 1 61.97 48 GLU B O 1
ATOM 3675 N N . HIS B 1 49 ? -13.258 15.953 10.891 1 78.06 49 HIS B N 1
ATOM 3676 C CA . HIS B 1 49 ? -11.844 15.633 10.703 1 78.06 49 HIS B CA 1
ATOM 3677 C C . HIS B 1 49 ? -10.992 16.25 11.797 1 78.06 49 HIS B C 1
ATOM 3679 O O . HIS B 1 49 ? -9.852 15.836 12.023 1 78.06 49 HIS B O 1
ATOM 3685 N N . LYS B 1 50 ? -11.758 17.031 12.57 1 87.81 50 LYS B N 1
ATOM 3686 C CA . LYS B 1 50 ? -11.008 17.703 13.641 1 87.81 50 LYS B CA 1
ATOM 3687 C C . LYS B 1 50 ? -10.617 16.719 14.734 1 87.81 50 LYS B C 1
ATOM 3689 O O . LYS B 1 50 ? -9.523 16.812 15.305 1 87.81 50 LYS B O 1
ATOM 3694 N N . ALA B 1 51 ? -11.578 15.797 14.914 1 91.5 51 ALA B N 1
ATOM 3695 C CA . ALA B 1 51 ? -11.305 14.797 15.945 1 91.5 51 ALA B CA 1
ATOM 3696 C C . ALA B 1 51 ? -10.031 14.016 15.633 1 91.5 51 ALA B C 1
ATOM 3698 O O . ALA B 1 51 ? -9.211 13.773 16.516 1 91.5 51 ALA B O 1
ATOM 3699 N N . THR B 1 52 ? -9.844 13.656 14.383 1 93.19 52 THR B N 1
ATOM 3700 C CA . THR B 1 52 ? -8.672 12.906 13.938 1 93.19 52 THR B CA 1
ATOM 3701 C C . THR B 1 52 ? -7.395 13.695 14.195 1 93.19 52 THR B C 1
ATOM 3703 O O . THR B 1 52 ? -6.398 13.141 14.664 1 93.19 52 THR B O 1
ATOM 3706 N N . MET B 1 53 ? -7.453 15.008 13.977 1 93.62 53 MET B N 1
ATOM 3707 C CA . MET B 1 53 ? -6.277 15.859 14.156 1 93.62 53 MET B CA 1
ATOM 3708 C C . MET B 1 53 ? -5.98 16.062 15.641 1 93.62 53 MET B C 1
ATOM 3710 O O . MET B 1 53 ? -4.816 16.094 16.047 1 93.62 53 MET B O 1
ATOM 3714 N N . PHE B 1 54 ? -7.039 16.188 16.375 1 95.44 54 PHE B N 1
ATOM 3715 C CA . PHE B 1 54 ? -6.836 16.328 17.812 1 95.44 54 PHE B CA 1
ATOM 3716 C C . PHE B 1 54 ? -6.23 15.047 18.391 1 95.44 54 PHE B C 1
ATOM 3718 O O . PHE B 1 54 ? -5.383 15.109 19.281 1 95.44 54 PHE B O 1
ATOM 3725 N N . ASN B 1 55 ? -6.688 13.961 17.938 1 96.62 55 ASN B N 1
ATOM 3726 C CA . ASN B 1 55 ? -6.113 12.695 18.375 1 96.62 55 ASN B CA 1
ATOM 3727 C C . ASN B 1 55 ? -4.625 12.609 18.062 1 96.62 55 ASN B C 1
ATOM 3729 O O . ASN B 1 55 ? -3.83 12.18 18.906 1 96.62 55 ASN B O 1
ATOM 3733 N N . LEU B 1 56 ? -4.281 12.977 16.891 1 95.12 56 LEU B N 1
ATOM 3734 C CA . LEU B 1 56 ? -2.875 12.969 16.5 1 95.12 56 LEU B CA 1
ATOM 3735 C C . LEU B 1 56 ? -2.074 13.961 17.328 1 95.12 56 LEU B C 1
ATOM 3737 O O . LEU B 1 56 ? -0.965 13.648 17.781 1 95.12 56 LEU B O 1
ATOM 3741 N N . LEU B 1 57 ? -2.668 15.141 17.531 1 94.62 57 LEU B N 1
ATOM 3742 C CA . LEU B 1 57 ? -2.002 16.156 18.344 1 94.62 57 LEU B CA 1
ATOM 3743 C C . LEU B 1 57 ? -1.763 15.641 19.766 1 94.62 57 LEU B C 1
ATOM 3745 O O . LEU B 1 57 ? -0.728 15.93 20.359 1 94.62 57 LEU B O 1
ATOM 3749 N N . ALA B 1 58 ? -2.723 14.883 20.25 1 96.88 58 ALA B N 1
ATOM 3750 C CA . ALA B 1 58 ? -2.578 14.297 21.578 1 96.88 58 ALA B CA 1
ATOM 3751 C C . ALA B 1 58 ? -1.367 13.375 21.641 1 96.88 58 ALA B C 1
ATOM 3753 O O . ALA B 1 58 ? -0.607 13.406 22.609 1 96.88 58 ALA B O 1
ATOM 3754 N N . TYR B 1 59 ? -1.166 12.578 20.719 1 95.12 59 TYR B N 1
ATOM 3755 C CA . TYR B 1 59 ? -0.03 11.664 20.672 1 95.12 59 TYR B CA 1
ATOM 3756 C C . TYR B 1 59 ? 1.284 12.438 20.594 1 95.12 59 TYR B C 1
ATOM 3758 O O . TYR B 1 59 ? 2.264 12.07 21.234 1 95.12 59 TYR B O 1
ATOM 3766 N N . ILE B 1 60 ? 1.275 13.516 19.75 1 90.25 60 ILE B N 1
ATOM 3767 C CA . ILE B 1 60 ? 2.465 14.352 19.594 1 90.25 60 ILE B CA 1
ATOM 3768 C C . ILE B 1 60 ? 2.809 14.992 20.938 1 90.25 60 ILE B C 1
ATOM 3770 O O . ILE B 1 60 ? 3.971 15 21.359 1 90.25 60 ILE B O 1
ATOM 3774 N N . LYS B 1 61 ? 1.8 15.516 21.625 1 92.81 61 LYS B N 1
ATOM 3775 C CA . LYS B 1 61 ? 2.02 16.125 22.938 1 92.81 61 LYS B CA 1
ATOM 3776 C C . LYS B 1 61 ? 2.547 15.094 23.938 1 92.81 61 LYS B C 1
ATOM 3778 O O . LYS B 1 61 ? 3.41 15.406 24.75 1 92.81 61 LYS B O 1
ATOM 3783 N N . TYR B 1 62 ? 1.996 13.914 23.859 1 93.62 62 TYR B N 1
ATOM 3784 C CA . TYR B 1 62 ? 2.482 12.844 24.719 1 93.62 62 TYR B CA 1
ATOM 3785 C C . TYR B 1 62 ? 3.961 12.578 24.469 1 93.62 62 TYR B C 1
ATOM 3787 O O . TYR B 1 62 ? 4.734 12.422 25.422 1 93.62 62 TYR B O 1
ATOM 3795 N N . LEU B 1 63 ? 4.383 12.5 23.188 1 86.25 63 LEU B N 1
ATOM 3796 C CA . LEU B 1 63 ? 5.773 12.242 22.828 1 86.25 63 LEU B CA 1
ATOM 3797 C C . LEU B 1 63 ? 6.684 13.344 23.375 1 86.25 63 LEU B C 1
ATOM 3799 O O . LEU B 1 63 ? 7.84 13.086 23.719 1 86.25 63 LEU B O 1
ATOM 3803 N N . ASP B 1 64 ? 6.105 14.523 23.484 1 84.19 64 ASP B N 1
ATOM 3804 C CA . ASP B 1 64 ? 6.867 15.664 24 1 84.19 64 ASP B CA 1
ATOM 3805 C C . ASP B 1 64 ? 6.859 15.688 25.516 1 84.19 64 ASP B C 1
ATOM 3807 O O . ASP B 1 64 ? 7.418 16.594 26.141 1 84.19 64 ASP B O 1
ATOM 3811 N N . GLY B 1 65 ? 6.211 14.758 26.125 1 88 65 GLY B N 1
ATOM 3812 C CA . GLY B 1 65 ? 6.184 14.656 27.578 1 88 65 GLY B CA 1
ATOM 3813 C C . GLY B 1 65 ? 5.086 15.484 28.219 1 88 65 GLY B C 1
ATOM 3814 O O . GLY B 1 65 ? 5.016 15.594 29.438 1 88 65 GLY B O 1
ATOM 3815 N N . GLU B 1 66 ? 4.309 16.125 27.391 1 92.81 66 GLU B N 1
ATOM 3816 C CA . GLU B 1 66 ? 3.219 16.953 27.906 1 92.81 66 GLU B CA 1
ATOM 3817 C C . GLU B 1 66 ? 1.928 16.156 28.031 1 92.81 66 GLU B C 1
ATOM 3819 O O . GLU B 1 66 ? 0.959 16.391 27.312 1 92.81 66 GLU B O 1
ATOM 3824 N N . LYS B 1 67 ? 1.805 15.352 29.047 1 96.25 67 LYS B N 1
ATOM 3825 C CA . LYS B 1 67 ? 0.72 14.383 29.188 1 96.25 67 LYS B CA 1
ATOM 3826 C C . LYS B 1 67 ? -0.608 15.086 29.453 1 96.25 67 LYS B C 1
ATOM 3828 O O . LYS B 1 67 ? -1.647 14.688 28.938 1 96.25 67 LYS B O 1
ATOM 3833 N N . GLU B 1 68 ? -0.554 16.141 30.266 1 97 68 GLU B N 1
ATOM 3834 C CA . GLU B 1 68 ? -1.791 16.859 30.547 1 97 68 GLU B CA 1
ATOM 3835 C C . GLU B 1 68 ? -2.33 17.562 29.312 1 97 68 GLU B C 1
ATOM 3837 O O . GLU B 1 68 ? -3.541 17.578 29.078 1 97 68 GLU B O 1
ATOM 3842 N N . ALA B 1 69 ? -1.386 18.125 28.594 1 96.38 69 ALA B N 1
ATOM 3843 C CA . ALA B 1 69 ? -1.792 18.75 27.328 1 96.38 69 ALA B CA 1
ATOM 3844 C C . ALA B 1 69 ? -2.371 17.719 26.375 1 96.38 69 ALA B C 1
ATOM 3846 O O . ALA B 1 69 ? -3.295 18.016 25.609 1 96.38 69 ALA B O 1
ATOM 3847 N N . ALA B 1 70 ? -1.808 16.516 26.391 1 97.62 70 ALA B N 1
ATOM 3848 C CA . ALA B 1 70 ? -2.316 15.43 25.562 1 97.62 70 ALA B CA 1
ATOM 3849 C C . ALA B 1 70 ? -3.762 15.094 25.922 1 97.62 70 ALA B C 1
ATOM 3851 O O . ALA B 1 70 ? -4.605 14.938 25.047 1 97.62 70 ALA B O 1
ATOM 3852 N N . LEU B 1 71 ? -4.078 15.031 27.219 1 98.44 71 LEU B N 1
ATOM 3853 C CA . LEU B 1 71 ? -5.43 14.719 27.672 1 98.44 71 LEU B CA 1
ATOM 3854 C C . LEU B 1 71 ? -6.41 15.812 27.25 1 98.44 71 LEU B C 1
ATOM 3856 O O . LEU B 1 71 ? -7.562 15.523 26.906 1 98.44 71 LEU B O 1
ATOM 3860 N N . GLU B 1 72 ? -5.93 17.016 27.297 1 98.06 72 GLU B N 1
ATOM 3861 C CA . GLU B 1 72 ? -6.773 18.125 26.859 1 98.06 72 GLU B CA 1
ATOM 3862 C C . GLU B 1 72 ? -7.113 18 25.375 1 98.06 72 GLU B C 1
ATOM 3864 O O . GLU B 1 72 ? -8.242 18.266 24.969 1 98.06 72 GLU B O 1
ATOM 3869 N N . CYS B 1 73 ? -6.117 17.672 24.578 1 97.56 73 CYS B N 1
ATOM 3870 C CA . CYS B 1 73 ? -6.352 17.453 23.156 1 97.56 73 CYS B CA 1
ATOM 3871 C C . CYS B 1 73 ? -7.383 16.344 22.938 1 97.56 73 CYS B C 1
ATOM 3873 O O . CYS B 1 73 ? -8.234 16.453 22.062 1 97.56 73 CYS B O 1
ATOM 3875 N N . LEU B 1 74 ? -7.348 15.266 23.75 1 98.12 74 LEU B N 1
ATOM 3876 C CA . LEU B 1 74 ? -8.297 14.164 23.609 1 98.12 74 LEU B CA 1
ATOM 3877 C C . LEU B 1 74 ? -9.703 14.617 23.984 1 98.12 74 LEU B C 1
ATOM 3879 O O . LEU B 1 74 ? -10.688 14.164 23.375 1 98.12 74 LEU B O 1
ATOM 3883 N N . ARG B 1 75 ? -9.836 15.461 24.969 1 97.06 75 ARG B N 1
ATOM 3884 C CA . ARG B 1 75 ? -11.133 16.016 25.328 1 97.06 75 ARG B CA 1
ATOM 3885 C C . ARG B 1 75 ? -11.734 16.781 24.141 1 97.06 75 ARG B C 1
ATOM 3887 O O . ARG B 1 75 ? -12.93 16.672 23.859 1 97.06 75 ARG B O 1
ATOM 3894 N N . GLN B 1 76 ? -10.875 17.562 23.5 1 94.88 76 GLN B N 1
ATOM 3895 C CA . GLN B 1 76 ? -11.32 18.297 22.328 1 94.88 76 GLN B CA 1
ATOM 3896 C C . GLN B 1 76 ? -11.727 17.359 21.203 1 94.88 76 GLN B C 1
ATOM 3898 O O . GLN B 1 76 ? -12.664 17.641 20.453 1 94.88 76 GLN B O 1
ATOM 3903 N N . ALA B 1 77 ? -10.953 16.219 21.047 1 94.88 77 ALA B N 1
ATOM 3904 C CA . ALA B 1 77 ? -11.312 15.219 20.047 1 94.88 77 ALA B CA 1
ATOM 3905 C C . ALA B 1 77 ? -12.703 14.648 20.312 1 94.88 77 ALA B C 1
ATOM 3907 O O . ALA B 1 77 ? -13.508 14.5 19.406 1 94.88 77 ALA B O 1
ATOM 3908 N N . GLU B 1 78 ? -13.008 14.359 21.531 1 92.56 78 GLU B N 1
ATOM 3909 C CA . GLU B 1 78 ? -14.297 13.797 21.906 1 92.56 78 GLU B CA 1
ATOM 3910 C C . GLU B 1 78 ? -15.438 14.766 21.594 1 92.56 78 GLU B C 1
ATOM 3912 O O . GLU B 1 78 ? -16.484 14.352 21.109 1 92.56 78 GLU B O 1
ATOM 3917 N N . VAL B 1 79 ? -15.211 16.016 21.891 1 90.25 79 VAL B N 1
ATOM 3918 C CA . VAL B 1 79 ? -16.234 17.031 21.703 1 90.25 79 VAL B CA 1
ATOM 3919 C C . VAL B 1 79 ? -16.453 17.266 20.203 1 90.25 79 VAL B C 1
ATOM 3921 O O . VAL B 1 79 ? -17.578 17.578 19.781 1 90.25 79 VAL B O 1
ATOM 3924 N N . SER B 1 80 ? -15.422 17.094 19.453 1 88.94 80 SER B N 1
ATOM 3925 C CA . SER B 1 80 ? -15.469 17.406 18.016 1 88.94 80 SER B CA 1
ATOM 3926 C C . SER B 1 80 ? -16.25 16.328 17.25 1 88.94 80 SER B C 1
ATOM 3928 O O . SER B 1 80 ? -16.625 16.531 16.094 1 88.94 80 SER B O 1
ATOM 3930 N N . VAL B 1 81 ? -16.391 15.141 17.844 1 85.88 81 VAL B N 1
ATOM 3931 C CA . VAL B 1 81 ? -17.156 14.094 17.172 1 85.88 81 VAL B CA 1
ATOM 3932 C C . VAL B 1 81 ? -18.656 14.414 17.25 1 85.88 81 VAL B C 1
ATOM 3934 O O . VAL B 1 81 ? -19.203 14.617 18.328 1 85.88 81 VAL B O 1
ATOM 3937 N N . GLU B 1 82 ? -19.234 14.773 16.094 1 73.5 82 GLU B N 1
ATOM 3938 C CA . GLU B 1 82 ? -20.656 15.133 16.031 1 73.5 82 GLU B CA 1
ATOM 3939 C C . GLU B 1 82 ? -21.547 13.969 16.469 1 73.5 82 GLU B C 1
ATOM 3941 O O . GLU B 1 82 ? -21.312 12.828 16.078 1 73.5 82 GLU B O 1
ATOM 3946 N N . PRO B 1 83 ? -22.328 14.359 17.422 1 67.44 83 PRO B N 1
ATOM 3947 C CA . PRO B 1 83 ? -23.281 13.305 17.781 1 67.44 83 PRO B CA 1
ATOM 3948 C C . PRO B 1 83 ? -24.203 12.914 16.625 1 67.44 83 PRO B C 1
ATOM 3950 O O . PRO B 1 83 ? -24.938 13.758 16.109 1 67.44 83 PRO B O 1
ATOM 3953 N N . LYS B 1 84 ? -23.656 12.352 15.68 1 61.41 84 LYS B N 1
ATOM 3954 C CA . LYS B 1 84 ? -24.609 11.875 14.688 1 61.41 84 LYS B CA 1
ATOM 3955 C C . LYS B 1 84 ? -25.5 10.781 15.266 1 61.41 84 LYS B C 1
ATOM 3957 O O . LYS B 1 84 ? -25.078 10.008 16.125 1 61.41 84 LYS B O 1
ATOM 3962 N N . GLN B 1 85 ? -26.75 11 15.195 1 57.72 85 GLN B N 1
ATOM 3963 C CA . GLN B 1 85 ? -27.781 10.102 15.711 1 57.72 85 GLN B CA 1
ATOM 3964 C C . GLN B 1 85 ? -27.547 8.672 15.227 1 57.72 85 GLN B C 1
ATOM 3966 O O . GLN B 1 85 ? -28.328 7.77 15.539 1 57.72 85 GLN B O 1
ATOM 3971 N N . ASP B 1 86 ? -26.484 8.453 14.508 1 62.41 86 ASP B N 1
ATOM 3972 C CA . ASP B 1 86 ? -26.422 7.094 13.992 1 62.41 86 ASP B CA 1
ATOM 3973 C C . ASP B 1 86 ? -25.594 6.195 14.906 1 62.41 86 ASP B C 1
ATOM 3975 O O . ASP B 1 86 ? -24.812 6.688 15.727 1 62.41 86 ASP B O 1
ATOM 3979 N N . ASP B 1 87 ? -26.031 5.051 15.07 1 60.62 87 ASP B N 1
ATOM 3980 C CA . ASP B 1 87 ? -25.469 3.959 15.875 1 60.62 87 ASP B CA 1
ATOM 3981 C C . ASP B 1 87 ? -23.969 3.838 15.68 1 60.62 87 ASP B C 1
ATOM 3983 O O . ASP B 1 87 ? -23.25 3.355 16.562 1 60.62 87 ASP B O 1
ATOM 3987 N N . GLN B 1 88 ? -23.438 4.59 14.703 1 72.81 88 GLN B N 1
ATOM 3988 C CA . GLN B 1 88 ? -22.031 4.348 14.406 1 72.81 88 GLN B CA 1
ATOM 3989 C C . GLN B 1 88 ? -21.156 5.457 14.984 1 72.81 88 GLN B C 1
ATOM 3991 O O . GLN B 1 88 ? -19.938 5.426 14.828 1 72.81 88 GLN B O 1
ATOM 3996 N N . ALA B 1 89 ? -21.797 6.246 15.875 1 80.62 89 ALA B N 1
ATOM 3997 C CA . ALA B 1 89 ? -21.047 7.348 16.484 1 80.62 89 ALA B CA 1
ATOM 3998 C C . ALA B 1 89 ? -20.016 6.824 17.484 1 80.62 89 ALA B C 1
ATOM 4000 O O . ALA B 1 89 ? -18.922 7.379 17.594 1 80.62 89 ALA B O 1
ATOM 4001 N N . GLU B 1 90 ? -20.375 5.715 18.094 1 88.5 90 GLU B N 1
ATOM 4002 C CA . GLU B 1 90 ? -19.484 5.16 19.109 1 88.5 90 GLU B CA 1
ATOM 4003 C C . GLU B 1 90 ? -18.172 4.691 18.484 1 88.5 90 GLU B C 1
ATOM 4005 O O . GLU B 1 90 ? -17.125 4.777 19.125 1 88.5 90 GLU B O 1
ATOM 4010 N N . ILE B 1 91 ? -18.25 4.293 17.281 1 91.25 91 ILE B N 1
ATOM 4011 C CA . ILE B 1 91 ? -17.078 3.775 16.594 1 91.25 91 ILE B CA 1
ATOM 4012 C C . ILE B 1 91 ? -16.062 4.898 16.391 1 91.25 91 ILE B C 1
ATOM 4014 O O . ILE B 1 91 ? -14.852 4.672 16.484 1 91.25 91 ILE B O 1
ATOM 4018 N N . ARG B 1 92 ? -16.578 6.113 16.297 1 90.25 92 ARG B N 1
ATOM 4019 C CA . ARG B 1 92 ? -15.719 7.262 16.016 1 90.25 92 ARG B CA 1
ATOM 4020 C C . ARG B 1 92 ? -14.938 7.676 17.25 1 90.25 92 ARG B C 1
ATOM 4022 O O . ARG B 1 92 ? -13.984 8.453 17.156 1 90.25 92 ARG B O 1
ATOM 4029 N N . HIS B 1 93 ? -15.32 7.09 18.375 1 93.94 93 HIS B N 1
ATOM 4030 C CA . HIS B 1 93 ? -14.633 7.43 19.609 1 93.94 93 HIS B CA 1
ATOM 4031 C C . HIS B 1 93 ? -13.562 6.398 19.953 1 93.94 93 HIS B C 1
ATOM 4033 O O . HIS B 1 93 ? -12.773 6.598 20.875 1 93.94 93 HIS B O 1
ATOM 4039 N N . LEU B 1 94 ? -13.484 5.34 19.203 1 95.62 94 LEU B N 1
ATOM 4040 C CA . LEU B 1 94 ? -12.625 4.211 19.562 1 95.62 94 LEU B CA 1
ATOM 4041 C C . LEU B 1 94 ? -11.164 4.637 19.641 1 95.62 94 LEU B C 1
ATOM 4043 O O . LEU B 1 94 ? -10.477 4.324 20.609 1 95.62 94 LEU B O 1
ATOM 4047 N N . VAL B 1 95 ? -10.703 5.383 18.656 1 96.5 95 VAL B N 1
ATOM 4048 C CA . VAL B 1 95 ? -9.305 5.801 18.609 1 96.5 95 VAL B CA 1
ATOM 4049 C C . VAL B 1 95 ? -9.016 6.738 19.781 1 96.5 95 VAL B C 1
ATOM 4051 O O . VAL B 1 95 ? -7.988 6.609 20.453 1 96.5 95 VAL B O 1
ATOM 4054 N N . THR B 1 96 ? -9.969 7.68 20.016 1 97.31 96 THR B N 1
ATOM 4055 C CA . THR B 1 96 ? -9.812 8.617 21.125 1 97.31 96 THR B CA 1
ATOM 4056 C C . THR B 1 96 ? -9.711 7.871 22.453 1 97.31 96 THR B C 1
ATOM 4058 O O . THR B 1 96 ? -8.828 8.156 23.266 1 97.31 96 THR B O 1
ATOM 4061 N N . TRP B 1 97 ? -10.578 6.898 22.656 1 98 97 TRP B N 1
ATOM 4062 C CA . TRP B 1 97 ? -10.594 6.129 23.891 1 98 97 TRP B CA 1
ATOM 4063 C C . TRP B 1 97 ? -9.328 5.277 24.016 1 98 97 TRP B C 1
ATOM 4065 O O . TRP B 1 97 ? -8.805 5.098 25.125 1 98 97 TRP B O 1
ATOM 4075 N N . GLY B 1 98 ? -8.891 4.723 22.891 1 98.31 98 GLY B N 1
ATOM 4076 C CA . GLY B 1 98 ? -7.621 4.02 22.922 1 98.31 98 GLY B CA 1
ATOM 4077 C C . GLY B 1 98 ? -6.465 4.898 23.359 1 98.31 98 GLY B C 1
ATOM 4078 O O . GLY B 1 98 ? -5.641 4.488 24.188 1 98.31 98 GLY B O 1
ATOM 4079 N N . ASN B 1 99 ? -6.387 6.098 22.844 1 98.5 99 ASN B N 1
ATOM 4080 C CA . ASN B 1 99 ? -5.348 7.043 23.234 1 98.5 99 ASN B CA 1
ATOM 4081 C C . ASN B 1 99 ? -5.438 7.402 24.703 1 98.5 99 ASN B C 1
ATOM 4083 O O . ASN B 1 99 ? -4.418 7.488 25.391 1 98.5 99 ASN B O 1
ATOM 4087 N N . TYR B 1 100 ? -6.703 7.617 25.203 1 98.62 100 TYR B N 1
ATOM 4088 C CA . TYR B 1 100 ? -6.895 7.855 26.625 1 98.62 100 TYR B CA 1
ATOM 4089 C C . TYR B 1 100 ? -6.293 6.723 27.453 1 98.62 100 TYR B C 1
ATOM 4091 O O . TYR B 1 100 ? -5.566 6.973 28.422 1 98.62 100 TYR B O 1
ATOM 4099 N N . ALA B 1 101 ? -6.598 5.523 27.078 1 98.5 101 ALA B N 1
ATOM 4100 C CA . ALA B 1 101 ? -6.141 4.359 27.844 1 98.5 101 ALA B CA 1
ATOM 4101 C C . ALA B 1 101 ? -4.621 4.336 27.953 1 98.5 101 ALA B C 1
ATOM 4103 O O . ALA B 1 101 ? -4.07 4.145 29.031 1 98.5 101 ALA B O 1
ATOM 4104 N N . TRP B 1 102 ? -3.934 4.582 26.828 1 97.88 102 TRP B N 1
ATOM 4105 C CA . TRP B 1 102 ? -2.475 4.574 26.812 1 97.88 102 TRP B CA 1
ATOM 4106 C C . TRP B 1 102 ? -1.912 5.695 27.672 1 97.88 102 TRP B C 1
ATOM 4108 O O . TRP B 1 102 ? -0.998 5.473 28.469 1 97.88 102 TRP B O 1
ATOM 4118 N N . ILE B 1 103 ? -2.441 6.918 27.531 1 98.31 103 ILE B N 1
ATOM 4119 C CA . ILE B 1 103 ? -1.909 8.07 28.25 1 98.31 103 ILE B CA 1
ATOM 4120 C C . ILE B 1 103 ? -2.119 7.879 29.75 1 98.31 103 ILE B C 1
ATOM 4122 O O . ILE B 1 103 ? -1.196 8.078 30.547 1 98.31 103 ILE B O 1
ATOM 4126 N N . TYR B 1 104 ? -3.283 7.441 30.203 1 98.31 104 TYR B N 1
ATOM 4127 C CA . TYR B 1 104 ? -3.541 7.195 31.625 1 98.31 104 TYR B CA 1
ATOM 4128 C C . TYR B 1 104 ? -2.641 6.09 32.156 1 98.31 104 TYR B C 1
ATOM 4130 O O . TYR B 1 104 ? -2.154 6.172 33.281 1 98.31 104 TYR B O 1
ATOM 4138 N N . TYR B 1 105 ? -2.459 5.051 31.359 1 97.88 105 TYR B N 1
ATOM 4139 C CA . TYR B 1 105 ? -1.546 3.988 31.766 1 97.88 105 TYR B CA 1
ATOM 4140 C C . TYR B 1 105 ? -0.153 4.543 32.062 1 97.88 105 TYR B C 1
ATOM 4142 O O . TYR B 1 105 ? 0.448 4.234 33.094 1 97.88 105 TYR B O 1
ATOM 4150 N N . HIS B 1 106 ? 0.357 5.395 31.141 1 96.56 106 HIS B N 1
ATOM 4151 C CA . HIS B 1 106 ? 1.699 5.945 31.281 1 96.56 106 HIS B CA 1
ATOM 4152 C C . HIS B 1 106 ? 1.761 6.957 32.438 1 96.56 106 HIS B C 1
ATOM 4154 O O . HIS B 1 106 ? 2.834 7.215 32.969 1 96.56 106 HIS B O 1
ATOM 4160 N N . MET B 1 107 ? 0.634 7.543 32.781 1 96.56 107 MET B N 1
ATOM 4161 C CA . MET B 1 107 ? 0.562 8.461 33.906 1 96.56 107 MET B CA 1
ATOM 4162 C C . MET B 1 107 ? 0.462 7.691 35.219 1 96.56 107 MET B C 1
ATOM 4164 O O . MET B 1 107 ? 0.51 8.289 36.312 1 96.56 107 MET B O 1
ATOM 4168 N N . GLY B 1 108 ? 0.285 6.379 35.156 1 95.12 108 GLY B N 1
ATOM 4169 C CA . GLY B 1 108 ? 0.151 5.551 36.344 1 95.12 108 GLY B CA 1
ATOM 4170 C C . GLY B 1 108 ? -1.266 5.508 36.875 1 95.12 108 GLY B C 1
ATOM 4171 O O . GLY B 1 108 ? -1.506 4.973 37.969 1 95.12 108 GLY B O 1
ATOM 4172 N N . ARG B 1 109 ? -2.219 6.078 36.188 1 96.81 109 ARG B N 1
ATOM 4173 C CA . ARG B 1 109 ? -3.631 6.047 36.562 1 96.81 109 ARG B CA 1
ATOM 4174 C C . ARG B 1 109 ? -4.332 4.84 35.938 1 96.81 109 ARG B C 1
ATOM 4176 O O . ARG B 1 109 ? -5.141 4.984 35.031 1 96.81 109 ARG B O 1
ATOM 4183 N N . LEU B 1 110 ? -4.211 3.693 36.5 1 97.31 110 LEU B N 1
ATOM 4184 C CA . LEU B 1 110 ? -4.57 2.402 35.906 1 97.31 110 LEU B CA 1
ATOM 4185 C C . LEU B 1 110 ? -6.086 2.223 35.875 1 97.31 110 LEU B C 1
ATOM 4187 O O . LEU B 1 110 ? -6.625 1.595 34.969 1 97.31 110 LEU B O 1
ATOM 4191 N N . SER B 1 111 ? -6.781 2.758 36.906 1 96.75 111 SER B N 1
ATOM 4192 C CA . SER B 1 111 ? -8.234 2.631 36.938 1 96.75 111 SER B CA 1
ATOM 4193 C C . SER B 1 111 ? -8.883 3.344 35.781 1 96.75 111 SER B C 1
ATOM 4195 O O . SER B 1 111 ? -9.797 2.811 35.156 1 96.75 111 SER B O 1
ATOM 4197 N N . GLU B 1 112 ? -8.43 4.535 35.5 1 97.31 112 GLU B N 1
ATOM 4198 C CA . GLU B 1 112 ? -8.938 5.277 34.344 1 97.31 112 GLU B CA 1
ATOM 4199 C C . GLU B 1 112 ? -8.586 4.578 33.031 1 97.31 112 GLU B C 1
ATOM 4201 O O . GLU B 1 112 ? -9.406 4.504 32.125 1 97.31 112 GLU B O 1
ATOM 4206 N N . ALA B 1 113 ? -7.371 4.082 32.969 1 98 113 ALA B N 1
ATOM 4207 C CA . ALA B 1 113 ? -6.957 3.336 31.797 1 98 113 ALA B CA 1
ATOM 4208 C C . ALA B 1 113 ? -7.879 2.148 31.547 1 98 113 ALA B C 1
ATOM 4210 O O . ALA B 1 113 ? -8.328 1.933 30.422 1 98 113 ALA B O 1
ATOM 4211 N N . GLN B 1 114 ? -8.195 1.452 32.625 1 97.69 114 GLN B N 1
ATOM 4212 C CA . GLN B 1 114 ? -9.07 0.287 32.5 1 97.69 114 GLN B CA 1
ATOM 4213 C C . GLN B 1 114 ? -10.477 0.691 32.062 1 97.69 114 GLN B C 1
ATOM 4215 O O . GLN B 1 114 ? -11.125 -0.022 31.312 1 97.69 114 GLN B O 1
ATOM 4220 N N . ALA B 1 115 ? -10.938 1.772 32.594 1 98 115 ALA B N 1
ATOM 4221 C CA . ALA B 1 115 ? -12.273 2.248 32.219 1 98 115 ALA B CA 1
ATOM 4222 C C . ALA B 1 115 ? -12.383 2.494 30.719 1 98 115 ALA B C 1
ATOM 4224 O O . ALA B 1 115 ? -13.391 2.15 30.109 1 98 115 ALA B O 1
ATOM 4225 N N . TYR B 1 116 ? -11.391 3.102 30.156 1 98.25 116 TYR B N 1
ATOM 4226 C CA . TYR B 1 116 ? -11.414 3.383 28.734 1 98.25 116 TYR B CA 1
ATOM 4227 C C . TYR B 1 116 ? -11.242 2.104 27.922 1 98.25 116 TYR B C 1
ATOM 4229 O O . TYR B 1 116 ? -11.836 1.955 26.844 1 98.25 116 TYR B O 1
ATOM 4237 N N . VAL B 1 117 ? -10.43 1.184 28.359 1 97.94 117 VAL B N 1
ATOM 4238 C CA . VAL B 1 117 ? -10.305 -0.118 27.719 1 97.94 117 VAL B CA 1
ATOM 4239 C C . VAL B 1 117 ? -11.656 -0.819 27.688 1 97.94 117 VAL B C 1
ATOM 4241 O O . VAL B 1 117 ? -12.031 -1.428 26.672 1 97.94 117 VAL B O 1
ATOM 4244 N N . ASP B 1 118 ? -12.359 -0.706 28.766 1 98 118 ASP B N 1
ATOM 4245 C CA . ASP B 1 118 ? -13.672 -1.326 28.844 1 98 118 ASP B CA 1
ATOM 4246 C C . ASP B 1 118 ? -14.641 -0.692 27.859 1 98 118 ASP B C 1
ATOM 4248 O O . ASP B 1 118 ? -15.477 -1.385 27.266 1 98 118 ASP B O 1
ATOM 4252 N N . LYS B 1 119 ? -14.562 0.593 27.688 1 97.06 119 LYS B N 1
ATOM 4253 C CA . LYS B 1 119 ? -15.383 1.273 26.688 1 97.06 119 LYS B CA 1
ATOM 4254 C C . LYS B 1 119 ? -15.086 0.741 25.281 1 97.06 119 LYS B C 1
ATOM 4256 O O . LYS B 1 119 ? -16.016 0.46 24.516 1 97.06 119 LYS B O 1
ATOM 4261 N N . VAL B 1 120 ? -13.789 0.609 25 1 97.5 120 VAL B N 1
ATOM 4262 C CA . VAL B 1 120 ? -13.375 0.112 23.688 1 97.5 120 VAL B CA 1
ATOM 4263 C C . VAL B 1 120 ? -13.898 -1.307 23.484 1 97.5 120 VAL B C 1
ATOM 4265 O O . VAL B 1 120 ? -14.477 -1.616 22.438 1 97.5 120 VAL B O 1
ATOM 4268 N N . ARG B 1 121 ? -13.75 -2.107 24.5 1 97 121 ARG B N 1
ATOM 4269 C CA . ARG B 1 121 ? -14.188 -3.496 24.406 1 97 121 ARG B CA 1
ATOM 4270 C C . ARG B 1 121 ? -15.688 -3.578 24.125 1 97 121 ARG B C 1
ATOM 4272 O O . ARG B 1 121 ? -16.125 -4.355 23.281 1 97 121 ARG B O 1
ATOM 4279 N N . HIS B 1 122 ? -16.422 -2.818 24.828 1 96.31 122 HIS B N 1
ATOM 4280 C CA . HIS B 1 122 ? -17.875 -2.826 24.688 1 96.31 122 HIS B CA 1
ATOM 4281 C C . HIS B 1 122 ? -18.281 -2.492 23.266 1 96.31 122 HIS B C 1
ATOM 4283 O O . HIS B 1 122 ? -19.109 -3.195 22.672 1 96.31 122 HIS B O 1
ATOM 4289 N N . VAL B 1 123 ? -17.734 -1.496 22.719 1 94.81 123 VAL B N 1
ATOM 4290 C CA . VAL B 1 123 ? -18.078 -1.044 21.375 1 94.81 123 VAL B CA 1
ATOM 4291 C C . VAL B 1 123 ? -17.578 -2.049 20.344 1 94.81 123 VAL B C 1
ATOM 4293 O O . VAL B 1 123 ? -18.281 -2.361 19.375 1 94.81 123 VAL B O 1
ATOM 4296 N N . CYS B 1 124 ? -16.375 -2.584 20.5 1 94.19 124 CYS B N 1
ATOM 4297 C CA . CYS B 1 124 ? -15.812 -3.547 19.547 1 94.19 124 CYS B CA 1
ATOM 4298 C C . CYS B 1 124 ? -16.641 -4.828 19.531 1 94.19 124 CYS B C 1
ATOM 4300 O O . CYS B 1 124 ? -16.875 -5.402 18.453 1 94.19 124 CYS B O 1
ATOM 4302 N N . GLU B 1 125 ? -17.062 -5.242 20.672 1 92.19 125 GLU B N 1
ATOM 4303 C CA . GLU B 1 125 ? -17.906 -6.434 20.734 1 92.19 125 GLU B CA 1
ATOM 4304 C C . GLU B 1 125 ? -19.25 -6.199 20.047 1 92.19 125 GLU B C 1
ATOM 4306 O O . GLU B 1 125 ? -19.766 -7.086 19.375 1 92.19 125 GLU B O 1
ATOM 4311 N N . LYS B 1 126 ? -19.719 -5.062 20.25 1 90.94 126 LYS B N 1
ATOM 4312 C CA . LYS B 1 126 ? -21.031 -4.699 19.703 1 90.94 126 LYS B CA 1
ATOM 4313 C C . LYS B 1 126 ? -21 -4.66 18.188 1 90.94 126 LYS B C 1
ATOM 4315 O O . LYS B 1 126 ? -21.969 -5.035 17.531 1 90.94 126 LYS B O 1
ATOM 4320 N N . TYR B 1 127 ? -19.906 -4.289 17.609 1 90.5 127 TYR B N 1
ATOM 4321 C CA . TYR B 1 127 ? -19.859 -4.047 16.172 1 90.5 127 TYR B CA 1
ATOM 4322 C C . TYR B 1 127 ? -18.922 -5.027 15.477 1 90.5 127 TYR B C 1
ATOM 4324 O O . TYR B 1 127 ? -18.594 -4.852 14.305 1 90.5 127 TYR B O 1
ATOM 4332 N N . ALA B 1 128 ? -18.531 -6.047 16.141 1 88.81 128 ALA B N 1
ATOM 4333 C CA . ALA B 1 128 ? -17.625 -7.043 15.57 1 88.81 128 ALA B CA 1
ATOM 4334 C C . ALA B 1 128 ? -18.297 -7.816 14.438 1 88.81 128 ALA B C 1
ATOM 4336 O O . ALA B 1 128 ? -19.469 -8.141 14.516 1 88.81 128 ALA B O 1
ATOM 4337 N N . ASN B 1 129 ? -17.562 -8.008 13.328 1 88.25 129 ASN B N 1
ATOM 4338 C CA . ASN B 1 129 ? -17.984 -8.945 12.289 1 88.25 129 ASN B CA 1
ATOM 4339 C C . ASN B 1 129 ? -17.719 -10.391 12.703 1 88.25 129 ASN B C 1
ATOM 4341 O O . ASN B 1 129 ? -16.562 -10.805 12.82 1 88.25 129 ASN B O 1
ATOM 4345 N N . PRO B 1 130 ? -18.75 -11.148 12.898 1 92.38 130 PRO B N 1
ATOM 4346 C CA . PRO B 1 130 ? -18.547 -12.516 13.383 1 92.38 130 PRO B CA 1
ATOM 4347 C C . PRO B 1 130 ? -17.953 -13.445 12.32 1 92.38 130 PRO B C 1
ATOM 4349 O O . PRO B 1 130 ? -17.594 -14.586 12.625 1 92.38 130 PRO B O 1
ATOM 4352 N N . TYR B 1 131 ? -17.812 -12.977 11.102 1 92.75 131 TYR B N 1
ATOM 4353 C CA . TYR B 1 131 ? -17.359 -13.844 10.016 1 92.75 131 TYR B CA 1
ATOM 4354 C C . TYR B 1 131 ? -15.961 -13.461 9.555 1 92.75 131 TYR B C 1
ATOM 4356 O O . TYR B 1 131 ? -15.508 -13.914 8.5 1 92.75 131 TYR B O 1
ATOM 4364 N N . SER B 1 132 ? -15.391 -12.641 10.219 1 90 132 SER B N 1
ATOM 4365 C CA . SER B 1 132 ? -14.039 -12.227 9.859 1 90 132 SER B CA 1
ATOM 4366 C C . SER B 1 132 ? -13.18 -12 11.102 1 90 132 SER B C 1
ATOM 4368 O O . SER B 1 132 ? -13.695 -11.656 12.172 1 90 132 SER B O 1
ATOM 4370 N N . VAL B 1 133 ? -11.922 -12.328 10.953 1 90.31 133 VAL B N 1
ATOM 4371 C CA . VAL B 1 133 ? -10.969 -12.117 12.039 1 90.31 133 VAL B CA 1
ATOM 4372 C C . VAL B 1 133 ? -9.68 -11.516 11.484 1 90.31 133 VAL B C 1
ATOM 4374 O O . VAL B 1 133 ? -9.297 -11.797 10.344 1 90.31 133 VAL B O 1
ATOM 4377 N N . GLU B 1 134 ? -9.133 -10.609 12.273 1 87.5 134 GLU B N 1
ATOM 4378 C CA . GLU B 1 134 ? -7.82 -10.07 11.914 1 87.5 134 GLU B CA 1
ATOM 4379 C C . GLU B 1 134 ? -6.699 -10.977 12.414 1 87.5 134 GLU B C 1
ATOM 4381 O O . GLU B 1 134 ? -6.559 -11.188 13.625 1 87.5 134 GLU B O 1
ATOM 4386 N N . CYS B 1 135 ? -5.91 -11.539 11.523 1 90.31 135 CYS B N 1
ATOM 4387 C CA . CYS B 1 135 ? -4.777 -12.367 11.922 1 90.31 135 CYS B CA 1
ATOM 4388 C C . CYS B 1 135 ? -3.717 -12.406 10.828 1 90.31 135 CYS B C 1
ATOM 4390 O O . CYS B 1 135 ? -4.031 -12.258 9.648 1 90.31 135 CYS B O 1
ATOM 4392 N N . PRO B 1 136 ? -2.451 -12.57 11.25 1 91.75 136 PRO B N 1
ATOM 4393 C CA . PRO B 1 136 ? -1.344 -12.547 10.289 1 91.75 136 PRO B CA 1
ATOM 4394 C C . PRO B 1 136 ? -1.45 -13.648 9.242 1 91.75 136 PRO B C 1
ATOM 4396 O O . PRO B 1 136 ? -1.019 -13.461 8.102 1 91.75 136 PRO B O 1
ATOM 4399 N N . GLU B 1 137 ? -2.059 -14.781 9.586 1 91 137 GLU B N 1
ATOM 4400 C CA . GLU B 1 137 ? -2.189 -15.883 8.648 1 91 137 GLU B CA 1
ATOM 4401 C C . GLU B 1 137 ? -3.061 -15.5 7.453 1 91 137 GLU B C 1
ATOM 4403 O O . GLU B 1 137 ? -2.723 -15.805 6.309 1 91 137 GLU B O 1
ATOM 4408 N N . LEU B 1 138 ? -4.121 -14.828 7.738 1 93 138 LEU B N 1
ATOM 4409 C CA . LEU B 1 138 ? -5.023 -14.391 6.676 1 93 138 LEU B CA 1
ATOM 4410 C C . LEU B 1 138 ? -4.379 -13.305 5.828 1 93 138 LEU B C 1
ATOM 4412 O O . LEU B 1 138 ? -4.508 -13.305 4.602 1 93 138 LEU B O 1
ATOM 4416 N N . ASP B 1 139 ? -3.707 -12.414 6.504 1 93.5 139 ASP B N 1
ATOM 4417 C CA . ASP B 1 139 ? -3.006 -11.359 5.777 1 93.5 139 ASP B CA 1
ATOM 4418 C C . ASP B 1 139 ? -1.951 -11.945 4.84 1 93.5 139 ASP B C 1
ATOM 4420 O O . ASP B 1 139 ? -1.806 -11.492 3.703 1 93.5 139 ASP B O 1
ATOM 4424 N N . CYS B 1 140 ? -1.267 -12.898 5.352 1 93.88 140 CYS B N 1
ATOM 4425 C CA . CYS B 1 140 ? -0.23 -13.539 4.547 1 93.88 140 CYS B CA 1
ATOM 4426 C C . CYS B 1 140 ? -0.834 -14.242 3.34 1 93.88 140 CYS B C 1
ATOM 4428 O O . CYS B 1 140 ? -0.314 -14.141 2.229 1 93.88 140 CYS B O 1
ATOM 4430 N N . GLU B 1 141 ? -1.88 -14.977 3.533 1 93.88 141 GLU B N 1
ATOM 4431 C CA . GLU B 1 141 ? -2.539 -15.672 2.434 1 93.88 141 GLU B CA 1
ATOM 4432 C C . GLU B 1 141 ? -3.045 -14.695 1.381 1 93.88 141 GLU B C 1
ATOM 4434 O O . GLU B 1 141 ? -2.885 -14.922 0.181 1 93.88 141 GLU B O 1
ATOM 4439 N N . GLU B 1 142 ? -3.666 -13.688 1.832 1 94.31 142 GLU B N 1
ATOM 4440 C CA . GLU B 1 142 ? -4.117 -12.656 0.901 1 94.31 142 GLU B CA 1
ATOM 4441 C C . GLU B 1 142 ? -2.941 -12.039 0.146 1 94.31 142 GLU B C 1
ATOM 4443 O O . GLU B 1 142 ? -3.039 -11.773 -1.053 1 94.31 142 GLU B O 1
ATOM 4448 N N . GLY B 1 143 ? -1.856 -11.797 0.884 1 95.19 143 GLY B N 1
ATOM 4449 C CA . GLY B 1 143 ? -0.653 -11.258 0.265 1 95.19 143 GLY B CA 1
ATOM 4450 C C . GLY B 1 143 ? -0.134 -12.117 -0.87 1 95.19 143 GLY B C 1
ATOM 4451 O O . GLY B 1 143 ? 0.115 -11.625 -1.97 1 95.19 143 GLY B O 1
ATOM 4452 N N . TRP B 1 144 ? -0.035 -13.367 -0.59 1 93.44 144 TRP B N 1
ATOM 4453 C CA . TRP B 1 144 ? 0.453 -14.289 -1.611 1 93.44 144 TRP B CA 1
ATOM 4454 C C . TRP B 1 144 ? -0.505 -14.344 -2.795 1 93.44 144 TRP B C 1
ATOM 4456 O O . TRP B 1 144 ? -0.073 -14.406 -3.949 1 93.44 144 TRP B O 1
ATOM 4466 N N . THR B 1 145 ? -1.769 -14.414 -2.51 1 93.38 145 THR B N 1
ATOM 4467 C CA . THR B 1 145 ? -2.773 -14.43 -3.568 1 93.38 145 THR B CA 1
ATOM 4468 C C . THR B 1 145 ? -2.637 -13.195 -4.461 1 93.38 145 THR B C 1
ATOM 4470 O O . THR B 1 145 ? -2.59 -13.312 -5.688 1 93.38 145 THR B O 1
ATOM 4473 N N . ARG B 1 146 ? -2.533 -12.078 -3.838 1 91.69 146 ARG B N 1
ATOM 4474 C CA . ARG B 1 146 ? -2.426 -10.828 -4.586 1 91.69 146 ARG B CA 1
ATOM 4475 C C . ARG B 1 146 ? -1.116 -10.773 -5.367 1 91.69 146 ARG B C 1
ATOM 4477 O O . ARG B 1 146 ? -1.075 -10.25 -6.484 1 91.69 146 ARG B O 1
ATOM 4484 N N . LEU B 1 147 ? -0.09 -11.273 -4.777 1 91.94 147 LEU B N 1
ATOM 4485 C CA . LEU B 1 147 ? 1.204 -11.312 -5.453 1 91.94 147 LEU B CA 1
ATOM 4486 C C . LEU B 1 147 ? 1.123 -12.133 -6.738 1 91.94 147 LEU B C 1
ATOM 4488 O O . LEU B 1 147 ? 1.636 -11.711 -7.777 1 91.94 147 LEU B O 1
ATOM 4492 N N . LYS B 1 148 ? 0.459 -13.25 -6.637 1 88.94 148 LYS B N 1
ATOM 4493 C CA . LYS B 1 148 ? 0.323 -14.125 -7.797 1 88.94 148 LYS B CA 1
ATOM 4494 C C . LYS B 1 148 ? -0.555 -13.484 -8.867 1 88.94 148 LYS B C 1
ATOM 4496 O O . LYS B 1 148 ? -0.375 -13.742 -10.062 1 88.94 148 LYS B O 1
ATOM 4501 N N . CYS B 1 149 ? -1.409 -12.625 -8.438 1 86.62 149 CYS B N 1
ATOM 4502 C CA . CYS B 1 149 ? -2.316 -11.961 -9.367 1 86.62 149 CYS B CA 1
ATOM 4503 C C . CYS B 1 149 ? -1.704 -10.664 -9.891 1 86.62 149 CYS B C 1
ATOM 4505 O O . CYS B 1 149 ? -2.334 -9.953 -10.672 1 86.62 149 CYS B O 1
ATOM 4507 N N . GLY B 1 150 ? -0.571 -10.352 -9.469 1 85.56 150 GLY B N 1
ATOM 4508 C CA . GLY B 1 150 ? 0.131 -9.195 -10 1 85.56 150 GLY B CA 1
ATOM 4509 C C . GLY B 1 150 ? -0.192 -7.91 -9.25 1 85.56 150 GLY B C 1
ATOM 4510 O O . GLY B 1 150 ? 0.2 -6.824 -9.68 1 85.56 150 GLY B O 1
ATOM 4511 N N . ARG B 1 151 ? -0.89 -8.008 -8.141 1 87.44 151 ARG B N 1
ATOM 4512 C CA . ARG B 1 151 ? -1.215 -6.852 -7.312 1 87.44 151 ARG B CA 1
ATOM 4513 C C . ARG B 1 151 ? -0.145 -6.621 -6.25 1 87.44 151 ARG B C 1
ATOM 4515 O O . ARG B 1 151 ? -0.412 -6.762 -5.051 1 87.44 151 ARG B O 1
ATOM 4522 N N . ASN B 1 152 ? 0.935 -6.105 -6.664 1 90.88 152 ASN B N 1
ATOM 4523 C CA . ASN B 1 152 ? 2.152 -6.121 -5.859 1 90.88 152 ASN B CA 1
ATOM 4524 C C . ASN B 1 152 ? 2.066 -5.141 -4.695 1 90.88 152 ASN B C 1
ATOM 4526 O O . ASN B 1 152 ? 2.523 -5.441 -3.592 1 90.88 152 ASN B O 1
ATOM 4530 N N . GLU B 1 153 ? 1.494 -3.885 -4.91 1 89.06 153 GLU B N 1
ATOM 4531 C CA . GLU B 1 153 ? 1.4 -2.908 -3.83 1 89.06 153 GLU B CA 1
ATOM 4532 C C . GLU B 1 153 ? 0.509 -3.418 -2.701 1 89.06 153 GLU B C 1
ATOM 4534 O O . GLU B 1 153 ? 0.869 -3.318 -1.526 1 89.06 153 GLU B O 1
ATOM 4539 N N . ARG B 1 154 ? -0.614 -3.953 -3.068 1 89.62 154 ARG B N 1
ATOM 4540 C CA . ARG B 1 154 ? -1.526 -4.496 -2.066 1 89.62 154 ARG B CA 1
ATOM 4541 C C . ARG B 1 154 ? -0.918 -5.715 -1.375 1 89.62 154 ARG B C 1
ATOM 4543 O O . ARG B 1 154 ? -1.103 -5.906 -0.172 1 89.62 154 ARG B O 1
ATOM 4550 N N . ALA B 1 155 ? -0.283 -6.539 -2.199 1 93.44 155 ALA B N 1
ATOM 4551 C CA . ALA B 1 155 ? 0.403 -7.691 -1.617 1 93.44 155 ALA B CA 1
ATOM 4552 C C . ALA B 1 155 ? 1.415 -7.25 -0.563 1 93.44 155 ALA B C 1
ATOM 4554 O O . ALA B 1 155 ? 1.444 -7.793 0.543 1 93.44 155 ALA B O 1
ATOM 4555 N N . LYS B 1 156 ? 2.227 -6.281 -0.896 1 93.75 156 LYS B N 1
ATOM 4556 C CA . LYS B 1 156 ? 3.219 -5.746 0.032 1 93.75 156 LYS B CA 1
ATOM 4557 C C . LYS B 1 156 ? 2.566 -5.309 1.34 1 93.75 156 LYS B C 1
ATOM 4559 O O . LYS B 1 156 ? 3.084 -5.59 2.424 1 93.75 156 LYS B O 1
ATOM 4564 N N . MET B 1 157 ? 1.461 -4.68 1.196 1 91.31 157 MET B N 1
ATOM 4565 C CA . MET B 1 157 ? 0.765 -4.168 2.375 1 91.31 157 MET B CA 1
ATOM 4566 C C . MET B 1 157 ? 0.258 -5.316 3.244 1 91.31 157 MET B C 1
ATOM 4568 O O . MET B 1 157 ? 0.305 -5.238 4.473 1 91.31 157 MET B O 1
ATOM 4572 N N . CYS B 1 158 ? -0.237 -6.316 2.637 1 94.06 158 CYS B N 1
ATOM 4573 C CA . CYS B 1 158 ? -0.687 -7.488 3.375 1 94.06 158 CYS B CA 1
ATOM 4574 C C . CYS B 1 158 ? 0.458 -8.102 4.172 1 94.06 158 CYS B C 1
ATOM 4576 O O . CYS B 1 158 ? 0.294 -8.43 5.348 1 94.06 158 CYS B O 1
ATOM 4578 N N . PHE B 1 159 ? 1.614 -8.219 3.578 1 95.94 159 PHE B N 1
ATOM 4579 C CA . PHE B 1 159 ? 2.764 -8.812 4.242 1 95.94 159 PHE B CA 1
ATOM 4580 C C . PHE B 1 159 ? 3.258 -7.922 5.379 1 95.94 159 PHE B C 1
ATOM 4582 O O . PHE B 1 159 ? 3.615 -8.414 6.449 1 95.94 159 PHE B O 1
ATOM 4589 N N . LEU B 1 160 ? 3.285 -6.641 5.09 1 91.5 160 LEU B N 1
ATOM 4590 C CA . LEU B 1 160 ? 3.699 -5.711 6.137 1 91.5 160 LEU B CA 1
ATOM 4591 C C . LEU B 1 160 ? 2.787 -5.82 7.355 1 91.5 160 LEU B C 1
ATOM 4593 O O . LEU B 1 160 ? 3.266 -5.852 8.492 1 91.5 160 LEU B O 1
ATOM 4597 N N . LYS B 1 161 ? 1.56 -5.84 7.09 1 89 161 LYS B N 1
ATOM 4598 C CA . LYS B 1 161 ? 0.6 -5.973 8.18 1 89 161 LYS B CA 1
ATOM 4599 C C . LYS B 1 161 ? 0.823 -7.266 8.961 1 89 161 LYS B C 1
ATOM 4601 O O . LYS B 1 161 ? 0.801 -7.266 10.195 1 89 161 LYS B O 1
ATOM 4606 N N . ALA B 1 162 ? 0.977 -8.344 8.25 1 93.56 162 ALA B N 1
ATOM 4607 C CA . ALA B 1 162 ? 1.226 -9.633 8.891 1 93.56 162 ALA B CA 1
ATOM 4608 C C . ALA B 1 162 ? 2.479 -9.586 9.758 1 93.56 162 ALA B C 1
ATOM 4610 O O . ALA B 1 162 ? 2.494 -10.117 10.875 1 93.56 162 ALA B O 1
ATOM 4611 N N . LEU B 1 163 ? 3.459 -8.891 9.312 1 93.12 163 LEU B N 1
ATOM 4612 C CA . LEU B 1 163 ? 4.758 -8.875 9.977 1 93.12 163 LEU B CA 1
ATOM 4613 C C . LEU B 1 163 ? 4.742 -7.934 11.18 1 93.12 163 LEU B C 1
ATOM 4615 O O . LEU B 1 163 ? 5.648 -7.969 12.016 1 93.12 163 LEU B O 1
ATOM 4619 N N . GLU B 1 164 ? 3.752 -7.055 11.227 1 84.69 164 GLU B N 1
ATOM 4620 C CA . GLU B 1 164 ? 3.574 -6.266 12.445 1 84.69 164 GLU B CA 1
ATOM 4621 C C . GLU B 1 164 ? 3.291 -7.164 13.648 1 84.69 164 GLU B C 1
ATOM 4623 O O . GLU B 1 164 ? 3.762 -6.891 14.75 1 84.69 164 GLU B O 1
ATOM 4628 N N . GLU B 1 165 ? 2.551 -8.227 13.414 1 86.06 165 GLU B N 1
ATOM 4629 C CA . GLU B 1 165 ? 2.184 -9.148 14.492 1 86.06 165 GLU B CA 1
ATOM 4630 C C . GLU B 1 165 ? 3.211 -10.266 14.633 1 86.06 165 GLU B C 1
ATOM 4632 O O . GLU B 1 165 ? 3.482 -10.727 15.742 1 86.06 165 GLU B O 1
ATOM 4637 N N . LYS B 1 166 ? 3.758 -10.719 13.492 1 91.19 166 LYS B N 1
ATOM 4638 C CA . LYS B 1 166 ? 4.773 -11.766 13.484 1 91.19 166 LYS B CA 1
ATOM 4639 C C . LYS B 1 166 ? 6.023 -11.312 12.734 1 91.19 166 LYS B C 1
ATOM 4641 O O . LYS B 1 166 ? 6.281 -11.766 11.617 1 91.19 166 LYS B O 1
ATOM 4646 N N . PRO B 1 167 ? 6.867 -10.609 13.336 1 90.19 167 PRO B N 1
ATOM 4647 C CA . PRO B 1 167 ? 7.98 -9.945 12.648 1 90.19 167 PRO B CA 1
ATOM 4648 C C . PRO B 1 167 ? 9 -10.93 12.094 1 90.19 167 PRO B C 1
ATOM 4650 O O . PRO B 1 167 ? 9.734 -10.602 11.156 1 90.19 167 PRO B O 1
ATOM 4653 N N . SER B 1 168 ? 9.109 -12.133 12.609 1 93.62 168 SER B N 1
ATOM 4654 C CA . SER B 1 168 ? 10.125 -13.078 12.164 1 93.62 168 SER B CA 1
ATOM 4655 C C . SER B 1 168 ? 9.508 -14.219 11.359 1 93.62 168 SER B C 1
ATOM 4657 O O . SER B 1 168 ? 10.07 -15.312 11.281 1 93.62 168 SER B O 1
ATOM 4659 N N . ASP B 1 169 ? 8.336 -13.953 10.859 1 93.25 169 ASP B N 1
ATOM 4660 C CA . ASP B 1 169 ? 7.727 -14.984 10.023 1 93.25 169 ASP B CA 1
ATOM 4661 C C . ASP B 1 169 ? 8.461 -15.117 8.688 1 93.25 169 ASP B C 1
ATOM 4663 O O . ASP B 1 169 ? 8.492 -14.172 7.895 1 93.25 169 ASP B O 1
ATOM 4667 N N . PRO B 1 170 ? 9.047 -16.219 8.383 1 93.06 170 PRO B N 1
ATOM 4668 C CA . PRO B 1 170 ? 9.867 -16.359 7.184 1 93.06 170 PRO B CA 1
ATOM 4669 C C . PRO B 1 170 ? 9.055 -16.266 5.895 1 93.06 170 PRO B C 1
ATOM 4671 O O . PRO B 1 170 ? 9.523 -15.703 4.902 1 93.06 170 PRO B O 1
ATOM 4674 N N . GLU B 1 171 ? 7.898 -16.797 5.902 1 91.31 171 GLU B N 1
ATOM 4675 C CA . GLU B 1 171 ? 7.066 -16.812 4.699 1 91.31 171 GLU B CA 1
ATOM 4676 C C . GLU B 1 171 ? 6.625 -15.406 4.309 1 91.31 171 GLU B C 1
ATOM 4678 O O . GLU B 1 171 ? 6.746 -15.016 3.146 1 91.31 171 GLU B O 1
ATOM 4683 N N . CYS B 1 172 ? 6.141 -14.711 5.281 1 94.12 172 CYS B N 1
ATOM 4684 C CA . CYS B 1 172 ? 5.684 -13.344 5.023 1 94.12 172 CYS B CA 1
ATOM 4685 C C . CYS B 1 172 ? 6.855 -12.438 4.668 1 94.12 172 CYS B C 1
ATOM 4687 O O . CYS B 1 172 ? 6.715 -11.531 3.842 1 94.12 172 CYS B O 1
ATOM 4689 N N . SER B 1 173 ? 7.957 -12.695 5.309 1 95.62 173 SER B N 1
ATOM 4690 C CA . SER B 1 173 ? 9.148 -11.922 4.98 1 95.62 173 SER B CA 1
ATOM 4691 C C . SER B 1 173 ? 9.578 -12.148 3.537 1 95.62 173 SER B C 1
ATOM 4693 O O . SER B 1 173 ? 9.969 -11.203 2.846 1 95.62 173 SER B O 1
ATOM 4695 N N . SER B 1 174 ? 9.539 -13.352 3.104 1 94.88 174 SER B N 1
ATOM 4696 C CA . SER B 1 174 ? 9.844 -13.656 1.709 1 94.88 174 SER B CA 1
ATOM 4697 C C . SER B 1 174 ? 8.867 -12.961 0.766 1 94.88 174 SER B C 1
ATOM 4699 O O . SER B 1 174 ? 9.281 -12.391 -0.25 1 94.88 174 SER B O 1
ATOM 4701 N N . GLY B 1 175 ? 7.578 -13.102 1.128 1 95.88 175 GLY B N 1
ATOM 4702 C CA . GLY B 1 175 ? 6.578 -12.406 0.331 1 95.88 175 GLY B CA 1
ATOM 4703 C C . GLY B 1 175 ? 6.816 -10.914 0.234 1 95.88 175 GLY B C 1
ATOM 4704 O O . GLY B 1 175 ? 6.73 -10.336 -0.851 1 95.88 175 GLY B O 1
ATOM 4705 N N . LEU B 1 176 ? 7.125 -10.336 1.345 1 96.12 176 LEU B N 1
ATOM 4706 C CA . LEU B 1 176 ? 7.43 -8.906 1.381 1 96.12 176 LEU B CA 1
ATOM 4707 C C . LEU B 1 176 ? 8.625 -8.586 0.49 1 96.12 176 LEU B C 1
ATOM 4709 O O . LEU B 1 176 ? 8.594 -7.613 -0.269 1 96.12 176 LEU B O 1
ATOM 4713 N N . ALA B 1 177 ? 9.664 -9.367 0.59 1 96.62 177 ALA B N 1
ATOM 4714 C CA . ALA B 1 177 ? 10.883 -9.148 -0.194 1 96.62 177 ALA B CA 1
ATOM 4715 C C . ALA B 1 177 ? 10.594 -9.242 -1.689 1 96.62 177 ALA B C 1
ATOM 4717 O O . ALA B 1 177 ? 11.047 -8.406 -2.471 1 96.62 177 ALA B O 1
ATOM 4718 N N . ILE B 1 178 ? 9.836 -10.195 -2.107 1 95.88 178 ILE B N 1
ATOM 4719 C CA . ILE B 1 178 ? 9.5 -10.414 -3.51 1 95.88 178 ILE B CA 1
ATOM 4720 C C . ILE B 1 178 ? 8.641 -9.258 -4.02 1 95.88 178 ILE B C 1
ATOM 4722 O O . ILE B 1 178 ? 8.93 -8.688 -5.078 1 95.88 178 ILE B O 1
ATOM 4726 N N . ALA B 1 179 ? 7.621 -8.938 -3.258 1 94.75 179 ALA B N 1
ATOM 4727 C CA . ALA B 1 179 ? 6.758 -7.828 -3.652 1 94.75 179 ALA B CA 1
ATOM 4728 C C . ALA B 1 179 ? 7.555 -6.535 -3.797 1 94.75 179 ALA B C 1
ATOM 4730 O O . ALA B 1 179 ? 7.375 -5.797 -4.77 1 94.75 179 ALA B O 1
ATOM 4731 N N . THR B 1 180 ? 8.414 -6.297 -2.857 1 94.81 180 THR B N 1
ATOM 4732 C CA . THR B 1 180 ? 9.227 -5.09 -2.875 1 94.81 180 THR B CA 1
ATOM 4733 C C . THR B 1 180 ? 10.156 -5.082 -4.086 1 94.81 180 THR B C 1
ATOM 4735 O O . THR B 1 180 ? 10.336 -4.047 -4.73 1 94.81 180 THR B O 1
ATOM 4738 N N . SER B 1 181 ? 10.734 -6.168 -4.34 1 94.88 181 SER B N 1
ATOM 4739 C CA . SER B 1 181 ? 11.609 -6.297 -5.496 1 94.88 181 SER B CA 1
ATOM 4740 C C . SER B 1 181 ? 10.859 -6.004 -6.793 1 94.88 181 SER B C 1
ATOM 4742 O O . SER B 1 181 ? 11.375 -5.305 -7.668 1 94.88 181 SER B O 1
ATOM 4744 N N . ARG B 1 182 ? 9.672 -6.539 -6.91 1 92.88 182 ARG B N 1
ATOM 4745 C CA . ARG B 1 182 ? 8.867 -6.328 -8.109 1 92.88 182 ARG B CA 1
ATOM 4746 C C . ARG B 1 182 ? 8.477 -4.859 -8.258 1 92.88 182 ARG B C 1
ATOM 4748 O O . ARG B 1 182 ? 8.492 -4.312 -9.359 1 92.88 182 ARG B O 1
ATOM 4755 N N . LEU B 1 183 ? 8.172 -4.281 -7.199 1 91 183 LEU B N 1
ATOM 4756 C CA . LEU B 1 183 ? 7.777 -2.875 -7.215 1 91 183 LEU B CA 1
ATOM 4757 C C . LEU B 1 183 ? 8.961 -1.983 -7.578 1 91 183 LEU B C 1
ATOM 4759 O O . LEU B 1 183 ? 8.781 -0.936 -8.203 1 91 183 LEU B O 1
ATOM 4763 N N . GLU B 1 184 ? 10.094 -2.375 -7.133 1 89.56 184 GLU B N 1
ATOM 4764 C CA . GLU B 1 184 ? 11.289 -1.623 -7.504 1 89.56 184 GLU B CA 1
ATOM 4765 C C . GLU B 1 184 ? 11.555 -1.722 -9 1 89.56 184 GLU B C 1
ATOM 4767 O O . GLU B 1 184 ? 11.984 -0.749 -9.625 1 89.56 184 GLU B O 1
ATOM 4772 N N . GLU B 1 185 ? 11.328 -2.885 -9.523 1 87.56 185 GLU B N 1
ATOM 4773 C CA . GLU B 1 185 ? 11.555 -3.09 -10.945 1 87.56 185 GLU B CA 1
ATOM 4774 C C . GLU B 1 185 ? 10.492 -2.375 -11.781 1 87.56 185 GLU B C 1
ATOM 4776 O O . GLU B 1 185 ? 10.812 -1.771 -12.812 1 87.56 185 GLU B O 1
ATOM 4781 N N . GLN B 1 186 ? 9.32 -2.555 -11.344 1 85.62 186 GLN B N 1
ATOM 4782 C CA . GLN B 1 186 ? 8.203 -1.912 -12.023 1 85.62 186 GLN B CA 1
ATOM 4783 C C . GLN B 1 186 ? 7.262 -1.24 -11.031 1 85.62 186 GLN B C 1
ATOM 4785 O O . GLN B 1 186 ? 6.262 -1.831 -10.617 1 85.62 186 GLN B O 1
ATOM 4790 N N . PRO B 1 187 ? 7.52 0.026 -10.789 1 82.75 187 PRO B N 1
ATOM 4791 C CA . PRO B 1 187 ? 6.621 0.742 -9.883 1 82.75 187 PRO B CA 1
ATOM 4792 C C . PRO B 1 187 ? 5.184 0.8 -10.391 1 82.75 187 PRO B C 1
ATOM 4794 O O . PRO B 1 187 ? 4.957 0.858 -11.602 1 82.75 187 PRO B O 1
ATOM 4797 N N . GLU B 1 188 ? 4.289 0.744 -9.469 1 80.81 188 GLU B N 1
ATOM 4798 C CA . GLU B 1 188 ? 2.883 0.838 -9.844 1 80.81 188 GLU B CA 1
ATOM 4799 C C . GLU B 1 188 ? 2.549 2.223 -10.391 1 80.81 188 GLU B C 1
ATOM 4801 O O . GLU B 1 188 ? 3.018 3.234 -9.867 1 80.81 188 GLU B O 1
ATOM 4806 N N . LYS B 1 189 ? 1.84 2.145 -11.461 1 78.75 189 LYS B N 1
ATOM 4807 C CA . LYS B 1 189 ? 1.39 3.42 -12.008 1 78.75 189 LYS B CA 1
ATOM 4808 C C . LYS B 1 189 ? 0.347 4.07 -11.102 1 78.75 189 LYS B C 1
ATOM 4810 O O . LYS B 1 189 ? -0.563 3.398 -10.609 1 78.75 189 LYS B O 1
ATOM 4815 N N . GLN B 1 190 ? 0.604 5.309 -10.781 1 79.19 190 GLN B N 1
ATOM 4816 C CA . GLN B 1 190 ? -0.352 6.078 -9.992 1 79.19 190 GLN B CA 1
ATOM 4817 C C . GLN B 1 190 ? -1.293 6.875 -10.891 1 79.19 190 GLN B C 1
ATOM 4819 O O . GLN B 1 190 ? -0.867 7.438 -11.898 1 79.19 190 GLN B O 1
ATOM 4824 N N . PHE B 1 191 ? -2.537 6.848 -10.602 1 84.12 191 PHE B N 1
ATOM 4825 C CA . PHE B 1 191 ? -3.523 7.602 -11.367 1 84.12 191 PHE B CA 1
ATOM 4826 C C . PHE B 1 191 ? -4.094 8.742 -10.539 1 84.12 191 PHE B C 1
ATOM 4828 O O . PHE B 1 191 ? -5.293 8.766 -10.242 1 84.12 191 PHE B O 1
ATOM 4835 N N . ALA B 1 192 ? -3.238 9.695 -10.328 1 91.19 192 ALA B N 1
ATOM 4836 C CA . ALA B 1 192 ? -3.574 10.789 -9.414 1 91.19 192 ALA B CA 1
ATOM 4837 C C . ALA B 1 192 ? -4.703 11.648 -9.984 1 91.19 192 ALA B C 1
ATOM 4839 O O . ALA B 1 192 ? -5.605 12.055 -9.25 1 91.19 192 ALA B O 1
ATOM 4840 N N . VAL B 1 193 ? -4.691 11.883 -11.281 1 93.75 193 VAL B N 1
ATOM 4841 C CA . VAL B 1 193 ? -5.695 12.758 -11.898 1 93.75 193 VAL B CA 1
ATOM 4842 C C . VAL B 1 193 ? -7.082 12.141 -11.727 1 93.75 193 VAL B C 1
ATOM 4844 O O . VAL B 1 193 ? -8.023 12.828 -11.328 1 93.75 193 VAL B O 1
ATOM 4847 N N . ASP B 1 194 ? -7.188 10.867 -11.961 1 92.44 194 ASP B N 1
ATOM 4848 C CA . ASP B 1 194 ? -8.469 10.18 -11.82 1 92.44 194 ASP B CA 1
ATOM 4849 C C . ASP B 1 194 ? -8.953 10.211 -10.375 1 92.44 194 ASP B C 1
ATOM 4851 O O . ASP B 1 194 ? -10.141 10.438 -10.117 1 92.44 194 ASP B O 1
ATOM 4855 N N . ALA B 1 195 ? -8.055 9.93 -9.523 1 93.69 195 ALA B N 1
ATOM 4856 C CA . ALA B 1 195 ? -8.406 9.938 -8.102 1 93.69 195 ALA B CA 1
ATOM 4857 C C . ALA B 1 195 ? -8.844 11.328 -7.66 1 93.69 195 ALA B C 1
ATOM 4859 O O . ALA B 1 195 ? -9.812 11.461 -6.898 1 93.69 195 ALA B O 1
ATOM 4860 N N . LEU B 1 196 ? -8.172 12.344 -8.102 1 97 196 LEU B N 1
ATOM 4861 C CA . LEU B 1 196 ? -8.508 13.719 -7.75 1 97 196 LEU B CA 1
ATOM 4862 C C . LEU B 1 196 ? -9.859 14.117 -8.336 1 97 196 LEU B C 1
ATOM 4864 O O . LEU B 1 196 ? -10.664 14.75 -7.656 1 97 196 LEU B O 1
ATOM 4868 N N . LYS B 1 197 ? -10.102 13.727 -9.547 1 95.88 197 LYS B N 1
ATOM 4869 C CA . LYS B 1 197 ? -11.391 14.016 -10.172 1 95.88 197 LYS B CA 1
ATOM 4870 C C . LYS B 1 197 ? -12.531 13.336 -9.414 1 95.88 197 LYS B C 1
ATOM 4872 O O . LYS B 1 197 ? -13.578 13.945 -9.188 1 95.88 197 LYS B O 1
ATOM 4877 N N . GLN B 1 198 ? -12.312 12.133 -9.047 1 94.88 198 GLN B N 1
ATOM 4878 C CA . GLN B 1 198 ? -13.32 11.406 -8.281 1 94.88 198 GLN B CA 1
ATOM 4879 C C . GLN B 1 198 ? -13.578 12.078 -6.938 1 94.88 198 GLN B C 1
ATOM 4881 O O . GLN B 1 198 ? -14.727 12.203 -6.508 1 94.88 198 GLN B O 1
ATOM 4886 N N . ALA B 1 199 ? -12.531 12.438 -6.266 1 95.88 199 ALA B N 1
ATOM 4887 C CA . ALA B 1 199 ? -12.664 13.125 -4.984 1 95.88 199 ALA B CA 1
ATOM 4888 C C . ALA B 1 199 ? -13.461 14.422 -5.141 1 95.88 199 ALA B C 1
ATOM 4890 O O . ALA B 1 199 ? -14.305 14.742 -4.305 1 95.88 199 ALA B O 1
ATOM 4891 N N . MET B 1 200 ? -13.211 15.133 -6.191 1 95.25 200 MET B N 1
ATOM 4892 C CA . MET B 1 200 ? -13.922 16.391 -6.445 1 95.25 200 MET B CA 1
ATOM 4893 C C . MET B 1 200 ? -15.398 16.125 -6.719 1 95.25 200 MET B C 1
ATOM 4895 O O . MET B 1 200 ? -16.25 16.922 -6.332 1 95.25 200 MET B O 1
ATOM 4899 N N . GLU B 1 201 ? -15.68 15.047 -7.395 1 95.44 201 GLU B N 1
ATOM 4900 C CA . GLU B 1 201 ? -17.062 14.68 -7.68 1 95.44 201 GLU B CA 1
ATOM 4901 C C . GLU B 1 201 ? -17.828 14.383 -6.391 1 95.44 201 GLU B C 1
ATOM 4903 O O . GLU B 1 201 ? -19 14.742 -6.262 1 95.44 201 GLU B O 1
ATOM 4908 N N . LEU B 1 202 ? -17.172 13.766 -5.559 1 94.69 202 LEU B N 1
ATOM 4909 C CA . LEU B 1 202 ? -17.812 13.352 -4.312 1 94.69 202 LEU B CA 1
ATOM 4910 C C . LEU B 1 202 ? -17.891 14.516 -3.328 1 94.69 202 LEU B C 1
ATOM 4912 O O . LEU B 1 202 ? -18.781 14.562 -2.477 1 94.69 202 LEU B O 1
ATOM 4916 N N . ASN B 1 203 ? -16.953 15.43 -3.357 1 92.56 203 ASN B N 1
ATOM 4917 C CA . ASN B 1 203 ? -16.922 16.625 -2.525 1 92.56 203 ASN B CA 1
ATOM 4918 C C . ASN B 1 203 ? -16.406 17.844 -3.307 1 92.56 203 ASN B C 1
ATOM 4920 O O . ASN B 1 203 ? -15.227 18.188 -3.227 1 92.56 203 ASN B O 1
ATOM 4924 N N . ALA B 1 204 ? -17.234 18.5 -3.83 1 91.06 204 ALA B N 1
ATOM 4925 C CA . ALA B 1 204 ? -16.906 19.625 -4.691 1 91.06 204 ALA B CA 1
ATOM 4926 C C . ALA B 1 204 ? -16.406 20.812 -3.871 1 91.06 204 ALA B C 1
ATOM 4928 O O . ALA B 1 204 ? -15.805 21.75 -4.418 1 91.06 204 ALA B O 1
ATOM 4929 N N . GLU B 1 205 ? -16.531 20.812 -2.625 1 90.25 205 GLU B N 1
ATOM 4930 C CA . GLU B 1 205 ? -16.172 21.938 -1.769 1 90.25 205 GLU B CA 1
ATOM 4931 C C . GLU B 1 205 ? -14.727 21.828 -1.291 1 90.25 205 GLU B C 1
ATOM 4933 O O . GLU B 1 205 ? -14.203 22.75 -0.667 1 90.25 205 GLU B O 1
ATOM 4938 N N . ASN B 1 206 ? -14.148 20.766 -1.576 1 91.5 206 ASN B N 1
ATOM 4939 C CA . ASN B 1 206 ? -12.75 20.609 -1.189 1 91.5 206 ASN B CA 1
ATOM 4940 C C . ASN B 1 206 ? -11.812 21.312 -2.16 1 91.5 206 ASN B C 1
ATOM 4942 O O . ASN B 1 206 ? -11.344 20.719 -3.127 1 91.5 206 ASN B O 1
ATOM 4946 N N . GLN B 1 207 ? -11.461 22.531 -1.832 1 94.44 207 GLN B N 1
ATOM 4947 C CA . GLN B 1 207 ? -10.664 23.359 -2.732 1 94.44 207 GLN B CA 1
ATOM 4948 C C . GLN B 1 207 ? -9.211 22.891 -2.771 1 94.44 207 GLN B C 1
ATOM 4950 O O . GLN B 1 207 ? -8.508 23.125 -3.75 1 94.44 207 GLN B O 1
ATOM 4955 N N . TYR B 1 208 ? -8.805 22.281 -1.712 1 93.62 208 TYR B N 1
ATOM 4956 C CA . TYR B 1 208 ? -7.445 21.75 -1.715 1 93.62 208 TYR B CA 1
ATOM 4957 C C . TYR B 1 208 ? -7.273 20.688 -2.791 1 93.62 208 TYR B C 1
ATOM 4959 O O . TYR B 1 208 ? -6.281 20.688 -3.52 1 93.62 208 TYR B O 1
ATOM 4967 N N . VAL B 1 209 ? -8.172 19.781 -2.9 1 95.81 209 VAL B N 1
ATOM 4968 C CA . VAL B 1 209 ? -8.141 18.734 -3.926 1 95.81 209 VAL B CA 1
ATOM 4969 C C . VAL B 1 209 ? -8.172 19.375 -5.312 1 95.81 209 VAL B C 1
ATOM 4971 O O . VAL B 1 209 ? -7.508 18.906 -6.238 1 95.81 209 VAL B O 1
ATOM 4974 N N . LYS B 1 210 ? -8.875 20.406 -5.414 1 96.62 210 LYS B N 1
ATOM 4975 C CA . LYS B 1 210 ? -9.008 21.125 -6.684 1 96.62 210 LYS B CA 1
ATOM 4976 C C . LYS B 1 210 ? -7.66 21.672 -7.141 1 96.62 210 LYS B C 1
ATOM 4978 O O . LYS B 1 210 ? -7.289 21.531 -8.312 1 96.62 210 LYS B O 1
ATOM 4983 N N . VAL B 1 211 ? -6.973 22.297 -6.289 1 97.56 211 VAL B N 1
ATOM 4984 C CA . VAL B 1 211 ? -5.695 22.891 -6.68 1 97.56 211 VAL B CA 1
ATOM 4985 C C . VAL B 1 211 ? -4.668 21.781 -6.918 1 97.56 211 VAL B C 1
ATOM 4987 O O . VAL B 1 211 ? -3.762 21.938 -7.742 1 97.56 211 VAL B O 1
ATOM 4990 N N . LEU B 1 212 ? -4.75 20.703 -6.238 1 97.38 212 LEU B N 1
ATOM 4991 C CA . LEU B 1 212 ? -3.885 19.562 -6.543 1 97.38 212 LEU B CA 1
ATOM 4992 C C . LEU B 1 212 ? -4.133 19.062 -7.961 1 97.38 212 LEU B C 1
ATOM 4994 O O . LEU B 1 212 ? -3.186 18.734 -8.68 1 97.38 212 LEU B O 1
ATOM 4998 N N . LEU B 1 213 ? -5.418 18.969 -8.305 1 97.88 213 LEU B N 1
ATOM 4999 C CA . LEU B 1 213 ? -5.75 18.578 -9.672 1 97.88 213 LEU B CA 1
ATOM 5000 C C . LEU B 1 213 ? -5.152 19.562 -10.68 1 97.88 213 LEU B C 1
ATOM 5002 O O . LEU B 1 213 ? -4.625 19.141 -11.711 1 97.88 213 LEU B O 1
ATOM 5006 N N . ALA B 1 214 ? -5.223 20.797 -10.344 1 98.31 214 ALA B N 1
ATOM 5007 C CA . ALA B 1 214 ? -4.66 21.828 -11.219 1 98.31 214 ALA B CA 1
ATOM 5008 C C . ALA B 1 214 ? -3.17 21.594 -11.445 1 98.31 214 ALA B C 1
ATOM 5010 O O . ALA B 1 214 ? -2.684 21.719 -12.57 1 98.31 214 ALA B O 1
ATOM 5011 N N . LEU B 1 215 ? -2.457 21.328 -10.367 1 97.69 215 LEU B N 1
ATOM 5012 C CA . LEU B 1 215 ? -1.024 21.062 -10.469 1 97.69 215 LEU B CA 1
ATOM 5013 C C . LEU B 1 215 ? -0.75 19.844 -11.344 1 97.69 215 LEU B C 1
ATOM 5015 O O . LEU B 1 215 ? 0.205 19.844 -12.125 1 97.69 215 LEU B O 1
ATOM 5019 N N . LYS B 1 216 ? -1.568 18.828 -11.266 1 96.62 216 LYS B N 1
ATOM 5020 C CA . LYS B 1 216 ? -1.396 17.641 -12.086 1 96.62 216 LYS B CA 1
ATOM 5021 C C . LYS B 1 216 ? -1.677 17.938 -13.562 1 96.62 216 LYS B C 1
ATOM 5023 O O . LYS B 1 216 ? -0.962 17.469 -14.445 1 96.62 216 LYS B O 1
ATOM 5028 N N . LEU B 1 217 ? -2.689 18.688 -13.797 1 96.94 217 LEU B N 1
ATOM 5029 C CA . LEU B 1 217 ? -3.021 19.094 -15.164 1 96.94 217 LEU B CA 1
ATOM 5030 C C . LEU B 1 217 ? -1.901 19.922 -15.773 1 96.94 217 LEU B C 1
ATOM 5032 O O . LEU B 1 217 ? -1.581 19.766 -16.953 1 96.94 217 LEU B O 1
ATOM 5036 N N . GLN B 1 218 ? -1.33 20.766 -14.977 1 97.06 218 GLN B N 1
ATOM 5037 C CA . GLN B 1 218 ? -0.182 21.531 -15.43 1 97.06 218 GLN B CA 1
ATOM 5038 C C . GLN B 1 218 ? 0.952 20.625 -15.891 1 97.06 218 GLN B C 1
ATOM 5040 O O . GLN B 1 218 ? 1.537 20.844 -16.953 1 97.06 218 GLN B O 1
ATOM 5045 N N . LYS B 1 219 ? 1.294 19.688 -15.133 1 94.69 219 LYS B N 1
ATOM 5046 C CA . LYS B 1 219 ? 2.359 18.75 -15.445 1 94.69 219 LYS B CA 1
ATOM 5047 C C . LYS B 1 219 ? 2.057 17.984 -16.734 1 94.69 219 LYS B C 1
ATOM 5049 O O . LYS B 1 219 ? 2.969 17.641 -17.484 1 94.69 219 LYS B O 1
ATOM 5054 N N . MET B 1 220 ? 0.774 17.844 -17 1 94.25 220 MET B N 1
ATOM 5055 C CA . MET B 1 220 ? 0.341 17.094 -18.188 1 94.25 220 MET B CA 1
ATOM 5056 C C . MET B 1 220 ? 0.212 18.016 -19.391 1 94.25 220 MET B C 1
ATOM 5058 O O . MET B 1 220 ? -0.206 17.578 -20.469 1 94.25 220 MET B O 1
ATOM 5062 N N . GLY B 1 221 ? 0.405 19.266 -19.234 1 95.44 221 GLY B N 1
ATOM 5063 C CA . GLY B 1 221 ? 0.39 20.219 -20.344 1 95.44 221 GLY B CA 1
ATOM 5064 C C . GLY B 1 221 ? -0.951 20.906 -20.516 1 95.44 221 GLY B C 1
ATOM 5065 O O . GLY B 1 221 ? -1.145 21.656 -21.484 1 95.44 221 GLY B O 1
ATOM 5066 N N . GLU B 1 222 ? -1.82 20.562 -19.656 1 96.31 222 GLU B N 1
ATOM 5067 C CA . GLU B 1 222 ? -3.121 21.219 -19.688 1 96.31 222 GLU B CA 1
ATOM 5068 C C . GLU B 1 222 ? -3.154 22.422 -18.75 1 96.31 222 GLU B C 1
ATOM 5070 O O . GLU B 1 222 ? -4.051 22.531 -17.906 1 96.31 222 GLU B O 1
ATOM 5075 N N . GLU B 1 223 ? -2.285 23.328 -18.859 1 96.62 223 GLU B N 1
ATOM 5076 C CA . GLU B 1 223 ? -2.039 24.422 -17.922 1 96.62 223 GLU B CA 1
ATOM 5077 C C . GLU B 1 223 ? -3.229 25.375 -17.875 1 96.62 223 GLU B C 1
ATOM 5079 O O . GLU B 1 223 ? -3.564 25.906 -16.812 1 96.62 223 GLU B O 1
ATOM 5084 N N . ALA B 1 224 ? -3.861 25.641 -19 1 97.12 224 ALA B N 1
ATOM 5085 C CA . ALA B 1 224 ? -4.988 26.578 -19.031 1 97.12 224 ALA B CA 1
ATOM 5086 C C . ALA B 1 224 ? -6.141 26.078 -18.156 1 97.12 224 ALA B C 1
ATOM 5088 O O . ALA B 1 224 ? -6.738 26.859 -17.422 1 97.12 224 ALA B O 1
ATOM 5089 N N . GLU B 1 225 ? -6.414 24.859 -18.344 1 97.19 225 GLU B N 1
ATOM 5090 C CA . GLU B 1 225 ? -7.453 24.281 -17.516 1 97.19 225 GLU B CA 1
ATOM 5091 C C . GLU B 1 225 ? -7.062 24.328 -16.031 1 97.19 225 GLU B C 1
ATOM 5093 O O . GLU B 1 225 ? -7.898 24.594 -15.172 1 97.19 225 GLU B O 1
ATOM 5098 N N . GLY B 1 226 ? -5.836 24 -15.773 1 97.94 226 GLY B N 1
ATOM 5099 C CA . GLY B 1 226 ? -5.332 24.094 -14.414 1 97.94 226 GLY B CA 1
ATOM 5100 C C . GLY B 1 226 ? -5.484 25.484 -13.82 1 97.94 226 GLY B C 1
ATOM 5101 O O . GLY B 1 226 ? -5.879 25.641 -12.664 1 97.94 226 GLY B O 1
ATOM 5102 N N . GLU B 1 227 ? -5.207 26.438 -14.586 1 97.88 227 GLU B N 1
ATOM 5103 C CA . GLU B 1 227 ? -5.293 27.812 -14.109 1 97.88 227 GLU B CA 1
ATOM 5104 C C . GLU B 1 227 ? -6.734 28.203 -13.781 1 97.88 227 GLU B C 1
ATOM 5106 O O . GLU B 1 227 ? -6.984 28.938 -12.836 1 97.88 227 GLU B O 1
ATOM 5111 N N . ARG B 1 228 ? -7.656 27.734 -14.562 1 98.12 228 ARG B N 1
ATOM 5112 C CA . ARG B 1 228 ? -9.07 27.969 -14.273 1 98.12 228 ARG B CA 1
ATOM 5113 C C . ARG B 1 228 ? -9.453 27.375 -12.922 1 98.12 228 ARG B C 1
ATOM 5115 O O . ARG B 1 228 ? -10.188 27.984 -12.148 1 98.12 228 ARG B O 1
ATOM 5122 N N . LEU B 1 229 ? -8.984 26.203 -12.68 1 98.12 229 LEU B N 1
ATOM 5123 C CA . LEU B 1 229 ? -9.25 25.547 -11.406 1 98.12 229 LEU B CA 1
ATOM 5124 C C . LEU B 1 229 ? -8.641 26.344 -10.258 1 98.12 229 LEU B C 1
ATOM 5126 O O . LEU B 1 229 ? -9.258 26.484 -9.195 1 98.12 229 LEU B O 1
ATOM 5130 N N . ILE B 1 230 ? -7.414 26.859 -10.422 1 98.44 230 ILE B N 1
ATOM 5131 C CA . ILE B 1 230 ? -6.742 27.672 -9.414 1 98.44 230 ILE B CA 1
ATOM 5132 C C . ILE B 1 230 ? -7.57 28.922 -9.117 1 98.44 230 ILE B C 1
ATOM 5134 O O . ILE B 1 230 ? -7.816 29.25 -7.953 1 98.44 230 ILE B O 1
ATOM 5138 N N . ASP B 1 231 ? -8 29.531 -10.164 1 97.94 231 ASP B N 1
ATOM 5139 C CA . ASP B 1 231 ? -8.789 30.75 -10.016 1 97.94 231 ASP B CA 1
ATOM 5140 C C . ASP B 1 231 ? -10.086 30.469 -9.25 1 97.94 231 ASP B C 1
ATOM 5142 O O . ASP B 1 231 ? -10.477 31.25 -8.375 1 97.94 231 ASP B O 1
ATOM 5146 N N . ASP B 1 232 ? -10.688 29.438 -9.602 1 97.88 232 ASP B N 1
ATOM 5147 C CA . ASP B 1 232 ? -11.922 29.062 -8.938 1 97.88 232 ASP B CA 1
ATOM 5148 C C . ASP B 1 232 ? -11.68 28.766 -7.457 1 97.88 232 ASP B C 1
ATOM 5150 O O . ASP B 1 232 ? -12.445 29.188 -6.594 1 97.88 232 ASP B O 1
ATOM 5154 N N . ALA B 1 233 ? -10.641 28.016 -7.141 1 97.44 233 ALA B N 1
ATOM 5155 C CA . ALA B 1 233 ? -10.312 27.656 -5.766 1 97.44 233 ALA B CA 1
ATOM 5156 C C . ALA B 1 233 ? -10 28.906 -4.938 1 97.44 233 ALA B C 1
ATOM 5158 O O . ALA B 1 233 ? -10.422 29.016 -3.783 1 97.44 233 ALA B O 1
ATOM 5159 N N . LEU B 1 234 ? -9.258 29.844 -5.531 1 97.31 234 LEU B N 1
ATOM 5160 C CA . LEU B 1 234 ? -8.867 31.062 -4.828 1 97.31 234 LEU B CA 1
ATOM 5161 C C . LEU B 1 234 ? -10.078 31.969 -4.586 1 97.31 234 LEU B C 1
ATOM 5163 O O . LEU B 1 234 ? -10.109 32.719 -3.615 1 97.31 234 LEU B O 1
ATOM 5167 N N . ARG B 1 235 ? -11.047 31.875 -5.438 1 97.44 235 ARG B N 1
ATOM 5168 C CA . ARG B 1 235 ? -12.289 32.625 -5.246 1 97.44 235 ARG B CA 1
ATOM 5169 C C . ARG B 1 235 ? -13.094 32.062 -4.086 1 97.44 235 ARG B C 1
ATOM 5171 O O . ARG B 1 235 ? -13.648 32.812 -3.279 1 97.44 235 ARG B O 1
ATOM 5178 N N . LYS B 1 236 ? -13.148 30.812 -3.959 1 95.38 236 LYS B N 1
ATOM 5179 C CA . LYS B 1 236 ? -13.984 30.125 -2.975 1 95.38 236 LYS B CA 1
ATOM 5180 C C . LYS B 1 236 ? -13.289 30.047 -1.621 1 95.38 236 LYS B C 1
ATOM 5182 O O . LYS B 1 236 ? -13.945 30.047 -0.577 1 95.38 236 LYS B O 1
ATOM 5187 N N . ALA B 1 237 ? -11.992 29.875 -1.667 1 93.44 237 ALA B N 1
ATOM 5188 C CA . ALA B 1 237 ? -11.203 29.797 -0.441 1 93.44 237 ALA B CA 1
ATOM 5189 C C . ALA B 1 237 ? -9.992 30.719 -0.501 1 93.44 237 ALA B C 1
ATOM 5191 O O . ALA B 1 237 ? -8.852 30.25 -0.499 1 93.44 237 ALA B O 1
ATOM 5192 N N . PRO B 1 238 ? -10.188 31.953 -0.417 1 93.62 238 PRO B N 1
ATOM 5193 C CA . PRO B 1 238 ? -9.133 32.938 -0.674 1 93.62 238 PRO B CA 1
ATOM 5194 C C . PRO B 1 238 ? -8.047 32.938 0.401 1 93.62 238 PRO B C 1
ATOM 5196 O O . PRO B 1 238 ? -6.902 33.312 0.133 1 93.62 238 PRO B O 1
ATOM 5199 N N . ASP B 1 239 ? -8.367 32.469 1.618 1 91.38 239 ASP B N 1
ATOM 5200 C CA . ASP B 1 239 ? -7.398 32.594 2.701 1 91.38 239 ASP B CA 1
ATOM 5201 C C . ASP B 1 239 ? -6.996 31.203 3.234 1 91.38 239 ASP B C 1
ATOM 5203 O O . ASP B 1 239 ? -6.371 31.109 4.293 1 91.38 239 ASP B O 1
ATOM 5207 N N . GLN B 1 240 ? -7.387 30.203 2.594 1 91.12 240 GLN B N 1
ATOM 5208 C CA . GLN B 1 240 ? -6.992 28.875 3.029 1 91.12 240 GLN B CA 1
ATOM 5209 C C . GLN B 1 240 ? -5.527 28.594 2.693 1 91.12 240 GLN B C 1
ATOM 5211 O O . GLN B 1 240 ? -5.16 28.516 1.52 1 91.12 240 GLN B O 1
ATOM 5216 N N . ALA B 1 241 ? -4.742 28.406 3.721 1 90 241 ALA B N 1
ATOM 5217 C CA . ALA B 1 241 ? -3.285 28.422 3.607 1 90 241 ALA B CA 1
ATOM 5218 C C . ALA B 1 241 ? -2.801 27.328 2.664 1 90 241 ALA B C 1
ATOM 5220 O O . ALA B 1 241 ? -1.906 27.547 1.847 1 90 241 ALA B O 1
ATOM 5221 N N . ASP B 1 242 ? -3.338 26.109 2.775 1 89.75 242 ASP B N 1
ATOM 5222 C CA . ASP B 1 242 ? -2.855 25.016 1.953 1 89.75 242 ASP B CA 1
ATOM 5223 C C . ASP B 1 242 ? -3.236 25.203 0.487 1 89.75 242 ASP B C 1
ATOM 5225 O O . ASP B 1 242 ? -2.482 24.828 -0.412 1 89.75 242 ASP B O 1
ATOM 5229 N N . VAL B 1 243 ? -4.355 25.797 0.208 1 94 243 VAL B N 1
ATOM 5230 C CA . VAL B 1 243 ? -4.762 26.156 -1.148 1 94 243 VAL B CA 1
ATOM 5231 C C . VAL B 1 243 ? -3.811 27.203 -1.722 1 94 243 VAL B C 1
ATOM 5233 O O . VAL B 1 243 ? -3.33 27.062 -2.85 1 94 243 VAL B O 1
ATOM 5236 N N . LEU B 1 244 ? -3.576 28.172 -0.899 1 95.12 244 LEU B N 1
ATOM 5237 C CA . LEU B 1 244 ? -2.688 29.25 -1.311 1 95.12 244 LEU B CA 1
ATOM 5238 C C . LEU B 1 244 ? -1.291 28.719 -1.615 1 95.12 244 LEU B C 1
ATOM 5240 O O . LEU B 1 244 ? -0.664 29.141 -2.592 1 95.12 244 LEU B O 1
ATOM 5244 N N . GLN B 1 245 ? -0.809 27.844 -0.839 1 93.31 245 GLN B N 1
ATOM 5245 C CA . GLN B 1 245 ? 0.516 27.281 -1.046 1 93.31 245 GLN B CA 1
ATOM 5246 C C . GLN B 1 245 ? 0.587 26.516 -2.371 1 93.31 245 GLN B C 1
ATOM 5248 O O . GLN B 1 245 ? 1.557 26.656 -3.121 1 93.31 245 GLN B O 1
ATOM 5253 N N . LYS B 1 246 ? -0.412 25.719 -2.682 1 95.12 246 LYS B N 1
ATOM 5254 C CA . LYS B 1 246 ? -0.4 24.953 -3.92 1 95.12 246 LYS B CA 1
ATOM 5255 C C . LYS B 1 246 ? -0.611 25.859 -5.133 1 95.12 246 LYS B C 1
ATOM 5257 O O . LYS B 1 246 ? -0.04 25.609 -6.199 1 95.12 246 LYS B O 1
ATOM 5262 N N . ALA B 1 247 ? -1.444 26.844 -4.941 1 97.31 247 ALA B N 1
ATOM 5263 C CA . ALA B 1 247 ? -1.586 27.828 -6.004 1 97.31 247 ALA B CA 1
ATOM 5264 C C . ALA B 1 247 ? -0.257 28.531 -6.285 1 97.31 247 ALA B C 1
ATOM 5266 O O . ALA B 1 247 ? 0.082 28.781 -7.445 1 97.31 247 ALA B O 1
ATOM 5267 N N . SER B 1 248 ? 0.407 28.859 -5.195 1 96.38 248 SER B N 1
ATOM 5268 C CA . SER B 1 248 ? 1.734 29.438 -5.352 1 96.38 248 SER B CA 1
ATOM 5269 C C . SER B 1 248 ? 2.656 28.516 -6.141 1 96.38 248 SER B C 1
ATOM 5271 O O . SER B 1 248 ? 3.371 28.969 -7.039 1 96.38 248 SER B O 1
ATOM 5273 N N . GLN B 1 249 ? 2.686 27.281 -5.84 1 95.19 249 GLN B N 1
ATOM 5274 C CA . GLN B 1 249 ? 3.496 26.297 -6.551 1 95.19 249 GLN B CA 1
ATOM 5275 C C . GLN B 1 249 ? 3.143 26.266 -8.039 1 95.19 249 GLN B C 1
ATOM 5277 O O . GLN B 1 249 ? 4.027 26.156 -8.891 1 95.19 249 GLN B O 1
ATOM 5282 N N . PHE B 1 250 ? 1.841 26.344 -8.367 1 97.62 250 PHE B N 1
ATOM 5283 C CA . PHE B 1 250 ? 1.354 26.375 -9.742 1 97.62 250 PHE B CA 1
ATOM 5284 C C . PHE B 1 250 ? 1.972 27.531 -10.508 1 97.62 250 PHE B C 1
ATOM 5286 O O . PHE B 1 250 ? 2.494 27.344 -11.609 1 97.62 250 PHE B O 1
ATOM 5293 N N . TYR B 1 251 ? 2.01 28.656 -9.914 1 96.38 251 TYR B N 1
ATOM 5294 C CA . TYR B 1 251 ? 2.504 29.859 -10.602 1 96.38 251 TYR B CA 1
ATOM 5295 C C . TYR B 1 251 ? 4.027 29.891 -10.609 1 96.38 251 TYR B C 1
ATOM 5297 O O . TYR B 1 251 ? 4.637 30.453 -11.516 1 96.38 251 TYR B O 1
ATOM 5305 N N . GLN B 1 252 ? 4.629 29.328 -9.602 1 93.69 252 GLN B N 1
ATOM 5306 C CA . GLN B 1 252 ? 6.078 29.156 -9.656 1 93.69 252 GLN B CA 1
ATOM 5307 C C . GLN B 1 252 ? 6.488 28.344 -10.883 1 93.69 252 GLN B C 1
ATOM 5309 O O . GLN B 1 252 ? 7.406 28.734 -11.609 1 93.69 252 GLN B O 1
ATOM 5314 N N . LYS B 1 253 ? 5.809 27.297 -11.094 1 93.88 253 LYS B N 1
ATOM 5315 C CA . LYS B 1 253 ? 6.109 26.406 -12.219 1 93.88 253 LYS B CA 1
ATOM 5316 C C . LYS B 1 253 ? 5.785 27.078 -13.547 1 93.88 253 LYS B C 1
ATOM 5318 O O . LYS B 1 253 ? 6.441 26.812 -14.555 1 93.88 253 LYS B O 1
ATOM 5323 N N . LYS B 1 254 ? 4.816 27.938 -13.484 1 93.75 254 LYS B N 1
ATOM 5324 C CA . LYS B 1 254 ? 4.422 28.688 -14.672 1 93.75 254 LYS B CA 1
ATOM 5325 C C . LYS B 1 254 ? 5.422 29.797 -14.977 1 93.75 254 LYS B C 1
ATOM 5327 O O . LYS B 1 254 ? 5.383 30.391 -16.047 1 93.75 254 LYS B O 1
ATOM 5332 N N . GLY B 1 255 ? 6.336 30.141 -13.984 1 90.62 255 GLY B N 1
ATOM 5333 C CA . GLY B 1 255 ? 7.352 31.156 -14.172 1 90.62 255 GLY B CA 1
ATOM 5334 C C . GLY B 1 255 ? 6.91 32.531 -13.703 1 90.62 255 GLY B C 1
ATOM 5335 O O . GLY B 1 255 ? 7.633 33.531 -13.875 1 90.62 255 GLY B O 1
ATOM 5336 N N . ASN B 1 256 ? 5.703 32.562 -13.219 1 92.12 256 ASN B N 1
ATOM 5337 C CA . ASN B 1 256 ? 5.223 33.844 -12.641 1 92.12 256 ASN B CA 1
ATOM 5338 C C . ASN B 1 256 ? 5.59 33.938 -11.164 1 92.12 256 ASN B C 1
ATOM 5340 O O . ASN B 1 256 ? 4.723 33.812 -10.297 1 92.12 256 ASN B O 1
ATOM 5344 N N . LEU B 1 257 ? 6.82 34.281 -10.836 1 91.12 257 LEU B N 1
ATOM 5345 C CA . LEU B 1 257 ? 7.387 34.219 -9.492 1 91.12 257 LEU B CA 1
ATOM 5346 C C . LEU B 1 257 ? 6.777 35.312 -8.602 1 91.12 257 LEU B C 1
ATOM 5348 O O . LEU B 1 257 ? 6.605 35.094 -7.398 1 91.12 257 LEU B O 1
ATOM 5352 N N . ASP B 1 258 ? 6.477 36.406 -9.109 1 89.25 258 ASP B N 1
ATOM 5353 C CA . ASP B 1 258 ? 5.883 37.469 -8.312 1 89.25 258 ASP B CA 1
ATOM 5354 C C . ASP B 1 258 ? 4.516 37.062 -7.77 1 89.25 258 ASP B C 1
ATOM 5356 O O . ASP B 1 258 ? 4.23 37.25 -6.586 1 89.25 258 ASP B O 1
ATOM 5360 N N . ARG B 1 259 ? 3.725 36.562 -8.664 1 93.5 259 ARG B N 1
ATOM 5361 C CA . ARG B 1 259 ? 2.418 36.062 -8.219 1 93.5 259 ARG B CA 1
ATOM 5362 C C . ARG B 1 259 ? 2.566 34.938 -7.219 1 93.5 259 ARG B C 1
ATOM 5364 O O . ARG B 1 259 ? 1.823 34.875 -6.234 1 93.5 259 ARG B O 1
ATOM 5371 N N . ALA B 1 260 ? 3.465 34.031 -7.492 1 95.31 260 ALA B N 1
ATOM 5372 C CA . ALA B 1 260 ? 3.729 32.938 -6.586 1 95.31 260 ALA B CA 1
ATOM 5373 C C . ALA B 1 260 ? 4.094 33.438 -5.191 1 95.31 260 ALA B C 1
ATOM 5375 O O . ALA B 1 260 ? 3.557 32.938 -4.191 1 95.31 260 ALA B O 1
ATOM 5376 N N . ASN B 1 261 ? 4.98 34.406 -5.141 1 91.56 261 ASN B N 1
ATOM 5377 C CA . ASN B 1 261 ? 5.43 34.938 -3.859 1 91.56 261 ASN B CA 1
ATOM 5378 C C . ASN B 1 261 ? 4.305 35.656 -3.131 1 91.56 261 ASN B C 1
ATOM 5380 O O . ASN B 1 261 ? 4.191 35.562 -1.908 1 91.56 261 ASN B O 1
ATOM 5384 N N . THR B 1 262 ? 3.502 36.375 -3.859 1 93.44 262 THR B N 1
ATOM 5385 C CA . THR B 1 262 ? 2.369 37.062 -3.268 1 93.44 262 THR B CA 1
ATOM 5386 C C . THR B 1 262 ? 1.412 36.094 -2.6 1 93.44 262 THR B C 1
ATOM 5388 O O . THR B 1 262 ? 0.934 36.344 -1.49 1 93.44 262 THR B O 1
ATOM 5391 N N . LEU B 1 263 ? 1.1 35.031 -3.279 1 96.38 263 LEU B N 1
ATOM 5392 C CA . LEU B 1 263 ? 0.221 34 -2.738 1 96.38 263 LEU B CA 1
ATOM 5393 C C . LEU B 1 263 ? 0.831 33.375 -1.491 1 96.38 263 LEU B C 1
ATOM 5395 O O . LEU B 1 263 ? 0.12 33.094 -0.525 1 96.38 263 LEU B O 1
ATOM 5399 N N . LEU B 1 264 ? 2.105 33.125 -1.477 1 94.38 264 LEU B N 1
ATOM 5400 C CA . LEU B 1 264 ? 2.781 32.531 -0.338 1 94.38 264 LEU B CA 1
ATOM 5401 C C . LEU B 1 264 ? 2.76 33.438 0.872 1 94.38 264 LEU B C 1
ATOM 5403 O O . LEU B 1 264 ? 2.6 33 2.006 1 94.38 264 LEU B O 1
ATOM 5407 N N . VAL B 1 265 ? 2.945 34.688 0.66 1 91.81 265 VAL B N 1
ATOM 5408 C CA . VAL B 1 265 ? 2.891 35.656 1.741 1 91.81 265 VAL B CA 1
ATOM 5409 C C . VAL B 1 265 ? 1.474 35.75 2.305 1 91.81 265 VAL B C 1
ATOM 5411 O O . VAL B 1 265 ? 1.287 35.875 3.518 1 91.81 265 VAL B O 1
ATOM 5414 N N . ARG B 1 266 ? 0.511 35.688 1.442 1 93.94 266 ARG B N 1
ATOM 5415 C CA . ARG B 1 266 ? -0.875 35.625 1.897 1 93.94 266 ARG B CA 1
ATOM 5416 C C . ARG B 1 266 ? -1.116 34.375 2.754 1 93.94 266 ARG B C 1
ATOM 5418 O O . ARG B 1 266 ? -1.834 34.438 3.756 1 93.94 266 ARG B O 1
ATOM 5425 N N . ALA B 1 267 ? -0.553 33.281 2.311 1 93.81 267 ALA B N 1
ATOM 5426 C CA . ALA B 1 267 ? -0.662 32.062 3.096 1 93.81 267 ALA B CA 1
ATOM 5427 C C . ALA B 1 267 ? -0.048 32.219 4.48 1 93.81 267 ALA B C 1
ATOM 5429 O O . ALA B 1 267 ? -0.605 31.766 5.477 1 93.81 267 ALA B O 1
ATOM 5430 N N . LEU B 1 268 ? 1.064 32.844 4.539 1 91.62 268 LEU B N 1
ATOM 5431 C CA . LEU B 1 268 ? 1.752 33.125 5.797 1 91.62 268 LEU B CA 1
ATOM 5432 C C . LEU B 1 268 ? 0.886 33.969 6.723 1 91.62 268 LEU B C 1
ATOM 5434 O O . LEU B 1 268 ? 0.82 33.719 7.926 1 91.62 268 LEU B O 1
ATOM 5438 N N . ARG B 1 269 ? 0.208 34.906 6.176 1 90.69 269 ARG B N 1
ATOM 5439 C CA . ARG B 1 269 ? -0.634 35.812 6.949 1 90.69 269 ARG B CA 1
ATOM 5440 C C . ARG B 1 269 ? -1.879 35.094 7.465 1 90.69 269 ARG B C 1
ATOM 5442 O O . ARG B 1 269 ? -2.389 35.406 8.539 1 90.69 269 ARG B O 1
ATOM 5449 N N . SER B 1 270 ? -2.262 34.125 6.738 1 90.19 270 SER B N 1
ATOM 5450 C CA . SER B 1 270 ? -3.506 33.406 7.066 1 90.19 270 SER B CA 1
ATOM 5451 C C . SER B 1 270 ? -3.252 32.219 7.98 1 90.19 270 SER B C 1
ATOM 5453 O O . SER B 1 270 ? -4.184 31.516 8.344 1 90.19 270 SER B O 1
ATOM 5455 N N . THR B 1 271 ? -2.072 31.953 8.266 1 89.44 271 THR B N 1
ATOM 5456 C CA . THR B 1 271 ? -1.718 30.781 9.07 1 89.44 271 THR B CA 1
ATOM 5457 C C . THR B 1 271 ? -1.345 31.188 10.492 1 89.44 271 THR B C 1
ATOM 5459 O O . THR B 1 271 ? -0.657 32.188 10.695 1 89.44 271 THR B O 1
ATOM 5462 N N . GLU B 1 272 ? -1.899 30.422 11.461 1 85.62 272 GLU B N 1
ATOM 5463 C CA . GLU B 1 272 ? -1.592 30.719 12.859 1 85.62 272 GLU B CA 1
ATOM 5464 C C . GLU B 1 272 ? -0.192 30.234 13.227 1 85.62 272 GLU B C 1
ATOM 5466 O O . GLU B 1 272 ? 0.593 30.984 13.812 1 85.62 272 GLU B O 1
ATOM 5471 N N . ASN B 1 273 ? 0.105 28.984 12.922 1 85.31 273 ASN B N 1
ATOM 5472 C CA . ASN B 1 273 ? 1.432 28.406 13.133 1 85.31 273 ASN B CA 1
ATOM 5473 C C . ASN B 1 273 ? 2.273 28.469 11.867 1 85.31 273 ASN B C 1
ATOM 5475 O O . ASN B 1 273 ? 2.229 27.547 11.047 1 85.31 273 ASN B O 1
ATOM 5479 N N . LYS B 1 274 ? 3.215 29.359 11.82 1 86.81 274 LYS B N 1
ATOM 5480 C CA . LYS B 1 274 ? 3.807 29.797 10.562 1 86.81 274 LYS B CA 1
ATOM 5481 C C . LYS B 1 274 ? 5.129 29.094 10.297 1 86.81 274 LYS B C 1
ATOM 5483 O O . LYS B 1 274 ? 5.676 29.172 9.195 1 86.81 274 LYS B O 1
ATOM 5488 N N . THR B 1 275 ? 5.602 28.391 11.148 1 80.88 275 THR B N 1
ATOM 5489 C CA . THR B 1 275 ? 6.961 27.859 11.109 1 80.88 275 THR B CA 1
ATOM 5490 C C . THR B 1 275 ? 7.188 27.062 9.828 1 80.88 275 THR B C 1
ATOM 5492 O O . THR B 1 275 ? 8.219 27.219 9.164 1 80.88 275 THR B O 1
ATOM 5495 N N . PRO B 1 276 ? 6.242 26.203 9.422 1 80.44 276 PRO B N 1
ATOM 5496 C CA . PRO B 1 276 ? 6.488 25.422 8.211 1 80.44 276 PRO B CA 1
ATOM 5497 C C . PRO B 1 276 ? 6.613 26.297 6.961 1 80.44 276 PRO B C 1
ATOM 5499 O O . PRO B 1 276 ? 7.23 25.875 5.973 1 80.44 276 PRO B O 1
ATOM 5502 N N . LEU B 1 277 ? 6.07 27.484 7.047 1 87.5 277 LEU B N 1
ATOM 5503 C CA . LEU B 1 277 ? 5.996 28.312 5.855 1 87.5 277 LEU B CA 1
ATOM 5504 C C . LEU B 1 277 ? 7.219 29.219 5.75 1 87.5 277 LEU B C 1
ATOM 5506 O O . LEU B 1 277 ? 7.527 29.734 4.668 1 87.5 277 LEU B O 1
ATOM 5510 N N . TYR B 1 278 ? 7.89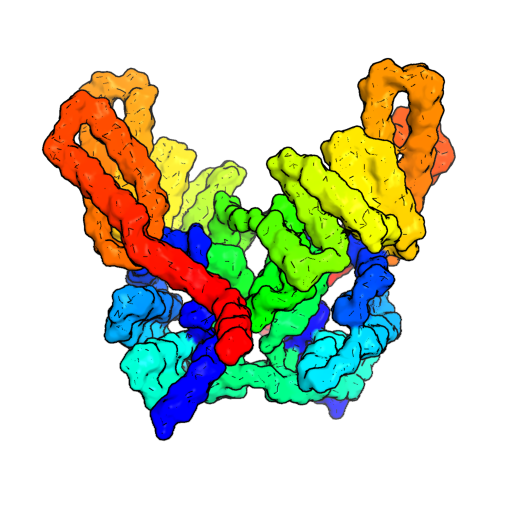5 29.438 6.859 1 85.5 278 TYR B N 1
ATOM 5511 C CA . TYR B 1 278 ? 9.039 30.344 6.836 1 85.5 278 TYR B CA 1
ATOM 5512 C C . TYR B 1 278 ? 10.125 29.828 5.895 1 85.5 278 TYR B C 1
ATOM 5514 O O . TYR B 1 278 ? 10.656 30.594 5.086 1 85.5 278 TYR B O 1
ATOM 5522 N N . SER B 1 279 ? 10.414 28.562 6.035 1 81.81 279 SER B N 1
ATOM 5523 C CA . SER B 1 279 ? 11.445 27.984 5.18 1 81.81 279 SER B CA 1
ATOM 5524 C C . SER B 1 279 ? 11.039 28.031 3.709 1 81.81 279 SER B C 1
ATOM 5526 O O . SER B 1 279 ? 11.875 28.266 2.836 1 81.81 279 SER B O 1
ATOM 5528 N N . LEU B 1 280 ? 9.805 27.812 3.492 1 84.69 280 LEU B N 1
ATOM 5529 C CA . LEU B 1 280 ? 9.32 27.828 2.117 1 84.69 280 LEU B CA 1
ATOM 5530 C C . LEU B 1 280 ? 9.438 29.219 1.509 1 84.69 280 LEU B C 1
ATOM 5532 O O . LEU B 1 280 ? 9.883 29.375 0.368 1 84.69 280 LEU B O 1
ATOM 5536 N N . VAL B 1 281 ? 9.023 30.203 2.232 1 88.25 281 VAL B N 1
ATOM 5537 C CA . VAL B 1 281 ? 9.086 31.594 1.757 1 88.25 281 VAL B CA 1
ATOM 5538 C C . VAL B 1 281 ? 10.547 32 1.543 1 88.25 281 VAL B C 1
ATOM 5540 O O . VAL B 1 281 ? 10.875 32.625 0.542 1 88.2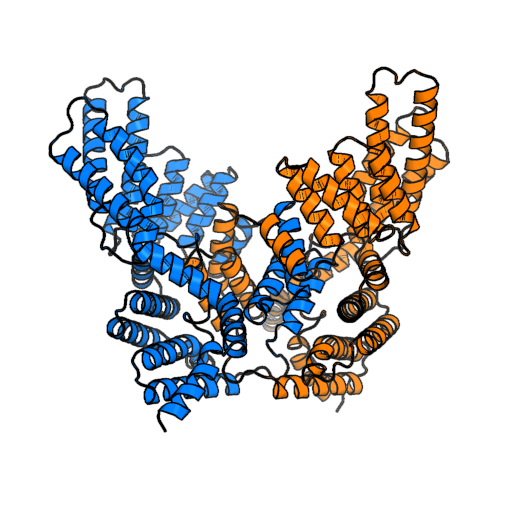5 281 VAL B O 1
ATOM 5543 N N . MET B 1 282 ? 11.336 31.562 2.475 1 85.69 282 MET B N 1
ATOM 5544 C CA . MET B 1 282 ? 12.766 31.844 2.367 1 85.69 282 MET B CA 1
ATOM 5545 C C . MET B 1 282 ? 13.328 31.281 1.066 1 85.69 282 MET B C 1
ATOM 5547 O O . MET B 1 282 ? 14.047 31.984 0.344 1 85.69 282 MET B O 1
ATOM 5551 N N . CYS B 1 283 ? 13.016 30.109 0.77 1 83.88 283 CYS B N 1
ATOM 5552 C CA . CYS B 1 283 ? 13.523 29.438 -0.425 1 83.88 283 CYS B CA 1
ATOM 5553 C C . CYS B 1 283 ? 13 30.109 -1.688 1 83.88 283 CYS B C 1
ATOM 5555 O O . CYS B 1 283 ? 13.727 30.234 -2.678 1 83.88 283 CYS B O 1
ATOM 5557 N N . ARG B 1 284 ? 11.797 30.562 -1.643 1 88.31 284 ARG B N 1
ATOM 5558 C CA . ARG B 1 284 ? 11.203 31.188 -2.814 1 88.31 284 ARG B CA 1
ATOM 5559 C C . ARG B 1 284 ? 11.836 32.562 -3.084 1 88.31 284 ARG B C 1
ATOM 5561 O O . ARG B 1 284 ? 12.062 32.906 -4.238 1 88.31 284 ARG B O 1
ATOM 5568 N N . TYR B 1 285 ? 12.102 33.25 -2.066 1 87.81 285 TYR B N 1
ATOM 5569 C CA . TYR B 1 285 ? 12.766 34.562 -2.242 1 87.81 285 TYR B CA 1
ATOM 5570 C C . TYR B 1 285 ? 14.195 34.344 -2.734 1 87.81 285 TYR B C 1
ATOM 5572 O O . TYR B 1 285 ? 14.68 35.125 -3.57 1 87.81 285 TYR B O 1
ATOM 5580 N N . ARG B 1 286 ? 14.797 33.375 -2.213 1 84.12 286 ARG B N 1
ATOM 5581 C CA . ARG B 1 286 ? 16.141 33.062 -2.691 1 84.12 286 ARG B CA 1
ATOM 5582 C C . ARG B 1 286 ? 16.125 32.75 -4.188 1 84.12 286 ARG B C 1
ATOM 5584 O O . ARG B 1 286 ? 17 33.219 -4.926 1 84.12 286 ARG B O 1
ATOM 5591 N N . GLU B 1 287 ? 15.18 31.969 -4.574 1 85.25 287 GLU B N 1
ATOM 5592 C CA . GLU B 1 287 ? 15.07 31.625 -5.984 1 85.25 287 GLU B CA 1
ATOM 5593 C C . GLU B 1 287 ? 14.812 32.844 -6.844 1 85.25 287 GLU B C 1
ATOM 5595 O O . GLU B 1 287 ? 15.352 32.969 -7.945 1 85.25 287 GLU B O 1
ATOM 5600 N N . ARG B 1 288 ? 13.945 33.75 -6.371 1 87.94 288 ARG B N 1
ATOM 5601 C CA . ARG B 1 288 ? 13.672 35 -7.09 1 87.94 288 ARG B CA 1
ATOM 5602 C C . ARG B 1 288 ? 14.922 35.844 -7.18 1 87.94 288 ARG B C 1
ATOM 5604 O O . ARG B 1 288 ? 15.172 36.5 -8.203 1 87.94 288 ARG B O 1
ATOM 5611 N N . LEU B 1 289 ? 15.68 35.844 -6.125 1 86.19 289 LEU B N 1
ATOM 5612 C CA . LEU B 1 289 ? 16.938 36.594 -6.094 1 86.19 289 LEU B CA 1
ATOM 5613 C C . LEU B 1 289 ? 17.922 36.031 -7.121 1 86.19 289 LEU B C 1
ATOM 5615 O O . LEU B 1 289 ? 18.562 36.812 -7.844 1 86.19 289 LEU B O 1
ATOM 5619 N N . LYS B 1 290 ? 18 34.75 -7.215 1 84.62 290 LYS B N 1
ATOM 5620 C CA . LYS B 1 290 ? 18.875 34.125 -8.188 1 84.62 290 LYS B CA 1
ATOM 5621 C C . LYS B 1 290 ? 18.438 34.406 -9.617 1 84.62 290 LYS B C 1
ATOM 5623 O O . LYS B 1 290 ? 19.266 34.594 -10.508 1 84.62 290 LYS B O 1
ATOM 5628 N N . GLN B 1 291 ? 17.203 34.469 -9.789 1 85.69 291 GLN B N 1
ATOM 5629 C CA . GLN B 1 291 ? 16.656 34.75 -11.109 1 85.69 291 GLN B CA 1
ATOM 5630 C C . GLN B 1 291 ? 17 36.188 -11.547 1 85.69 291 GLN B C 1
ATOM 5632 O O . GLN B 1 291 ? 17.328 36.406 -12.703 1 85.69 291 GLN B O 1
ATOM 5637 N N . LEU B 1 292 ? 16.891 37.125 -10.633 1 86.19 292 LEU B N 1
ATOM 5638 C CA . LEU B 1 292 ? 17.172 38.531 -10.93 1 86.19 292 LEU B CA 1
ATOM 5639 C C . LEU B 1 292 ? 18.656 38.75 -11.203 1 86.19 292 LEU B C 1
ATOM 5641 O O . LEU B 1 292 ? 19.031 39.594 -12.023 1 86.19 292 LEU B O 1
ATOM 5645 N N . GLN B 1 293 ? 19.438 37.938 -10.578 1 83.69 293 GLN B N 1
ATOM 5646 C CA . GLN B 1 293 ? 20.891 38.031 -10.781 1 83.69 293 GLN B CA 1
ATOM 5647 C C . GLN B 1 293 ? 21.281 37.531 -12.172 1 83.69 293 GLN B C 1
ATOM 5649 O O . GLN B 1 293 ? 22.266 38 -12.75 1 83.69 293 GLN B O 1
ATOM 5654 N N . LYS B 1 294 ? 20.5 36.656 -12.656 1 84 294 LYS B N 1
ATOM 5655 C CA . LYS B 1 294 ? 20.828 36.062 -13.945 1 84 294 LYS B CA 1
ATOM 5656 C C . LYS B 1 294 ? 20.234 36.875 -15.094 1 84 294 LYS B C 1
ATOM 5658 O O . LYS B 1 294 ? 20.656 36.719 -16.25 1 84 294 LYS B O 1
ATOM 5663 N N . THR B 1 295 ? 19.344 37.719 -14.703 1 79.88 295 THR B N 1
ATOM 5664 C CA . THR B 1 295 ? 18.734 38.531 -15.75 1 79.88 295 THR B CA 1
ATOM 5665 C C . THR B 1 295 ? 19.672 39.656 -16.188 1 79.88 295 THR B C 1
ATOM 5667 O O . THR B 1 295 ? 20.453 40.188 -15.391 1 79.88 295 THR B O 1
ATOM 5670 N N . GLY B 1 296 ? 19.875 39.938 -17.406 1 73.88 296 GLY B N 1
ATOM 5671 C CA . GLY B 1 296 ? 20.75 40.906 -18.047 1 73.88 296 GLY B CA 1
ATOM 5672 C C . GLY B 1 296 ? 20.625 42.312 -17.469 1 73.88 296 GLY B C 1
ATOM 5673 O O . GLY B 1 296 ? 21.531 43.125 -17.594 1 73.88 296 GLY B O 1
ATOM 5674 N N . ASN B 1 297 ? 19.531 42.719 -16.953 1 76.69 297 ASN B N 1
ATOM 5675 C CA . ASN B 1 297 ? 19.328 44.062 -16.406 1 76.69 297 ASN B CA 1
ATOM 5676 C C . ASN B 1 297 ? 19.625 44.094 -14.914 1 76.69 297 ASN B C 1
ATOM 5678 O O . ASN B 1 297 ? 19.078 44.938 -14.188 1 76.69 297 ASN B O 1
ATOM 5682 N N . ALA B 1 298 ? 20.438 43.125 -14.414 1 76.38 298 ALA B N 1
ATOM 5683 C CA . ALA B 1 298 ? 20.75 43 -13 1 76.38 298 ALA B CA 1
ATOM 5684 C C . ALA B 1 298 ? 21.438 44.25 -12.477 1 76.38 298 ALA B C 1
ATOM 5686 O O . ALA B 1 298 ? 21.344 44.562 -11.289 1 76.38 298 ALA B O 1
ATOM 5687 N N . GLY B 1 299 ? 21.922 45.031 -13.43 1 75.81 299 GLY B N 1
ATOM 5688 C CA . GLY B 1 299 ? 22.688 46.219 -13.023 1 75.81 299 GLY B CA 1
ATOM 5689 C C . GLY B 1 299 ? 21.859 47.469 -12.938 1 75.81 299 GLY B C 1
ATOM 5690 O O . GLY B 1 299 ? 22.344 48.5 -12.469 1 75.81 299 GLY B O 1
ATOM 5691 N N . SER B 1 300 ? 20.562 47.375 -13.328 1 85.56 300 SER B N 1
ATOM 5692 C CA . SER B 1 300 ? 19.719 48.562 -13.25 1 85.56 300 SER B CA 1
ATOM 5693 C C . SER B 1 300 ? 19.422 48.938 -11.805 1 85.56 300 SER B C 1
ATOM 5695 O O . SER B 1 300 ? 19.469 48.094 -10.914 1 85.56 300 SER B O 1
ATOM 5697 N N . SER B 1 301 ? 19.25 50.219 -11.5 1 86.06 301 SER B N 1
ATOM 5698 C CA . SER B 1 301 ? 18.969 50.719 -10.156 1 86.06 301 SER B CA 1
ATOM 5699 C C . SER B 1 301 ? 17.734 50.031 -9.57 1 86.06 301 SER B C 1
ATOM 5701 O O . SER B 1 301 ? 17.734 49.656 -8.391 1 86.06 301 SER B O 1
ATOM 5703 N N . ASP B 1 302 ? 16.812 49.875 -10.43 1 86.56 302 ASP B N 1
ATOM 5704 C CA . ASP B 1 302 ? 15.586 49.219 -9.992 1 86.56 302 ASP B CA 1
ATOM 5705 C C . ASP B 1 302 ? 15.852 47.781 -9.609 1 86.56 302 ASP B C 1
ATOM 5707 O O . ASP B 1 302 ? 15.32 47.281 -8.617 1 86.56 302 ASP B O 1
ATOM 5711 N N . SER B 1 303 ? 16.656 47.094 -10.367 1 86.69 303 SER B N 1
ATOM 5712 C CA . SER B 1 303 ? 16.984 45.688 -10.125 1 86.69 303 SER B CA 1
ATOM 5713 C C . SER B 1 303 ? 17.828 45.531 -8.859 1 86.69 303 SER B C 1
ATOM 5715 O O . SER B 1 303 ? 17.641 44.562 -8.102 1 86.69 303 SER B O 1
ATOM 5717 N N . LEU B 1 304 ? 18.641 46.438 -8.664 1 86.62 304 LEU B N 1
ATOM 5718 C CA . LEU B 1 304 ? 19.516 46.406 -7.488 1 86.62 304 LEU B CA 1
ATOM 5719 C C . LEU B 1 304 ? 18.703 46.625 -6.215 1 86.62 304 LEU B C 1
ATOM 5721 O O . LEU B 1 304 ? 18.953 46 -5.188 1 86.62 304 LEU B O 1
ATOM 5725 N N . GLU B 1 305 ? 17.797 47.562 -6.305 1 90.19 305 GLU B N 1
ATOM 5726 C CA . GLU B 1 305 ? 16.938 47.812 -5.16 1 90.19 305 GLU B CA 1
ATOM 5727 C C . GLU B 1 305 ? 16.078 46.594 -4.84 1 90.19 305 GLU B C 1
ATOM 5729 O O . GLU B 1 305 ? 15.906 46.219 -3.672 1 90.19 305 GLU B O 1
ATOM 5734 N N . LYS B 1 306 ? 15.578 46.031 -5.867 1 88.94 306 LYS B N 1
ATOM 5735 C CA . LYS B 1 306 ? 14.75 44.844 -5.691 1 88.94 306 LYS B CA 1
ATOM 5736 C C . LYS B 1 306 ? 15.562 43.688 -5.125 1 88.94 306 LYS B C 1
ATOM 5738 O O . LYS B 1 306 ? 15.078 42.938 -4.289 1 88.94 306 LYS B O 1
ATOM 5743 N N . MET B 1 307 ? 16.734 43.531 -5.535 1 87.69 307 MET B N 1
ATOM 5744 C CA . MET B 1 307 ? 17.609 42.469 -5.055 1 87.69 307 MET B CA 1
ATOM 5745 C C . MET B 1 307 ? 17.922 42.656 -3.572 1 87.69 307 MET B C 1
ATOM 5747 O O . MET B 1 307 ? 17.969 41.688 -2.818 1 87.69 307 MET B O 1
ATOM 5751 N N . GLU B 1 308 ? 18.141 43.875 -3.277 1 86.75 308 GLU B N 1
ATOM 5752 C CA . GLU B 1 308 ? 18.438 44.156 -1.873 1 86.75 308 GLU B CA 1
ATOM 5753 C C . GLU B 1 308 ? 17.219 43.875 -0.99 1 86.75 308 GLU B C 1
ATOM 5755 O O . GLU B 1 308 ? 17.359 43.344 0.122 1 86.75 308 GLU B O 1
ATOM 5760 N N . GLU B 1 309 ? 16.109 44.281 -1.482 1 89.94 309 GLU B N 1
ATOM 5761 C CA . GLU B 1 309 ? 14.883 44 -0.752 1 89.94 309 GLU B CA 1
ATOM 5762 C C . GLU B 1 309 ? 14.695 42.5 -0.566 1 89.94 309 GLU B C 1
ATOM 5764 O O . GLU B 1 309 ? 14.352 42.031 0.526 1 89.94 309 GLU B O 1
ATOM 5769 N N . LEU B 1 310 ? 14.898 41.781 -1.623 1 88.81 310 LEU B N 1
ATOM 5770 C CA . LEU B 1 310 ? 14.75 40.312 -1.582 1 88.81 310 LEU B CA 1
ATOM 5771 C C . LEU B 1 310 ? 15.773 39.688 -0.638 1 88.81 310 LEU B C 1
ATOM 5773 O O . LEU B 1 310 ? 15.477 38.719 0.051 1 88.81 310 LEU B O 1
ATOM 5777 N N . ARG B 1 311 ? 16.922 40.219 -0.609 1 86 311 ARG B N 1
ATOM 5778 C CA . ARG B 1 311 ? 17.969 39.75 0.298 1 86 311 ARG B CA 1
ATOM 5779 C C . ARG B 1 311 ? 17.562 39.938 1.753 1 86 311 ARG B C 1
ATOM 5781 O O . ARG B 1 311 ? 17.734 39.031 2.58 1 86 311 ARG B O 1
ATOM 5788 N N . GLN B 1 312 ? 17 41.094 2.029 1 87.38 312 GLN B N 1
ATOM 5789 C CA . GLN B 1 312 ? 16.578 41.406 3.391 1 87.38 312 GLN B CA 1
ATOM 5790 C C . GLN B 1 312 ? 15.422 40.5 3.812 1 87.38 312 GLN B C 1
ATOM 5792 O O . GLN B 1 312 ? 15.383 40.031 4.953 1 87.38 312 GLN B O 1
ATOM 5797 N N . LEU B 1 313 ? 14.531 40.344 2.924 1 88.94 313 LEU B N 1
ATOM 5798 C CA . LEU B 1 313 ? 13.398 39.469 3.211 1 88.94 313 LEU B CA 1
ATOM 5799 C C . LEU B 1 313 ? 13.859 38.031 3.439 1 88.94 313 LEU B C 1
ATOM 5801 O O . LEU B 1 313 ? 13.375 37.344 4.348 1 88.94 313 LEU B O 1
ATOM 5805 N N . THR B 1 314 ? 14.75 37.531 2.623 1 85.81 314 THR B N 1
ATOM 5806 C CA . THR B 1 314 ? 15.305 36.188 2.783 1 85.81 314 THR B CA 1
ATOM 5807 C C . THR B 1 314 ? 15.961 36.031 4.152 1 85.81 314 THR B C 1
ATOM 5809 O O . THR B 1 314 ? 15.773 35.031 4.824 1 85.81 314 THR B O 1
ATOM 5812 N N . MET B 1 315 ? 16.656 37.031 4.578 1 83.5 315 MET B N 1
ATOM 5813 C CA . MET B 1 315 ? 17.328 37 5.879 1 83.5 315 MET B CA 1
ATOM 5814 C C . MET B 1 315 ? 16.297 36.969 7.012 1 83.5 315 MET B C 1
ATOM 5816 O O . MET B 1 315 ? 16.484 36.25 7.996 1 83.5 315 MET B O 1
ATOM 5820 N N . GLU B 1 316 ? 15.328 37.781 6.895 1 86.19 316 GLU B N 1
ATOM 5821 C CA . GLU B 1 316 ? 14.297 37.844 7.918 1 86.19 316 GLU B CA 1
ATOM 5822 C C . GLU B 1 316 ? 13.602 36.5 8.094 1 86.19 316 GLU B C 1
ATOM 5824 O O . GLU B 1 316 ? 13.398 36.031 9.227 1 86.19 316 GLU B O 1
ATOM 5829 N N . TYR B 1 317 ? 13.234 35.938 7.016 1 86.81 317 TYR B N 1
ATOM 5830 C CA . TYR B 1 317 ? 12.523 34.656 7.105 1 86.81 317 TYR B CA 1
ATOM 5831 C C . TYR B 1 317 ? 13.469 33.531 7.516 1 86.81 317 TYR B C 1
ATOM 5833 O O . TYR B 1 317 ? 13.055 32.562 8.156 1 86.81 317 TYR B O 1
ATOM 5841 N N . MET B 1 318 ? 14.695 33.625 7.172 1 81.69 318 MET B N 1
ATOM 5842 C CA . MET B 1 318 ? 15.695 32.688 7.684 1 81.69 318 MET B CA 1
ATOM 5843 C C . MET B 1 318 ? 15.789 32.781 9.203 1 81.69 318 MET B C 1
ATOM 5845 O O . MET B 1 318 ? 15.875 31.75 9.883 1 81.69 318 MET B O 1
ATOM 5849 N N . ARG B 1 319 ? 15.766 33.938 9.711 1 81.56 319 ARG B N 1
ATOM 5850 C CA . ARG B 1 319 ? 15.805 34.156 11.148 1 81.56 319 ARG B CA 1
ATOM 5851 C C . ARG B 1 319 ? 14.602 33.531 11.836 1 81.56 319 ARG B C 1
ATOM 5853 O O . ARG B 1 319 ? 14.742 32.875 12.867 1 81.56 319 ARG B O 1
ATOM 5860 N N . GLN B 1 320 ? 13.516 33.781 11.211 1 83.25 320 GLN B N 1
ATOM 5861 C CA . GLN B 1 320 ? 12.297 33.219 11.773 1 83.25 320 GLN B CA 1
ATOM 5862 C C . GLN B 1 320 ? 12.328 31.688 11.734 1 83.25 320 GLN B C 1
ATOM 5864 O O . GLN B 1 320 ? 11.883 31.031 12.672 1 83.25 320 GLN B O 1
ATOM 5869 N N . ALA B 1 321 ? 12.781 31.156 10.648 1 78.94 321 ALA B N 1
ATOM 5870 C CA . ALA B 1 321 ? 12.859 29.703 10.492 1 78.94 321 ALA B CA 1
ATOM 5871 C C . ALA B 1 321 ? 13.805 29.078 11.523 1 78.94 321 ALA B C 1
ATOM 5873 O O . ALA B 1 321 ? 13.578 27.969 11.984 1 78.94 321 ALA B O 1
ATOM 5874 N N . LEU B 1 322 ? 14.781 29.828 11.938 1 76.31 322 LEU B N 1
ATOM 5875 C CA . LEU B 1 322 ? 15.789 29.312 12.859 1 76.31 322 LEU B CA 1
ATOM 5876 C C . LEU B 1 322 ? 15.336 29.484 14.305 1 76.31 322 LEU B C 1
ATOM 5878 O O . LEU B 1 322 ? 15.906 28.875 15.211 1 76.31 322 LEU B O 1
ATOM 5882 N N . GLN B 1 323 ? 14.336 30.266 14.602 1 75.06 323 GLN B N 1
ATOM 5883 C CA . GLN B 1 323 ? 13.859 30.516 15.961 1 75.06 323 GLN B CA 1
ATOM 5884 C C . GLN B 1 323 ? 12.797 29.5 16.359 1 75.06 323 GLN B C 1
ATOM 5886 O O . GLN B 1 323 ? 12.242 29.578 17.469 1 75.06 323 GLN B O 1
ATOM 5891 N N . ARG B 1 324 ? 12.688 28.469 15.766 1 71.75 324 ARG B N 1
ATOM 5892 C CA . ARG B 1 324 ? 11.648 27.5 16.062 1 71.75 324 ARG B CA 1
ATOM 5893 C C . ARG B 1 324 ? 11.898 26.812 17.406 1 71.75 324 ARG B C 1
ATOM 5895 O O . ARG B 1 324 ? 13.047 26.672 17.828 1 71.75 324 ARG B O 1
ATOM 5902 N N . LYS B 1 325 ? 10.68 26.562 18.031 1 67.06 325 LYS B N 1
ATOM 5903 C CA . LYS B 1 325 ? 10.742 25.844 19.297 1 67.06 325 LYS B CA 1
ATOM 5904 C C . LYS B 1 325 ? 11.422 24.484 19.141 1 67.06 325 LYS B C 1
ATOM 5906 O O . LYS B 1 325 ? 11.203 23.797 18.141 1 67.06 325 LYS B O 1
ATOM 5911 N N . GLN B 1 326 ? 12.312 24.25 20.062 1 64.5 326 GLN B N 1
ATOM 5912 C CA . GLN B 1 326 ? 13.008 22.969 20.062 1 64.5 326 GLN B CA 1
ATOM 5913 C C . GLN B 1 326 ? 12.094 21.844 20.547 1 64.5 326 GLN B C 1
ATOM 5915 O O . GLN B 1 326 ? 11.438 21.984 21.594 1 64.5 326 GLN B O 1
ATOM 5920 N N . SER B 1 327 ? 11.695 21.031 19.719 1 67.88 327 SER B N 1
ATOM 5921 C CA . SER B 1 327 ? 10.961 19.828 20.078 1 67.88 327 SER B CA 1
ATOM 5922 C C . SER B 1 327 ? 11.57 18.594 19.422 1 67.88 327 SER B C 1
ATOM 5924 O O . SER B 1 327 ? 12.367 18.719 18.484 1 67.88 327 SER B O 1
ATOM 5926 N N . ARG B 1 328 ? 11.25 17.453 20.031 1 65.25 328 ARG B N 1
ATOM 5927 C CA . ARG B 1 328 ? 11.758 16.203 19.484 1 65.25 328 ARG B CA 1
ATOM 5928 C C . ARG B 1 328 ? 11.391 16.062 18.016 1 65.25 328 ARG B C 1
ATOM 5930 O O . ARG B 1 328 ? 12.219 15.656 17.188 1 65.25 328 ARG B O 1
ATOM 5937 N N . LEU B 1 329 ? 10.211 16.391 17.719 1 70.12 329 LEU B N 1
ATOM 5938 C CA . LEU B 1 329 ? 9.734 16.219 16.344 1 70.12 329 LEU B CA 1
ATOM 5939 C C . LEU B 1 329 ? 10.281 17.328 15.445 1 70.12 329 LEU B C 1
ATOM 5941 O O . LEU B 1 329 ? 10.508 17.109 14.25 1 70.12 329 LEU B O 1
ATOM 5945 N N . ASN B 1 330 ? 10.547 18.5 16 1 69 330 ASN B N 1
ATOM 5946 C CA . ASN B 1 330 ? 11.086 19.625 15.234 1 69 330 ASN B CA 1
ATOM 5947 C C . ASN B 1 330 ? 12.547 19.391 14.859 1 69 330 ASN B C 1
ATOM 5949 O O . ASN B 1 330 ? 13.023 19.906 13.852 1 69 330 ASN B O 1
ATOM 5953 N N . SER B 1 331 ? 13.109 18.578 15.727 1 65 331 SER B N 1
ATOM 5954 C CA . SER B 1 331 ? 14.516 18.312 15.438 1 65 331 SER B CA 1
ATOM 5955 C C . SER B 1 331 ? 14.68 17.594 14.102 1 65 331 SER B C 1
ATOM 5957 O O . SER B 1 331 ? 15.617 17.859 13.352 1 65 331 SER B O 1
ATOM 5959 N N . TYR B 1 332 ? 13.781 16.828 13.789 1 63.38 332 TYR B N 1
ATOM 5960 C CA . TYR B 1 332 ? 13.812 16.125 12.508 1 63.38 332 TYR B CA 1
ATOM 5961 C C . TYR B 1 332 ? 13.57 17.094 11.352 1 63.38 332 TYR B C 1
ATOM 5963 O O . TYR B 1 332 ? 14.234 17 10.32 1 63.38 332 TYR B O 1
ATOM 5971 N N . SER B 1 333 ? 12.633 17.938 11.586 1 65.5 333 SER B N 1
ATOM 5972 C CA . SER B 1 333 ? 12.305 18.938 10.578 1 65.5 333 SER B CA 1
ATOM 5973 C C . SER B 1 333 ? 13.508 19.828 10.281 1 65.5 333 SER B C 1
ATOM 5975 O O . SER B 1 333 ? 13.734 20.219 9.133 1 65.5 333 SER B O 1
ATOM 5977 N N . ASP B 1 334 ? 14.273 20.047 11.312 1 63.94 334 ASP B N 1
ATOM 5978 C CA . ASP B 1 334 ? 15.461 20.891 11.164 1 63.94 334 ASP B CA 1
ATOM 5979 C C . ASP B 1 334 ? 16.484 20.234 10.227 1 63.94 334 ASP B C 1
ATOM 5981 O O . ASP B 1 334 ? 17.094 20.922 9.406 1 63.94 334 ASP B O 1
ATOM 5985 N N . LEU B 1 335 ? 16.531 19 10.375 1 63.53 335 LEU B N 1
ATOM 5986 C CA . LEU B 1 335 ? 17.5 18.281 9.555 1 63.53 335 LEU B CA 1
ATOM 5987 C C . LEU B 1 335 ? 17.109 18.344 8.078 1 63.53 335 LEU B C 1
ATOM 5989 O O . LEU B 1 335 ? 17.969 18.391 7.203 1 63.53 335 LEU B O 1
ATOM 5993 N N . ILE B 1 336 ? 15.875 18.453 7.879 1 64.56 336 ILE B N 1
ATOM 5994 C CA . ILE B 1 336 ? 15.383 18.484 6.508 1 64.56 336 ILE B CA 1
ATOM 5995 C C . ILE B 1 336 ? 15.57 19.875 5.918 1 64.56 336 ILE B C 1
ATOM 5997 O O . ILE B 1 336 ? 15.906 20.031 4.742 1 64.56 336 ILE B O 1
ATOM 6001 N N . ASP B 1 337 ? 15.43 20.859 6.766 1 69.31 337 ASP B N 1
ATOM 6002 C CA . ASP B 1 337 ? 15.453 22.234 6.293 1 69.31 337 ASP B CA 1
ATOM 6003 C C . ASP B 1 337 ? 16.875 22.766 6.23 1 69.31 337 ASP B C 1
ATOM 6005 O O . ASP B 1 337 ? 17.141 23.766 5.555 1 69.31 337 ASP B O 1
ATOM 6009 N N . TYR B 1 338 ? 17.797 22.031 6.734 1 67.75 338 TYR B N 1
ATOM 6010 C CA . TYR B 1 338 ? 19.156 22.531 6.906 1 67.75 338 TYR B CA 1
ATOM 6011 C C . TYR B 1 338 ? 19.812 22.797 5.559 1 67.75 338 TYR B C 1
ATOM 6013 O O . TYR B 1 338 ? 20.422 23.844 5.352 1 67.75 338 TYR B O 1
ATOM 6021 N N . PRO B 1 339 ? 19.578 21.906 4.73 1 69.75 339 PRO B N 1
ATOM 6022 C CA . PRO B 1 339 ? 20.25 22.172 3.453 1 69.75 339 PRO B CA 1
ATOM 6023 C C . PRO B 1 339 ? 19.766 23.469 2.797 1 69.75 339 PRO B C 1
ATOM 6025 O O . PRO B 1 339 ? 20.578 24.188 2.205 1 69.75 339 PRO B O 1
ATOM 6028 N N . GLU B 1 340 ? 18.547 23.734 2.975 1 72.88 340 GLU B N 1
ATOM 6029 C CA . GLU B 1 340 ? 18.016 24.938 2.357 1 72.88 340 GLU B CA 1
ATOM 6030 C C . GLU B 1 340 ? 18.484 26.203 3.09 1 72.88 340 GLU B C 1
ATOM 6032 O O . GLU B 1 340 ? 18.75 27.219 2.465 1 72.88 340 GLU B O 1
ATOM 6037 N N . VAL B 1 341 ? 18.578 26.078 4.344 1 71.44 341 VAL B N 1
ATOM 6038 C CA . VAL B 1 341 ? 19.062 27.188 5.145 1 71.44 341 VAL B CA 1
ATOM 6039 C C . VAL B 1 341 ? 20.531 27.453 4.805 1 71.44 341 VAL B C 1
ATOM 6041 O O . VAL B 1 341 ? 20.938 28.625 4.691 1 71.44 341 VAL B O 1
ATOM 6044 N N . LYS B 1 342 ? 21.219 26.375 4.605 1 71.19 342 LYS B N 1
ATOM 6045 C CA . LYS B 1 342 ? 22.625 26.5 4.242 1 71.19 342 LYS B CA 1
ATOM 6046 C C . LYS B 1 342 ? 22.781 27.203 2.896 1 71.19 342 LYS B C 1
ATOM 6048 O O . LYS B 1 342 ? 23.625 28.094 2.746 1 71.19 342 LYS B O 1
ATOM 6053 N N . ARG B 1 343 ? 22.016 26.844 2.029 1 75.19 343 ARG B N 1
ATOM 6054 C CA . ARG B 1 343 ? 22.062 27.453 0.704 1 75.19 343 ARG B CA 1
ATOM 6055 C C . ARG B 1 343 ? 21.703 28.938 0.765 1 75.19 343 ARG B C 1
ATOM 6057 O O . ARG B 1 343 ? 22.297 29.75 0.057 1 75.19 343 ARG B O 1
ATOM 6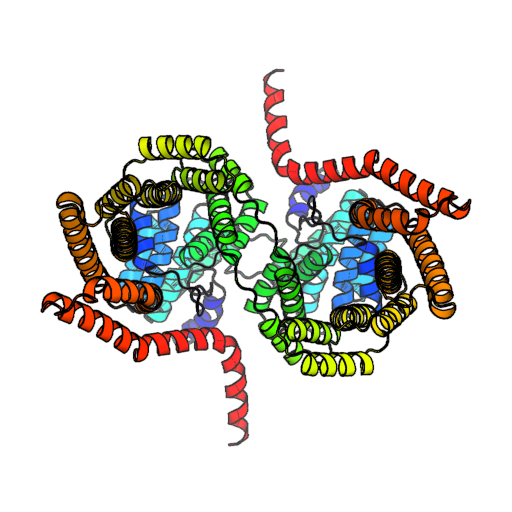064 N N . CYS B 1 344 ? 20.797 29.203 1.543 1 75.06 344 CYS B N 1
ATOM 6065 C CA . CYS B 1 344 ? 20.375 30.594 1.698 1 75.06 344 CYS B CA 1
ATOM 6066 C C . CYS B 1 344 ? 21.469 31.422 2.369 1 75.06 344 CYS B C 1
ATOM 6068 O O . CYS B 1 344 ? 21.719 32.562 1.981 1 75.06 344 CYS B O 1
ATOM 6070 N N . CYS B 1 345 ? 22.094 30.797 3.266 1 71.5 345 CYS B N 1
ATOM 6071 C CA . CYS B 1 345 ? 23.203 31.469 3.945 1 71.5 345 CYS B CA 1
ATOM 6072 C C . CYS B 1 345 ? 24.328 31.797 2.971 1 71.5 345 CYS B C 1
ATOM 6074 O O . CYS B 1 345 ? 24.891 32.875 3 1 71.5 345 CYS B O 1
ATOM 6076 N N . GLN B 1 346 ? 24.562 30.844 2.16 1 72.75 346 GLN B N 1
ATOM 6077 C CA . GLN B 1 346 ? 25.641 31.031 1.188 1 72.75 346 GLN B CA 1
ATOM 6078 C C . GLN B 1 346 ? 25.297 32.156 0.201 1 72.75 346 GLN B C 1
ATOM 6080 O O . GLN B 1 346 ? 26.172 32.906 -0.217 1 72.75 346 GLN B O 1
ATOM 6085 N N . LEU B 1 347 ? 24.125 32.219 -0.091 1 74.5 347 LEU B N 1
ATOM 6086 C CA . LEU B 1 347 ? 23.688 33.219 -1.071 1 74.5 347 LEU B CA 1
ATOM 6087 C C . LEU B 1 347 ? 23.656 34.625 -0.457 1 74.5 347 LEU B C 1
ATOM 6089 O O . LEU B 1 347 ? 24.031 35.594 -1.108 1 74.5 347 LEU B O 1
ATOM 6093 N N . VAL B 1 348 ? 23.234 34.625 0.728 1 70.56 348 VAL B N 1
ATOM 6094 C CA . VAL B 1 348 ? 23.016 35.906 1.359 1 70.56 348 VAL B CA 1
ATOM 6095 C C . VAL B 1 348 ? 24.344 36.438 1.917 1 70.56 348 VAL B C 1
ATOM 6097 O O . VAL B 1 348 ? 24.609 37.625 1.874 1 70.56 348 VAL B O 1
ATOM 6100 N N . PHE B 1 349 ? 25.203 35.438 2.391 1 63.88 349 PHE B N 1
ATOM 6101 C CA . PHE B 1 349 ? 26.438 35.844 3.027 1 63.88 349 PHE B CA 1
ATOM 6102 C C . PHE B 1 349 ? 27.547 36.031 1.991 1 63.88 349 PHE B C 1
ATOM 6104 O O . PHE B 1 349 ? 28.594 36.594 2.287 1 63.88 349 PHE B O 1
ATOM 6111 N N . GLY B 1 350 ? 27.531 35.406 0.914 1 57.22 350 GLY B N 1
ATOM 6112 C CA . GLY B 1 350 ? 28.625 35.5 -0.057 1 57.22 350 GLY B CA 1
ATOM 6113 C C . GLY B 1 350 ? 29.125 36.906 -0.293 1 57.22 350 GLY B C 1
ATOM 6114 O O . GLY B 1 350 ? 30.109 37.094 -1.01 1 57.22 350 GLY B O 1
ATOM 6115 N N . LYS B 1 351 ? 28.406 37.812 0.121 1 52.25 351 LYS B N 1
ATOM 6116 C CA . LYS B 1 351 ? 29.078 39.094 -0.088 1 52.25 351 LYS B CA 1
ATOM 6117 C C . LYS B 1 351 ? 30.188 39.312 0.935 1 52.25 351 LYS B C 1
ATOM 6119 O O . LYS B 1 351 ? 30.219 38.625 1.977 1 52.25 351 LYS B O 1
ATOM 6124 N N . GLU B 1 352 ? 31.219 40.219 0.721 1 54.84 352 GLU B N 1
ATOM 6125 C CA . GLU B 1 352 ? 32.5 40.531 1.322 1 54.84 352 GLU B CA 1
ATOM 6126 C C . GLU B 1 352 ? 32.438 40.5 2.846 1 54.84 352 GLU B C 1
ATOM 6128 O O . GLU B 1 352 ? 33.281 39.875 3.496 1 54.84 352 GLU B O 1
ATOM 6133 N N . SER B 1 353 ? 31.797 41.406 3.553 1 55.72 353 SER B N 1
ATOM 6134 C CA . SER B 1 353 ? 31.844 41.531 5.004 1 55.72 353 SER B CA 1
ATOM 6135 C C . SER B 1 353 ? 30.484 41.281 5.629 1 55.72 353 SER B C 1
ATOM 6137 O O . SER B 1 353 ? 29.547 42.062 5.461 1 55.72 353 SER B O 1
ATOM 6139 N N . PRO B 1 354 ? 30.234 40.062 6.117 1 59.91 354 PRO B N 1
ATOM 6140 C CA . PRO B 1 354 ? 28.938 39.75 6.727 1 59.91 354 PRO B CA 1
ATOM 6141 C C . PRO B 1 354 ? 28.594 40.688 7.867 1 59.91 354 PRO B C 1
ATOM 6143 O O . PRO B 1 354 ? 29.453 41.094 8.648 1 59.91 354 PRO B O 1
ATOM 6146 N N . SER B 1 355 ? 27.438 41.312 7.867 1 67.38 355 SER B N 1
ATOM 6147 C CA . SER B 1 355 ? 26.938 42.156 8.953 1 67.38 355 SER B CA 1
ATOM 6148 C C . SER B 1 355 ? 26.766 41.344 10.234 1 67.38 355 SER B C 1
ATOM 6150 O O . SER B 1 355 ? 26.844 40.125 10.227 1 67.38 355 SER B O 1
ATOM 6152 N N . ALA B 1 356 ? 26.844 42.031 11.32 1 66.94 356 ALA B N 1
ATOM 6153 C CA . ALA B 1 356 ? 26.641 41.406 12.633 1 66.94 356 ALA B CA 1
ATOM 6154 C C . ALA B 1 356 ? 25.406 40.531 12.633 1 66.94 356 ALA B C 1
ATOM 6156 O O . ALA B 1 356 ? 25.406 39.438 13.227 1 66.94 356 ALA B O 1
ATOM 6157 N N . GLU B 1 357 ? 24.438 41.031 11.922 1 68.75 357 GLU B N 1
ATOM 6158 C CA . GLU B 1 357 ? 23.188 40.281 11.875 1 68.75 357 GLU B CA 1
ATOM 6159 C C . GLU B 1 357 ? 23.375 38.969 11.102 1 68.75 357 GLU B C 1
ATOM 6161 O O . GLU B 1 357 ? 22.844 37.938 11.508 1 68.75 357 GLU B O 1
ATOM 6166 N N . GLU B 1 358 ? 24.141 39.062 10.086 1 67.81 358 GLU B N 1
ATOM 6167 C CA . GLU B 1 358 ? 24.406 37.875 9.266 1 67.81 358 GLU B CA 1
ATOM 6168 C C . GLU B 1 358 ? 25.219 36.844 10.039 1 67.81 358 GLU B C 1
ATOM 6170 O O . GLU B 1 358 ? 24.953 35.656 9.93 1 67.81 358 GLU B O 1
ATOM 6175 N N . GLN B 1 359 ? 26.109 37.375 10.797 1 66.94 359 GLN B N 1
ATOM 6176 C CA . GLN B 1 359 ? 26.953 36.469 11.602 1 66.94 359 GLN B CA 1
ATOM 6177 C C . GLN B 1 359 ? 26.125 35.75 12.656 1 66.94 359 GLN B C 1
ATOM 6179 O O . GLN B 1 359 ? 26.328 34.562 12.914 1 66.94 359 GLN B O 1
ATOM 6184 N N . GLN B 1 360 ? 25.203 36.5 13.203 1 68.62 360 GLN B N 1
ATOM 6185 C CA . GLN B 1 360 ? 24.344 35.906 14.219 1 68.62 360 GLN B CA 1
ATOM 6186 C C . GLN B 1 360 ? 23.453 34.812 13.617 1 68.62 360 GLN B C 1
ATOM 6188 O O . GLN B 1 360 ? 23.234 33.781 14.25 1 68.62 360 GLN B O 1
ATOM 6193 N N . LEU B 1 361 ? 22.953 35.094 12.445 1 67.44 361 LEU B N 1
ATOM 6194 C CA . LEU B 1 361 ? 22.109 34.125 11.773 1 67.44 361 LEU B CA 1
ATOM 6195 C C . LEU B 1 361 ? 22.891 32.844 11.453 1 67.44 361 LEU B C 1
ATOM 6197 O O . LEU B 1 361 ? 22.391 31.734 11.625 1 67.44 361 LEU B O 1
ATOM 6201 N N . TYR B 1 362 ? 24.109 33.094 11.055 1 64.88 362 TYR B N 1
ATOM 6202 C CA . TYR B 1 362 ? 24.953 31.953 10.742 1 64.88 362 TYR B CA 1
ATOM 6203 C C . TYR B 1 362 ? 25.25 31.141 12 1 64.88 362 TYR B C 1
ATOM 6205 O O . TYR B 1 362 ? 25.25 29.906 11.961 1 64.88 362 TYR B O 1
ATOM 6213 N N . GLN B 1 363 ? 25.422 31.875 13.016 1 66.38 363 GLN B N 1
ATOM 6214 C CA . GLN B 1 363 ? 25.703 31.188 14.273 1 66.38 363 GLN B CA 1
ATOM 6215 C C . GLN B 1 363 ? 24.5 30.375 14.742 1 66.38 363 GLN B C 1
ATOM 6217 O O . GLN B 1 363 ? 24.656 29.266 15.25 1 66.38 363 GLN B O 1
ATOM 6222 N N . SER B 1 364 ? 23.391 30.984 14.586 1 66 364 SER B N 1
ATOM 6223 C CA . SER B 1 364 ? 22.172 30.281 14.961 1 66 364 SER B CA 1
ATOM 6224 C C . SER B 1 364 ? 22.016 29 14.141 1 66 364 SER B C 1
ATOM 6226 O O . SER B 1 364 ? 21.609 27.969 14.672 1 66 364 SER B O 1
ATOM 6228 N N . TYR B 1 365 ? 22.266 29.188 12.914 1 64.62 365 TYR B N 1
ATOM 6229 C CA . TYR B 1 365 ? 22.219 28.031 12.031 1 64.62 365 TYR B CA 1
ATOM 6230 C C . TYR B 1 365 ? 23.203 26.953 12.477 1 64.62 365 TYR B C 1
ATOM 6232 O O . TYR B 1 365 ? 22.859 25.766 12.531 1 64.62 365 TYR B O 1
ATOM 6240 N N . CYS B 1 366 ? 24.391 27.375 12.836 1 62.47 366 CYS B N 1
ATOM 6241 C CA . CYS B 1 366 ? 25.422 26.438 13.273 1 62.47 366 CYS B CA 1
ATOM 6242 C C . CYS B 1 366 ? 25.016 25.766 14.578 1 62.47 366 CYS B C 1
ATOM 6244 O O . CYS B 1 366 ? 25.234 24.562 14.75 1 62.47 366 CYS B O 1
ATOM 6246 N N . ASN B 1 367 ? 24.438 26.5 15.43 1 63.34 367 ASN B N 1
ATOM 6247 C CA . ASN B 1 367 ? 23.984 25.969 16.703 1 63.34 367 ASN B CA 1
ATOM 6248 C C . ASN B 1 367 ? 22.906 24.906 16.531 1 63.34 367 ASN B C 1
ATOM 6250 O O . ASN B 1 367 ? 22.906 23.891 17.219 1 63.34 367 ASN B O 1
ATOM 6254 N N . LEU B 1 368 ? 22.062 25.25 15.68 1 64.31 368 LEU B N 1
ATOM 6255 C CA . LEU B 1 368 ? 21 24.297 15.414 1 64.31 368 LEU B CA 1
ATOM 6256 C C . LEU B 1 368 ? 21.562 23 14.859 1 64.31 368 LEU B C 1
ATOM 6258 O O . LEU B 1 368 ? 21.094 21.922 15.219 1 64.31 368 LEU B O 1
ATOM 6262 N N . GLN B 1 369 ? 22.562 23.141 13.984 1 62.31 369 GLN B N 1
ATOM 6263 C CA . GLN B 1 369 ? 23.219 21.969 13.406 1 62.31 369 GLN B CA 1
ATOM 6264 C C . GLN B 1 369 ? 23.891 21.125 14.492 1 62.31 369 GLN B C 1
ATOM 6266 O O . GLN B 1 369 ? 23.781 19.891 14.484 1 62.31 369 GLN B O 1
ATOM 6271 N N . GLU B 1 370 ? 24.578 21.844 15.336 1 62.06 370 GLU B N 1
ATOM 6272 C CA . GLU B 1 370 ? 25.297 21.172 16.422 1 62.06 370 GLU B CA 1
ATOM 6273 C C . GLU B 1 370 ? 24.328 20.469 17.375 1 62.06 370 GLU B C 1
ATOM 6275 O O . GLU B 1 370 ? 24.609 19.375 17.844 1 62.06 370 GLU B O 1
ATOM 6280 N N . TYR B 1 371 ? 23.312 21.172 17.672 1 60.03 371 TYR B N 1
ATOM 6281 C CA . TYR B 1 371 ? 22.297 20.578 18.531 1 60.03 371 TYR B CA 1
ATOM 6282 C C . TYR B 1 371 ? 21.766 19.281 17.938 1 60.03 371 TYR B C 1
ATOM 6284 O O . TYR B 1 371 ? 21.594 18.281 18.656 1 60.03 371 TYR B O 1
ATOM 6292 N N . HIS B 1 372 ? 21.516 19.344 16.688 1 59.31 372 HIS B N 1
ATOM 6293 C CA . HIS B 1 372 ? 20.969 18.156 16.047 1 59.31 372 HIS B CA 1
ATOM 6294 C C . HIS B 1 372 ? 22.016 17.047 15.93 1 59.31 372 HIS B C 1
ATOM 6296 O O . HIS B 1 372 ? 21.672 15.867 15.945 1 59.31 372 HIS B O 1
ATOM 6302 N N . GLN B 1 373 ? 23.172 17.516 15.703 1 57.25 373 GLN B N 1
ATOM 6303 C CA . GLN B 1 373 ? 24.234 16.516 15.641 1 57.25 373 GLN B CA 1
ATOM 6304 C C . GLN B 1 373 ? 24.438 15.844 17 1 57.25 373 GLN B C 1
ATOM 6306 O O . GLN B 1 373 ? 24.766 14.664 17.062 1 57.25 373 GLN B O 1
ATOM 6311 N N . ARG B 1 374 ? 24.328 16.641 18.062 1 52.66 374 ARG B N 1
ATOM 6312 C CA . ARG B 1 374 ? 24.594 16.156 19.406 1 52.66 374 ARG B CA 1
ATOM 6313 C C . ARG B 1 374 ? 23.328 15.602 20.047 1 52.66 374 ARG B C 1
ATOM 6315 O O . ARG B 1 374 ? 23.375 14.953 21.094 1 52.66 374 ARG B O 1
ATOM 6322 N N . SER B 1 375 ? 22.281 16.109 19.734 1 49.91 375 SER B N 1
ATOM 6323 C CA . SER B 1 375 ? 21.031 15.969 20.453 1 49.91 375 SER B CA 1
ATOM 6324 C C . SER B 1 375 ? 20.688 14.508 20.719 1 49.91 375 SER B C 1
ATOM 6326 O O . SER B 1 375 ? 20.703 13.688 19.797 1 49.91 375 SER B O 1
ATOM 6328 N N . GLU B 1 376 ? 20.828 14.211 21.812 1 48.91 376 GLU B N 1
ATOM 6329 C CA . GLU B 1 376 ? 20.281 13.023 22.469 1 48.91 376 GLU B CA 1
ATOM 6330 C C . GLU B 1 376 ? 18.859 12.727 21.984 1 48.91 376 GLU B C 1
ATOM 6332 O O . GLU B 1 376 ? 18.469 11.562 21.891 1 48.91 376 GLU B O 1
ATOM 6337 N N . GLY B 1 377 ? 18.219 13.672 21.734 1 45.44 377 GLY B N 1
ATOM 6338 C CA . GLY B 1 377 ? 16.859 13.508 21.234 1 45.44 377 GLY B CA 1
ATOM 6339 C C . GLY B 1 377 ? 16.797 12.812 19.891 1 45.44 377 GLY B C 1
ATOM 6340 O O . GLY B 1 377 ? 15.984 11.906 19.688 1 45.44 377 GLY B O 1
ATOM 6341 N N . LEU B 1 378 ? 17.688 13.258 18.938 1 50.75 378 LEU B N 1
ATOM 6342 C CA . LEU B 1 378 ? 17.812 12.516 17.703 1 50.75 378 LEU B CA 1
ATOM 6343 C C . LEU B 1 378 ? 18.344 11.102 17.953 1 50.75 378 LEU B C 1
ATOM 6345 O O . LEU B 1 378 ? 17.875 10.141 17.344 1 50.75 378 LEU B O 1
ATOM 6349 N N . ALA B 1 379 ? 19.312 11.07 18.859 1 50.5 379 ALA B N 1
ATOM 6350 C CA . ALA B 1 379 ? 19.75 9.75 19.281 1 50.5 379 ALA B CA 1
ATOM 6351 C C . ALA B 1 379 ? 18.641 8.992 19.984 1 50.5 379 ALA B C 1
ATOM 6353 O O . ALA B 1 379 ? 18.422 7.805 19.719 1 50.5 379 ALA B O 1
ATOM 6354 N N . ALA B 1 380 ? 18.016 9.594 20.891 1 46.53 380 ALA B N 1
ATOM 6355 C CA . ALA B 1 380 ? 16.891 9 21.594 1 46.53 380 ALA B CA 1
ATOM 6356 C C . ALA B 1 380 ? 15.742 8.688 20.656 1 46.53 380 ALA B C 1
ATOM 6358 O O . ALA B 1 380 ? 15.109 7.637 20.75 1 46.53 380 ALA B O 1
ATOM 6359 N N . LEU B 1 381 ? 15.5 9.594 19.828 1 44.38 381 LEU B N 1
ATOM 6360 C CA . LEU B 1 381 ? 14.523 9.312 18.781 1 44.38 381 LEU B CA 1
ATOM 6361 C C . LEU B 1 381 ? 15.016 8.203 17.859 1 44.38 381 LEU B C 1
ATOM 6363 O O . LEU B 1 381 ? 14.242 7.32 17.469 1 44.38 381 LEU B O 1
ATOM 6367 N N . LYS B 1 382 ? 16.328 8.312 17.562 1 49.38 382 LYS B N 1
ATOM 6368 C CA . LYS B 1 382 ? 16.906 7.18 16.844 1 49.38 382 LYS B CA 1
ATOM 6369 C C . LYS B 1 382 ? 16.812 5.902 17.688 1 49.38 382 LYS B C 1
ATOM 6371 O O . LYS B 1 382 ? 16.5 4.832 17.156 1 49.38 382 LYS B O 1
ATOM 6376 N N . GLU B 1 383 ? 17.125 6.074 18.953 1 46.28 383 GLU B N 1
ATOM 6377 C CA . GLU B 1 383 ? 16.969 4.949 19.875 1 46.28 383 GLU B CA 1
ATOM 6378 C C . GLU B 1 383 ? 15.508 4.57 20.047 1 46.28 383 GLU B C 1
ATOM 6380 O O . GLU B 1 383 ? 15.164 3.387 20.094 1 46.28 383 GLU B O 1
ATOM 6385 N N . LEU B 1 384 ? 14.742 5.484 20.328 1 40.91 384 LEU B N 1
ATOM 6386 C CA . LEU B 1 384 ? 13.305 5.238 20.375 1 40.91 384 LEU B CA 1
ATOM 6387 C C . LEU B 1 384 ? 12.805 4.645 19.062 1 40.91 384 LEU B C 1
ATOM 6389 O O . LEU B 1 384 ? 12 3.705 19.078 1 40.91 384 LEU B O 1
ATOM 6393 N N . LEU B 1 385 ? 13.273 5.254 18.094 1 40.53 385 LEU B N 1
ATOM 6394 C CA . LEU B 1 385 ? 12.945 4.691 16.781 1 40.53 385 LEU B CA 1
ATOM 6395 C C . LEU B 1 385 ? 13.609 3.33 16.594 1 40.53 385 LEU B C 1
ATOM 6397 O O . LEU B 1 385 ? 13.031 2.436 15.969 1 40.53 385 LEU B O 1
ATOM 6401 N N . LYS B 1 386 ? 14.883 3.189 17.016 1 43.69 386 LYS B N 1
ATOM 6402 C CA . LYS B 1 386 ? 15.5 1.867 17.078 1 43.69 386 LYS B CA 1
ATOM 6403 C C . LYS B 1 386 ? 14.758 0.951 18.031 1 43.69 386 LYS B C 1
ATOM 6405 O O . LYS B 1 386 ? 14.594 -0.242 17.766 1 43.69 386 LYS B O 1
ATOM 6410 N N . SER B 1 387 ? 14.508 1.407 19.234 1 38.44 387 SER B N 1
ATOM 6411 C CA . SER B 1 387 ? 13.773 0.615 20.219 1 38.44 387 SER B CA 1
ATOM 6412 C C . SER B 1 387 ? 12.359 0.302 19.734 1 38.44 387 SER B C 1
ATOM 6414 O O . SER B 1 387 ? 11.812 -0.756 20.047 1 38.44 387 SER B O 1
ATOM 6416 N N . CYS B 1 388 ? 11.742 1.233 19.141 1 34.34 388 CYS B N 1
ATOM 6417 C CA . CYS B 1 388 ? 10.484 0.88 18.484 1 34.34 388 CYS B CA 1
ATOM 6418 C C . CYS B 1 388 ? 10.727 -0.055 17.312 1 34.34 388 CYS B C 1
ATOM 6420 O O . CYS B 1 388 ? 9.859 -0.864 16.969 1 34.34 388 CYS B O 1
ATOM 6422 N N . SER B 1 389 ? 11.82 0.048 16.625 1 33.69 389 SER B N 1
ATOM 6423 C CA . SER B 1 389 ? 12.227 -1.006 15.695 1 33.69 389 SER B CA 1
ATOM 6424 C C . SER B 1 389 ? 12.711 -2.242 16.453 1 33.69 389 SER B C 1
ATOM 6426 O O . SER B 1 389 ? 12.633 -3.359 15.93 1 33.69 389 SER B O 1
ATOM 6428 N N . LEU B 1 390 ? 13.523 -2.086 17.562 1 32.5 390 LEU B N 1
ATOM 6429 C CA . LEU B 1 390 ? 14.07 -3.213 18.312 1 32.5 390 LEU B CA 1
ATOM 6430 C C . LEU B 1 390 ? 12.977 -3.916 19.109 1 32.5 390 LEU B C 1
ATOM 6432 O O . LEU B 1 390 ? 13.203 -4.977 19.688 1 32.5 390 LEU B O 1
ATOM 6436 N N . THR B 1 391 ? 11.93 -3.312 19.5 1 32.34 391 THR B N 1
ATOM 6437 C CA . THR B 1 391 ? 11.016 -4.25 20.141 1 32.34 391 THR B CA 1
ATOM 6438 C C . THR B 1 391 ? 10.734 -5.441 19.234 1 32.34 391 THR B C 1
ATOM 6440 O O . THR B 1 391 ? 10.117 -6.422 19.656 1 32.34 391 THR B O 1
ATOM 6443 N N . GLU B 1 392 ? 11.133 -5.324 18 1 29.98 392 GLU B N 1
ATOM 6444 C CA . GLU B 1 392 ? 11.219 -6.648 17.391 1 29.98 392 GLU B CA 1
ATOM 6445 C C . GLU B 1 392 ? 12.484 -7.375 17.828 1 29.98 392 GLU B C 1
ATOM 6447 O O . GLU B 1 392 ? 12.5 -8.602 17.953 1 29.98 392 GLU B O 1
ATOM 6452 N N . THR B 1 393 ? 13.703 -6.695 18.109 1 30.67 393 THR B N 1
ATOM 6453 C CA . THR B 1 393 ? 14.875 -7.512 18.406 1 30.67 393 THR B CA 1
ATOM 6454 C C . THR B 1 393 ? 15.023 -7.715 19.906 1 30.67 393 THR B C 1
ATOM 6456 O O . THR B 1 393 ? 15.781 -8.578 20.344 1 30.67 393 THR B O 1
ATOM 6459 N N . ALA B 1 394 ? 14.648 -6.883 20.875 1 32.78 394 ALA B N 1
ATOM 6460 C CA . ALA B 1 394 ? 15.047 -7.133 22.266 1 32.78 394 ALA B CA 1
ATOM 6461 C C . ALA B 1 394 ? 14.383 -8.391 22.797 1 32.78 394 ALA B C 1
ATOM 6463 O O . ALA B 1 394 ? 14.75 -8.891 23.875 1 32.78 394 ALA B O 1
ATOM 6464 N N . SER B 1 395 ? 13.273 -8.898 22.312 1 31.64 395 SER B N 1
ATOM 6465 C CA . SER B 1 395 ? 12.922 -10.125 23.016 1 31.64 395 SER B CA 1
ATOM 6466 C C . SER B 1 395 ? 13.945 -11.227 22.766 1 31.64 395 SER B C 1
ATOM 6468 O O . SER B 1 395 ? 13.922 -12.266 23.438 1 31.64 395 SER B O 1
ATOM 6470 N N . ILE B 1 396 ? 14.867 -11.055 21.797 1 29.66 396 ILE B N 1
ATOM 6471 C CA . ILE B 1 396 ? 15.734 -12.211 21.609 1 29.66 396 ILE B CA 1
ATOM 6472 C C . ILE B 1 396 ? 16.906 -12.141 22.609 1 29.66 396 ILE B C 1
ATOM 6474 O O . ILE B 1 396 ? 17.359 -13.164 23.094 1 29.66 396 ILE B O 1
ATOM 6478 N N . GLU B 1 397 ? 17.438 -11.008 23.016 1 30.91 397 GLU B N 1
ATOM 6479 C CA . GLU B 1 397 ? 18.688 -11.117 23.75 1 30.91 397 GLU B CA 1
ATOM 6480 C C . GLU B 1 397 ? 18.438 -11.398 25.234 1 30.91 397 GLU B C 1
ATOM 6482 O O . GLU B 1 397 ? 19.328 -11.883 25.938 1 30.91 397 GLU B O 1
ATOM 6487 N N . LYS B 1 398 ? 17.375 -11.047 25.906 1 34.25 398 LYS B N 1
ATOM 6488 C CA . LYS B 1 398 ? 17.344 -11.375 27.328 1 34.25 398 LYS B CA 1
ATOM 6489 C C . LYS B 1 398 ? 17.312 -12.883 27.547 1 34.25 398 LYS B C 1
ATOM 6491 O O . LYS B 1 398 ? 17.578 -13.367 28.641 1 34.25 398 LYS B O 1
ATOM 6496 N N . GLU B 1 399 ? 16.922 -13.734 26.578 1 32.84 399 GLU B N 1
ATOM 6497 C CA . GLU B 1 399 ? 16.969 -15.148 26.922 1 32.84 399 GLU B CA 1
ATOM 6498 C C . GLU B 1 399 ? 18.406 -15.672 26.891 1 32.84 399 GLU B C 1
ATOM 6500 O O . GLU B 1 399 ? 18.703 -16.703 27.5 1 32.84 399 GLU B O 1
ATOM 6505 N N . GLY B 1 400 ? 19.359 -15.008 26.234 1 29.64 400 GLY B N 1
ATOM 6506 C CA . GLY B 1 400 ? 20.656 -15.664 26.234 1 29.64 400 GLY B CA 1
ATOM 6507 C C . GLY B 1 400 ? 21.438 -15.438 27.5 1 29.64 400 GLY B C 1
ATOM 6508 O O . GLY B 1 400 ? 22.422 -16.141 27.766 1 29.64 400 GLY B O 1
ATOM 6509 N N . MET B 1 401 ? 21.297 -14.367 28.172 1 30.7 401 MET B N 1
ATOM 6510 C CA . MET B 1 401 ? 22.281 -14.203 29.25 1 30.7 401 MET B CA 1
ATOM 6511 C C . MET B 1 401 ? 21.891 -15.008 30.469 1 30.7 401 MET B C 1
ATOM 6513 O O . MET B 1 401 ? 22.656 -15.094 31.438 1 30.7 401 MET B O 1
ATOM 6517 N N . LYS B 1 402 ? 20.688 -15.492 30.719 1 31.78 402 LYS B N 1
ATOM 6518 C CA . LYS B 1 402 ? 20.516 -16.156 32 1 31.78 402 LYS B CA 1
ATOM 6519 C C . LYS B 1 402 ? 21.266 -17.484 32.031 1 31.78 402 LYS B C 1
ATOM 6521 O O . LYS B 1 402 ? 21.406 -18.109 33.094 1 31.78 402 LYS B O 1
ATOM 6526 N N . GLU B 1 403 ? 21.578 -18.141 30.938 1 29.58 403 GLU B N 1
ATOM 6527 C CA . GLU B 1 403 ? 22.156 -19.453 31.203 1 29.58 403 GLU B CA 1
ATOM 6528 C C . GLU B 1 403 ? 23.609 -19.344 31.656 1 29.58 403 GLU B C 1
ATOM 6530 O O . GLU B 1 403 ? 24.188 -20.328 32.125 1 29.58 403 GLU B O 1
ATOM 6535 N N . GLN B 1 404 ? 24.312 -18.312 31.359 1 24.75 404 GLN B N 1
ATOM 6536 C CA . GLN B 1 404 ? 25.656 -18.578 31.859 1 24.75 404 GLN B CA 1
ATOM 6537 C C . GLN B 1 404 ? 25.797 -18.125 33.312 1 24.75 404 GLN B C 1
ATOM 6539 O O . GLN B 1 404 ? 26.859 -18.312 33.938 1 24.75 404 GLN B O 1
ATOM 6544 N N . ALA B 1 405 ? 24.875 -17.656 33.969 1 23.73 405 ALA B N 1
ATOM 6545 C CA . ALA B 1 405 ? 25.188 -17.656 35.375 1 23.73 405 ALA B CA 1
ATOM 6546 C C . ALA B 1 405 ? 24.703 -18.938 36.062 1 23.73 405 ALA B C 1
ATOM 6548 O O . ALA B 1 405 ? 23.609 -19.422 35.75 1 23.73 405 ALA B O 1
#

Radius of gyration: 30.42 Å; Cα contacts (8 Å, |Δi|>4): 1063; chains: 2; bounding box: 77×82×92 Å

pLDDT: mean 82.53, std 17.49, range [23.73, 98.62]

InterPro domains:
  IPR011990 Tetratricopeptide-like helical domain superfamily [G3DSA:1.25.40.10] (1-131)
  IPR011990 Tetratricopeptide-like helical domain superfamily [G3DSA:1.25.40.10] (132-190)
  IPR011990 Tetratricopeptide-like helical domain superfamily [G3DSA:1.25.40.10] (191-405)
  IPR011990 Tetratricopeptide-like helical domain superfamily [SSF48452] (47-126)
  IPR011990 Tetratricopeptide-like helical domain superfamily [SSF48452] (136-278)
  IPR019734 Tetratricopeptide repeat [PF13181] (96-119)
  IPR019734 Tetratricopeptide repeat [PF13181] (143-168)

Foldseek 3Di:
DLVVLLVVLVVLLCVADAPVNPLPDFPPDFDAPLLQVLVQCLVVDALLCNLVSLRVNLVQCVQQVNLVVSVVSLVSSLVSQDPDVDPCSLVSCRRSLSSQLVSCVVVSNSVSNVVSSVSNVVSCVVPPDPVDDDALVVLQVVLVVCVVVVNLVSSLVSLVSSCSVVVPDPSSVVSNVVSVVVCVVPPDDDDLLVVLVVVCVVPVLPLLSQLVNLQVCVVVVNNVVSVVSLVVSCVSPVQSLSSLQSSLVSVVVVVNLVSSLVSLVSSCVSRPSRLVSLLVSLLSLLVVLVVLCPDPCCPPPVNVVSNVVSLVSSLVSLVVNLPDDDGLSNLVSLVVSLVSSVVSLCSSQVPDDQDPSSVVSVVSSVVSVVCSVPPCSVVVSVVVSVVSVCVVVVVVPVVPPVVPD/DLVVLLVVLVVLLCVADAPVNPLPDFPPPFDAPLLQVLVQCLVVDALLCNLVSLRVNLVQCVQQVNLVVSVVSLVSSLVSQDPDVDPCSLVSCRRSLSSQLVSCSVVSNSVSNVVSSVSNVVSCVVPPDPVDDDALVVLQVVLVVCVVVVNLVSSLVSLVSSCSVVVPDPSSVVSNVVSVVVCVVPPDDDDLLVVLVVVCVVPVLPLLSQLVNLQVCVVVVNNVVSVVSLVVSCVSPVQSLSSLQSSLVSVVVVVNLVSSLVSLVSSCVSRPSRLVSLLVSLLSLLVVLVVLCPDPCCPPPVNVVSNVVSLVSSLVSLVVNLPDDDGLSNLVSLVVSLVSSVVNLCSSVVPDDQDPSSVVSVVSSVVSVVCSVPPVSVVVSVVVSVVSVCVVVVVVPVVPPVPVD

Solvent-accessible surface area (backbone atoms only — not comparable to full-atom values): 41730 Å² total; per-residue (Å²): 113,69,63,59,50,47,57,49,44,67,65,49,59,71,54,32,64,28,75,91,57,59,72,67,73,50,86,90,40,63,41,58,39,45,68,44,51,43,52,43,43,46,73,70,48,58,54,77,56,29,21,54,37,24,41,52,49,15,51,54,31,41,75,70,67,36,52,69,60,12,52,51,28,39,51,52,16,60,67,32,49,66,85,47,93,50,86,63,43,64,64,72,41,38,40,52,34,37,44,49,19,54,52,29,44,75,71,66,41,52,68,62,13,50,53,28,47,50,52,39,28,54,53,20,57,70,64,48,59,54,47,41,60,91,48,44,68,59,28,32,47,50,14,52,52,28,45,62,35,48,40,36,71,63,12,29,50,24,15,51,57,16,32,71,79,41,74,81,40,37,67,40,36,40,49,29,15,51,26,36,39,48,38,64,76,52,60,79,86,66,60,30,63,60,34,26,51,50,19,37,72,60,34,74,80,45,40,53,53,41,32,52,39,17,47,52,30,36,76,71,68,40,41,69,63,15,50,53,39,34,53,51,32,44,70,75,40,69,62,41,35,70,40,27,44,47,44,15,51,47,28,43,75,70,66,42,51,68,63,14,49,52,32,40,53,50,19,50,71,51,36,87,56,44,63,73,47,26,52,51,52,22,52,50,34,47,52,52,42,54,50,46,63,70,39,89,60,37,80,39,68,68,42,44,51,50,43,50,50,35,50,52,51,28,49,52,27,48,49,56,44,69,64,57,76,88,40,75,64,38,50,55,22,46,65,66,45,42,62,57,52,50,53,48,45,52,64,68,44,68,52,94,74,64,48,73,66,52,50,50,50,50,47,50,52,49,48,53,50,48,43,58,72,61,33,54,52,55,49,42,46,47,41,47,34,41,46,66,55,26,66,70,51,57,73,59,59,69,68,62,62,63,70,75,106,111,68,63,59,49,47,56,50,44,66,66,48,58,72,54,31,64,27,75,92,56,59,71,70,73,50,88,90,42,63,40,58,38,44,68,44,50,40,52,45,43,47,72,70,48,59,55,78,55,29,21,56,38,24,42,52,49,15,52,54,30,39,76,68,67,36,54,68,61,13,53,51,28,36,54,51,17,60,67,32,48,66,84,47,93,49,89,63,44,64,63,72,41,38,40,52,34,38,45,48,19,53,53,28,45,76,71,67,40,52,70,63,13,48,52,29,49,49,52,38,28,52,52,19,57,72,64,47,60,54,47,42,62,90,48,43,67,59,28,32,46,52,12,53,53,28,45,61,34,47,39,33,71,63,13,30,49,23,15,51,56,17,32,72,79,41,71,79,41,36,66,39,35,39,50,29,15,51,26,34,40,46,36,64,76,52,63,78,84,67,62,30,63,61,34,27,52,51,18,38,72,60,33,73,79,46,40,52,53,42,33,52,39,16,49,52,31,36,77,69,68,40,42,70,62,17,48,52,38,35,52,51,31,44,70,77,40,68,60,41,36,70,40,27,44,46,45,15,52,46,28,43,76,70,66,42,52,67,61,15,50,52,32,40,52,49,19,49,71,52,36,86,56,44,62,72,47,26,53,52,52,22,52,50,34,48,52,53,41,53,51,47,64,69,37,90,60,38,79,38,71,68,42,44,52,50,44,50,50,37,48,52,51,28,50,52,28,46,49,55,43,68,64,57,76,88,40,74,64,37,50,54,22,47,64,66,46,40,63,56,52,50,52,48,46,51,66,67,45,67,53,94,75,65,48,73,68,52,51,50,50,50,46,50,53,49,48,52,50,49,44,56,72,63,32,54,53,56,48,44,46,48,40,49,33,41,46,66,56,28,66,69,52,57,74,60,56,70,68,63,61,61,70,78,104

Nearest PDB structures (foldseek):
  4g1t-assembly1_B  TM=7.073E-01  e=3.377E-22  Homo sapiens
  4g1t-assembly1_A  TM=7.107E-01  e=3.978E-21  Homo sapiens
  6c6k-assembly2_B  TM=6.061E-01  e=1.626E-16  Homo sapiens
  7y4i-assembly1_A  TM=3.224E-01  e=9.092E-06  Arabidopsis thaliana
  4r7s-assembly1_A  TM=3.494E-01  e=8.305E-04  Parabacteroides merdae ATCC 43184

Secondary structure (DSSP, 8-state):
-HHHHHHHHHHHGGGS-STTTTT---TT-PPTTHHHHHHHHHHHS-HHHHHHHHHHHHHHHHHTT-HHHHHHHHHHHHHHS---SSGGGGGGGHHHHHHHHHHHHHTT-HHHHHHHHHHHHHHHHHH--TT----HHHHHHHHHHHHHTT-HHHHHHHHHHHHHH-TT-HHHHHHHHHHHHHHHHSPPPP-HHHHHHHHHHH-TT-HHHHHHHHHHHHHTT-HHHHHHHHHHHHHH-TT-HHHHHHHHHHHHHHT-HHHHHHHHHHHHHT-SS-HHHHHHHHHHHHHHHHHHHHSTTTTSHHHHHHHHHHHHHHHHHHHHHHT----HHHHHHHHHHHHHHHHHHHHHH-SSS--HHHHHHHHHHHHHHHHHHH-HHHHHHHHHHHHHHHTTTHHHHHHHHTTT-/-HHHHHHHHHHHGGGS-STTTTT---TT-PPTTHHHHHHHHHHHS-HHHHHHHHHHHHHHHHHTT-HHHHHHHHHHHHHHS---SSGGGGGGGHHHHHHHHHHHHHTT-HHHHHHHHHHHHHHHHHH--TT----HHHHHHHHHHHHHTT-HHHHHHHHHHHHHH-TT-HHHHHHHHHHHHHHHHSPPPP-HHHHHHHHHHH-TT-HHHHHHHHHHHHHTT-HHHHHHHHHHHHHH-TT-HHHHHHHHHHHHHHT-HHHHHHHHHHHHHT-SS-HHHHHHHHHHHHHHHHHHHHSTTTTSHHHHHHHHHHHHHHHHHHHHHHT----HHHHHHHHHHHHHHHHHHHHHH-SSS--HHHHHHHHHHHHHHHHHHH-HHHHHHHHHHHHHHHTTTHHHHHHHHTTT-

Sequence (810 aa):
MSEVTRNSLEKILPQLKCHFTWNLFWEGSLSSHVEDRVRNQIDILNSEHKATMFNLLAYIKYLDGEKEAALECLRQAEVSVEPKQDDQAEIRHLVTWGNYAWIYYHMGRLSEAQAYVDKVRHVCEKYANPYSVECPELDCEEGWTRLKCGRNERAKMCFLKALEEKPSDPECSSGLAIATSRLEEQPEKQFAVDALKQAMELNAENQYVKVLLALKLQKMGEEAEGERLIDDALRKAPDQADVLQKASQFYQKKGNLDRANTLLVRALRSTENKTPLYSLVMCRYRERLKQLQKTGNAGSSDSLEKMEELRQLTMEYMRQALQRKQSRLNSYSDLIDYPEVKRCCQLVFGKESPSAEEQQLYQSYCNLQEYHQRSEGLAALKELLKSCSLTETASIEKEGMKEQAMSEVTRNSLEKILPQLKCHFTWNLFWEGSLSSHVEDRVRNQIDILNSEHKATMFNLLAYIKYLDGEKEAALECLRQAEVSVEPKQDDQAEIRHLVTWGNYAWIYYHMGRLSEAQAYVDKVRHVCEKYANPYSVECPELDCEEGWTRLKCGRNERAKMCFLKALEEKPSDPECSSGLAIATSRLEEQPEKQFAVDALKQAMELNAENQYVKVLLALKLQKMGEEAEGERLIDDALRKAPDQADVLQKASQFYQKKGNLDRANTLLVRALRSTENKTPLYSLVMCRYRERLKQLQKTGNAGSSDSLEKMEELRQLTMEYMRQALQRKQSRLNSYSDLIDYPEVKRCCQLVFGKESPSAEEQQLYQSYCNLQEYHQRSEGLAALKELLKSCSLTETASIEKEGMKEQA